Protein AF-0000000069510035 (afdb_homodimer)

Organism: Araneus ventricosus (NCBI:txid182803)

Radius of gyration: 33.31 Å; Cα contacts (8 Å, |Δi|>4): 1835; chains: 2; bounding box: 76×103×68 Å

Foldseek 3Di:
DPPDDPDRVDDDDDPLRVCLVDVCQAQRALEWDWDWDWFFDPQATDTDIFIDGSSVLQLLVLVVQVLLLLCQVFVPKAEWEWEADFVQQKIKIKIQGAWQDQDADPVVGHGRVCCLQQPAQDDPQAPLVVQGLGPDHGRCRNNSNLQQFQKKWKWWADQVVQKIWIKMAHDSNPDIDPIDIDGHNDGTMIMMMTRGNSVSSVHDTDDPRSVRVSVRLLLLLQAQRANHFYHYNNHTDPRRYVVSSVVSHQPPDPPDDVLWDKQWDDQDPFKTKIKTWDPQWAAEFEDESSQTQRVEEQVNVLVLQQVLVLLVVLVCVVVVPDDCSVLLNGTMYMYIRGTATPWDAPGNSRNYTYPHQVRGPDHDDDDPVSSVCVNVSCRSVVSVVVVVVVVVVVVVVVVLVVLPPPPPPDPQKQAASCCSPPCVVQAAEAEAADDVRQVVVVVVCVVVPRHRYMYHYDYDDDVD/DPPDDPDRVDDDDDPLRVCLVDVCQAQRALEWDWDWDWFFDPQATDTDIFIDGSSVLQLLVLVVQVLLLLCQVFVPKAEWEWEQDFVQQKIKIKIQGAWQDQDADPVVGGGRVCCLQQPAQDDPQAPLVVQGLGPDHGRCRNNSNLQQFQKKWKWWADQVVQKIWIKMAHDRSPDIDDIDIDGHNDGTMIMMMTRGNSVSSVHDTDDPRSVRVSVRLLLLLQAQRANHFYHYNNHTDPRRYVVSSVVSHQPPDPPDDVLWDKQWDDQDPFKTKIKTWDPQWAAEFEDESSQTQRVEEQVNVLVLQQVLVLLVVLVCVVVVPDDCSVLLNGTMYMYIRGTATPWDAPGNSRNYTYPHQVRGPDHDDDDPVSSVCVNVSCRSVVSVVVVVVVVVVVVVVVVLVVLPPPPPPDPQKAAASCCSPPCVVQAAEAEAADNVRQVVVVVVCVVVPRHRYMYHYDYDDDVD

InterPro domains:
  IPR001241 DNA topoisomerase, type IIA [SM00433] (55-464)
  IPR003594 Histidine kinase/HSP90-like ATPase domain [PF02518] (55-152)
  IPR013506 DNA topoisomerase, type IIA, subunit B, domain 2 [PF00204] (241-399)
  IPR013759 DNA topoisomerase, type IIA, subunit B, C-terminal [G3DSA:3.40.50.670] (411-462)
  IPR013760 DNA topoisomerase, type IIA-like domain superfamily [SSF56719] (405-463)
  IPR014721 Small ribosomal subunit protein uS5 domain 2-type fold, subgroup [G3DSA:3.30.230.10] (262-383)
  IPR018522 DNA topoisomerase, type IIA, conserved site [PS00177] (431-439)
  IPR020568 Ribosomal protein uS5 domain 2-type superfamily [SSF54211] (231-386)
  IPR036890 Histidine kinase/HSP90-like ATPase superfamily [G3DSA:3.30.565.10] (13-253)
  IPR036890 Histidine kinase/HSP90-like ATPase superfamily [SSF55874] (10-238)
  IPR050634 DNA Topoisomerase II [PTHR10169] (3-463)

Secondary structure (DSSP, 8-state):
-----HHHHSEE--HHHHHHH-THHHH--SS-EEEEEEEEETTEEEEEEEEE-HHHHHHHHHHHHHHHHHHHH-TT--EEEEEEETTTTEEEEEE-SPPPP--EETTTTEEHHHHHHHSTTEES---GGG----S--SS-HHHHHHHTEEEEEEEEEETTTTEEEEEEEETTTTEEPPPEEEE--S--EEEEEEEE-GGGGT-SS--HHHHHHHHHHHHHHHHHSTTPEEEETTEE-S--SHHHHHHTTTTT-TTS-TT-PPEEEE-SSSEEEEEEE-SSSSEEEEEETTEE-TT-BHHHHHHHHHHHHHHHHHHHHHSTT---HHHHHTTEEEEEEE--SS--BSSTT--SB---GGG-SS-----HHHHHHHHHSSHHHHHHHHHHHHHHHHHHHHHHHHTT----SSTT-B--TTTTSTTGGG-EEEEEEHHHHHHHHHHHHHHH-SSSEEEEEE-SSTT-/-----HHHHSEE--HHHHHHH-THHHH--SS-EEEEEEEEETTEEEEEEEEE-HHHHHHHHHHHHHHHHHHHH-TT--EEEEEEETTTTEEEEEE-SPPPP--EETTTTEEHHHHHHHSTTEES---GGG----S--SS-HHHHHHHTEEEEEEEEEETTTTEEEEEEEETTTTEEPPPEEEE--S--EEEEEEEE-GGGGT-SS--HHHHHHHHHHHHHHHHHSTT-EEEETTEE-S--SHHHHHHTTTTT-TTS-TT-PPEEEE-SSSEEEEEEE-SSSSEEEEEETTEE-TT-BHHHHHHHHHHHHHHHHHHHHHSTT---HHHHHTTEEEEEEE--SS--BSSTT--SB---GGG-SS-----HHHHHHHHHSSHHHHHHHHHHHHHHHHHHHHHHHHTT----SSTT-B--TTTTSTTGGG-EEEEEEHHHHHHHHHHHHHHH-SSSEEEEEE-SSTT-

Sequence (928 aa):
MDKKNIKEVYTKHTSLEHILLRPDTYIGSLNKISEEKWILETAHSVKRNITFSPGLLQIFDEILLNACDNKTRDKNMNVLKIHIDQKRSQISIFNNGKCIPIEIHEEENCYIPTLLFKTLLTSSNYDDKDRKLTAGRNGFGAKLCNIFSKKLIVETASKDSEKKFTQIFEDNMKNETEPDVQPYLGSDFTRITFYPDLDKFFMTHLDSDIICLMSKRAFDIAGCTPDVKVILNDKTIPVRNFKDYVDLYFKGNEDVNEDLKIMHTIVNDRWEIAVTLSDSGPQHTSFVNSIATNEGGSHVKMVIDKISSKILDIIRKKWKNFRKAGEIQKYLWAFINFQVENPAFYSQIKDRLTTPAENFSDTFNVPQKFVDELNESGMIEIIISKIKSKAEREEEKKRSGKKVKKLKGISKLEEANLAASDQSRKCTLILTEGDSAKSLAVSGLSVIGRDKYRVFPLKGKNLMMDKKNIKEVYTKHTSLEHILLRPDTYIGSLNKISEEKWILETAHSVKRNITFSPGLLQIFDEILLNACDNKTRDKNMNVLKIHIDQKRSQISIFNNGKCIPIEIHEEENCYIPTLLFKTLLTSSNYDDKDRKLTAGRNGFGAKLCNIFSKKLIVETASKDSEKKFTQIFEDNMKNETEPDVQPYLGSDFTRITFYPDLDKFFMTHLDSDIICLMSKRAFDIAGCTPDVKVILNDKTIPVRNFKDYVDLYFKGNEDVNEDLKIMHTIVNDRWEIAVTLSDSGPQHTSFVNSIATNEGGSHVKMVIDKISSKILDIIRKKWKNFRKAGEIQKYLWAFINFQVENPAFYSQIKDRLTTPAENFSDTFNVPQKFVDELNESGMIEIIISKIKSKAEREEEKKRSGKKVKKLKGISKLEEANLAASDQSRKCTLILTEGDSAKSLAVSGLSVIGRDKYRVFPLKGKNLM

Nearest PDB structures (foldseek):
  1zxn-assembly1_B  TM=9.713E-01  e=2.673E-54  Homo sapiens
  6zy7-assembly1_B  TM=8.456E-01  e=5.879E-60  Homo sapiens
  1zxn-assembly2_D  TM=9.671E-01  e=1.787E-52  Homo sapiens
  1zxn-assembly1_A  TM=9.628E-01  e=4.053E-51  Homo sapiens
  7l6s-assembly1_A-2  TM=9.481E-01  e=4.938E-49  Balamuthia mandrillaris

Solvent-accessible surface area (backbone atoms only — not comparable to full-atom values): 49156 Å² total; per-residue (Å²): 129,84,77,73,51,71,66,74,40,51,40,75,49,54,70,70,56,41,46,73,73,50,36,28,44,57,35,32,44,40,55,67,47,75,46,76,40,80,34,62,52,102,78,23,40,42,76,43,78,38,58,35,33,51,20,62,54,38,35,51,46,32,51,52,43,52,52,53,35,40,39,76,77,23,79,79,27,37,43,37,39,39,37,73,39,55,91,75,39,34,39,34,41,33,30,50,21,76,34,65,62,92,42,70,33,76,90,79,69,40,42,42,60,54,43,55,44,65,41,72,33,26,35,67,48,71,59,67,88,67,54,46,61,46,60,71,61,74,25,46,52,51,31,52,32,29,45,50,9,44,30,31,36,45,36,30,22,31,45,88,79,27,33,28,40,37,36,44,31,26,65,37,58,74,41,65,54,74,76,43,77,41,84,33,89,54,72,32,20,35,36,45,34,36,25,60,35,38,68,77,42,76,37,91,63,63,49,71,48,48,51,40,52,55,50,35,49,50,50,50,42,16,14,62,37,63,71,32,48,33,25,53,68,89,36,72,54,96,30,65,27,46,68,53,42,58,43,28,55,43,46,88,25,82,85,36,66,77,82,59,64,72,50,70,49,73,69,54,99,36,39,35,40,33,41,31,76,30,91,80,37,60,43,73,52,38,28,48,38,73,32,65,16,83,71,35,32,38,65,51,51,51,51,52,52,54,53,25,50,53,50,42,58,57,45,29,76,78,40,72,86,61,79,62,45,74,66,53,45,39,39,29,27,38,36,38,43,36,54,43,45,68,70,41,30,60,28,64,71,42,31,26,40,57,44,54,68,88,67,44,84,63,82,90,61,85,51,66,69,55,51,53,47,47,70,69,63,51,55,57,60,51,52,50,52,53,50,50,53,48,49,54,50,52,51,51,45,54,49,56,61,56,47,64,61,69,82,75,76,69,84,74,55,44,76,15,72,28,49,75,43,98,51,28,84,69,32,43,76,42,74,18,77,30,67,70,45,33,54,55,52,54,58,49,28,72,76,78,50,51,42,38,42,24,38,33,48,36,66,82,75,72,88,110,130,83,78,72,52,71,67,72,41,51,40,75,48,53,72,70,56,42,45,72,73,50,37,27,44,58,36,31,45,39,57,67,46,76,48,75,40,80,34,63,50,101,76,24,40,44,75,43,77,38,58,34,34,51,21,60,54,38,35,53,46,32,50,52,44,53,53,53,34,39,39,76,77,24,81,79,26,38,42,37,38,38,37,74,39,55,91,75,38,34,39,34,42,34,31,50,19,75,35,66,61,90,42,70,34,76,90,77,70,40,42,40,59,55,42,55,45,66,41,74,34,26,36,66,50,70,60,67,89,66,53,44,60,44,61,71,62,75,24,47,51,51,31,51,31,29,43,52,9,45,30,31,36,45,35,29,22,30,44,88,79,27,33,28,40,37,36,42,31,25,63,37,56,76,42,64,55,75,76,42,77,40,85,34,90,52,70,32,20,34,35,43,34,36,25,60,36,38,67,75,42,75,37,92,62,61,49,69,49,46,50,40,51,55,49,35,49,51,48,51,41,15,14,61,37,64,74,32,48,34,25,53,68,90,38,72,55,96,31,65,26,48,68,52,41,56,43,28,56,42,45,88,24,83,85,34,66,74,82,59,65,71,49,71,50,74,67,55,99,36,39,35,41,31,41,31,78,31,92,81,35,60,46,73,51,36,28,47,37,72,31,65,16,83,70,36,30,38,64,50,52,52,52,52,51,54,52,26,50,53,50,42,55,56,46,29,77,78,40,72,86,61,80,62,45,74,64,53,44,38,39,30,27,39,37,38,43,36,53,45,47,67,69,42,29,59,28,65,71,43,30,25,40,59,43,54,68,89,66,44,84,65,82,89,61,84,50,65,69,56,53,53,47,47,71,69,62,52,55,56,60,51,52,50,52,52,52,49,53,49,50,53,50,52,50,51,44,53,51,57,60,54,43,64,61,70,81,76,77,69,86,75,56,43,76,15,71,27,48,69,43,97,50,27,83,68,31,42,75,42,74,17,78,30,67,70,45,34,53,53,52,53,57,49,28,72,76,79,48,51,42,37,43,24,37,33,48,37,67,79,72,72,89,106

Structure (mmCIF, N/CA/C/O backbone):
data_AF-0000000069510035-model_v1
#
loop_
_entity.id
_entity.type
_entity.pdbx_description
1 polymer 'DNA topoisomerase 2'
#
loop_
_atom_site.group_PDB
_atom_site.id
_atom_site.type_symbol
_atom_site.label_atom_id
_atom_site.label_alt_id
_atom_site.label_comp_id
_atom_site.label_asym_id
_atom_site.label_entity_id
_atom_site.label_seq_id
_atom_site.pdbx_PDB_ins_code
_atom_site.Cartn_x
_atom_site.Cartn_y
_atom_site.Cartn_z
_atom_site.occupancy
_atom_site.B_iso_or_equiv
_atom_site.auth_seq_id
_atom_site.auth_comp_id
_atom_site.auth_asym_id
_atom_site.auth_atom_id
_atom_site.pdbx_PDB_model_num
ATOM 1 N N . MET A 1 1 ? 30.844 -22.641 9.047 1 31.98 1 MET A N 1
ATOM 2 C CA . MET A 1 1 ? 29.531 -22.219 8.547 1 31.98 1 MET A CA 1
ATOM 3 C C . MET A 1 1 ? 29.141 -23.016 7.305 1 31.98 1 MET A C 1
ATOM 5 O O . MET A 1 1 ? 29.844 -22.984 6.301 1 31.98 1 MET A O 1
ATOM 9 N N . ASP A 1 2 ? 28.5 -24.156 7.344 1 39.28 2 ASP A N 1
ATOM 10 C CA . ASP A 1 2 ? 28.297 -25.188 6.324 1 39.28 2 ASP A CA 1
ATOM 11 C C . ASP A 1 2 ? 27.797 -24.562 5.02 1 39.28 2 ASP A C 1
ATOM 13 O O . ASP A 1 2 ? 26.875 -23.75 5.027 1 39.28 2 ASP A O 1
ATOM 17 N N . LYS A 1 3 ? 28.594 -24.484 4.016 1 55.69 3 LYS A N 1
ATOM 18 C CA . LYS A 1 3 ? 28.328 -23.922 2.693 1 55.69 3 LYS A CA 1
ATOM 19 C C . LYS A 1 3 ? 27.016 -24.453 2.121 1 55.69 3 LYS A C 1
ATOM 21 O O . LYS A 1 3 ? 26.859 -25.656 1.896 1 55.69 3 LYS A O 1
ATOM 26 N N . LYS A 1 4 ? 25.969 -23.734 2.285 1 67 4 LYS A N 1
ATOM 27 C CA . LYS A 1 4 ? 24.703 -24.141 1.686 1 67 4 LYS A CA 1
ATOM 28 C C . LYS A 1 4 ? 24.875 -24.516 0.214 1 67 4 LYS A C 1
ATOM 30 O O . LYS A 1 4 ? 25.625 -23.844 -0.509 1 67 4 LYS A O 1
ATOM 35 N N . ASN A 1 5 ? 24.344 -25.656 -0.095 1 79.62 5 ASN A N 1
ATOM 36 C CA . ASN A 1 5 ? 24.328 -26.062 -1.5 1 79.62 5 ASN A CA 1
ATOM 37 C C . ASN A 1 5 ? 23.453 -25.125 -2.336 1 79.62 5 ASN A C 1
ATOM 39 O O . ASN A 1 5 ? 22.641 -24.375 -1.793 1 79.62 5 ASN A O 1
ATOM 43 N N . ILE A 1 6 ? 23.797 -25 -3.586 1 77.31 6 ILE A N 1
ATOM 44 C CA . ILE A 1 6 ? 23.156 -24.109 -4.547 1 77.31 6 ILE A CA 1
ATOM 45 C C . ILE A 1 6 ? 21.641 -24.281 -4.488 1 77.31 6 ILE A C 1
ATOM 47 O O . ILE A 1 6 ? 20.891 -23.312 -4.527 1 77.31 6 ILE A O 1
ATOM 51 N N . LYS A 1 7 ? 21.203 -25.547 -4.316 1 77.25 7 LYS A N 1
ATOM 52 C CA . LYS A 1 7 ? 19.781 -25.844 -4.289 1 77.25 7 LYS A CA 1
ATOM 53 C C . LYS A 1 7 ? 19.125 -25.266 -3.041 1 77.25 7 LYS A C 1
ATOM 55 O O . LYS A 1 7 ? 17.953 -24.875 -3.076 1 77.25 7 LYS A O 1
ATOM 60 N N . GLU A 1 8 ? 19.859 -25.188 -2.031 1 81.69 8 GLU A N 1
ATOM 61 C CA . GLU A 1 8 ? 19.328 -24.688 -0.765 1 81.69 8 GLU A CA 1
ATOM 62 C C . GLU A 1 8 ? 19.281 -23.156 -0.754 1 81.69 8 GLU A C 1
ATOM 64 O O . GLU A 1 8 ? 18.453 -22.562 -0.045 1 81.69 8 GLU A O 1
ATOM 69 N N . VAL A 1 9 ? 20.047 -22.609 -1.585 1 87.19 9 VAL A N 1
ATOM 70 C CA . VAL A 1 9 ? 20.141 -21.156 -1.582 1 87.19 9 VAL A CA 1
ATOM 71 C C . VAL A 1 9 ? 19.062 -20.562 -2.479 1 87.19 9 VAL A C 1
ATOM 73 O O . VAL A 1 9 ? 18.344 -19.641 -2.076 1 87.19 9 VAL A O 1
ATOM 76 N N . TYR A 1 10 ? 18.906 -21.141 -3.607 1 92.75 10 TYR A N 1
ATOM 77 C CA . TYR A 1 10 ? 17.891 -20.672 -4.559 1 92.75 10 TYR A CA 1
ATOM 78 C C . TYR A 1 10 ? 16.672 -21.578 -4.543 1 92.75 10 TYR A C 1
ATOM 80 O O . TYR A 1 10 ? 16.734 -22.734 -5 1 92.75 10 TYR A O 1
ATOM 88 N N . THR A 1 11 ? 15.555 -21.047 -3.965 1 92.94 11 THR A N 1
ATOM 89 C CA . THR A 1 11 ? 14.383 -21.891 -3.729 1 92.94 11 THR A CA 1
ATOM 90 C C . THR A 1 11 ? 13.164 -21.328 -4.465 1 92.94 11 THR A C 1
ATOM 92 O O . THR A 1 11 ? 12.961 -20.109 -4.504 1 92.94 11 THR A O 1
ATOM 95 N N . LYS A 1 12 ? 12.438 -22.266 -5.066 1 94.62 12 LYS A N 1
ATOM 96 C CA . LYS A 1 12 ? 11.141 -21.953 -5.645 1 94.62 12 LYS A CA 1
ATOM 97 C C . LYS A 1 12 ? 10.008 -22.344 -4.695 1 94.62 12 LYS A C 1
ATOM 99 O O . LYS A 1 12 ? 10.008 -23.438 -4.141 1 94.62 12 LYS A O 1
ATOM 104 N N . HIS A 1 13 ? 9.062 -21.438 -4.473 1 95.25 13 HIS A N 1
ATOM 105 C CA . HIS A 1 13 ? 7.898 -21.719 -3.645 1 95.25 13 HIS A CA 1
ATOM 106 C C . HIS A 1 13 ? 6.633 -21.828 -4.488 1 95.25 13 HIS A C 1
ATOM 108 O O . HIS A 1 13 ? 6.527 -21.188 -5.539 1 95.25 13 HIS A O 1
ATOM 114 N N . THR A 1 14 ? 5.703 -22.719 -4.008 1 95 14 THR A N 1
ATOM 115 C CA . THR A 1 14 ? 4.344 -22.641 -4.535 1 95 14 THR A CA 1
ATOM 116 C C . THR A 1 14 ? 3.66 -21.359 -4.078 1 95 14 THR A C 1
ATOM 118 O O . THR A 1 14 ? 4.129 -20.703 -3.15 1 95 14 THR A O 1
ATOM 121 N N . SER A 1 15 ? 2.586 -21.062 -4.727 1 95.19 15 SER A N 1
ATOM 122 C CA . SER A 1 15 ? 1.831 -19.891 -4.32 1 95.19 15 SER A CA 1
ATOM 123 C C . SER A 1 15 ? 1.394 -19.984 -2.861 1 95.19 15 SER A C 1
ATOM 125 O O . SER A 1 15 ? 1.492 -19.016 -2.111 1 95.19 15 SER A O 1
ATOM 127 N N . LEU A 1 16 ? 0.897 -21.156 -2.465 1 96.88 16 LEU A N 1
ATOM 128 C CA . LEU A 1 16 ? 0.448 -21.375 -1.094 1 96.88 16 LEU A CA 1
ATOM 129 C C . LEU A 1 16 ? 1.596 -21.172 -0.109 1 96.88 16 LEU A C 1
ATOM 131 O O . LEU A 1 16 ? 1.449 -20.453 0.883 1 96.88 16 LEU A O 1
ATOM 135 N N . GLU A 1 17 ? 2.75 -21.75 -0.427 1 96.12 17 GLU A N 1
ATOM 136 C CA . GLU A 1 17 ? 3.926 -21.609 0.424 1 96.12 17 GLU A CA 1
ATOM 137 C C . GLU A 1 17 ? 4.359 -20.141 0.517 1 96.12 17 GLU A C 1
ATOM 139 O O . GLU A 1 17 ? 4.711 -19.656 1.595 1 96.12 17 GLU A O 1
ATOM 144 N N . HIS A 1 18 ? 4.332 -19.516 -0.604 1 96.44 18 HIS A N 1
ATOM 145 C CA . HIS A 1 18 ? 4.754 -18.125 -0.662 1 96.44 18 HIS A CA 1
ATOM 146 C C . HIS A 1 18 ? 3.844 -17.234 0.181 1 96.44 18 HIS A C 1
ATOM 148 O O . HIS A 1 18 ? 4.32 -16.375 0.922 1 96.44 18 HIS A O 1
ATOM 154 N N . ILE A 1 19 ? 2.527 -17.438 0.098 1 97.12 19 ILE A N 1
ATOM 155 C CA . ILE A 1 19 ? 1.545 -16.656 0.832 1 97.12 19 ILE A CA 1
ATOM 156 C C . ILE A 1 19 ? 1.753 -16.828 2.334 1 97.12 19 ILE A C 1
ATOM 158 O O . ILE A 1 19 ? 1.696 -15.867 3.098 1 97.12 19 ILE A O 1
ATOM 162 N N . LEU A 1 20 ? 2.037 -18.047 2.758 1 96.88 20 LEU A N 1
ATOM 163 C CA . LEU A 1 20 ? 2.242 -18.328 4.176 1 96.88 20 LEU A CA 1
ATOM 164 C C . LEU A 1 20 ? 3.557 -17.719 4.664 1 96.88 20 LEU A C 1
ATOM 166 O O . LEU A 1 20 ? 3.652 -17.281 5.812 1 96.88 20 LEU A O 1
ATOM 170 N N . LEU A 1 21 ? 4.52 -17.672 3.746 1 94.62 21 LEU A N 1
ATOM 171 C CA . LEU A 1 21 ? 5.844 -17.188 4.105 1 94.62 21 LEU A CA 1
ATOM 172 C C . LEU A 1 21 ? 5.879 -15.664 4.121 1 94.62 21 LEU A C 1
ATOM 174 O O . LEU A 1 21 ? 6.578 -15.062 4.938 1 94.62 21 LEU A O 1
ATOM 178 N N . ARG A 1 22 ? 5.125 -15.016 3.211 1 94.69 22 ARG A N 1
ATOM 179 C CA . ARG A 1 22 ? 5.105 -13.57 3.041 1 94.69 22 ARG A CA 1
ATOM 180 C C . ARG A 1 22 ? 3.678 -13.031 3.084 1 94.69 22 ARG A C 1
ATOM 182 O O . ARG A 1 22 ? 3.215 -12.414 2.125 1 94.69 22 ARG A O 1
ATOM 189 N N . PRO A 1 23 ? 3.053 -13.102 4.215 1 95.88 23 PRO A N 1
ATOM 190 C CA . PRO A 1 23 ? 1.64 -12.727 4.301 1 95.88 23 PRO A CA 1
ATOM 191 C C . PRO A 1 23 ? 1.414 -11.227 4.145 1 95.88 23 PRO A C 1
ATOM 193 O O . PRO A 1 23 ? 0.337 -10.797 3.719 1 95.88 23 PRO A O 1
ATOM 196 N N . ASP A 1 24 ? 2.361 -10.359 4.426 1 92.19 24 ASP A N 1
ATOM 197 C CA . ASP A 1 24 ? 2.207 -8.914 4.531 1 92.19 24 ASP A CA 1
ATOM 198 C C . ASP A 1 24 ? 1.682 -8.32 3.227 1 92.19 24 ASP A C 1
ATOM 200 O O . ASP A 1 24 ? 0.833 -7.426 3.242 1 92.19 24 ASP A O 1
ATOM 204 N N . THR A 1 25 ? 2.156 -8.852 2.152 1 89.44 25 THR A N 1
ATOM 205 C CA . THR A 1 25 ? 1.822 -8.258 0.861 1 89.44 25 THR A CA 1
ATOM 206 C C . THR A 1 25 ? 0.427 -8.688 0.415 1 89.44 25 THR A C 1
ATOM 208 O O . THR A 1 25 ? -0.138 -8.109 -0.515 1 89.44 25 THR A O 1
ATOM 211 N N . TYR A 1 26 ? -0.154 -9.711 1.104 1 95.38 26 TYR A N 1
ATOM 212 C CA . TYR A 1 26 ? -1.438 -10.258 0.681 1 95.38 26 TYR A CA 1
ATOM 213 C C . TYR A 1 26 ? -2.557 -9.805 1.609 1 95.38 26 TYR A C 1
ATOM 215 O O . TYR A 1 26 ? -3.637 -9.422 1.149 1 95.38 26 TYR A O 1
ATOM 223 N N . ILE A 1 27 ? -2.199 -9.828 2.912 1 97.06 27 ILE A N 1
ATOM 224 C CA . ILE A 1 27 ? -3.299 -9.57 3.836 1 97.06 27 ILE A CA 1
ATOM 225 C C . ILE A 1 27 ? -2.867 -8.539 4.879 1 97.06 27 ILE A C 1
ATOM 227 O O . ILE A 1 27 ? -3.645 -8.18 5.766 1 97.06 27 ILE A O 1
ATOM 231 N N . GLY A 1 28 ? -1.678 -8.031 4.773 1 94.94 28 GLY A N 1
ATOM 232 C CA . GLY A 1 28 ? -1.165 -7.121 5.785 1 94.94 28 GLY A CA 1
ATOM 233 C C . GLY A 1 28 ? -0.446 -7.828 6.918 1 94.94 28 GLY A C 1
ATOM 234 O O . GLY A 1 28 ? -0.208 -9.039 6.852 1 94.94 28 GLY A O 1
ATOM 235 N N . SER A 1 29 ? -0.131 -7.113 7.941 1 94.44 29 SER A N 1
ATOM 236 C CA . SER A 1 29 ? 0.686 -7.609 9.039 1 94.44 29 SER A CA 1
ATOM 237 C C . SER A 1 29 ? -0.077 -8.641 9.875 1 94.44 29 SER A C 1
ATOM 239 O O . SER A 1 29 ? -1.264 -8.461 10.156 1 94.44 29 SER A O 1
ATOM 241 N N . LEU A 1 30 ? 0.632 -9.688 10.242 1 96.44 30 LEU A N 1
ATOM 242 C CA . LEU A 1 30 ? 0.087 -10.672 11.172 1 96.44 30 LEU A CA 1
ATOM 243 C C . LEU A 1 30 ? 0.211 -10.188 12.609 1 96.44 30 LEU A C 1
ATOM 245 O O . LEU A 1 30 ? -0.56 -10.609 13.477 1 96.44 30 LEU A O 1
ATOM 249 N N . ASN A 1 31 ? 1.173 -9.328 12.82 1 93.62 31 ASN A N 1
ATOM 250 C CA . ASN A 1 31 ? 1.378 -8.758 14.148 1 93.62 31 ASN A CA 1
ATOM 251 C C . ASN A 1 31 ? 0.319 -7.711 14.484 1 93.62 31 ASN A C 1
ATOM 253 O O . ASN A 1 31 ? -0.189 -7.031 13.586 1 93.62 31 ASN A O 1
ATOM 257 N N . LYS A 1 32 ? 0.071 -7.641 15.742 1 94.31 32 LYS A N 1
ATOM 258 C CA . LYS A 1 32 ? -0.848 -6.594 16.172 1 94.31 32 LYS A CA 1
ATOM 259 C C . LYS A 1 32 ? -0.2 -5.215 16.062 1 94.31 32 LYS A C 1
ATOM 261 O O . LYS A 1 32 ? 1.002 -5.07 16.297 1 94.31 32 LYS A O 1
ATOM 266 N N . ILE A 1 33 ? -1.021 -4.309 15.711 1 91.62 33 ILE A N 1
ATOM 267 C CA . ILE A 1 33 ? -0.613 -2.906 15.727 1 91.62 33 ILE A CA 1
ATOM 268 C C . ILE A 1 33 ? -1.608 -2.088 16.547 1 91.62 33 ILE A C 1
ATOM 270 O O . ILE A 1 33 ? -2.748 -2.512 16.75 1 91.62 33 ILE A O 1
ATOM 274 N N . SER A 1 34 ? -1.176 -0.99 17.031 1 91.81 34 SER A N 1
ATOM 275 C CA . SER A 1 34 ? -2.039 -0.075 17.781 1 91.81 34 SER A CA 1
ATOM 276 C C . SER A 1 34 ? -2.244 1.229 17.016 1 91.81 34 SER A C 1
ATOM 278 O O . SER A 1 34 ? -1.277 1.856 16.578 1 91.81 34 SER A O 1
ATOM 280 N N . GLU A 1 35 ? -3.492 1.598 16.766 1 90.81 35 GLU A N 1
ATOM 281 C CA . GLU A 1 35 ? -3.854 2.83 16.062 1 90.81 35 GLU A CA 1
ATOM 282 C C . GLU A 1 35 ? -5.176 3.389 16.578 1 90.81 35 GLU A C 1
ATOM 284 O O . GLU A 1 35 ? -6 2.646 17.125 1 90.81 35 GLU A O 1
ATOM 289 N N . GLU A 1 36 ? -5.266 4.691 16.453 1 90.19 36 GLU A N 1
ATOM 290 C CA . GLU A 1 36 ? -6.555 5.309 16.75 1 90.19 36 GLU A CA 1
ATOM 291 C C . GLU A 1 36 ? -7.539 5.109 15.602 1 90.19 36 GLU A C 1
ATOM 293 O O . GLU A 1 36 ? -7.223 5.398 14.445 1 90.19 36 GLU A O 1
ATOM 298 N N . LYS A 1 37 ? -8.695 4.555 15.891 1 92.06 37 LYS A N 1
ATOM 299 C CA . LYS A 1 37 ? -9.711 4.301 14.875 1 92.06 37 LYS A CA 1
ATOM 300 C C . LYS A 1 37 ? -11.102 4.645 15.391 1 92.06 37 LYS A C 1
ATOM 302 O O . LYS A 1 37 ? -11.336 4.652 16.594 1 92.06 37 LYS A O 1
ATOM 307 N N . TRP A 1 38 ? -11.914 5.027 14.422 1 88.31 38 TRP A N 1
ATOM 308 C CA . TRP A 1 38 ? -13.336 5.141 14.75 1 88.31 38 TRP A CA 1
ATOM 309 C C . TRP A 1 38 ? -13.961 3.762 14.945 1 88.31 38 TRP A C 1
ATOM 311 O O . TRP A 1 38 ? -13.797 2.875 14.102 1 88.31 38 TRP A O 1
ATOM 321 N N . ILE A 1 39 ? -14.555 3.549 16.109 1 88.75 39 ILE A N 1
ATOM 322 C CA . ILE A 1 39 ? -15.266 2.305 16.391 1 88.75 39 ILE A CA 1
ATOM 323 C C . ILE A 1 39 ? -16.703 2.611 16.797 1 88.75 39 ILE A C 1
ATOM 325 O O . ILE A 1 39 ? -17.047 3.76 17.078 1 88.75 39 ILE A O 1
ATOM 329 N N . LEU A 1 40 ? -17.531 1.62 16.594 1 81.69 40 LEU A N 1
ATOM 330 C CA . LEU A 1 40 ? -18.922 1.79 16.953 1 81.69 40 LEU A CA 1
ATOM 331 C C . LEU A 1 40 ? -19.234 1.1 18.281 1 81.69 40 LEU A C 1
ATOM 333 O O . LEU A 1 40 ? -18.984 -0.098 18.438 1 81.69 40 LEU A O 1
ATOM 337 N N . GLU A 1 41 ? -19.438 1.985 19.312 1 67.69 41 GLU A N 1
ATOM 338 C CA . GLU A 1 41 ? -19.875 1.494 20.625 1 67.69 41 GLU A CA 1
ATOM 339 C C . GLU A 1 41 ? -21.328 1.836 20.891 1 67.69 41 GLU A C 1
ATOM 341 O O . GLU A 1 41 ? -21.703 3.012 20.922 1 67.69 41 GLU A O 1
ATOM 346 N N . THR A 1 42 ? -22.141 0.945 21.422 1 60.53 42 THR A N 1
ATOM 347 C CA . THR A 1 42 ? -23.5 1.086 21.953 1 60.53 42 THR A CA 1
ATOM 348 C C . THR A 1 42 ? -24.297 2.096 21.125 1 60.53 42 THR A C 1
ATOM 350 O O . THR A 1 42 ? -24.969 2.961 21.688 1 60.53 42 THR A O 1
ATOM 353 N N . ALA A 1 43 ? -24.062 2.393 19.953 1 64.88 43 ALA A N 1
ATOM 354 C CA . ALA A 1 43 ? -24.922 3.156 19.062 1 64.88 43 ALA A CA 1
ATOM 355 C C . ALA A 1 43 ? -24.25 4.441 18.609 1 64.88 43 ALA A C 1
ATOM 357 O O . ALA A 1 43 ? -24.891 5.309 18 1 64.88 43 ALA A O 1
ATOM 358 N N . HIS A 1 44 ? -23.062 4.633 19.062 1 77.69 44 HIS A N 1
ATOM 359 C CA . HIS A 1 44 ? -22.344 5.805 18.562 1 77.69 44 HIS A CA 1
ATOM 360 C C . HIS A 1 44 ? -20.891 5.48 18.281 1 77.69 44 HIS A C 1
ATOM 362 O O . HIS A 1 44 ? -20.328 4.547 18.859 1 77.69 44 HIS A O 1
ATOM 368 N N . SER A 1 45 ? -20.375 6.273 17.359 1 84 45 SER A N 1
ATOM 369 C CA . SER A 1 45 ? -18.969 6.074 17 1 84 45 SER A CA 1
ATOM 370 C C . SER A 1 45 ? -18.031 6.824 17.938 1 84 45 SER A C 1
ATOM 372 O O . SER A 1 45 ? -18.344 7.945 18.359 1 84 45 SER A O 1
ATOM 374 N N . VAL A 1 46 ? -17.031 6.211 18.375 1 85.12 46 VAL A N 1
ATOM 375 C CA . VAL A 1 46 ? -16.016 6.824 19.219 1 85.12 46 VAL A CA 1
ATOM 376 C C . VAL A 1 46 ? -14.625 6.539 18.641 1 85.12 46 VAL A C 1
ATOM 378 O O . VAL A 1 46 ? -14.391 5.477 18.062 1 85.12 46 VAL A O 1
ATOM 381 N N . LYS A 1 47 ? -13.797 7.52 18.734 1 86.38 47 LYS A N 1
ATOM 382 C CA . LYS A 1 47 ? -12.406 7.324 18.344 1 86.38 47 LYS A CA 1
ATOM 383 C C . LYS A 1 47 ? -11.57 6.84 19.531 1 86.38 47 LYS A C 1
ATOM 385 O O . LYS A 1 47 ? -11.602 7.43 20.609 1 86.38 47 LYS A O 1
ATOM 390 N N . ARG A 1 48 ? -10.945 5.758 19.406 1 88.69 48 ARG A N 1
ATOM 391 C CA . ARG A 1 48 ? -10.07 5.285 20.484 1 88.69 48 ARG A CA 1
ATOM 392 C C . ARG A 1 48 ? -8.922 4.457 19.922 1 88.69 48 ARG A C 1
ATOM 394 O O . ARG A 1 48 ? -8.969 4.016 18.781 1 88.69 48 ARG A O 1
ATOM 401 N N . ASN A 1 49 ? -7.973 4.305 20.75 1 92.5 49 ASN A N 1
ATOM 402 C CA . ASN A 1 49 ? -6.844 3.451 20.406 1 92.5 49 ASN A CA 1
ATOM 403 C C . ASN A 1 49 ? -7.227 1.974 20.438 1 92.5 49 ASN A C 1
ATOM 405 O O . ASN A 1 49 ? -7.801 1.5 21.422 1 92.5 49 ASN A O 1
ATOM 409 N N . ILE A 1 50 ? -6.957 1.318 19.406 1 94.38 50 ILE A N 1
ATOM 410 C CA . ILE A 1 50 ? -7.27 -0.103 19.297 1 94.38 50 ILE A CA 1
ATOM 411 C C . ILE A 1 50 ? -6.012 -0.879 18.922 1 94.38 50 ILE A C 1
ATOM 413 O O . ILE A 1 50 ? -5.16 -0.37 18.188 1 94.38 50 ILE A O 1
ATOM 417 N N . THR A 1 51 ? -5.91 -2.074 19.422 1 95.81 51 THR A N 1
ATOM 418 C CA . THR A 1 51 ? -4.828 -2.994 19.094 1 95.81 51 THR A CA 1
ATOM 419 C C . THR A 1 51 ? -5.371 -4.23 18.375 1 95.81 51 THR A C 1
ATOM 421 O O . THR A 1 51 ? -6.211 -4.949 18.922 1 95.81 51 THR A O 1
ATOM 424 N N . PHE A 1 52 ? -4.906 -4.445 17.172 1 96.5 52 PHE A N 1
ATOM 425 C CA . PHE A 1 52 ? -5.496 -5.512 16.359 1 96.5 52 PHE A CA 1
ATOM 426 C C . PHE A 1 52 ? -4.504 -6.02 15.328 1 96.5 52 PHE A C 1
ATOM 428 O O . PHE A 1 52 ? -3.473 -5.387 15.086 1 96.5 52 PHE A O 1
ATOM 435 N N . SER A 1 53 ? -4.781 -7.203 14.789 1 97.12 53 SER A N 1
ATOM 436 C CA . SER A 1 53 ? -4.035 -7.734 13.648 1 97.12 53 SER A CA 1
ATOM 437 C C . SER A 1 53 ? -4.68 -7.336 12.328 1 97.12 53 SER A C 1
ATOM 439 O O . SER A 1 53 ? -5.77 -7.809 11.992 1 97.12 53 SER A O 1
ATOM 441 N N . PRO A 1 54 ? -4 -6.496 11.531 1 96.81 54 PRO A N 1
ATOM 442 C CA . PRO A 1 54 ? -4.566 -6.137 10.227 1 96.81 54 PRO A CA 1
ATOM 443 C C . PRO A 1 54 ? -4.859 -7.355 9.352 1 96.81 54 PRO A C 1
ATOM 445 O O . PRO A 1 54 ? -5.863 -7.383 8.641 1 96.81 54 PRO A O 1
ATOM 448 N N . GLY A 1 55 ? -3.969 -8.344 9.406 1 98.19 55 GLY A N 1
ATOM 449 C CA . GLY A 1 55 ? -4.164 -9.539 8.609 1 98.19 55 GLY A CA 1
ATOM 450 C C . GLY A 1 55 ? -5.449 -10.273 8.938 1 98.19 55 GLY A C 1
ATOM 451 O O . GLY A 1 55 ? -6.16 -10.727 8.039 1 98.19 55 GLY A O 1
ATOM 452 N N . LEU A 1 56 ? -5.719 -10.352 10.219 1 98.69 56 LEU A N 1
ATOM 453 C CA . LEU A 1 56 ? -6.938 -11.031 10.641 1 98.69 56 LEU A CA 1
ATOM 454 C C . LEU A 1 56 ? -8.172 -10.273 10.172 1 98.69 56 LEU A C 1
ATOM 456 O O . LEU A 1 56 ? -9.125 -10.883 9.68 1 98.69 56 LEU A O 1
ATOM 460 N N . LEU A 1 57 ? -8.141 -9.008 10.344 1 98.31 57 LEU A N 1
ATOM 461 C CA . LEU A 1 57 ? -9.258 -8.203 9.859 1 98.31 57 LEU A CA 1
ATOM 462 C C . LEU A 1 57 ? -9.445 -8.375 8.359 1 98.31 57 LEU A C 1
ATOM 464 O O . LEU A 1 57 ? -10.578 -8.43 7.867 1 98.31 57 LEU A O 1
ATOM 468 N N . GLN A 1 58 ? -8.367 -8.492 7.656 1 98.44 58 GLN A N 1
ATOM 469 C CA . GLN A 1 58 ? -8.414 -8.578 6.199 1 98.44 58 GLN A CA 1
ATOM 470 C C . GLN A 1 58 ? -9.086 -9.867 5.746 1 98.44 58 GLN A C 1
ATOM 472 O O . GLN A 1 58 ? -9.867 -9.867 4.789 1 98.44 58 GLN A O 1
ATOM 477 N N . ILE A 1 59 ? -8.75 -10.953 6.328 1 98.75 59 ILE A N 1
ATOM 478 C CA . ILE A 1 59 ? -9.344 -12.203 5.867 1 98.75 59 ILE A CA 1
ATOM 479 C C . ILE A 1 59 ? -10.836 -12.211 6.172 1 98.75 59 ILE A C 1
ATOM 481 O O . ILE A 1 59 ? -11.633 -12.789 5.426 1 98.75 59 ILE A O 1
ATOM 485 N N . PHE A 1 60 ? -11.242 -11.578 7.27 1 98.75 60 PHE A N 1
ATOM 486 C CA . PHE A 1 60 ? -12.656 -11.352 7.539 1 98.75 60 PHE A CA 1
ATOM 487 C C . PHE A 1 60 ? -13.289 -10.523 6.43 1 98.75 60 PHE A C 1
ATOM 489 O O . PHE A 1 60 ? -14.344 -10.883 5.902 1 98.75 60 PHE A O 1
ATOM 496 N N . ASP A 1 61 ? -12.688 -9.484 6.125 1 98.5 61 ASP A N 1
ATOM 497 C CA . ASP A 1 61 ? -13.211 -8.555 5.133 1 98.5 61 ASP A CA 1
ATOM 498 C C . ASP A 1 61 ? -13.352 -9.227 3.768 1 98.5 61 ASP A C 1
ATOM 500 O O . ASP A 1 61 ? -14.258 -8.906 3 1 98.5 61 ASP A O 1
ATOM 504 N N . GLU A 1 62 ? -12.398 -10.125 3.428 1 98.25 62 GLU A N 1
ATOM 505 C CA . GLU A 1 62 ? -12.461 -10.812 2.143 1 98.25 62 GLU A CA 1
ATOM 506 C C . GLU A 1 62 ? -13.781 -11.562 1.98 1 98.25 62 GLU A C 1
ATOM 508 O O . GLU A 1 62 ? -14.414 -11.5 0.923 1 98.25 62 GLU A O 1
ATOM 513 N N . ILE A 1 63 ? -14.18 -12.203 3.002 1 98.75 63 ILE A N 1
ATOM 514 C CA . ILE A 1 63 ? -15.422 -12.977 2.936 1 98.75 63 ILE A CA 1
ATOM 515 C C . ILE A 1 63 ? -16.625 -12.031 2.971 1 98.75 63 ILE A C 1
ATOM 517 O O . ILE A 1 63 ? -17.594 -12.234 2.244 1 98.75 63 ILE A O 1
ATOM 521 N N . LEU A 1 64 ? -16.547 -11.023 3.785 1 98.62 64 LEU A N 1
ATOM 522 C CA . LEU A 1 64 ? -17.609 -10.031 3.881 1 98.62 64 LEU A CA 1
ATOM 523 C C . LEU A 1 64 ? -17.844 -9.367 2.531 1 98.62 64 LEU A C 1
ATOM 525 O O . LEU A 1 64 ? -18.984 -9.25 2.09 1 98.62 64 LEU A O 1
ATOM 529 N N . LEU A 1 65 ? -16.828 -8.977 1.866 1 97.88 65 LEU A N 1
ATOM 530 C CA . LEU A 1 65 ? -16.922 -8.273 0.591 1 97.88 65 LEU A CA 1
ATOM 531 C C . LEU A 1 65 ? -17.453 -9.195 -0.501 1 97.88 65 LEU A C 1
ATOM 533 O O . LEU A 1 65 ? -18.156 -8.742 -1.403 1 97.88 65 LEU A O 1
ATOM 537 N N . ASN A 1 66 ? -17.062 -10.477 -0.439 1 97 66 ASN A N 1
ATOM 538 C CA . ASN A 1 66 ? -17.641 -11.43 -1.376 1 97 66 ASN A CA 1
ATOM 539 C C . ASN A 1 66 ? -19.156 -11.492 -1.233 1 97 66 ASN A C 1
ATOM 541 O O . ASN A 1 66 ? -19.875 -11.578 -2.23 1 97 66 ASN A O 1
ATOM 545 N N . ALA A 1 67 ? -19.578 -11.469 -0.031 1 97.62 67 ALA A N 1
ATOM 546 C CA . ALA A 1 67 ? -21.031 -11.461 0.205 1 97.62 67 ALA A CA 1
ATOM 547 C C . ALA A 1 67 ? -21.672 -10.195 -0.352 1 97.62 67 ALA A C 1
ATOM 549 O O . ALA A 1 67 ? -22.734 -10.25 -0.956 1 97.62 67 ALA A O 1
ATOM 550 N N . CYS A 1 68 ? -21 -9.094 -0.173 1 96.62 68 CYS A N 1
ATOM 551 C CA . CYS A 1 68 ? -21.5 -7.828 -0.705 1 96.62 68 CYS A CA 1
ATOM 552 C C . CYS A 1 68 ? -21.5 -7.844 -2.229 1 96.62 68 CYS A C 1
ATOM 554 O O . CYS A 1 68 ? -22.438 -7.324 -2.854 1 96.62 68 CYS A O 1
ATOM 556 N N . ASP A 1 69 ? -20.469 -8.383 -2.797 1 95.75 69 ASP A N 1
ATOM 557 C CA . ASP A 1 69 ? -20.391 -8.492 -4.25 1 95.75 69 ASP A CA 1
ATOM 558 C C . ASP A 1 69 ? -21.594 -9.234 -4.816 1 95.75 69 ASP A C 1
ATOM 560 O O . ASP A 1 69 ? -22.031 -8.945 -5.93 1 95.75 69 ASP A O 1
ATOM 564 N N . ASN A 1 70 ? -22.094 -10.195 -4.07 1 95.75 70 ASN A N 1
ATOM 565 C CA . ASN A 1 70 ? -23.25 -10.953 -4.539 1 95.75 70 ASN A CA 1
ATOM 566 C C . ASN A 1 70 ? -24.469 -10.055 -4.734 1 95.75 70 ASN A C 1
ATOM 568 O O . ASN A 1 70 ? -25.297 -10.312 -5.609 1 95.75 70 ASN A O 1
ATOM 572 N N . LYS A 1 71 ? -24.609 -9.016 -3.924 1 94.62 71 LYS A N 1
ATOM 573 C CA . LYS A 1 71 ? -25.703 -8.062 -4.086 1 94.62 71 LYS A CA 1
ATOM 574 C C . LYS A 1 71 ? -25.656 -7.395 -5.453 1 94.62 71 LYS A C 1
ATOM 576 O O . LYS A 1 71 ? -26.688 -7.133 -6.062 1 94.62 71 LYS A O 1
ATOM 581 N N . THR A 1 72 ? -24.469 -7.129 -5.898 1 89.69 72 THR A N 1
ATOM 582 C CA . THR A 1 72 ? -24.281 -6.512 -7.207 1 89.69 72 THR A CA 1
ATOM 583 C C . THR A 1 72 ? -24.703 -7.465 -8.32 1 89.69 72 THR A C 1
ATOM 585 O O . THR A 1 72 ? -25.219 -7.035 -9.359 1 89.69 72 THR A O 1
ATOM 588 N N . ARG A 1 73 ? -24.594 -8.727 -8.078 1 88.12 73 ARG A N 1
ATOM 589 C CA . ARG A 1 73 ? -24.906 -9.742 -9.07 1 88.12 73 ARG A CA 1
ATOM 590 C C . ARG A 1 73 ? -26.375 -10.133 -9 1 88.12 73 ARG A C 1
ATOM 592 O O . ARG A 1 73 ? -26.969 -10.523 -10.008 1 88.12 73 ARG A O 1
ATOM 599 N N . ASP A 1 74 ? -26.922 -10.07 -7.797 1 94.25 74 ASP A N 1
ATOM 600 C CA . ASP A 1 74 ? -28.312 -10.445 -7.539 1 94.25 74 ASP A CA 1
ATOM 601 C C . ASP A 1 74 ? -29.047 -9.336 -6.785 1 94.25 74 ASP A C 1
ATOM 603 O O . ASP A 1 74 ? -29 -9.281 -5.555 1 94.25 74 ASP A O 1
ATOM 607 N N . LYS A 1 75 ? -29.797 -8.641 -7.402 1 92.38 75 LYS A N 1
ATOM 608 C CA . LYS A 1 75 ? -30.484 -7.492 -6.84 1 92.38 75 LYS A CA 1
ATOM 609 C C . LYS A 1 75 ? -31.5 -7.922 -5.785 1 92.38 75 LYS A C 1
ATOM 611 O O . LYS A 1 75 ? -31.953 -7.109 -4.973 1 92.38 75 LYS A O 1
ATOM 616 N N . ASN A 1 76 ? -31.859 -9.164 -5.758 1 94.38 76 ASN A N 1
ATOM 617 C CA . ASN A 1 76 ? -32.875 -9.641 -4.828 1 94.38 76 ASN A CA 1
ATOM 618 C C . ASN A 1 76 ? -32.281 -9.969 -3.463 1 94.38 76 ASN A C 1
ATOM 620 O O . ASN A 1 76 ? -33.031 -10.148 -2.49 1 94.38 76 ASN A O 1
ATOM 624 N N . MET A 1 77 ? -31 -10.062 -3.416 1 97.5 77 MET A N 1
ATOM 625 C CA . MET A 1 77 ? -30.375 -10.273 -2.111 1 97.5 77 MET A CA 1
ATOM 626 C C . MET A 1 77 ? -30.734 -9.133 -1.155 1 97.5 77 MET A C 1
ATOM 628 O O . MET A 1 77 ? -30.531 -7.961 -1.48 1 97.5 77 MET A O 1
ATOM 632 N N . ASN A 1 78 ? -31.219 -9.484 0.02 1 98.06 78 ASN A N 1
ATOM 633 C CA . ASN A 1 78 ? -31.625 -8.406 0.918 1 98.06 78 ASN A CA 1
ATOM 634 C C . ASN A 1 78 ? -31.25 -8.711 2.365 1 98.06 78 ASN A C 1
ATOM 636 O O . ASN A 1 78 ? -31.609 -7.961 3.275 1 98.06 78 ASN A O 1
ATOM 640 N N . VAL A 1 79 ? -30.5 -9.844 2.553 1 98.5 79 VAL A N 1
ATOM 641 C CA . VAL A 1 79 ? -30.078 -10.164 3.91 1 98.5 79 VAL A CA 1
ATOM 642 C C . VAL A 1 79 ? -28.594 -10.562 3.908 1 98.5 79 VAL A C 1
ATOM 644 O O . VAL A 1 79 ? -28.156 -11.32 3.041 1 98.5 79 VAL A O 1
ATOM 647 N N . LEU A 1 80 ? -27.859 -10.062 4.793 1 98.62 80 LEU A N 1
ATOM 648 C CA . LEU A 1 80 ? -26.469 -10.422 5.113 1 98.62 80 LEU A CA 1
ATOM 649 C C . LEU A 1 80 ? -26.297 -10.633 6.613 1 98.62 80 LEU A C 1
ATOM 651 O O . LEU A 1 80 ? -26.562 -9.734 7.406 1 98.62 80 LEU A O 1
ATOM 655 N N . LYS A 1 81 ? -25.922 -11.836 7.023 1 98.81 81 LYS A N 1
ATOM 656 C CA . LYS A 1 81 ? -25.75 -12.156 8.438 1 98.81 81 LYS A CA 1
ATOM 657 C C . LYS A 1 81 ? -24.281 -12.391 8.766 1 98.81 81 LYS A C 1
ATOM 659 O O . LYS A 1 81 ? -23.578 -13.078 8.023 1 98.81 81 LYS A O 1
ATOM 664 N N . ILE A 1 82 ? -23.875 -11.758 9.773 1 98.75 82 ILE A N 1
ATOM 665 C CA . ILE A 1 82 ? -22.531 -11.953 10.32 1 98.75 82 ILE A CA 1
ATOM 666 C C . ILE A 1 82 ? -22.625 -12.5 11.75 1 98.75 82 ILE A C 1
ATOM 668 O O . ILE A 1 82 ? -23.312 -11.922 12.594 1 98.75 82 ILE A O 1
ATOM 672 N N . HIS A 1 83 ? -22.062 -13.594 11.984 1 98.75 83 HIS A N 1
ATOM 673 C CA . HIS A 1 83 ? -22 -14.172 13.32 1 98.75 83 HIS A CA 1
ATOM 674 C C . HIS A 1 83 ? -20.547 -14.359 13.773 1 98.75 83 HIS A C 1
ATOM 676 O O . HIS A 1 83 ? -19.766 -15.055 13.109 1 98.75 83 HIS A O 1
ATOM 682 N N . ILE A 1 84 ? -20.172 -13.734 14.828 1 98.56 84 ILE A N 1
ATOM 683 C CA . ILE A 1 84 ? -18.844 -13.844 15.422 1 98.56 84 ILE A CA 1
ATOM 684 C C . ILE A 1 84 ? -18.938 -14.516 16.797 1 98.56 84 ILE A C 1
ATOM 686 O O . ILE A 1 84 ? -19.5 -13.945 17.734 1 98.56 84 ILE A O 1
ATOM 690 N N . ASP A 1 85 ? -18.469 -15.719 16.875 1 98.38 85 ASP A N 1
ATOM 691 C CA . ASP A 1 85 ? -18.375 -16.438 18.141 1 98.38 85 ASP A CA 1
ATOM 692 C C . ASP A 1 85 ? -17 -16.281 18.766 1 98.38 85 ASP A C 1
ATOM 694 O O . ASP A 1 85 ? -16.062 -16.984 18.406 1 98.38 85 ASP A O 1
ATOM 698 N N . GLN A 1 86 ? -16.891 -15.445 19.703 1 97.31 86 GLN A N 1
ATOM 699 C CA . GLN A 1 86 ? -15.609 -15.125 20.312 1 97.31 86 GLN A CA 1
ATOM 700 C C . GLN A 1 86 ? -15.023 -16.328 21.047 1 97.31 86 GLN A C 1
ATOM 702 O O . GLN A 1 86 ? -13.82 -16.594 20.969 1 97.31 86 GLN A O 1
ATOM 707 N N . LYS A 1 87 ? -15.844 -17.062 21.75 1 97.06 87 LYS A N 1
ATOM 708 C CA . LYS A 1 87 ? -15.391 -18.203 22.562 1 97.06 87 LYS A CA 1
ATOM 709 C C . LYS A 1 87 ? -14.781 -19.281 21.672 1 97.06 87 LYS A C 1
ATOM 711 O O . LYS A 1 87 ? -13.742 -19.859 22.016 1 97.06 87 LYS A O 1
ATOM 716 N N . ARG A 1 88 ? -15.367 -19.5 20.578 1 97.69 88 ARG A N 1
ATOM 717 C CA . ARG A 1 88 ? -14.906 -20.578 19.688 1 97.69 88 ARG A CA 1
ATOM 718 C C . ARG A 1 88 ? -13.984 -20.031 18.609 1 97.69 88 ARG A C 1
ATOM 720 O O . ARG A 1 88 ? -13.461 -20.781 17.781 1 97.69 88 ARG A O 1
ATOM 727 N N . SER A 1 89 ? -13.797 -18.75 18.547 1 98.25 89 SER A N 1
ATOM 728 C CA . SER A 1 89 ? -13.055 -18.078 17.484 1 98.25 89 SER A CA 1
ATOM 729 C C . SER A 1 89 ? -13.57 -18.469 16.109 1 98.25 89 SER A C 1
ATOM 731 O O . SER A 1 89 ? -12.781 -18.844 15.234 1 98.25 89 SER A O 1
ATOM 733 N N . GLN A 1 90 ? -14.859 -18.438 16 1 98.75 90 GLN A N 1
ATOM 734 C CA . GLN A 1 90 ? -15.562 -18.812 14.773 1 98.75 90 GLN A CA 1
ATOM 735 C C . GLN A 1 90 ? -16.297 -17.625 14.164 1 98.75 90 GLN A C 1
ATOM 737 O O . GLN A 1 90 ? -16.922 -16.828 14.883 1 98.75 90 GLN A O 1
ATOM 742 N N . ILE A 1 91 ? -16.188 -17.422 12.898 1 98.94 91 ILE A N 1
ATOM 743 C CA . ILE A 1 91 ? -16.875 -16.359 12.18 1 98.94 91 ILE A CA 1
ATOM 744 C C . ILE A 1 91 ? -17.688 -16.969 11.031 1 98.94 91 ILE A C 1
ATOM 746 O O . ILE A 1 91 ? -17.203 -17.844 10.312 1 98.94 91 ILE A O 1
ATOM 750 N N . SER A 1 92 ? -18.891 -16.547 10.891 1 98.94 92 SER A N 1
ATOM 751 C CA . SER A 1 92 ? -19.766 -17.016 9.82 1 98.94 92 SER A CA 1
ATOM 752 C C . SER A 1 92 ? -20.438 -15.852 9.102 1 98.94 92 SER A C 1
ATOM 754 O O . SER A 1 92 ? -20.922 -14.922 9.742 1 98.94 92 SER A O 1
ATOM 756 N N . ILE A 1 93 ? -20.422 -15.891 7.836 1 98.94 93 ILE A N 1
ATOM 757 C CA . ILE A 1 93 ? -21.047 -14.875 7.004 1 98.94 93 ILE A CA 1
ATOM 758 C C . ILE A 1 93 ? -22.016 -15.531 6.023 1 98.94 93 ILE A C 1
ATOM 760 O O . ILE A 1 93 ? -21.641 -16.453 5.305 1 98.94 93 ILE A O 1
ATOM 764 N N . PHE A 1 94 ? -23.203 -15.016 6.031 1 98.81 94 PHE A N 1
ATOM 765 C CA . PHE A 1 94 ? -24.312 -15.57 5.266 1 98.81 94 PHE A CA 1
ATOM 766 C C . PHE A 1 94 ? -24.969 -14.492 4.41 1 98.81 94 PHE A C 1
ATOM 768 O O . PHE A 1 94 ? -25.125 -13.352 4.852 1 98.81 94 PHE A O 1
ATOM 775 N N . ASN A 1 95 ? -25.312 -14.797 3.182 1 98.69 95 ASN A N 1
ATOM 776 C CA . ASN A 1 95 ? -26.203 -13.961 2.389 1 98.69 95 ASN A CA 1
ATOM 777 C C . ASN A 1 95 ? -27.281 -14.797 1.692 1 98.69 95 ASN A C 1
ATOM 779 O O . ASN A 1 95 ? -27.078 -15.984 1.439 1 98.69 95 ASN A O 1
ATOM 783 N N . ASN A 1 96 ? -28.391 -14.188 1.413 1 98.5 96 ASN A N 1
ATOM 784 C CA . ASN A 1 96 ? -29.516 -14.93 0.846 1 98.5 96 ASN A CA 1
ATOM 785 C C . ASN A 1 96 ? -29.656 -14.672 -0.653 1 98.5 96 ASN A C 1
ATOM 787 O O . ASN A 1 96 ? -30.75 -14.781 -1.208 1 98.5 96 ASN A O 1
ATOM 791 N N . GLY A 1 97 ? -28.578 -14.234 -1.276 1 97.75 97 GLY A N 1
ATOM 792 C CA . GLY A 1 97 ? -28.594 -14.031 -2.717 1 97.75 97 GLY A CA 1
ATOM 793 C C . GLY A 1 97 ? -28.375 -15.312 -3.5 1 97.75 97 GLY A C 1
ATOM 794 O O . GLY A 1 97 ? -28.312 -16.406 -2.918 1 97.75 97 GLY A O 1
ATOM 795 N N . LYS A 1 98 ? -28.344 -15.18 -4.793 1 96.81 98 LYS A N 1
ATOM 796 C CA . LYS A 1 98 ? -28.094 -16.328 -5.664 1 96.81 98 LYS A CA 1
ATOM 797 C C . LYS A 1 98 ? -26.859 -17.094 -5.227 1 96.81 98 LYS A C 1
ATOM 799 O O . LYS A 1 98 ? -25.844 -16.484 -4.867 1 96.81 98 LYS A O 1
ATOM 804 N N . CYS A 1 99 ? -26.922 -18.344 -5.227 1 96.69 99 CYS A N 1
ATOM 805 C CA . CYS A 1 99 ? -25.844 -19.203 -4.734 1 96.69 99 CYS A CA 1
ATOM 806 C C . CYS A 1 99 ? -24.672 -19.219 -5.703 1 96.69 99 CYS A C 1
ATOM 808 O O . CYS A 1 99 ? -24.781 -18.719 -6.82 1 96.69 99 CYS A O 1
ATOM 810 N N . ILE A 1 100 ? -23.562 -19.719 -5.223 1 96.56 100 ILE A N 1
ATOM 811 C CA . ILE A 1 100 ? -22.5 -20.125 -6.125 1 96.56 100 ILE A CA 1
ATOM 812 C C . ILE A 1 100 ? -22.953 -21.328 -6.957 1 96.56 100 ILE A C 1
ATOM 814 O O . ILE A 1 100 ? -23.5 -22.297 -6.418 1 96.56 100 ILE A O 1
ATOM 818 N N . PRO A 1 101 ? -22.797 -21.281 -8.266 1 96.06 101 PRO A N 1
ATOM 819 C CA . PRO A 1 101 ? -23.281 -22.391 -9.086 1 96.06 101 PRO A CA 1
ATOM 820 C C . PRO A 1 101 ? -22.703 -23.734 -8.633 1 96.06 101 PRO A C 1
ATOM 822 O O . PRO A 1 101 ? -21.5 -23.875 -8.461 1 96.06 101 PRO A O 1
ATOM 825 N N . ILE A 1 102 ? -23.594 -24.641 -8.453 1 97.44 102 ILE A N 1
ATOM 826 C CA . ILE A 1 102 ? -23.188 -25.984 -8.047 1 97.44 102 ILE A CA 1
ATOM 827 C C . ILE A 1 102 ? -23.047 -26.875 -9.281 1 97.44 102 ILE A C 1
ATOM 829 O O . ILE A 1 102 ? -23.875 -27.75 -9.523 1 97.44 102 ILE A O 1
ATOM 833 N N . GLU A 1 103 ? -21.984 -26.594 -9.992 1 95.94 103 GLU A N 1
ATOM 834 C CA . GLU A 1 103 ? -21.656 -27.25 -11.258 1 95.94 103 GLU A CA 1
ATOM 835 C C . GLU A 1 103 ? -20.172 -27.547 -11.359 1 95.94 103 GLU A C 1
ATOM 837 O O . GLU A 1 103 ? -19.359 -26.938 -10.664 1 95.94 103 GLU A O 1
ATOM 842 N N . ILE A 1 104 ? -19.891 -28.516 -12.148 1 96.19 104 ILE A N 1
ATOM 843 C CA . ILE A 1 104 ? -18.5 -28.891 -12.352 1 96.19 104 ILE A CA 1
ATOM 844 C C . ILE A 1 104 ? -17.875 -27.984 -13.406 1 96.19 104 ILE A C 1
ATOM 846 O O . ILE A 1 104 ? -18.453 -27.766 -14.469 1 96.19 104 ILE A O 1
ATOM 850 N N . HIS A 1 105 ? -16.781 -27.406 -13.047 1 95.5 105 HIS A N 1
ATOM 851 C CA . HIS A 1 105 ? -15.977 -26.688 -14.023 1 95.5 105 HIS A CA 1
ATOM 852 C C . HIS A 1 105 ? -15.219 -27.641 -14.93 1 95.5 105 HIS A C 1
ATOM 854 O O . HIS A 1 105 ? -14.32 -28.359 -14.469 1 95.5 105 HIS A O 1
ATOM 860 N N . GLU A 1 106 ? -15.398 -27.641 -16.141 1 92.94 106 GLU A N 1
ATOM 861 C CA . GLU A 1 106 ? -14.922 -28.672 -17.062 1 92.94 106 GLU A CA 1
ATOM 862 C C . GLU A 1 106 ? -13.398 -28.672 -17.141 1 92.94 106 GLU A C 1
ATOM 864 O O . GLU A 1 106 ? -12.773 -29.734 -17.141 1 92.94 106 GLU A O 1
ATOM 869 N N . GLU A 1 107 ? -12.773 -27.531 -17.203 1 92.38 107 GLU A N 1
ATOM 870 C CA . GLU A 1 107 ? -11.328 -27.438 -17.375 1 92.38 107 GLU A CA 1
ATOM 871 C C . GLU A 1 107 ? -10.586 -27.844 -16.109 1 92.38 107 GLU A C 1
ATOM 873 O O . GLU A 1 107 ? -9.578 -28.547 -16.172 1 92.38 107 GLU A O 1
ATOM 878 N N . GLU A 1 108 ? -11.109 -27.469 -14.969 1 94.5 108 GLU A N 1
ATOM 879 C CA . GLU A 1 108 ? -10.43 -27.734 -13.703 1 94.5 108 GLU A CA 1
ATOM 880 C C . GLU A 1 108 ? -10.961 -29 -13.047 1 94.5 108 GLU A C 1
ATOM 882 O O . GLU A 1 108 ? -10.391 -29.484 -12.07 1 94.5 108 GLU A O 1
ATOM 887 N N . ASN A 1 109 ? -12.039 -29.547 -13.531 1 95.44 109 ASN A N 1
ATOM 888 C CA . ASN A 1 109 ? -12.625 -30.828 -13.133 1 95.44 109 ASN A CA 1
ATOM 889 C C . ASN A 1 109 ? -12.945 -30.844 -11.641 1 95.44 109 ASN A C 1
ATOM 891 O O . ASN A 1 109 ? -12.562 -31.781 -10.93 1 95.44 109 ASN A O 1
ATOM 895 N N . CYS A 1 110 ? -13.594 -29.812 -11.148 1 97.12 110 CYS A N 1
ATOM 896 C CA . CYS A 1 110 ? -14.094 -29.703 -9.781 1 97.12 110 CYS A CA 1
ATOM 897 C C . CYS A 1 110 ? -15.297 -28.781 -9.719 1 97.12 110 CYS A C 1
ATOM 899 O O . CYS A 1 110 ? -15.602 -28.078 -10.688 1 97.12 110 CYS A O 1
ATOM 901 N N . TYR A 1 111 ? -16.062 -28.875 -8.609 1 97.62 111 TYR A N 1
ATOM 902 C CA . TYR A 1 111 ? -17.188 -27.969 -8.43 1 97.62 111 TYR A CA 1
ATOM 903 C C . TYR A 1 111 ? -16.734 -26.516 -8.383 1 97.62 111 TYR A C 1
ATOM 905 O O . TYR A 1 111 ? -15.672 -26.219 -7.824 1 97.62 111 TYR A O 1
ATOM 913 N N . ILE A 1 112 ? -17.516 -25.609 -8.875 1 97.25 112 ILE A N 1
ATOM 914 C CA . ILE A 1 112 ? -17.203 -24.172 -8.93 1 97.25 112 ILE A CA 1
ATOM 915 C C . ILE A 1 112 ? -16.953 -23.641 -7.52 1 97.25 112 ILE A C 1
ATOM 917 O O . ILE A 1 112 ? -15.984 -22.922 -7.289 1 97.25 112 ILE A O 1
ATOM 921 N N . PRO A 1 113 ? -17.766 -24.016 -6.461 1 98.06 113 PRO A N 1
ATOM 922 C CA . PRO A 1 113 ? -17.438 -23.547 -5.109 1 98.06 113 PRO A CA 1
ATOM 923 C C . PRO A 1 113 ? -16.078 -24.016 -4.637 1 98.06 113 PRO A C 1
ATOM 925 O O . PRO A 1 113 ? -15.359 -23.266 -3.965 1 98.06 113 PRO A O 1
ATOM 928 N N . THR A 1 114 ? -15.68 -25.234 -4.973 1 98.44 114 THR A N 1
ATOM 929 C CA . THR A 1 114 ? -14.344 -25.719 -4.641 1 98.44 114 THR A CA 1
ATOM 930 C C . THR A 1 114 ? -13.273 -24.875 -5.324 1 98.44 114 THR A C 1
ATOM 932 O O . THR A 1 114 ? -12.305 -24.453 -4.684 1 98.44 114 THR A O 1
ATOM 935 N N . LEU A 1 115 ? -13.516 -24.672 -6.59 1 97.5 115 LEU A N 1
ATOM 936 C CA . LEU A 1 115 ? -12.594 -23.891 -7.402 1 97.5 115 LEU A CA 1
ATOM 937 C C . LEU A 1 115 ? -12.383 -22.516 -6.805 1 97.5 115 LEU A C 1
ATOM 939 O O . LEU A 1 115 ? -11.242 -22.047 -6.668 1 97.5 115 LEU A O 1
ATOM 943 N N . LEU A 1 116 ? -13.43 -21.844 -6.352 1 96.94 116 LEU A N 1
ATOM 944 C CA . LEU A 1 116 ? -13.414 -20.469 -5.887 1 96.94 116 LEU A CA 1
ATOM 945 C C . LEU A 1 116 ? -12.742 -20.359 -4.523 1 96.94 116 LEU A C 1
ATOM 947 O O . LEU A 1 116 ? -12.234 -19.297 -4.16 1 96.94 116 LEU A O 1
ATOM 951 N N . PHE A 1 117 ? -12.648 -21.422 -3.748 1 98.38 117 PHE A N 1
ATOM 952 C CA . PHE A 1 117 ? -12.141 -21.312 -2.385 1 98.38 117 PHE A CA 1
ATOM 953 C C . PHE A 1 117 ? -10.812 -22.047 -2.246 1 98.38 117 PHE A C 1
ATOM 955 O O . PHE A 1 117 ? -10.148 -21.953 -1.211 1 98.38 117 PHE A O 1
ATOM 962 N N . LYS A 1 118 ? -10.359 -22.672 -3.311 1 97.81 118 LYS A N 1
ATOM 963 C CA . LYS A 1 118 ? -9.156 -23.484 -3.166 1 97.81 118 LYS A CA 1
ATOM 964 C C . LYS A 1 118 ? -8.102 -23.109 -4.207 1 97.81 118 LYS A C 1
ATOM 966 O O . LYS A 1 118 ? -6.902 -23.188 -3.945 1 97.81 118 LYS A O 1
ATOM 971 N N . THR A 1 119 ? -8.562 -22.812 -5.344 1 97.31 119 THR A N 1
ATOM 972 C CA . THR A 1 119 ? -7.629 -22.594 -6.441 1 97.31 119 THR A CA 1
ATOM 973 C C . THR A 1 119 ? -7.277 -21.109 -6.574 1 97.31 119 THR A C 1
ATOM 975 O O . THR A 1 119 ? -8.141 -20.297 -6.895 1 97.31 119 THR A O 1
ATOM 978 N N . LEU A 1 120 ? -6.027 -20.828 -6.379 1 97 120 LEU A N 1
ATOM 979 C CA . LEU A 1 120 ? -5.547 -19.453 -6.457 1 97 120 LEU A CA 1
ATOM 980 C C . LEU A 1 120 ? -5.637 -18.922 -7.887 1 97 120 LEU A C 1
ATOM 982 O O . LEU A 1 120 ? -5.551 -19.703 -8.844 1 97 120 LEU A O 1
ATOM 986 N N . LEU A 1 121 ? -5.871 -17.594 -8.078 1 96.44 121 LEU A N 1
ATOM 987 C CA . LEU A 1 121 ? -5.922 -16.875 -9.336 1 96.44 121 LEU A CA 1
ATOM 988 C C . LEU A 1 121 ? -7.109 -17.328 -10.18 1 96.44 121 LEU A C 1
ATOM 990 O O . LEU A 1 121 ? -6.996 -17.453 -11.398 1 96.44 121 LEU A O 1
ATOM 994 N N . THR A 1 122 ? -8.148 -17.672 -9.484 1 95.5 122 THR A N 1
ATOM 995 C CA . THR A 1 122 ? -9.438 -17.953 -10.117 1 95.5 122 THR A CA 1
ATOM 996 C C . THR A 1 122 ? -10.469 -16.906 -9.711 1 95.5 122 THR A C 1
ATOM 998 O O . THR A 1 122 ? -10.547 -16.516 -8.547 1 95.5 122 THR A O 1
ATOM 1001 N N . SER A 1 123 ? -11.148 -16.453 -10.68 1 92.62 123 SER A N 1
ATOM 1002 C CA . SER A 1 123 ? -12.156 -15.43 -10.422 1 92.62 123 SER A CA 1
ATOM 1003 C C . SER A 1 123 ? -13.211 -15.406 -11.523 1 92.62 123 SER A C 1
ATOM 1005 O O . SER A 1 123 ? -13 -15.953 -12.609 1 92.62 123 SER A O 1
ATOM 1007 N N . SER A 1 124 ? -14.312 -14.914 -11.203 1 91 124 SER A N 1
ATOM 1008 C CA . SER A 1 124 ? -15.336 -14.648 -12.211 1 91 124 SER A CA 1
ATOM 1009 C C . SER A 1 124 ? -15.289 -13.195 -12.68 1 91 124 SER A C 1
ATOM 1011 O O . SER A 1 124 ? -16.094 -12.781 -13.516 1 91 124 SER A O 1
ATOM 1013 N N . ASN A 1 125 ? -14.32 -12.445 -12.141 1 87.44 125 ASN A N 1
ATOM 1014 C CA . ASN A 1 125 ? -14.336 -11 -12.359 1 87.44 125 ASN A CA 1
ATOM 1015 C C . ASN A 1 125 ? -13.117 -10.539 -13.156 1 87.44 125 ASN A C 1
ATOM 1017 O O . ASN A 1 125 ? -12.695 -9.391 -13.047 1 87.44 125 ASN A O 1
ATOM 1021 N N . TYR A 1 126 ? -12.523 -11.391 -14.055 1 88.94 126 TYR A N 1
ATOM 1022 C CA . TYR A 1 126 ? -11.32 -11.023 -14.781 1 88.94 126 TYR A CA 1
ATOM 1023 C C . TYR A 1 126 ? -11.656 -10.258 -16.062 1 88.94 126 TYR A C 1
ATOM 1025 O O . TYR A 1 126 ? -10.836 -9.492 -16.562 1 88.94 126 TYR A O 1
ATOM 1033 N N . ASP A 1 127 ? -12.828 -10.469 -16.547 1 88.75 127 ASP A N 1
ATOM 1034 C CA . ASP A 1 127 ? -13.195 -9.789 -17.781 1 88.75 127 ASP A CA 1
ATOM 1035 C C . ASP A 1 127 ? -13.586 -8.344 -17.516 1 88.75 127 ASP A C 1
ATOM 1037 O O . ASP A 1 127 ? -14.734 -8.055 -17.172 1 88.75 127 ASP A O 1
ATOM 1041 N N . ASP A 1 128 ? -12.758 -7.473 -17.812 1 86.19 128 ASP A N 1
ATOM 1042 C CA . ASP A 1 128 ? -12.961 -6.059 -17.516 1 86.19 128 ASP A CA 1
ATOM 1043 C C . ASP A 1 128 ? -14.023 -5.453 -18.438 1 86.19 128 ASP A C 1
ATOM 1045 O O . ASP A 1 128 ? -14.531 -4.363 -18.172 1 86.19 128 ASP A O 1
ATOM 1049 N N . LYS A 1 129 ? -14.359 -6.074 -19.453 1 85.06 129 LYS A N 1
ATOM 1050 C CA . LYS A 1 129 ? -15.406 -5.598 -20.344 1 85.06 129 LYS A CA 1
ATOM 1051 C C . LYS A 1 129 ? -16.781 -5.688 -19.688 1 85.06 129 LYS A C 1
ATOM 1053 O O . LYS A 1 129 ? -17.719 -4.98 -20.078 1 85.06 129 LYS A O 1
ATOM 1058 N N . ASP A 1 130 ? -16.766 -6.531 -18.594 1 82.81 130 ASP A N 1
ATOM 1059 C CA . ASP A 1 130 ? -18.031 -6.684 -17.891 1 82.81 130 ASP A CA 1
ATOM 1060 C C . ASP A 1 130 ? -18.297 -5.477 -16.984 1 82.81 130 ASP A C 1
ATOM 1062 O O . ASP A 1 130 ? -19.422 -5.301 -16.5 1 82.81 130 ASP A O 1
ATOM 1066 N N . ARG A 1 131 ? -17.5 -4.633 -16.797 1 81.44 131 ARG A N 1
ATOM 1067 C CA . ARG A 1 131 ? -17.656 -3.383 -16.062 1 81.44 131 ARG A CA 1
ATOM 1068 C C . ARG A 1 131 ? -18.359 -3.611 -14.734 1 81.44 131 ARG A C 1
ATOM 1070 O O . ARG A 1 131 ? -19.359 -2.939 -14.43 1 81.44 131 ARG A O 1
ATOM 1077 N N . LYS A 1 132 ? -17.766 -4.469 -14.016 1 85.81 132 LYS A N 1
ATOM 1078 C CA . LYS A 1 132 ? -18.438 -4.895 -12.781 1 85.81 132 LYS A CA 1
ATOM 1079 C C . LYS A 1 132 ? -18.156 -3.91 -11.648 1 85.81 132 LYS A C 1
ATOM 1081 O O . LYS A 1 132 ? -17.078 -3.332 -11.562 1 85.81 132 LYS A O 1
ATOM 1086 N N . LEU A 1 133 ? -19.078 -3.781 -10.758 1 92.12 133 LEU A N 1
ATOM 1087 C CA . LEU A 1 133 ? -19 -2.932 -9.57 1 92.12 133 LEU A CA 1
ATOM 1088 C C . LEU A 1 133 ? -18.641 -3.748 -8.336 1 92.12 133 LEU A C 1
ATOM 1090 O O . LEU A 1 133 ? -19.219 -3.545 -7.266 1 92.12 133 LEU A O 1
ATOM 1094 N N . THR A 1 134 ? -17.719 -4.711 -8.461 1 92.38 134 THR A N 1
ATOM 1095 C CA . THR A 1 134 ? -17.391 -5.645 -7.391 1 92.38 134 THR A CA 1
ATOM 1096 C C . THR A 1 134 ? -16.078 -5.262 -6.723 1 92.38 134 THR A C 1
ATOM 1098 O O . THR A 1 134 ? -15.258 -4.547 -7.309 1 92.38 134 THR A O 1
ATOM 1101 N N . ALA A 1 135 ? -15.93 -5.707 -5.531 1 93.12 135 ALA A N 1
ATOM 1102 C CA . ALA A 1 135 ? -14.68 -5.559 -4.785 1 93.12 135 ALA A CA 1
ATOM 1103 C C . ALA A 1 135 ? -13.641 -6.574 -5.25 1 93.12 135 ALA A C 1
ATOM 1105 O O . ALA A 1 135 ? -12.453 -6.246 -5.375 1 93.12 135 ALA A O 1
ATOM 1106 N N . GLY A 1 136 ? -14.062 -7.75 -5.48 1 91 136 GLY A N 1
ATOM 1107 C CA . GLY A 1 136 ? -13.164 -8.828 -5.855 1 91 136 GLY A CA 1
ATOM 1108 C C . GLY A 1 136 ? -12.758 -8.789 -7.316 1 91 136 GLY A C 1
ATOM 1109 O O . GLY A 1 136 ? -13.609 -8.859 -8.203 1 91 136 GLY A O 1
ATOM 1110 N N . ARG A 1 137 ? -11.391 -8.711 -7.539 1 89 137 ARG A N 1
ATOM 1111 C CA . ARG A 1 137 ? -10.938 -8.617 -8.93 1 89 137 ARG A CA 1
ATOM 1112 C C . ARG A 1 137 ? -9.633 -9.375 -9.133 1 89 137 ARG A C 1
ATOM 1114 O O . ARG A 1 137 ? -9.195 -9.578 -10.266 1 89 137 ARG A O 1
ATOM 1121 N N . ASN A 1 138 ? -9.047 -9.891 -8.039 1 93 138 ASN A N 1
ATOM 1122 C CA . ASN A 1 138 ? -7.664 -10.344 -8.172 1 93 138 ASN A CA 1
ATOM 1123 C C . ASN A 1 138 ? -7.559 -11.859 -8.055 1 93 138 ASN A C 1
ATOM 1125 O O . ASN A 1 138 ? -6.523 -12.445 -8.391 1 93 138 ASN A O 1
ATOM 1129 N N . GLY A 1 139 ? -8.539 -12.508 -7.531 1 94.69 139 GLY A N 1
ATOM 1130 C CA . GLY A 1 139 ? -8.547 -13.961 -7.492 1 94.69 139 GLY A CA 1
ATOM 1131 C C . GLY A 1 139 ? -7.801 -14.531 -6.301 1 94.69 139 GLY A C 1
ATOM 1132 O O . GLY A 1 139 ? -7.402 -15.695 -6.305 1 94.69 139 GLY A O 1
ATOM 1133 N N . PHE A 1 140 ? -7.613 -13.734 -5.23 1 95.62 140 PHE A N 1
ATOM 1134 C CA . PHE A 1 140 ? -6.906 -14.18 -4.035 1 95.62 140 PHE A CA 1
ATOM 1135 C C . PHE A 1 140 ? -7.855 -14.266 -2.846 1 95.62 140 PHE A C 1
ATOM 1137 O O . PHE A 1 140 ? -7.773 -15.203 -2.049 1 95.62 140 PHE A O 1
ATOM 1144 N N . GLY A 1 141 ? -8.844 -13.398 -2.705 1 94.75 141 GLY A N 1
ATOM 1145 C CA . GLY A 1 141 ? -9.523 -13.008 -1.481 1 94.75 141 GLY A CA 1
ATOM 1146 C C . GLY A 1 141 ? -9.992 -14.195 -0.658 1 94.75 141 GLY A C 1
ATOM 1147 O O . GLY A 1 141 ? -9.391 -14.516 0.371 1 94.75 141 GLY A O 1
ATOM 1148 N N . ALA A 1 142 ? -10.977 -14.953 -1.148 1 97.19 142 ALA A N 1
ATOM 1149 C CA . ALA A 1 142 ? -11.555 -16.062 -0.394 1 97.19 142 ALA A CA 1
ATOM 1150 C C . ALA A 1 142 ? -10.5 -17.125 -0.077 1 97.19 142 ALA A C 1
ATOM 1152 O O . ALA A 1 142 ? -10.539 -17.75 0.986 1 97.19 142 ALA A O 1
ATOM 1153 N N . LYS A 1 143 ? -9.578 -17.328 -0.97 1 98.38 143 LYS A N 1
ATOM 1154 C CA . LYS A 1 143 ? -8.516 -18.312 -0.75 1 98.38 143 LYS A CA 1
ATOM 1155 C C . LYS A 1 143 ? -7.59 -17.859 0.377 1 98.38 143 LYS A C 1
ATOM 1157 O O . LYS A 1 143 ? -7.066 -18.703 1.121 1 98.38 143 LYS A O 1
ATOM 1162 N N . LEU A 1 144 ? -7.352 -16.547 0.445 1 98.69 144 LEU A N 1
ATOM 1163 C CA . LEU A 1 144 ? -6.52 -16.047 1.534 1 98.69 144 LEU A CA 1
ATOM 1164 C C . LEU A 1 144 ? -7.16 -16.344 2.887 1 98.69 144 LEU A C 1
ATOM 1166 O O . LEU A 1 144 ? -6.469 -16.719 3.836 1 98.69 144 LEU A O 1
ATOM 1170 N N . CYS A 1 145 ? -8.492 -16.141 2.967 1 98.88 145 CYS A N 1
ATOM 1171 C CA . CYS A 1 145 ? -9.18 -16.516 4.195 1 98.88 145 CYS A CA 1
ATOM 1172 C C . CYS A 1 145 ? -8.984 -18 4.496 1 98.88 145 CYS A C 1
ATOM 1174 O O . CYS A 1 145 ? -8.695 -18.375 5.633 1 98.88 145 CYS A O 1
ATOM 1176 N N . ASN A 1 146 ? -9.094 -18.828 3.479 1 98.88 146 ASN A N 1
ATOM 1177 C CA . ASN A 1 146 ? -8.898 -20.266 3.635 1 98.88 146 ASN A CA 1
ATOM 1178 C C . ASN A 1 146 ? -7.48 -20.594 4.102 1 98.88 146 ASN A C 1
ATOM 1180 O O . ASN A 1 146 ? -7.293 -21.344 5.059 1 98.88 146 ASN A O 1
ATOM 1184 N N . ILE A 1 147 ? -6.492 -20 3.52 1 98.88 147 ILE A N 1
ATOM 1185 C CA . ILE A 1 147 ? -5.082 -20.25 3.791 1 98.88 147 ILE A CA 1
ATOM 1186 C C . ILE A 1 147 ? -4.758 -19.859 5.234 1 98.88 147 ILE A C 1
ATOM 1188 O O . ILE A 1 147 ? -3.939 -20.5 5.887 1 98.88 147 ILE A O 1
ATOM 1192 N N . PHE A 1 148 ? -5.395 -18.875 5.758 1 98.88 148 PHE A N 1
ATOM 1193 C CA . PHE A 1 148 ? -5.074 -18.422 7.102 1 98.88 148 PHE A CA 1
ATOM 1194 C C . PHE A 1 148 ? -6.137 -18.875 8.094 1 98.88 148 PHE A C 1
ATOM 1196 O O . PHE A 1 148 ? -6.309 -18.266 9.156 1 98.88 148 PHE A O 1
ATOM 1203 N N . SER A 1 149 ? -6.84 -19.969 7.777 1 98.88 149 SER A N 1
ATOM 1204 C CA . SER A 1 149 ? -7.812 -20.594 8.672 1 98.88 149 SER A CA 1
ATOM 1205 C C . SER A 1 149 ? -7.402 -22.016 9.031 1 98.88 149 SER A C 1
ATOM 1207 O O . SER A 1 149 ? -6.832 -22.734 8.203 1 98.88 149 SER A O 1
ATOM 1209 N N . LYS A 1 150 ? -7.707 -22.422 10.258 1 98.62 150 LYS A N 1
ATOM 1210 C CA . LYS A 1 150 ? -7.582 -23.828 10.633 1 98.62 150 LYS A CA 1
ATOM 1211 C C . LYS A 1 150 ? -8.648 -24.672 9.945 1 98.62 150 LYS A C 1
ATOM 1213 O O . LYS A 1 150 ? -8.422 -25.844 9.641 1 98.62 150 LYS A O 1
ATOM 1218 N N . LYS A 1 151 ? -9.688 -24 9.797 1 98.88 151 LYS A N 1
ATOM 1219 C CA . LYS A 1 151 ? -10.852 -24.641 9.188 1 98.88 151 LYS A CA 1
ATOM 1220 C C . LYS A 1 151 ? -11.734 -23.625 8.469 1 98.88 151 LYS A C 1
ATOM 1222 O O . LYS A 1 151 ? -11.953 -22.516 8.969 1 98.88 151 LYS A O 1
ATOM 1227 N N . LEU A 1 152 ? -12.219 -23.922 7.277 1 98.94 152 LEU A N 1
ATOM 1228 C CA . LEU A 1 152 ? -13.172 -23.125 6.512 1 98.94 152 LEU A CA 1
ATOM 1229 C C . LEU A 1 152 ? -14.25 -24.016 5.895 1 98.94 152 LEU A C 1
ATOM 1231 O O . LEU A 1 152 ? -13.938 -25.047 5.305 1 98.94 152 LEU A O 1
ATOM 1235 N N . ILE A 1 153 ? -15.469 -23.656 6.105 1 98.94 153 ILE A N 1
ATOM 1236 C CA . ILE A 1 153 ? -16.625 -24.406 5.621 1 98.94 153 ILE A CA 1
ATOM 1237 C C . ILE A 1 153 ? -17.375 -23.578 4.582 1 98.94 153 ILE A C 1
ATOM 1239 O O . ILE A 1 153 ? -17.781 -22.453 4.855 1 98.94 153 ILE A O 1
ATOM 1243 N N . VAL A 1 154 ? -17.531 -24.172 3.439 1 98.94 154 VAL A N 1
ATOM 1244 C CA . VAL A 1 154 ? -18.312 -23.562 2.379 1 98.94 154 VAL A CA 1
ATOM 1245 C C . VAL A 1 154 ? -19.672 -24.25 2.264 1 98.94 154 VAL A C 1
ATOM 1247 O O . VAL A 1 154 ? -19.734 -25.469 2.072 1 98.94 154 VAL A O 1
ATOM 1250 N N . GLU A 1 155 ? -20.719 -23.516 2.436 1 98.94 155 GLU A N 1
ATOM 1251 C CA . GLU A 1 155 ? -22.094 -23.984 2.191 1 98.94 155 GLU A CA 1
ATOM 1252 C C . GLU A 1 155 ? -22.812 -23.078 1.202 1 98.94 155 GLU A C 1
ATOM 1254 O O . GLU A 1 155 ? -22.828 -21.859 1.364 1 98.94 155 GLU A O 1
ATOM 1259 N N . THR A 1 156 ? -23.344 -23.641 0.223 1 98.81 156 THR A N 1
ATOM 1260 C CA . THR A 1 156 ? -24.172 -22.875 -0.714 1 98.81 156 THR A CA 1
ATOM 1261 C C . THR A 1 156 ? -25.312 -23.75 -1.255 1 98.81 156 THR A C 1
ATOM 1263 O O . THR A 1 156 ? -25.156 -24.969 -1.381 1 98.81 156 THR A O 1
ATOM 1266 N N . ALA A 1 157 ? -26.453 -23.156 -1.471 1 98.56 157 ALA A N 1
ATOM 1267 C CA . ALA A 1 157 ? -27.641 -23.906 -1.89 1 98.56 157 ALA A CA 1
ATOM 1268 C C . ALA A 1 157 ? -28.406 -23.141 -2.971 1 98.56 157 ALA A C 1
ATOM 1270 O O . ALA A 1 157 ? -28.422 -21.906 -2.99 1 98.56 157 ALA A O 1
ATOM 1271 N N . SER A 1 158 ? -28.953 -23.938 -3.803 1 97.31 158 SER A N 1
ATOM 1272 C CA . SER A 1 158 ? -29.703 -23.406 -4.938 1 97.31 158 SER A CA 1
ATOM 1273 C C . SER A 1 158 ? -31.156 -23.891 -4.926 1 97.31 158 SER A C 1
ATOM 1275 O O . SER A 1 158 ? -31.406 -25.094 -4.949 1 97.31 158 SER A O 1
ATOM 1277 N N . LYS A 1 159 ? -32.031 -22.969 -4.957 1 96.12 159 LYS A N 1
ATOM 1278 C CA . LYS A 1 159 ? -33.438 -23.312 -5.102 1 96.12 159 LYS A CA 1
ATOM 1279 C C . LYS A 1 159 ? -33.719 -23.922 -6.477 1 96.12 159 LYS A C 1
ATOM 1281 O O . LYS A 1 159 ? -34.469 -24.906 -6.586 1 96.12 159 LYS A O 1
ATOM 1286 N N . ASP A 1 160 ? -33.125 -23.406 -7.477 1 94.69 160 ASP A N 1
ATOM 1287 C CA . ASP A 1 160 ? -33.375 -23.797 -8.859 1 94.69 160 ASP A CA 1
ATOM 1288 C C . ASP A 1 160 ? -32.938 -25.219 -9.117 1 94.69 160 ASP A C 1
ATOM 1290 O O . ASP A 1 160 ? -33.688 -26.047 -9.656 1 94.69 160 ASP A O 1
ATOM 1294 N N . SER A 1 161 ? -31.688 -25.516 -8.727 1 95.06 161 SER A N 1
ATOM 1295 C CA . SER A 1 161 ? -31.156 -26.859 -8.969 1 95.06 161 SER A CA 1
ATOM 1296 C C . SER A 1 161 ? -31.531 -27.812 -7.844 1 95.06 161 SER A C 1
ATOM 1298 O O . SER A 1 161 ? -31.312 -29.016 -7.945 1 95.06 161 SER A O 1
ATOM 1300 N N . GLU A 1 162 ? -32.062 -27.25 -6.785 1 97.69 162 GLU A N 1
ATOM 1301 C CA . GLU A 1 162 ? -32.469 -28.031 -5.625 1 97.69 162 GLU A CA 1
ATOM 1302 C C . GLU A 1 162 ? -31.312 -28.828 -5.031 1 97.69 162 GLU A C 1
ATOM 1304 O O . GLU A 1 162 ? -31.453 -30.016 -4.75 1 97.69 162 GLU A O 1
ATOM 1309 N N . LYS A 1 163 ? -30.203 -28.188 -4.98 1 98.31 163 LYS A N 1
ATOM 1310 C CA . LYS A 1 163 ? -28.984 -28.812 -4.441 1 98.31 163 LYS A CA 1
ATOM 1311 C C . LYS A 1 163 ? -28.359 -27.938 -3.363 1 98.31 163 LYS A C 1
ATOM 1313 O O . LYS A 1 163 ? -28.453 -26.703 -3.42 1 98.31 163 LYS A O 1
ATOM 1318 N N . LYS A 1 164 ? -27.797 -28.562 -2.436 1 98.75 164 LYS A N 1
ATOM 1319 C CA . LYS A 1 164 ? -26.953 -27.922 -1.432 1 98.75 164 LYS A CA 1
ATOM 1320 C C . LYS A 1 164 ? -25.547 -28.516 -1.443 1 98.75 164 LYS A C 1
ATOM 1322 O O . LYS A 1 164 ? -25.375 -29.734 -1.428 1 98.75 164 LYS A O 1
ATOM 1327 N N . PHE A 1 165 ? -24.625 -27.641 -1.519 1 98.81 165 PHE A N 1
ATOM 1328 C CA . PHE A 1 165 ? -23.203 -28 -1.537 1 98.81 165 PHE A CA 1
ATOM 1329 C C . PHE A 1 165 ? -22.547 -27.672 -0.206 1 98.81 165 PHE A C 1
ATOM 1331 O O . PHE A 1 165 ? -22.75 -26.594 0.345 1 98.81 165 PHE A O 1
ATOM 1338 N N . THR A 1 166 ? -21.781 -28.594 0.341 1 98.88 166 THR A N 1
ATOM 1339 C CA . THR A 1 166 ? -20.953 -28.359 1.52 1 98.88 166 THR A CA 1
ATOM 1340 C C . THR A 1 166 ? -19.547 -28.938 1.318 1 98.88 166 THR A C 1
ATOM 1342 O O . THR A 1 166 ? -19.406 -30.062 0.816 1 98.88 166 THR A O 1
ATOM 1345 N N . GLN A 1 167 ? -18.531 -28.203 1.678 1 98.88 167 GLN A N 1
ATOM 1346 C CA . GLN A 1 167 ? -17.156 -28.688 1.684 1 98.88 167 GLN A CA 1
ATOM 1347 C C . GLN A 1 167 ? -16.344 -28.047 2.801 1 98.88 167 GLN A C 1
ATOM 1349 O O . GLN A 1 167 ? -16.531 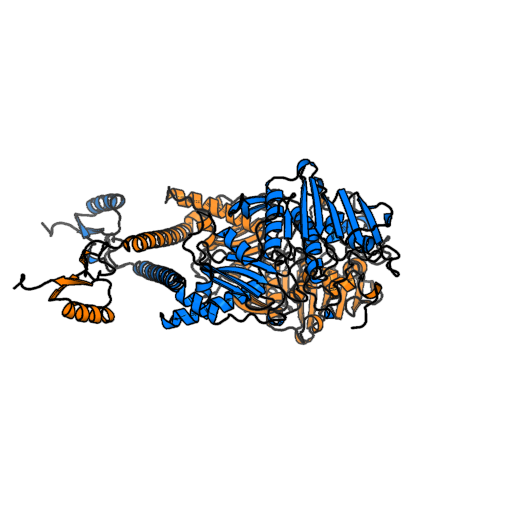-26.859 3.102 1 98.88 167 GLN A O 1
ATOM 1354 N N . ILE A 1 168 ? -15.492 -28.812 3.387 1 98.88 168 ILE A N 1
ATOM 1355 C CA . ILE A 1 168 ? -14.672 -28.359 4.504 1 98.88 168 ILE A CA 1
ATOM 1356 C C . ILE A 1 168 ? -13.203 -28.359 4.105 1 98.88 168 ILE A C 1
ATOM 1358 O O . ILE A 1 168 ? -12.711 -29.344 3.543 1 98.88 168 ILE A O 1
ATOM 1362 N N . PHE A 1 169 ? -12.523 -27.25 4.277 1 98.88 169 PHE A N 1
ATOM 1363 C CA . PHE A 1 169 ? -11.078 -27.125 4.133 1 98.88 169 PHE A CA 1
ATOM 1364 C C . PHE A 1 169 ? -10.406 -27 5.496 1 98.88 169 PHE A C 1
ATOM 1366 O O . PHE A 1 169 ? -10.93 -26.328 6.391 1 98.88 169 PHE A O 1
ATOM 1373 N N . GLU A 1 170 ? -9.242 -27.609 5.625 1 98.69 170 GLU A N 1
ATOM 1374 C CA . GLU A 1 170 ? -8.578 -27.641 6.926 1 98.69 170 GLU A CA 1
ATOM 1375 C C . GLU A 1 170 ? -7.074 -27.438 6.777 1 98.69 170 GLU A C 1
ATOM 1377 O O . GLU A 1 170 ? -6.531 -27.562 5.676 1 98.69 170 GLU A O 1
ATOM 1382 N N . ASP A 1 171 ? -6.441 -27.078 7.848 1 98.12 171 ASP A N 1
ATOM 1383 C CA . ASP A 1 171 ? -4.988 -26.984 7.953 1 98.12 171 ASP A CA 1
ATOM 1384 C C . ASP A 1 171 ? -4.422 -26.016 6.918 1 98.12 171 ASP A C 1
ATOM 1386 O O . ASP A 1 171 ? -3.557 -26.391 6.121 1 98.12 171 ASP A O 1
ATOM 1390 N N . ASN A 1 172 ? -5.039 -24.797 6.918 1 98.56 172 ASN A N 1
ATOM 1391 C CA . ASN A 1 172 ? -4.535 -23.734 6.047 1 98.56 172 ASN A CA 1
ATOM 1392 C C . ASN A 1 172 ? -4.633 -24.125 4.574 1 98.56 172 ASN A C 1
ATOM 1394 O O . ASN A 1 172 ? -3.68 -23.938 3.814 1 98.56 172 ASN A O 1
ATOM 1398 N N . MET A 1 173 ? -5.75 -24.75 4.215 1 98.31 173 MET A N 1
ATOM 1399 C CA . MET A 1 173 ? -6.141 -25.109 2.854 1 98.31 173 MET A CA 1
ATOM 1400 C C . MET A 1 173 ? -5.316 -26.297 2.348 1 98.31 173 MET A C 1
ATOM 1402 O O . MET A 1 173 ? -5.352 -26.609 1.159 1 98.31 173 MET A O 1
ATOM 1406 N N . LYS A 1 174 ? -4.516 -27 3.162 1 97.81 174 LYS A N 1
ATOM 1407 C CA . LYS A 1 174 ? -3.684 -28.125 2.748 1 97.81 174 LYS A CA 1
ATOM 1408 C C . LYS A 1 174 ? -4.504 -29.406 2.641 1 97.81 174 LYS A C 1
ATOM 1410 O O . LYS A 1 174 ? -4.129 -30.328 1.924 1 97.81 174 LYS A O 1
ATOM 1415 N N . ASN A 1 175 ? -5.617 -29.438 3.412 1 98.19 175 ASN A N 1
ATOM 1416 C CA . ASN A 1 175 ? -6.512 -30.578 3.395 1 98.19 175 ASN A CA 1
ATOM 1417 C C . ASN A 1 175 ? -7.953 -30.172 3.121 1 98.19 175 ASN A C 1
ATOM 1419 O O . ASN A 1 175 ? -8.328 -29.016 3.346 1 98.19 175 ASN A O 1
ATOM 1423 N N . GLU A 1 176 ? -8.742 -31.016 2.545 1 98.31 176 GLU A N 1
ATOM 1424 C CA . GLU A 1 176 ? -10.148 -30.766 2.279 1 98.31 176 GLU A CA 1
ATOM 1425 C C . GLU A 1 176 ? -10.961 -32.062 2.295 1 98.31 176 GLU A C 1
ATOM 1427 O O . GLU A 1 176 ? -10.43 -33.125 2.041 1 98.31 176 GLU A O 1
ATOM 1432 N N . THR A 1 177 ? -12.195 -32.031 2.604 1 98.56 177 THR A N 1
ATOM 1433 C CA . THR A 1 177 ? -13.125 -33.125 2.439 1 98.56 177 THR A CA 1
ATOM 1434 C C . THR A 1 177 ? -13.625 -33.219 0.999 1 98.56 177 THR A C 1
ATOM 1436 O O . THR A 1 177 ? -13.508 -32.25 0.241 1 98.56 177 THR A O 1
ATOM 1439 N N . GLU A 1 178 ? -14.133 -34.344 0.673 1 98.19 178 GLU A N 1
ATOM 1440 C CA . GLU A 1 178 ? -14.867 -34.438 -0.585 1 98.19 178 GLU A CA 1
ATOM 1441 C C . GLU A 1 178 ? -16.109 -33.531 -0.551 1 98.19 178 GLU A C 1
ATOM 1443 O O . GLU A 1 178 ? -16.781 -33.438 0.478 1 98.19 178 GLU A O 1
ATOM 1448 N N . PRO A 1 179 ? -16.359 -32.875 -1.704 1 98.5 179 PRO A N 1
ATOM 1449 C CA . PRO A 1 179 ? -17.594 -32.125 -1.76 1 98.5 179 PRO A CA 1
ATOM 1450 C C . PRO A 1 179 ? -18.828 -32.969 -1.479 1 98.5 179 PRO A C 1
ATOM 1452 O O . PRO A 1 179 ? -18.906 -34.125 -1.93 1 98.5 179 PRO A O 1
ATOM 1455 N N . ASP A 1 180 ? -19.719 -32.438 -0.708 1 98.62 180 ASP A N 1
ATOM 1456 C CA . ASP A 1 180 ? -20.984 -33.062 -0.406 1 98.62 180 ASP A CA 1
ATOM 1457 C C . ASP A 1 180 ? -22.156 -32.312 -1.039 1 98.62 180 ASP A C 1
ATOM 1459 O O . ASP A 1 180 ? -22.438 -31.188 -0.641 1 98.62 180 ASP A O 1
ATOM 1463 N N . VAL A 1 181 ? -22.797 -32.938 -2.035 1 98.56 181 VAL A N 1
ATOM 1464 C CA . VAL A 1 181 ? -23.938 -32.312 -2.695 1 98.56 181 VAL A CA 1
ATOM 1465 C C . VAL A 1 181 ? -25.203 -33.125 -2.357 1 98.56 181 VAL A C 1
ATOM 1467 O O . VAL A 1 181 ? -25.297 -34.312 -2.66 1 98.56 181 VAL A O 1
ATOM 1470 N N . GLN A 1 182 ? -26.172 -32.469 -1.756 1 98.5 182 GLN A N 1
ATOM 1471 C CA . GLN A 1 182 ? -27.406 -33.094 -1.309 1 98.5 182 GLN A CA 1
ATOM 1472 C C . GLN A 1 182 ? -28.641 -32.406 -1.886 1 98.5 182 GLN A C 1
ATOM 1474 O O . GLN A 1 182 ? -28.578 -31.219 -2.234 1 98.5 182 GLN A O 1
ATOM 1479 N N . PRO A 1 183 ? -29.766 -33.156 -1.932 1 98.12 183 PRO A N 1
ATOM 1480 C CA . PRO A 1 183 ? -31 -32.469 -2.299 1 98.12 183 PRO A CA 1
ATOM 1481 C C . PRO A 1 183 ? -31.422 -31.422 -1.287 1 98.12 183 PRO A C 1
ATOM 1483 O O . PRO A 1 183 ? -31.219 -31.594 -0.082 1 98.12 183 PRO A O 1
ATOM 1486 N N . TYR A 1 184 ? -31.922 -30.312 -1.833 1 97.5 184 TYR A N 1
ATOM 1487 C CA . TYR A 1 184 ? -32.281 -29.156 -1.007 1 97.5 184 TYR A CA 1
ATOM 1488 C C . TYR A 1 184 ? -33.469 -28.422 -1.575 1 97.5 184 TYR A C 1
ATOM 1490 O O . TYR A 1 184 ? -33.5 -28.109 -2.768 1 97.5 184 TYR A O 1
ATOM 1498 N N . LEU A 1 185 ? -34.562 -28.172 -0.732 1 95.88 185 LEU A N 1
ATOM 1499 C CA . LEU A 1 185 ? -35.781 -27.531 -1.188 1 95.88 185 LEU A CA 1
ATOM 1500 C C . LEU A 1 185 ? -35.938 -26.141 -0.578 1 95.88 185 LEU A C 1
ATOM 1502 O O . LEU A 1 185 ? -36.938 -25.453 -0.793 1 95.88 185 LEU A O 1
ATOM 1506 N N . GLY A 1 186 ? -34.969 -25.5 -0.151 1 96.38 186 GLY A N 1
ATOM 1507 C CA . GLY A 1 186 ? -35.062 -24.188 0.451 1 96.38 186 GLY A CA 1
ATOM 1508 C C . GLY A 1 186 ? -34.625 -23.062 -0.493 1 96.38 186 GLY A C 1
ATOM 1509 O O . GLY A 1 186 ? -34.594 -23.266 -1.709 1 96.38 186 GLY A O 1
ATOM 1510 N N . SER A 1 187 ? -34.438 -21.875 0.031 1 97.44 187 SER A N 1
ATOM 1511 C CA . SER A 1 187 ? -34.062 -20.688 -0.746 1 97.44 187 SER A CA 1
ATOM 1512 C C . SER A 1 187 ? -32.562 -20.656 -0.986 1 97.44 187 SER A C 1
ATOM 1514 O O . SER A 1 187 ? -31.797 -21.328 -0.282 1 97.44 187 SER A O 1
ATOM 1516 N N . ASP A 1 188 ? -32.156 -19.891 -1.97 1 98.12 188 ASP A N 1
ATOM 1517 C CA . ASP A 1 188 ? -30.75 -19.688 -2.26 1 98.12 188 ASP A CA 1
ATOM 1518 C C . ASP A 1 188 ? -30.016 -19.109 -1.057 1 98.12 188 ASP A C 1
ATOM 1520 O O . ASP A 1 188 ? -30.562 -18.266 -0.345 1 98.12 188 ASP A O 1
ATOM 1524 N N . PHE A 1 189 ? -28.812 -19.562 -0.862 1 98.5 189 PHE A N 1
ATOM 1525 C CA . PHE A 1 189 ? -27.938 -18.875 0.087 1 98.5 189 PHE A CA 1
ATOM 1526 C C . PHE A 1 189 ? -26.5 -19.312 -0.096 1 98.5 189 PHE A C 1
ATOM 1528 O O . PHE A 1 189 ? -26.219 -20.297 -0.779 1 98.5 189 PHE A O 1
ATOM 1535 N N . THR A 1 190 ? -25.594 -18.578 0.36 1 98.81 190 THR A N 1
ATOM 1536 C CA . THR A 1 190 ? -24.188 -18.938 0.58 1 98.81 190 THR A CA 1
ATOM 1537 C C . THR A 1 190 ? -23.766 -18.578 2 1 98.81 190 THR A C 1
ATOM 1539 O O . THR A 1 190 ? -24.094 -17.5 2.506 1 98.81 190 THR A O 1
ATOM 1542 N N . ARG A 1 191 ? -23.141 -19.484 2.672 1 98.88 191 ARG A N 1
ATOM 1543 C CA . ARG A 1 191 ? -22.609 -19.281 4.016 1 98.88 191 ARG A CA 1
ATOM 1544 C C . ARG A 1 191 ? -21.156 -19.75 4.098 1 98.88 191 ARG A C 1
ATOM 1546 O O . ARG A 1 191 ? -20.844 -20.875 3.723 1 98.88 191 ARG A O 1
ATOM 1553 N N . ILE A 1 192 ? -20.297 -18.906 4.461 1 98.94 192 ILE A N 1
ATOM 1554 C CA . ILE A 1 192 ? -18.906 -19.234 4.707 1 98.94 192 ILE A CA 1
ATOM 1555 C C . ILE A 1 192 ? -18.609 -19.141 6.203 1 98.94 192 ILE A C 1
ATOM 1557 O O . ILE A 1 192 ? -18.859 -18.109 6.824 1 98.94 192 ILE A O 1
ATOM 1561 N N . THR A 1 193 ? -18.156 -20.188 6.773 1 98.94 193 THR A N 1
ATOM 1562 C CA . THR A 1 193 ? -17.734 -20.234 8.164 1 98.94 193 THR A CA 1
ATOM 1563 C C . THR A 1 193 ? -16.234 -20.562 8.258 1 98.94 193 THR A C 1
ATOM 1565 O O . THR A 1 193 ? -15.75 -21.469 7.578 1 98.94 193 THR A O 1
ATOM 1568 N N . PHE A 1 194 ? -15.516 -19.812 9.047 1 98.94 194 PHE A N 1
ATOM 1569 C CA . PHE A 1 194 ? -14.094 -20.109 9.141 1 98.94 194 PHE A CA 1
ATOM 1570 C C . PHE A 1 194 ? -13.594 -19.906 10.57 1 98.94 194 PHE A C 1
ATOM 1572 O O . PHE A 1 194 ? -14.227 -19.203 11.359 1 98.94 194 PHE A O 1
ATOM 1579 N N . TYR A 1 195 ? -12.617 -20.594 10.883 1 98.88 195 TYR A N 1
ATOM 1580 C CA . TYR A 1 195 ? -11.852 -20.547 12.117 1 98.88 195 TYR A CA 1
ATOM 1581 C C . TYR A 1 195 ? -10.422 -20.078 11.852 1 98.88 195 TYR A C 1
ATOM 1583 O O . TYR A 1 195 ? -9.57 -20.875 11.453 1 98.88 195 TYR A O 1
ATOM 1591 N N . PRO A 1 196 ? -10.195 -18.766 12.102 1 98.88 196 PRO A N 1
ATOM 1592 C CA . PRO A 1 196 ? -8.852 -18.266 11.797 1 98.88 196 PRO A CA 1
ATOM 1593 C C . PRO 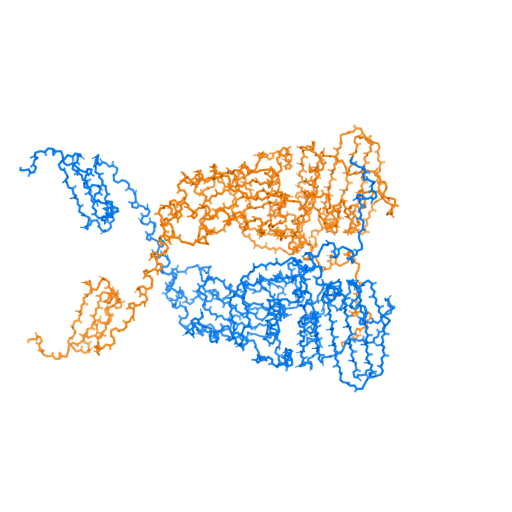A 1 196 ? -7.754 -19.047 12.531 1 98.88 196 PRO A C 1
ATOM 1595 O O . PRO A 1 196 ? -7.953 -19.484 13.664 1 98.88 196 PRO A O 1
ATOM 1598 N N . ASP A 1 197 ? -6.625 -19.297 11.898 1 98.81 197 ASP A N 1
ATOM 1599 C CA . ASP A 1 197 ? -5.457 -19.875 12.562 1 98.81 197 ASP A CA 1
ATOM 1600 C C . ASP A 1 197 ? -4.781 -18.859 13.469 1 98.81 197 ASP A C 1
ATOM 1602 O O . ASP A 1 197 ? -3.764 -18.266 13.094 1 98.81 197 ASP A O 1
ATOM 1606 N N . LEU A 1 198 ? -5.285 -18.719 14.617 1 98.56 198 LEU A N 1
ATOM 1607 C CA . LEU A 1 198 ? -4.883 -17.641 15.523 1 98.56 198 LEU A CA 1
ATOM 1608 C C . LEU A 1 198 ? -3.396 -17.75 15.852 1 98.56 198 LEU A C 1
ATOM 1610 O O . LEU A 1 198 ? -2.746 -16.734 16.125 1 98.56 198 LEU A O 1
ATOM 1614 N N . ASP A 1 199 ? -2.811 -18.922 15.812 1 98.25 199 ASP A N 1
ATOM 1615 C CA . ASP A 1 199 ? -1.379 -19.078 16.062 1 98.25 199 ASP A CA 1
ATOM 1616 C C . ASP A 1 199 ? -0.562 -18.25 15.055 1 98.25 199 ASP A C 1
ATOM 1618 O O . ASP A 1 199 ? 0.452 -17.656 15.414 1 98.25 199 ASP A O 1
ATOM 1622 N N . LYS A 1 200 ? -0.988 -18.234 13.844 1 97.88 200 LYS A N 1
ATOM 1623 C CA . LYS A 1 200 ? -0.278 -17.5 12.805 1 97.88 200 LYS A CA 1
ATOM 1624 C C . LYS A 1 200 ? -0.389 -15.992 13.031 1 97.88 200 LYS A C 1
ATOM 1626 O O . LYS A 1 200 ? 0.457 -15.227 12.57 1 97.88 200 LYS A O 1
ATOM 1631 N N . PHE A 1 201 ? -1.38 -15.555 13.758 1 98.12 201 PHE A N 1
ATOM 1632 C CA . PHE A 1 201 ? -1.579 -14.148 14.078 1 98.12 201 PHE A CA 1
ATOM 1633 C C . PHE A 1 201 ? -1.017 -13.82 15.453 1 98.12 201 PHE A C 1
ATOM 1635 O O . PHE A 1 201 ? -1.282 -12.75 16 1 98.12 201 PHE A O 1
ATOM 1642 N N . PHE A 1 202 ? -0.391 -14.773 16.031 1 96.12 202 PHE A N 1
ATOM 1643 C CA . PHE A 1 202 ? 0.206 -14.641 17.359 1 96.12 202 PHE A CA 1
ATOM 1644 C C . PHE A 1 202 ? -0.858 -14.328 18.406 1 96.12 202 PHE A C 1
ATOM 1646 O O . PHE A 1 202 ? -0.652 -13.469 19.266 1 96.12 202 PHE A O 1
ATOM 1653 N N . MET A 1 203 ? -1.986 -14.953 18.219 1 97.62 203 MET A N 1
ATOM 1654 C CA . MET A 1 203 ? -3.125 -14.781 19.125 1 97.62 203 MET A CA 1
ATOM 1655 C C . MET A 1 203 ? -3.598 -16.125 19.672 1 97.62 203 MET A C 1
ATOM 1657 O O . MET A 1 203 ? -3.373 -17.156 19.047 1 97.62 203 MET A O 1
ATOM 1661 N N . THR A 1 204 ? -4.258 -16.016 20.812 1 96.94 204 THR A N 1
ATOM 1662 C CA . THR A 1 204 ? -4.816 -17.234 21.406 1 96.94 204 THR A CA 1
ATOM 1663 C C . THR A 1 204 ? -6.34 -17.203 21.344 1 96.94 204 THR A C 1
ATOM 1665 O O . THR A 1 204 ? -6.988 -18.25 21.516 1 96.94 204 THR A O 1
ATOM 1668 N N . HIS A 1 205 ? -6.891 -16.078 21.188 1 97.31 205 HIS A N 1
ATOM 1669 C CA . HIS A 1 205 ? -8.328 -15.875 21.094 1 97.31 205 HIS A CA 1
ATOM 1670 C C . HIS A 1 205 ? -8.648 -14.594 20.328 1 97.31 205 HIS A C 1
ATOM 1672 O O . HIS A 1 205 ? -7.75 -13.789 20.062 1 97.31 205 HIS A O 1
ATOM 1678 N N . LEU A 1 206 ? -9.867 -14.469 19.891 1 97.88 206 LEU A N 1
ATOM 1679 C CA . LEU A 1 206 ? -10.312 -13.195 19.344 1 97.88 206 LEU A CA 1
ATOM 1680 C C . LEU A 1 206 ? -10.445 -12.141 20.438 1 97.88 206 LEU A C 1
ATOM 1682 O O . LEU A 1 206 ? -11.305 -12.258 21.312 1 97.88 206 LEU A O 1
ATOM 1686 N N . ASP A 1 207 ? -9.648 -11.102 20.375 1 95.88 207 ASP A N 1
ATOM 1687 C CA . ASP A 1 207 ? -9.719 -10.07 21.406 1 95.88 207 ASP A CA 1
ATOM 1688 C C . ASP A 1 207 ? -10.875 -9.109 21.141 1 95.88 207 ASP A C 1
ATOM 1690 O O . ASP A 1 207 ? -11.461 -9.133 20.047 1 95.88 207 ASP A O 1
ATOM 1694 N N . SER A 1 208 ? -11.188 -8.344 22.125 1 94.81 208 SER A N 1
ATOM 1695 C CA . SER A 1 208 ? -12.328 -7.438 22.047 1 94.81 208 SER A CA 1
ATOM 1696 C C . SER A 1 208 ? -12.117 -6.383 20.969 1 94.81 208 SER A C 1
ATOM 1698 O O . SER A 1 208 ? -13.07 -5.977 20.297 1 94.81 208 SER A O 1
ATOM 1700 N N . ASP A 1 209 ? -10.938 -5.992 20.781 1 95.94 209 ASP A N 1
ATOM 1701 C CA . ASP A 1 209 ? -10.641 -4.941 19.812 1 95.94 209 ASP A CA 1
ATOM 1702 C C . ASP A 1 209 ? -10.914 -5.418 18.391 1 95.94 209 ASP A C 1
ATOM 1704 O O . ASP A 1 209 ? -11.523 -4.699 17.594 1 95.94 209 ASP A O 1
ATOM 1708 N N . ILE A 1 210 ? -10.453 -6.633 18.031 1 96.81 210 ILE A N 1
ATOM 1709 C CA . ILE A 1 210 ? -10.664 -7.141 16.688 1 96.81 210 ILE A CA 1
ATOM 1710 C C . ILE A 1 210 ? -12.148 -7.367 16.438 1 96.81 210 ILE A C 1
ATOM 1712 O O . ILE A 1 210 ? -12.648 -7.137 15.336 1 96.81 210 ILE A O 1
ATOM 1716 N N . ILE A 1 211 ? -12.836 -7.805 17.453 1 96.5 211 ILE A N 1
ATOM 1717 C CA . ILE A 1 211 ? -14.281 -8.008 17.328 1 96.5 211 ILE A CA 1
ATOM 1718 C C . ILE A 1 211 ? -14.969 -6.664 17.109 1 96.5 211 ILE A C 1
ATOM 1720 O O . ILE A 1 211 ? -15.883 -6.559 16.281 1 96.5 211 ILE A O 1
ATOM 1724 N N . CYS A 1 212 ? -14.516 -5.695 17.828 1 95.25 212 CYS A N 1
ATOM 1725 C CA . CYS A 1 212 ? -15.055 -4.348 17.672 1 95.25 212 CYS A CA 1
ATOM 1726 C C . CYS A 1 212 ? -14.867 -3.85 16.25 1 95.25 212 CYS A C 1
ATOM 1728 O O . CYS A 1 212 ? -15.781 -3.275 15.656 1 95.25 212 CYS A O 1
ATOM 1730 N N . LEU A 1 213 ? -13.781 -4.117 15.688 1 96.31 213 LEU A N 1
ATOM 1731 C CA . LEU A 1 213 ? -13.492 -3.674 14.328 1 96.31 213 LEU A CA 1
ATOM 1732 C C . LEU A 1 213 ? -14.32 -4.453 13.312 1 96.31 213 LEU A C 1
ATOM 1734 O O . LEU A 1 213 ? -14.828 -3.879 12.344 1 96.31 213 LEU A O 1
ATOM 1738 N N . MET A 1 214 ? -14.43 -5.742 13.516 1 97.44 214 MET A N 1
ATOM 1739 C CA . MET A 1 214 ? -15.273 -6.547 12.648 1 97.44 214 MET A CA 1
ATOM 1740 C C . MET A 1 214 ? -16.719 -6.078 12.711 1 97.44 214 MET A C 1
ATOM 1742 O O . MET A 1 214 ? -17.406 -6.012 11.688 1 97.44 214 MET A O 1
ATOM 1746 N N . SER A 1 215 ? -17.141 -5.707 13.898 1 96.12 215 SER A N 1
ATOM 1747 C CA . SER A 1 215 ? -18.484 -5.176 14.07 1 96.12 215 SER A CA 1
ATOM 1748 C C . SER A 1 215 ? -18.656 -3.844 13.352 1 96.12 215 SER A C 1
ATOM 1750 O O . SER A 1 215 ? -19.672 -3.607 12.703 1 96.12 215 SER A O 1
ATOM 1752 N N . LYS A 1 216 ? -17.688 -3.002 13.508 1 96.12 216 LYS A N 1
ATOM 1753 C CA . LYS A 1 216 ? -17.719 -1.729 12.797 1 96.12 216 LYS A CA 1
ATOM 1754 C C . LYS A 1 216 ? -17.844 -1.949 11.289 1 96.12 216 LYS A C 1
ATOM 1756 O O . LYS A 1 216 ? -18.562 -1.222 10.609 1 96.12 216 LYS A O 1
ATOM 1761 N N . ARG A 1 217 ? -17.172 -2.947 10.742 1 96.88 217 ARG A N 1
ATOM 1762 C CA . ARG A 1 217 ? -17.266 -3.266 9.32 1 96.88 217 ARG A CA 1
ATOM 1763 C C . ARG A 1 217 ? -18.672 -3.676 8.93 1 96.88 217 ARG A C 1
ATOM 1765 O O . ARG A 1 217 ? -19.141 -3.354 7.84 1 96.88 217 ARG A O 1
ATOM 1772 N N . ALA A 1 218 ? -19.328 -4.398 9.828 1 97 218 ALA A N 1
ATOM 1773 C CA . ALA A 1 218 ? -20.734 -4.734 9.586 1 97 218 ALA A CA 1
ATOM 1774 C C . ALA A 1 218 ? -21.578 -3.475 9.438 1 97 218 ALA A C 1
ATOM 1776 O O . ALA A 1 218 ? -22.422 -3.387 8.547 1 97 218 ALA A O 1
ATOM 1777 N N . PHE A 1 219 ? -21.328 -2.512 10.266 1 95.81 219 PHE A N 1
ATOM 1778 C CA . PHE A 1 219 ? -22.031 -1.243 10.188 1 95.81 219 PHE A CA 1
ATOM 1779 C C . PHE A 1 219 ? -21.688 -0.5 8.906 1 95.81 219 PHE A C 1
ATOM 1781 O O . PHE A 1 219 ? -22.562 0.114 8.281 1 95.81 219 PHE A O 1
ATOM 1788 N N . ASP A 1 220 ? -20.391 -0.557 8.578 1 96.75 220 ASP A N 1
ATOM 1789 C CA . ASP A 1 220 ? -19.984 0.03 7.305 1 96.75 220 ASP A CA 1
ATOM 1790 C C . ASP A 1 220 ? -20.812 -0.529 6.152 1 96.75 220 ASP A C 1
ATOM 1792 O O . ASP A 1 220 ? -21.312 0.227 5.312 1 96.75 220 ASP A O 1
ATOM 1796 N N . ILE A 1 221 ? -20.969 -1.856 6.148 1 97.44 221 ILE A N 1
ATOM 1797 C CA . ILE A 1 221 ? -21.688 -2.525 5.07 1 97.44 221 ILE A CA 1
ATOM 1798 C C . ILE A 1 221 ? -23.156 -2.105 5.09 1 97.44 221 ILE A C 1
ATOM 1800 O O . ILE A 1 221 ? -23.75 -1.841 4.039 1 97.44 221 ILE A O 1
ATOM 1804 N N . ALA A 1 222 ? -23.734 -2.02 6.246 1 96.5 222 ALA A N 1
ATOM 1805 C CA . ALA A 1 222 ? -25.125 -1.589 6.359 1 96.5 222 ALA A CA 1
ATOM 1806 C C . ALA A 1 222 ? -25.312 -0.195 5.77 1 96.5 222 ALA A C 1
ATOM 1808 O O . ALA A 1 222 ? -26.344 0.09 5.156 1 96.5 222 ALA A O 1
ATOM 1809 N N . GLY A 1 223 ? -24.344 0.636 5.957 1 96 223 GLY A N 1
ATOM 1810 C CA . GLY A 1 223 ? -24.406 1.995 5.441 1 96 223 GLY A CA 1
ATOM 1811 C C . GLY A 1 223 ? -24.188 2.076 3.943 1 96 223 GLY A C 1
ATOM 1812 O O . GLY A 1 223 ? -24.812 2.887 3.26 1 96 223 GLY A O 1
ATOM 1813 N N . CYS A 1 224 ? -23.375 1.155 3.434 1 95.88 224 CYS A N 1
ATOM 1814 C CA . CYS A 1 224 ? -22.922 1.298 2.055 1 95.88 224 CYS A CA 1
ATOM 1815 C C . CYS A 1 224 ? -23.781 0.456 1.111 1 95.88 224 CYS A C 1
ATOM 1817 O O . CYS A 1 224 ? -23.703 0.612 -0.109 1 95.88 224 CYS A O 1
ATOM 1819 N N . THR A 1 225 ? -24.484 -0.449 1.576 1 93.81 225 THR A N 1
ATOM 1820 C CA . THR A 1 225 ? -25.312 -1.333 0.757 1 93.81 225 THR A CA 1
ATOM 1821 C C . THR A 1 225 ? -26.797 -1.12 1.053 1 93.81 225 THR A C 1
ATOM 1823 O O . THR A 1 225 ? -27.391 -1.883 1.811 1 93.81 225 THR A O 1
ATOM 1826 N N . PRO A 1 226 ? -27.312 -0.174 0.343 1 88.12 226 PRO A N 1
ATOM 1827 C CA . PRO A 1 226 ? -28.719 0.095 0.631 1 88.12 226 PRO A CA 1
ATOM 1828 C C . PRO A 1 226 ? -29.625 -1.088 0.297 1 88.12 226 PRO A C 1
ATOM 1830 O O . PRO A 1 226 ? -29.312 -1.88 -0.594 1 88.12 226 PRO A O 1
ATOM 1833 N N . ASP A 1 227 ? -30.656 -1.348 1.034 1 90.62 227 ASP A N 1
ATOM 1834 C CA . ASP A 1 227 ? -31.688 -2.344 0.814 1 90.62 227 ASP A CA 1
ATOM 1835 C C . ASP A 1 227 ? -31.25 -3.717 1.319 1 90.62 227 ASP A C 1
ATOM 1837 O O . ASP A 1 227 ? -31.859 -4.734 0.977 1 90.62 227 ASP A O 1
ATOM 1841 N N . VAL A 1 228 ? -30.125 -3.83 1.877 1 97.06 228 VAL A N 1
ATOM 1842 C CA . VAL A 1 228 ? -29.672 -5.078 2.484 1 97.06 228 VAL A CA 1
ATOM 1843 C C . VAL A 1 228 ? -29.781 -4.98 4.004 1 97.06 228 VAL A C 1
ATOM 1845 O O . VAL A 1 228 ? -29.203 -4.074 4.613 1 97.06 228 VAL A O 1
ATOM 1848 N N . LYS A 1 229 ? -30.578 -5.848 4.559 1 98 229 LYS A N 1
ATOM 1849 C CA . LYS A 1 229 ? -30.625 -5.973 6.012 1 98 229 LYS A CA 1
ATOM 1850 C C . LYS A 1 229 ? -29.391 -6.68 6.551 1 98 229 LYS A C 1
ATOM 1852 O O . LYS A 1 229 ? -29.156 -7.855 6.25 1 98 229 LYS A O 1
ATOM 1857 N N . VAL A 1 230 ? -28.578 -5.988 7.355 1 97.69 230 VAL A N 1
ATOM 1858 C CA . VAL A 1 230 ? -27.375 -6.578 7.934 1 97.69 230 VAL A CA 1
ATOM 1859 C C . VAL A 1 230 ? -27.641 -6.992 9.375 1 97.69 230 VAL A C 1
ATOM 1861 O O . VAL A 1 230 ? -28.125 -6.191 10.18 1 97.69 230 VAL A O 1
ATOM 1864 N N . ILE A 1 231 ? -27.406 -8.211 9.688 1 98.25 231 ILE A N 1
ATOM 1865 C CA . ILE A 1 231 ? -27.641 -8.789 11.008 1 98.25 231 ILE A CA 1
ATOM 1866 C C . ILE A 1 231 ? -26.312 -9.219 11.625 1 98.25 231 ILE A C 1
ATOM 1868 O O . ILE A 1 231 ? -25.578 -10 11.031 1 98.25 231 ILE A O 1
ATOM 1872 N N . LEU A 1 232 ? -25.969 -8.641 12.758 1 97.38 232 LEU A N 1
ATOM 1873 C CA . LEU A 1 232 ? -24.75 -8.984 13.5 1 97.38 232 LEU A CA 1
ATOM 1874 C C . LEU A 1 232 ? -25.094 -9.711 14.797 1 97.38 232 LEU A C 1
ATOM 1876 O O . LEU A 1 232 ? -25.766 -9.148 15.672 1 97.38 232 LEU A O 1
ATOM 1880 N N . ASN A 1 233 ? -24.688 -10.977 14.883 1 97.31 233 ASN A N 1
ATOM 1881 C CA . ASN A 1 233 ? -24.953 -11.797 16.062 1 97.31 233 ASN A CA 1
ATOM 1882 C C . ASN A 1 233 ? -26.438 -11.758 16.438 1 97.31 233 ASN A C 1
ATOM 1884 O O . ASN A 1 233 ? -26.781 -11.484 17.594 1 97.31 233 ASN A O 1
ATOM 1888 N N . ASP A 1 234 ? -27.297 -11.906 15.422 1 97.19 234 ASP A N 1
ATOM 1889 C CA . ASP A 1 234 ? -28.734 -12.109 15.531 1 97.19 234 ASP A CA 1
ATOM 1890 C C . ASP A 1 234 ? -29.438 -10.805 15.875 1 97.19 234 ASP A C 1
ATOM 1892 O O . ASP A 1 234 ? -30.625 -10.812 16.25 1 97.19 234 ASP A O 1
ATOM 1896 N N . LYS A 1 235 ? -28.766 -9.727 15.75 1 96.25 235 LYS A N 1
ATOM 1897 C CA . LYS A 1 235 ? -29.391 -8.414 15.922 1 96.25 235 LYS A CA 1
ATOM 1898 C C . LYS A 1 235 ? -29.266 -7.582 14.648 1 96.25 235 LYS A C 1
ATOM 1900 O O . LYS A 1 235 ? -28.172 -7.457 14.086 1 96.25 235 LYS A O 1
ATOM 1905 N N . THR A 1 236 ? -30.344 -7.055 14.234 1 96.31 236 THR A N 1
ATOM 1906 C CA . THR A 1 236 ? -30.359 -6.207 13.047 1 96.31 236 THR A CA 1
ATOM 1907 C C . THR A 1 236 ? -29.656 -4.875 13.336 1 96.31 236 THR A C 1
ATOM 1909 O O . THR A 1 236 ? -29.953 -4.215 14.328 1 96.31 236 THR A O 1
ATOM 1912 N N . ILE A 1 237 ? -28.75 -4.516 12.5 1 94.5 237 ILE A N 1
ATOM 1913 C CA . ILE A 1 237 ? -28.094 -3.219 12.602 1 94.5 237 ILE A CA 1
ATOM 1914 C C . ILE A 1 237 ? -29.062 -2.113 12.188 1 94.5 237 ILE A C 1
ATOM 1916 O O . ILE A 1 237 ? -29.656 -2.18 11.109 1 94.5 237 ILE A O 1
ATOM 1920 N N . PRO A 1 238 ? -29.25 -1.135 13.055 1 93 238 PRO A N 1
ATOM 1921 C CA . PRO A 1 238 ? -30.234 -0.094 12.758 1 93 238 PRO A CA 1
ATOM 1922 C C . PRO A 1 238 ? -29.688 0.985 11.82 1 93 238 PRO A C 1
ATOM 1924 O O . PRO A 1 238 ? -29.75 2.174 12.148 1 93 238 PRO A O 1
ATOM 1927 N N . VAL A 1 239 ? -29.109 0.662 10.766 1 93.75 239 VAL A N 1
ATOM 1928 C CA . VAL A 1 239 ? -28.594 1.507 9.688 1 93.75 239 VAL A CA 1
ATOM 1929 C C . VAL A 1 239 ? -29.172 1.048 8.352 1 93.75 239 VAL A C 1
ATOM 1931 O O . VAL A 1 239 ? -28.984 -0.101 7.945 1 93.75 239 VAL A O 1
ATOM 1934 N N . ARG A 1 240 ? -29.906 1.933 7.723 1 92 240 ARG A N 1
ATOM 1935 C CA . ARG A 1 240 ? -30.609 1.522 6.512 1 92 240 ARG A CA 1
ATOM 1936 C C . ARG A 1 240 ? -29.953 2.105 5.27 1 92 240 ARG A C 1
ATOM 1938 O O . ARG A 1 240 ? -30.156 1.612 4.156 1 92 240 ARG A O 1
ATOM 1945 N N . ASN A 1 241 ? -29.266 3.119 5.496 1 95.25 241 ASN A N 1
ATOM 1946 C CA . ASN A 1 241 ? -28.625 3.805 4.383 1 95.25 241 ASN A CA 1
ATOM 1947 C C . ASN A 1 241 ? -27.391 4.574 4.836 1 95.25 241 ASN A C 1
ATOM 1949 O O . ASN A 1 241 ? -27.031 4.555 6.02 1 95.25 241 ASN A O 1
ATOM 1953 N N . PHE A 1 242 ? -26.734 5.16 3.877 1 97.38 242 PHE A N 1
ATOM 1954 C CA . PHE A 1 242 ? -25.469 5.832 4.137 1 97.38 242 PHE A CA 1
ATOM 1955 C C . PHE A 1 242 ? -25.672 7.039 5.047 1 97.38 242 PHE A C 1
ATOM 1957 O O . PHE A 1 242 ? -24.828 7.332 5.898 1 97.38 242 PHE A O 1
ATOM 1964 N N . LYS A 1 243 ? -26.75 7.77 4.867 1 95.44 243 LYS A N 1
ATOM 1965 C CA . LYS A 1 243 ? -27.047 8.914 5.727 1 95.44 243 LYS A CA 1
ATOM 1966 C C . LYS A 1 243 ? -27.172 8.484 7.188 1 95.44 243 LYS A C 1
ATOM 1968 O O . LYS A 1 243 ? -26.641 9.148 8.078 1 95.44 243 LYS A O 1
ATOM 1973 N N . ASP A 1 244 ? -27.875 7.355 7.418 1 93.56 244 ASP A N 1
ATOM 1974 C CA . ASP A 1 244 ? -27.969 6.805 8.766 1 93.56 244 ASP A CA 1
ATOM 1975 C C . ASP A 1 244 ? -26.578 6.5 9.336 1 93.56 244 ASP A C 1
ATOM 1977 O O . ASP A 1 244 ? -26.312 6.77 10.508 1 93.56 244 ASP A O 1
ATOM 1981 N N . TYR A 1 245 ? -25.797 5.949 8.508 1 95.06 245 TYR A N 1
ATOM 1982 C CA . TYR A 1 245 ? -24.453 5.582 8.914 1 95.06 245 TYR A CA 1
ATOM 1983 C C . TYR A 1 245 ? -23.656 6.812 9.328 1 95.06 245 TYR A C 1
ATOM 1985 O O . TYR A 1 245 ? -23 6.809 10.367 1 95.06 245 TYR A O 1
ATOM 1993 N N . VAL A 1 246 ? -23.719 7.828 8.523 1 94.56 246 VAL A N 1
ATOM 1994 C CA . VAL A 1 246 ? -23 9.07 8.797 1 94.56 246 VAL A CA 1
ATOM 1995 C C . VAL A 1 246 ? -23.469 9.664 10.125 1 94.56 246 VAL A C 1
ATOM 1997 O O . VAL A 1 246 ? -22.672 10.156 10.914 1 94.56 246 VAL A O 1
ATOM 2000 N N . ASP A 1 247 ? -24.703 9.578 10.398 1 91 247 ASP A N 1
ATOM 2001 C CA . ASP A 1 247 ? -25.297 10.148 11.602 1 91 247 ASP A CA 1
ATOM 2002 C C . ASP A 1 247 ? -24.734 9.492 12.859 1 91 247 ASP A C 1
ATOM 2004 O O . ASP A 1 247 ? -24.703 10.109 13.93 1 91 247 ASP A O 1
ATOM 2008 N N . LEU A 1 248 ? -24.266 8.273 12.758 1 90.12 248 LEU A N 1
ATOM 2009 C CA . LEU A 1 248 ? -23.719 7.555 13.898 1 90.12 248 LEU A CA 1
ATOM 2010 C C . LEU A 1 248 ? -22.484 8.273 14.453 1 90.12 248 LEU A C 1
ATOM 2012 O O . LEU A 1 248 ? -22.125 8.086 15.609 1 90.12 248 LEU A O 1
ATOM 2016 N N . TYR A 1 249 ? -21.844 9 13.617 1 88.69 249 TYR A N 1
ATOM 2017 C CA . TYR A 1 249 ? -20.625 9.68 14.023 1 88.69 249 TYR A CA 1
ATOM 2018 C C . TYR A 1 249 ? -20.938 10.93 14.836 1 88.69 249 TYR A C 1
ATOM 2020 O O . TYR A 1 249 ? -20.062 11.484 15.508 1 88.69 249 TYR A O 1
ATOM 2028 N N . PHE A 1 250 ? -22.141 11.391 14.828 1 84.12 250 PHE A N 1
ATOM 2029 C CA . PHE A 1 250 ? -22.469 12.68 15.422 1 84.12 250 PHE A CA 1
ATOM 2030 C C . PHE A 1 250 ? -23.562 12.539 16.469 1 84.12 250 PHE A C 1
ATOM 2032 O O . PHE A 1 250 ? -23.719 13.406 17.328 1 84.12 250 PHE A O 1
ATOM 2039 N N . LYS A 1 251 ? -24.25 11.531 16.344 1 73.12 251 LYS A N 1
ATOM 2040 C CA . LYS A 1 251 ? -25.312 11.32 17.344 1 73.12 251 LYS A CA 1
ATOM 2041 C C . LYS A 1 251 ? -24.719 10.914 18.688 1 73.12 251 LYS A C 1
ATOM 2043 O O . LYS A 1 251 ? -23.938 9.961 18.766 1 73.12 251 LYS A O 1
ATOM 2048 N N . GLY A 1 252 ? -24.953 11.742 19.688 1 62.78 252 GLY A N 1
ATOM 2049 C CA . GLY A 1 252 ? -24.562 11.406 21.047 1 62.78 252 GLY A CA 1
ATOM 2050 C C . GLY A 1 252 ? -23.094 11.656 21.328 1 62.78 252 GLY A C 1
ATOM 2051 O O . GLY A 1 252 ? -22.609 11.391 22.438 1 62.78 252 GLY A O 1
ATOM 2052 N N . ASN A 1 253 ? -22.391 11.914 20.266 1 59.25 253 ASN A N 1
ATOM 2053 C CA . ASN A 1 253 ? -20.953 12.078 20.453 1 59.25 253 ASN A CA 1
ATOM 2054 C C . ASN A 1 253 ? -20.609 13.445 21.031 1 59.25 253 ASN A C 1
ATOM 2056 O O . ASN A 1 253 ? -20.922 14.477 20.438 1 59.25 253 ASN A O 1
ATOM 2060 N N . GLU A 1 254 ? -20.312 13.352 22.281 1 55.53 254 GLU A N 1
ATOM 2061 C CA . GLU A 1 254 ? -19.891 14.555 22.984 1 55.53 254 GLU A CA 1
ATOM 2062 C C . GLU A 1 254 ? -18.688 15.195 22.297 1 55.53 254 GLU A C 1
ATOM 2064 O O . GLU A 1 254 ? -18.438 16.391 22.453 1 55.53 254 GLU A O 1
ATOM 2069 N N . ASP A 1 255 ? -17.984 14.367 21.531 1 56.06 255 ASP A N 1
ATOM 2070 C CA . ASP A 1 255 ? -16.719 14.867 20.969 1 56.06 255 ASP A CA 1
ATOM 2071 C C . ASP A 1 255 ? -16.969 15.672 19.703 1 56.06 255 ASP A C 1
ATOM 2073 O O . ASP A 1 255 ? -16.094 16.391 19.219 1 56.06 255 ASP A O 1
ATOM 2077 N N . VAL A 1 256 ? -18.141 15.453 19.141 1 59.03 256 VAL A N 1
ATOM 2078 C CA . VAL A 1 256 ? -18.422 16.203 17.922 1 59.03 256 VAL A CA 1
ATOM 2079 C C . VAL A 1 256 ? -19.484 17.281 18.219 1 59.03 256 VAL A C 1
ATOM 2081 O O . VAL A 1 256 ? -20.438 17.031 18.953 1 59.03 256 VAL A O 1
ATOM 2084 N N . ASN A 1 257 ? -19.109 18.484 17.984 1 57.78 257 ASN A N 1
ATOM 2085 C CA . ASN A 1 257 ? -20.016 19.609 18.156 1 57.78 257 ASN A CA 1
ATOM 2086 C C . ASN A 1 257 ? -21.375 19.328 17.531 1 57.78 257 ASN A C 1
ATOM 2088 O O . ASN A 1 257 ? -21.5 19.203 16.312 1 57.78 257 ASN A O 1
ATOM 2092 N N . GLU A 1 258 ? -22.328 18.938 18.344 1 58.44 258 GLU A N 1
ATOM 2093 C CA . GLU A 1 258 ? -23.703 18.625 17.938 1 58.44 258 GLU A CA 1
ATOM 2094 C C . GLU A 1 258 ? -24.25 19.688 16.984 1 58.44 258 GLU A C 1
ATOM 2096 O O . GLU A 1 258 ? -25.172 19.422 16.203 1 58.44 258 GLU A O 1
ATOM 2101 N N . ASP A 1 259 ? -23.562 20.828 17.031 1 60.12 259 ASP A N 1
ATOM 2102 C CA . ASP A 1 259 ? -24.078 21.922 16.219 1 60.12 259 ASP A CA 1
ATOM 2103 C C . ASP A 1 259 ? -23.484 21.891 14.805 1 60.12 259 ASP A C 1
ATOM 2105 O O . ASP A 1 259 ? -23.828 22.719 13.961 1 60.12 259 ASP A O 1
ATOM 2109 N N . LEU A 1 260 ? -22.719 20.781 14.609 1 71.19 260 LEU A N 1
ATOM 2110 C CA . LEU A 1 260 ? -22.125 20.75 13.281 1 71.19 260 LEU A CA 1
ATOM 2111 C C . LEU A 1 260 ? -23.125 20.234 12.25 1 71.19 260 LEU A C 1
ATOM 2113 O O . LEU A 1 260 ? -23.656 19.125 12.398 1 71.19 260 LEU A O 1
ATOM 2117 N N . LYS A 1 261 ? -23.484 21.109 11.406 1 82.81 261 LYS A N 1
ATOM 2118 C CA . LYS A 1 261 ? -24.375 20.719 10.312 1 82.81 261 LYS A CA 1
ATOM 2119 C C . LYS A 1 261 ? -23.672 19.766 9.336 1 82.81 261 LYS A C 1
ATOM 2121 O O . LYS A 1 261 ? -22.516 20 8.984 1 82.81 261 LYS A O 1
ATOM 2126 N N . ILE A 1 262 ? -24.266 18.594 9.094 1 91.06 262 ILE A N 1
ATOM 2127 C CA . ILE A 1 262 ? -23.797 17.641 8.102 1 91.06 262 ILE A CA 1
ATOM 2128 C C . ILE A 1 262 ? -24.562 17.828 6.797 1 91.06 262 ILE A C 1
ATOM 2130 O O . ILE A 1 262 ? -25.797 17.719 6.773 1 91.06 262 ILE A O 1
ATOM 2134 N N . MET A 1 263 ? -23.859 18.188 5.789 1 94.38 263 MET A N 1
ATOM 2135 C CA . MET A 1 263 ? -24.5 18.328 4.48 1 94.38 263 MET A CA 1
ATOM 2136 C C . MET A 1 263 ? -24.375 17.031 3.686 1 94.38 263 MET A C 1
ATOM 2138 O O . MET A 1 263 ? -23.281 16.516 3.463 1 94.38 263 MET A O 1
ATOM 2142 N N . HIS A 1 264 ? -25.484 16.469 3.357 1 96 264 HIS A N 1
ATOM 2143 C CA . HIS A 1 264 ? -25.547 15.188 2.674 1 96 264 HIS A CA 1
ATOM 2144 C C . HIS A 1 264 ? -26.203 15.32 1.307 1 96 264 HIS A C 1
ATOM 2146 O O . HIS A 1 264 ? -27.141 16.125 1.138 1 96 264 HIS A O 1
ATOM 2152 N N . THR A 1 265 ? -25.719 14.578 0.294 1 97 265 THR A N 1
ATOM 2153 C CA . THR A 1 265 ? -26.375 14.562 -1.01 1 97 265 THR A CA 1
ATOM 2154 C C . THR A 1 265 ? -26.094 13.258 -1.746 1 97 265 THR A C 1
ATOM 2156 O O . THR A 1 265 ? -25.016 12.672 -1.589 1 97 265 THR A O 1
ATOM 2159 N N . ILE A 1 266 ? -27.094 12.781 -2.395 1 96.44 266 ILE A N 1
ATOM 2160 C CA . ILE A 1 266 ? -26.906 11.75 -3.406 1 96.44 266 ILE A CA 1
ATOM 2161 C C . ILE A 1 266 ? -26.703 12.391 -4.773 1 96.44 266 ILE A C 1
ATOM 2163 O O . ILE A 1 266 ? -27.594 13.039 -5.312 1 96.44 266 ILE A O 1
ATOM 2167 N N . VAL A 1 267 ? -25.516 12.258 -5.273 1 95.69 267 VAL A N 1
ATOM 2168 C CA . VAL A 1 267 ? -25.141 12.945 -6.504 1 95.69 267 VAL A CA 1
ATOM 2169 C C . VAL A 1 267 ? -25.719 12.203 -7.707 1 95.69 267 VAL A C 1
ATOM 2171 O O . VAL A 1 267 ? -26.266 12.82 -8.625 1 95.69 267 VAL A O 1
ATOM 2174 N N . ASN A 1 268 ? -25.562 10.945 -7.754 1 94.19 268 ASN A N 1
ATOM 2175 C CA . ASN A 1 268 ? -26.094 10.023 -8.75 1 94.19 268 ASN A CA 1
ATOM 2176 C C . ASN A 1 268 ? -26.062 8.578 -8.242 1 94.19 268 ASN A C 1
ATOM 2178 O O . ASN A 1 268 ? -26 8.344 -7.035 1 94.19 268 ASN A O 1
ATOM 2182 N N . ASP A 1 269 ? -26.141 7.613 -9.117 1 91.75 269 ASP A N 1
ATOM 2183 C CA . ASP A 1 269 ? -26.25 6.211 -8.719 1 91.75 269 ASP A CA 1
ATOM 2184 C C . ASP A 1 269 ? -24.922 5.676 -8.211 1 91.75 269 ASP A C 1
ATOM 2186 O O . ASP A 1 269 ? -24.859 4.594 -7.629 1 91.75 269 ASP A O 1
ATOM 21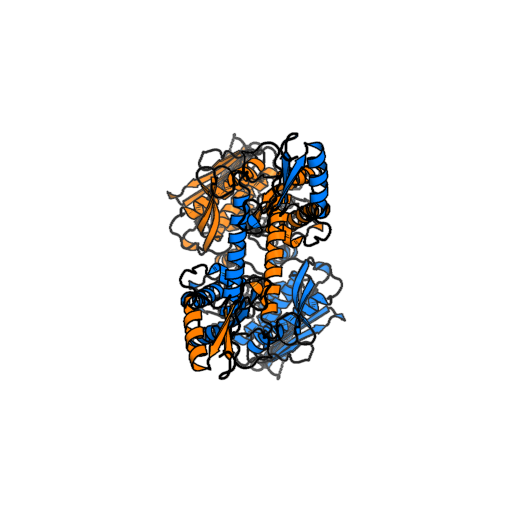90 N N . ARG A 1 270 ? -23.859 6.492 -8.328 1 95.19 270 ARG A N 1
ATOM 2191 C CA . ARG A 1 270 ? -22.531 6.004 -7.992 1 95.19 270 ARG A CA 1
ATOM 2192 C C . ARG A 1 270 ? -21.969 6.746 -6.785 1 95.19 270 ARG A C 1
ATOM 2194 O O . ARG A 1 270 ? -21.141 6.195 -6.039 1 95.19 270 ARG A O 1
ATOM 2201 N N . TRP A 1 271 ? -22.453 7.992 -6.703 1 97.06 271 TRP A N 1
ATOM 2202 C CA . TRP A 1 271 ? -21.828 8.852 -5.707 1 97.06 271 TRP A CA 1
ATOM 2203 C C . TRP A 1 271 ? -22.828 9.305 -4.66 1 97.06 271 TRP A C 1
ATOM 2205 O O . TRP A 1 271 ? -23.859 9.883 -5 1 97.06 271 TRP A O 1
ATOM 2215 N N . GLU A 1 272 ? -22.547 9.062 -3.406 1 97.75 272 GLU A N 1
ATOM 2216 C CA . GLU A 1 272 ? -23.219 9.617 -2.238 1 97.75 272 GLU A CA 1
ATOM 2217 C C . GLU A 1 272 ? -22.219 10.172 -1.23 1 97.75 272 GLU A C 1
ATOM 2219 O O . GLU A 1 272 ? -21.266 9.484 -0.852 1 97.75 272 GLU A O 1
ATOM 2224 N N . ILE A 1 273 ? -22.375 11.453 -0.861 1 98.19 273 ILE A N 1
ATOM 2225 C CA . ILE A 1 273 ? -21.359 12.055 -0.006 1 98.19 273 ILE A CA 1
ATOM 2226 C C . ILE A 1 273 ? -22.016 12.828 1.124 1 98.19 273 ILE A C 1
ATOM 2228 O O . ILE A 1 273 ? -23.203 13.164 1.041 1 98.19 273 ILE A O 1
ATOM 2232 N N . ALA A 1 274 ? -21.312 13.039 2.145 1 97.12 274 ALA A N 1
ATOM 2233 C CA . ALA A 1 274 ? -21.609 13.984 3.221 1 97.12 274 ALA A CA 1
ATOM 2234 C C . ALA A 1 274 ? -20.359 14.758 3.639 1 97.12 274 ALA A C 1
ATOM 2236 O O . ALA A 1 274 ? -19.25 14.219 3.596 1 97.12 274 ALA A O 1
ATOM 2237 N N . VAL A 1 275 ? -20.547 15.984 3.91 1 96.38 275 VAL A N 1
ATOM 2238 C CA . VAL A 1 275 ? -19.422 16.828 4.301 1 96.38 275 VAL A CA 1
ATOM 2239 C C . VAL A 1 275 ? -19.781 17.625 5.551 1 96.38 275 VAL A C 1
ATOM 2241 O O . VAL A 1 275 ? -20.906 18.109 5.684 1 96.38 275 VAL A O 1
ATOM 2244 N N . THR A 1 276 ? -18.859 17.766 6.441 1 94.06 276 THR A N 1
ATOM 2245 C CA . THR A 1 276 ? -19 18.609 7.629 1 94.06 276 THR A CA 1
ATOM 2246 C C . THR A 1 276 ? -17.656 19.219 8.008 1 94.06 276 THR A C 1
ATOM 2248 O O . THR A 1 276 ? -16.672 19.094 7.266 1 94.06 276 THR A O 1
ATOM 2251 N N . LEU A 1 277 ? -17.672 20.016 9.031 1 91.94 277 LEU A N 1
ATOM 2252 C CA . LEU A 1 277 ? -16.453 20.672 9.5 1 91.94 277 LEU A CA 1
ATOM 2253 C C . LEU A 1 277 ? -15.594 19.703 10.297 1 91.94 277 LEU A C 1
ATOM 2255 O O . LEU A 1 277 ? -16.109 18.922 11.094 1 91.94 277 LEU A O 1
ATOM 2259 N N . SER A 1 278 ? -14.328 19.719 10.008 1 90.94 278 SER A N 1
ATOM 2260 C CA . SER A 1 278 ? -13.352 18.969 10.789 1 90.94 278 SER A CA 1
ATOM 2261 C C . SER A 1 278 ? -12.625 19.875 11.773 1 90.94 278 SER A C 1
ATOM 2263 O O . SER A 1 278 ? -12.273 21.016 11.445 1 90.94 278 SER A O 1
ATOM 2265 N N . ASP A 1 279 ? -12.336 19.406 12.977 1 78.88 279 ASP A N 1
ATOM 2266 C CA . ASP A 1 279 ? -11.594 20.172 13.969 1 78.88 279 ASP A CA 1
ATOM 2267 C C . ASP A 1 279 ? -10.18 19.625 14.133 1 78.88 279 ASP A C 1
ATOM 2269 O O . ASP A 1 279 ? -9.375 20.188 14.891 1 78.88 279 ASP A O 1
ATOM 2273 N N . SER A 1 280 ? -9.906 18.609 13.492 1 80.44 280 SER A N 1
ATOM 2274 C CA . SER A 1 280 ? -8.617 17.938 13.688 1 80.44 280 SER A CA 1
ATOM 2275 C C . SER A 1 280 ? -7.875 17.766 12.367 1 80.44 280 SER A C 1
ATOM 2277 O O . SER A 1 280 ? -7.199 16.766 12.156 1 80.44 280 SER A O 1
ATOM 2279 N N . GLY A 1 281 ? -8.156 18.75 11.438 1 86.69 281 GLY A N 1
ATOM 2280 C CA . GLY A 1 281 ? -7.523 18.625 10.133 1 86.69 281 GLY A CA 1
ATOM 2281 C C . GLY A 1 281 ? -8.383 17.891 9.117 1 86.69 281 GLY A C 1
ATOM 2282 O O . GLY A 1 281 ? -9.539 17.562 9.398 1 86.69 281 GLY A O 1
ATOM 2283 N N . PRO A 1 282 ? -7.832 17.688 7.977 1 92.25 282 PRO A N 1
ATOM 2284 C CA . PRO A 1 282 ? -8.602 16.984 6.945 1 92.25 282 PRO A CA 1
ATOM 2285 C C . PRO A 1 282 ? -8.93 15.547 7.324 1 92.25 282 PRO A C 1
ATOM 2287 O O . PRO A 1 282 ? -8.055 14.82 7.812 1 92.25 282 PRO A O 1
ATOM 2290 N N . GLN A 1 283 ? -10.164 15.109 7.18 1 94.12 283 GLN A N 1
ATOM 2291 C CA . GLN A 1 283 ? -10.625 13.773 7.527 1 94.12 283 GLN A CA 1
ATOM 2292 C C . GLN A 1 283 ? -11.531 13.203 6.438 1 94.12 283 GLN A C 1
ATOM 2294 O O . GLN A 1 283 ? -12.188 13.961 5.715 1 94.12 283 GLN A O 1
ATOM 2299 N N . HIS A 1 284 ? -11.5 11.93 6.363 1 96.94 284 HIS A N 1
ATOM 2300 C CA . HIS A 1 284 ? -12.461 11.273 5.484 1 96.94 284 HIS A CA 1
ATOM 2301 C C . HIS A 1 284 ? -12.828 9.891 6.008 1 96.94 284 HIS A C 1
ATOM 2303 O O . HIS A 1 284 ? -12.055 9.273 6.754 1 96.94 284 HIS A O 1
ATOM 2309 N N . THR A 1 285 ? -13.984 9.414 5.758 1 96.81 285 THR A N 1
ATOM 2310 C CA . THR A 1 285 ? -14.477 8.039 5.816 1 96.81 285 THR A CA 1
ATOM 2311 C C . THR A 1 285 ? -15.086 7.625 4.48 1 96.81 285 THR A C 1
ATOM 2313 O O . THR A 1 285 ? -16.125 8.148 4.078 1 96.81 285 THR A O 1
ATOM 2316 N N . SER A 1 286 ? -14.398 6.734 3.83 1 98.5 286 SER A N 1
ATOM 2317 C CA . SER A 1 286 ? -14.82 6.504 2.453 1 98.5 286 SER A CA 1
ATOM 2318 C C . SER A 1 286 ? -14.891 5.016 2.135 1 98.5 286 SER A C 1
ATOM 2320 O O . SER A 1 286 ? -14.211 4.207 2.775 1 98.5 286 SER A O 1
ATOM 2322 N N . PHE A 1 287 ? -15.703 4.691 1.204 1 98.62 287 PHE A N 1
ATOM 2323 C CA . PHE A 1 287 ? -15.938 3.332 0.727 1 98.62 287 PHE A CA 1
ATOM 2324 C C . PHE A 1 287 ? -16 3.297 -0.796 1 98.62 287 PHE A C 1
ATOM 2326 O O . PHE A 1 287 ? -16.562 4.195 -1.42 1 98.62 287 PHE A O 1
ATOM 2333 N N . VAL A 1 288 ? -15.352 2.32 -1.38 1 98 288 VAL A N 1
ATOM 2334 C CA . VAL A 1 288 ? -15.438 2.035 -2.809 1 98 288 VAL A CA 1
ATOM 2335 C C . VAL A 1 288 ? -15.93 0.605 -3.021 1 98 288 VAL A C 1
ATOM 2337 O O . VAL A 1 288 ? -15.25 -0.353 -2.648 1 98 288 VAL A O 1
ATOM 2340 N N . ASN A 1 289 ? -17.078 0.42 -3.592 1 96.94 289 ASN A N 1
ATOM 2341 C CA . ASN A 1 289 ? -17.656 -0.908 -3.789 1 96.94 289 ASN A CA 1
ATOM 2342 C C . ASN A 1 289 ? -17.688 -1.704 -2.488 1 96.94 289 ASN A C 1
ATOM 2344 O O . ASN A 1 289 ? -17.266 -2.863 -2.455 1 96.94 289 ASN A O 1
ATOM 2348 N N . SER A 1 290 ? -18.047 -1.057 -1.416 1 97.75 290 SER A N 1
ATOM 2349 C CA . SER A 1 290 ? -18.219 -1.614 -0.079 1 97.75 290 SER A CA 1
ATOM 2350 C C . SER A 1 290 ? -16.875 -1.847 0.607 1 97.75 290 SER A C 1
ATOM 2352 O O . SER A 1 290 ? -16.828 -2.301 1.752 1 97.75 290 SER A O 1
ATOM 2354 N N . ILE A 1 291 ? -15.758 -1.539 -0.097 1 98.38 291 ILE A N 1
ATOM 2355 C CA . ILE A 1 291 ? -14.43 -1.636 0.502 1 98.38 291 ILE A CA 1
ATOM 2356 C C . ILE A 1 291 ? -14.156 -0.402 1.361 1 98.38 291 ILE A C 1
ATOM 2358 O O . ILE A 1 291 ? -14.383 0.729 0.922 1 98.38 291 ILE A O 1
ATOM 2362 N N . ALA A 1 292 ? -13.758 -0.625 2.592 1 98.06 292 ALA A N 1
ATOM 2363 C CA . ALA A 1 292 ? -13.336 0.504 3.414 1 98.06 292 ALA A CA 1
ATOM 2364 C C . ALA A 1 292 ? -11.992 1.056 2.936 1 98.06 292 ALA A C 1
ATOM 2366 O O . ALA A 1 292 ? -10.953 0.415 3.107 1 98.06 292 ALA A O 1
ATOM 2367 N N . THR A 1 293 ? -11.992 2.203 2.336 1 98.19 293 THR A N 1
ATOM 2368 C CA . THR A 1 293 ? -10.781 2.822 1.803 1 98.19 293 THR A CA 1
ATOM 2369 C C . THR A 1 293 ? -10.188 3.801 2.811 1 98.19 293 THR A C 1
ATOM 2371 O O . THR A 1 293 ? -10.102 5 2.539 1 98.19 293 THR A O 1
ATOM 2374 N N . ASN A 1 294 ? -9.641 3.248 3.848 1 96.06 294 ASN A N 1
ATOM 2375 C CA . ASN A 1 294 ? -9.156 4.02 4.984 1 96.06 294 ASN A CA 1
ATOM 2376 C C . ASN A 1 294 ? -7.996 4.93 4.594 1 96.06 294 ASN A C 1
ATOM 2378 O O . ASN A 1 294 ? -7.781 5.973 5.215 1 96.06 294 ASN A O 1
ATOM 2382 N N . GLU A 1 295 ? -7.301 4.566 3.525 1 95.69 295 GLU A N 1
ATOM 2383 C CA . GLU A 1 295 ? -6.18 5.375 3.057 1 95.69 295 GLU A CA 1
ATOM 2384 C C . GLU A 1 295 ? -6.605 6.312 1.93 1 95.69 295 GLU A C 1
ATOM 2386 O O . GLU A 1 295 ? -5.766 6.957 1.297 1 95.69 295 GLU A O 1
ATOM 2391 N N . GLY A 1 296 ? -7.883 6.332 1.628 1 97.62 296 GLY A N 1
ATOM 2392 C CA . GLY A 1 296 ? -8.43 7.219 0.616 1 97.62 296 GLY A CA 1
ATOM 2393 C C . GLY A 1 296 ? -8.102 6.789 -0.8 1 97.62 296 GLY A C 1
ATOM 2394 O O . GLY A 1 296 ? -8.25 5.617 -1.15 1 97.62 296 GLY A O 1
ATOM 2395 N N . GLY A 1 297 ? -7.723 7.758 -1.577 1 96.38 297 GLY A N 1
ATOM 2396 C CA . GLY A 1 297 ? -7.402 7.508 -2.973 1 96.38 297 GLY A CA 1
ATOM 2397 C C . GLY A 1 297 ? -7.965 8.562 -3.912 1 96.38 297 GLY A C 1
ATOM 2398 O O . GLY A 1 297 ? -8.273 9.68 -3.488 1 96.38 297 GLY A O 1
ATOM 2399 N N . SER A 1 298 ? -7.984 8.227 -5.172 1 95.44 298 SER A N 1
ATOM 2400 C CA . SER A 1 298 ? -8.352 9.172 -6.219 1 95.44 298 SER A CA 1
ATOM 2401 C C . SER A 1 298 ? -9.773 9.688 -6.023 1 95.44 298 SER A C 1
ATOM 2403 O O . SER A 1 298 ? -10.07 10.844 -6.34 1 95.44 298 SER A O 1
ATOM 2405 N N . HIS A 1 299 ? -10.625 8.867 -5.449 1 97.44 299 HIS A N 1
ATOM 2406 C CA . HIS A 1 299 ? -12.016 9.281 -5.234 1 97.44 299 HIS A CA 1
ATOM 2407 C C . HIS A 1 299 ? -12.109 10.328 -4.137 1 97.44 299 HIS A C 1
ATOM 2409 O O . HIS A 1 299 ? -12.844 11.312 -4.273 1 97.44 299 HIS A O 1
ATOM 2415 N N . VAL A 1 300 ? -11.398 10.102 -3.076 1 97.94 300 VAL A N 1
ATOM 2416 C CA . VAL A 1 300 ? -11.391 11.07 -1.979 1 97.94 300 VAL A CA 1
ATOM 2417 C C . VAL A 1 300 ? -10.812 12.398 -2.461 1 97.94 300 VAL A C 1
ATOM 2419 O O . VAL A 1 300 ? -11.383 13.461 -2.207 1 97.94 300 VAL A O 1
ATOM 2422 N N . LYS A 1 301 ? -9.719 12.305 -3.172 1 95 301 LYS A N 1
ATOM 2423 C CA . LYS A 1 301 ? -9.086 13.508 -3.711 1 95 301 LYS A CA 1
ATOM 2424 C C . LYS A 1 301 ? -10.055 14.281 -4.605 1 95 301 LYS A C 1
ATOM 2426 O O . LYS A 1 301 ? -10.141 15.508 -4.52 1 95 301 LYS A O 1
ATOM 2431 N N . MET A 1 302 ? -10.711 13.602 -5.453 1 95.69 302 MET A N 1
ATOM 2432 C CA . MET A 1 302 ? -11.641 14.242 -6.375 1 95.69 302 MET A CA 1
ATOM 2433 C C . MET A 1 302 ? -12.75 14.969 -5.613 1 95.69 302 MET A C 1
ATOM 2435 O O . MET A 1 302 ? -13.055 16.125 -5.906 1 95.69 302 MET A O 1
ATOM 2439 N N . VAL A 1 303 ? -13.312 14.297 -4.645 1 97.31 303 VAL A N 1
ATOM 2440 C CA . VAL A 1 303 ? -14.422 14.875 -3.881 1 97.31 303 VAL A CA 1
ATOM 2441 C C . VAL A 1 303 ? -13.938 16.109 -3.115 1 97.31 303 VAL A C 1
ATOM 2443 O O . VAL A 1 303 ? -14.555 17.172 -3.189 1 97.31 303 VAL A O 1
ATOM 2446 N N . ILE A 1 304 ? -12.852 16 -2.445 1 96.88 304 ILE A N 1
ATOM 2447 C CA . ILE A 1 304 ? -12.312 17.078 -1.631 1 96.88 304 ILE A CA 1
ATOM 2448 C C . ILE A 1 304 ? -11.938 18.266 -2.525 1 96.88 304 ILE A C 1
ATOM 2450 O O . ILE A 1 304 ? -12.25 19.406 -2.201 1 96.88 304 ILE A O 1
ATOM 2454 N N . ASP A 1 305 ? -11.32 18.031 -3.674 1 94.75 305 ASP A N 1
ATOM 2455 C CA . ASP A 1 305 ? -10.93 19.094 -4.598 1 94.75 305 ASP A CA 1
ATOM 2456 C C . ASP A 1 305 ? -12.148 19.844 -5.125 1 94.75 305 ASP A C 1
ATOM 2458 O O . ASP A 1 305 ? -12.18 21.078 -5.121 1 94.75 305 ASP A O 1
ATOM 2462 N N . LYS A 1 306 ? -13.117 19.141 -5.547 1 96 306 LYS A N 1
ATOM 2463 C CA . LYS A 1 306 ? -14.297 19.766 -6.148 1 96 306 LYS A CA 1
ATOM 2464 C C . LYS A 1 306 ? -15.102 20.516 -5.105 1 96 306 LYS A C 1
ATOM 2466 O O . LYS A 1 306 ? -15.562 21.641 -5.363 1 96 306 LYS A O 1
ATOM 2471 N N . ILE A 1 307 ? -15.266 19.922 -3.959 1 96.81 307 ILE A N 1
ATOM 2472 C CA . ILE A 1 307 ? -16 20.594 -2.898 1 96.81 307 ILE A CA 1
ATOM 2473 C C . ILE A 1 307 ? -15.25 21.844 -2.451 1 96.81 307 ILE A C 1
ATOM 2475 O O . ILE A 1 307 ? -15.852 22.906 -2.264 1 96.81 307 ILE A O 1
ATOM 2479 N N . SER A 1 308 ? -13.969 21.734 -2.303 1 96.38 308 SER A N 1
ATOM 2480 C CA . SER A 1 308 ? -13.141 22.875 -1.912 1 96.38 308 SER A CA 1
ATOM 2481 C C . SER A 1 308 ? -13.211 23.984 -2.947 1 96.38 308 SER A C 1
ATOM 2483 O O . SER A 1 308 ? -13.227 25.172 -2.594 1 96.38 308 SER A O 1
ATOM 2485 N N . SER A 1 309 ? -13.227 23.641 -4.191 1 95.62 309 SER A N 1
ATOM 2486 C CA . SER A 1 309 ? -13.352 24.625 -5.262 1 95.62 309 SER A CA 1
ATOM 2487 C C . SER A 1 309 ? -14.672 25.391 -5.168 1 95.62 309 SER A C 1
ATOM 2489 O O . SER A 1 309 ? -14.711 26.609 -5.344 1 95.62 309 SER A O 1
ATOM 2491 N N . LYS A 1 310 ? -15.695 24.688 -4.879 1 95.75 310 LYS A N 1
ATOM 2492 C CA . LYS A 1 310 ? -17 25.328 -4.73 1 95.75 310 LYS A CA 1
ATOM 2493 C C . LYS A 1 310 ? -17.031 26.25 -3.51 1 95.75 310 LYS A C 1
ATOM 2495 O O . LYS A 1 310 ? -17.578 27.344 -3.562 1 95.75 310 LYS A O 1
ATOM 2500 N N . ILE A 1 311 ? -16.453 25.766 -2.479 1 96.31 311 ILE A N 1
ATOM 2501 C CA . ILE A 1 311 ? -16.375 26.578 -1.267 1 96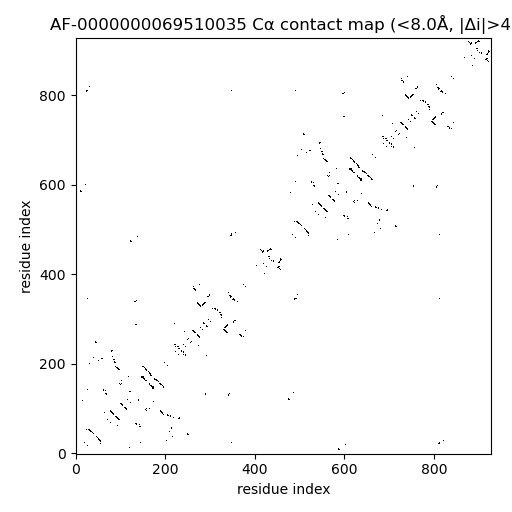.31 311 ILE A CA 1
ATOM 2502 C C . ILE A 1 311 ? -15.547 27.828 -1.536 1 96.31 311 ILE A C 1
ATOM 2504 O O . ILE A 1 311 ? -15.906 28.922 -1.096 1 96.31 311 ILE A O 1
ATOM 2508 N N . LEU A 1 312 ? -14.5 27.703 -2.266 1 96.44 312 LEU A N 1
ATOM 2509 C CA . LEU A 1 312 ? -13.664 28.828 -2.643 1 96.44 312 LEU A CA 1
ATOM 2510 C C . LEU A 1 312 ? -14.469 29.875 -3.408 1 96.44 312 LEU A C 1
ATOM 2512 O O . LEU A 1 312 ? -14.352 31.078 -3.148 1 96.44 312 LEU A O 1
ATOM 2516 N N . ASP A 1 313 ? -15.273 29.422 -4.277 1 95.44 313 ASP A N 1
ATOM 2517 C CA . ASP A 1 313 ? -16.125 30.328 -5.047 1 95.44 313 ASP A CA 1
ATOM 2518 C C . ASP A 1 313 ? -17.047 31.125 -4.125 1 95.44 313 ASP A C 1
ATOM 2520 O O . ASP A 1 313 ? -17.25 32.312 -4.34 1 95.44 313 ASP A O 1
ATOM 2524 N N . ILE A 1 314 ? -17.531 30.484 -3.182 1 95.06 314 ILE A N 1
ATOM 2525 C CA . ILE A 1 314 ? -18.438 31.141 -2.234 1 95.06 314 ILE A CA 1
ATOM 2526 C C . ILE A 1 314 ? -17.641 32.125 -1.391 1 95.06 314 ILE A C 1
ATOM 2528 O O . ILE A 1 314 ? -18.094 33.281 -1.185 1 95.06 314 ILE A O 1
ATOM 2532 N N . ILE A 1 315 ? -16.562 31.688 -0.949 1 95.19 315 ILE A N 1
ATOM 2533 C CA . ILE A 1 315 ? -15.719 32.531 -0.104 1 95.19 315 ILE A CA 1
ATOM 2534 C C . ILE A 1 315 ? -15.305 33.781 -0.873 1 95.19 315 ILE A C 1
ATOM 2536 O O . ILE A 1 315 ? -15.266 34.875 -0.311 1 95.19 315 ILE A O 1
ATOM 2540 N N . ARG A 1 316 ? -15.031 33.656 -2.107 1 94.56 316 ARG A N 1
ATOM 2541 C CA . ARG A 1 316 ? -14.539 34.781 -2.93 1 94.56 316 ARG A CA 1
ATOM 2542 C C . ARG A 1 316 ? -15.617 35.844 -3.107 1 94.56 316 ARG A C 1
ATOM 2544 O O . ARG A 1 316 ? -15.305 37 -3.402 1 94.56 316 ARG A O 1
ATOM 2551 N N . LYS A 1 317 ? -16.781 35.5 -2.961 1 92.31 317 LYS A N 1
ATOM 2552 C CA . LYS A 1 317 ? -17.859 36.5 -2.986 1 92.31 317 LYS A CA 1
ATOM 2553 C C . LYS A 1 317 ? -17.828 37.375 -1.745 1 92.31 317 LYS A C 1
ATOM 2555 O O . LYS A 1 317 ? -18.25 38.531 -1.79 1 92.31 317 LYS A O 1
ATOM 2560 N N . LYS A 1 318 ? -17.25 36.875 -0.721 1 88.44 318 LYS A N 1
ATOM 2561 C CA . LYS A 1 318 ? -17.156 37.594 0.554 1 88.44 318 LYS A CA 1
ATOM 2562 C C . LYS A 1 318 ? -15.75 38.125 0.805 1 88.44 318 LYS A C 1
ATOM 2564 O O . LYS A 1 318 ? -15.562 39.094 1.557 1 88.44 318 LYS A O 1
ATOM 2569 N N . TRP A 1 319 ? -14.82 37.406 0.333 1 89.94 319 TRP A N 1
ATOM 2570 C CA . TRP A 1 319 ? -13.391 37.688 0.477 1 89.94 319 TRP A CA 1
ATOM 2571 C C . TRP A 1 319 ? -12.68 37.531 -0.863 1 89.94 319 TRP A C 1
ATOM 2573 O O . TRP A 1 319 ? -12.062 36.5 -1.144 1 89.94 319 TRP A O 1
ATOM 2583 N N . LYS A 1 320 ? -12.641 38.625 -1.724 1 87.25 320 LYS A N 1
ATOM 2584 C CA . LYS A 1 320 ? -12.312 38.625 -3.148 1 87.25 320 LYS A CA 1
ATOM 2585 C C . LYS A 1 320 ? -10.891 38.125 -3.389 1 87.25 320 LYS A C 1
ATOM 2587 O O . LYS A 1 320 ? -10.625 37.406 -4.34 1 87.25 320 LYS A O 1
ATOM 2592 N N . ASN A 1 321 ? -9.883 38.344 -2.545 1 86.88 321 ASN A N 1
ATOM 2593 C CA . ASN A 1 321 ? -8.484 38.094 -2.846 1 86.88 321 ASN A CA 1
ATOM 2594 C C . ASN A 1 321 ? -8.047 36.719 -2.293 1 86.88 321 ASN A C 1
ATOM 2596 O O . ASN A 1 321 ? -6.898 36.312 -2.465 1 86.88 321 ASN A O 1
ATOM 2600 N N . PHE A 1 322 ? -9.078 36.062 -1.789 1 89.69 322 PHE A N 1
ATOM 2601 C CA . PHE A 1 322 ? -8.703 34.75 -1.242 1 89.69 322 PHE A CA 1
ATOM 2602 C C . PHE A 1 322 ? -8.586 33.719 -2.35 1 89.69 322 PHE A C 1
ATOM 2604 O O . PHE A 1 322 ? -9.492 33.562 -3.168 1 89.69 322 PHE A O 1
ATOM 2611 N N . ARG A 1 323 ? -7.352 32.969 -2.467 1 86.25 323 ARG A N 1
ATOM 2612 C CA . ARG A 1 323 ? -7.133 32.031 -3.572 1 86.25 323 ARG A CA 1
ATOM 2613 C C . ARG A 1 323 ? -6.602 30.703 -3.066 1 86.25 323 ARG A C 1
ATOM 2615 O O . ARG A 1 323 ? -6.152 29.859 -3.855 1 86.25 323 ARG A O 1
ATOM 2622 N N . LYS A 1 324 ? -6.664 30.344 -1.843 1 87.81 324 LYS A N 1
ATOM 2623 C CA . LYS A 1 324 ? -6 29.156 -1.295 1 87.81 324 LYS A CA 1
ATOM 2624 C C . LYS A 1 324 ? -6.992 28.031 -1.054 1 87.81 324 LYS A C 1
ATOM 2626 O O . LYS A 1 324 ? -7.387 27.766 0.086 1 87.81 324 LYS A O 1
ATOM 2631 N N . ALA A 1 325 ? -7.305 27.281 -2.08 1 87.44 325 ALA A N 1
ATOM 2632 C CA . ALA A 1 325 ? -8.219 26.141 -1.982 1 87.44 325 ALA A CA 1
ATOM 2633 C C . ALA A 1 325 ? -7.668 25.078 -1.046 1 87.44 325 ALA A C 1
ATOM 2635 O O . ALA A 1 325 ? -8.43 24.422 -0.325 1 87.44 325 ALA A O 1
ATOM 2636 N N . GLY A 1 326 ? -6.375 24.891 -1.105 1 88.88 326 GLY A N 1
ATOM 2637 C CA . GLY A 1 326 ? -5.73 23.922 -0.249 1 88.88 326 GLY A CA 1
ATOM 2638 C C . GLY A 1 326 ? -5.953 24.172 1.229 1 88.88 326 GLY A C 1
ATOM 2639 O O . GLY A 1 326 ? -6.047 23.234 2.021 1 88.88 326 GLY A O 1
ATOM 2640 N N . GLU A 1 327 ? -6.074 25.375 1.578 1 90.25 327 GLU A N 1
ATOM 2641 C CA . GLU A 1 327 ? -6.312 25.75 2.969 1 90.25 327 GLU A CA 1
ATOM 2642 C C . GLU A 1 327 ? -7.703 25.312 3.426 1 90.25 327 GLU A C 1
ATOM 2644 O O . GLU A 1 327 ? -7.895 24.953 4.59 1 90.25 327 GLU A O 1
ATOM 2649 N N . ILE A 1 328 ? -8.641 25.344 2.557 1 95.19 328 ILE A N 1
ATOM 2650 C CA . ILE A 1 328 ? -10.023 24.984 2.855 1 95.19 328 ILE A CA 1
ATOM 2651 C C . ILE A 1 328 ? -10.117 23.5 3.219 1 95.19 328 ILE A C 1
ATOM 2653 O O . ILE A 1 328 ? -10.867 23.125 4.121 1 95.19 328 ILE A O 1
ATOM 2657 N N . GLN A 1 329 ? -9.312 22.672 2.604 1 95.94 329 GLN A N 1
ATOM 2658 C CA . GLN A 1 329 ? -9.359 21.219 2.756 1 95.94 329 GLN A CA 1
ATOM 2659 C C . GLN A 1 329 ? -9.062 20.812 4.195 1 95.94 329 GLN A C 1
ATOM 2661 O O . GLN A 1 329 ? -9.547 19.781 4.664 1 95.94 329 GLN A O 1
ATOM 2666 N N . LYS A 1 330 ? -8.375 21.609 4.84 1 92.38 330 LYS A N 1
ATOM 2667 C CA . LYS A 1 330 ? -7.93 21.312 6.199 1 92.38 330 LYS A CA 1
ATOM 2668 C C . LYS A 1 330 ? -9.109 21.312 7.172 1 92.38 330 LYS A C 1
ATOM 2670 O O . LYS A 1 330 ? -9 20.797 8.289 1 92.38 330 LYS A O 1
ATOM 2675 N N . TYR A 1 331 ? -10.172 21.859 6.766 1 93.44 331 TYR A N 1
ATOM 2676 C CA . TYR A 1 331 ? -11.297 22.047 7.672 1 93.44 331 TYR A CA 1
ATOM 2677 C C . TYR A 1 331 ? -12.469 21.156 7.266 1 93.44 331 TYR A C 1
ATOM 2679 O O . TYR A 1 331 ? -13.586 21.328 7.77 1 93.44 331 TYR A O 1
ATOM 2687 N N . LEU A 1 332 ? -12.219 20.219 6.414 1 95.94 332 LEU A N 1
ATOM 2688 C CA . LEU A 1 332 ? -13.312 19.406 5.891 1 95.94 332 LEU A CA 1
ATOM 2689 C C . LEU A 1 332 ? -13.211 17.969 6.402 1 95.94 332 LEU A C 1
ATOM 2691 O O . LEU A 1 332 ? -12.117 17.406 6.496 1 95.94 332 LEU A O 1
ATOM 2695 N N . TRP A 1 333 ? -14.344 17.391 6.719 1 95.69 333 TRP A N 1
ATOM 2696 C CA . TRP A 1 333 ? -14.539 15.961 6.953 1 95.69 333 TRP A CA 1
ATOM 2697 C C . TRP A 1 333 ? -15.531 15.383 5.957 1 95.69 333 TRP A C 1
ATOM 2699 O O . TRP A 1 333 ? -16.719 15.711 5.988 1 95.69 333 TRP A O 1
ATOM 2709 N N . ALA A 1 334 ? -15.016 14.531 5.156 1 97.56 334 ALA A N 1
ATOM 2710 C CA . ALA A 1 334 ? -15.844 14.008 4.074 1 97.56 334 ALA A CA 1
ATOM 2711 C C . ALA A 1 334 ? -16.188 12.547 4.309 1 97.56 334 ALA A C 1
ATOM 2713 O O . ALA A 1 334 ? -15.344 11.758 4.738 1 97.56 334 ALA A O 1
ATOM 2714 N N . PHE A 1 335 ? -17.453 12.203 4.141 1 98 335 PHE A N 1
ATOM 2715 C CA . PHE A 1 335 ? -17.953 10.836 4.027 1 98 335 PHE A CA 1
ATOM 2716 C C . PHE A 1 335 ? -18.297 10.508 2.58 1 98 335 PHE A C 1
ATOM 2718 O O . PHE A 1 335 ? -19.016 11.258 1.92 1 98 335 PHE A O 1
ATOM 2725 N N . ILE A 1 336 ? -17.75 9.406 2.088 1 98.5 336 ILE A N 1
ATOM 2726 C CA . ILE A 1 336 ? -17.891 9.117 0.664 1 98.5 336 ILE A CA 1
ATOM 2727 C C . ILE A 1 336 ? -18.281 7.656 0.468 1 98.5 336 ILE A C 1
ATOM 2729 O O . ILE A 1 336 ? -17.609 6.754 0.982 1 98.5 336 ILE A O 1
ATOM 2733 N N . ASN A 1 337 ? -19.406 7.359 -0.141 1 98.19 337 ASN A N 1
ATOM 2734 C CA . ASN A 1 337 ? -19.812 6.066 -0.682 1 98.19 337 ASN A CA 1
ATOM 2735 C C . ASN A 1 337 ? -19.781 6.066 -2.207 1 98.19 337 ASN A C 1
ATOM 2737 O O . ASN A 1 337 ? -20.625 6.703 -2.844 1 98.19 337 ASN A O 1
ATOM 2741 N N . PHE A 1 338 ? -18.844 5.367 -2.77 1 97.75 338 PHE A N 1
ATOM 2742 C CA . PHE A 1 338 ? -18.547 5.449 -4.195 1 97.75 338 PHE A CA 1
ATOM 2743 C C . PHE A 1 338 ? -18.562 4.066 -4.836 1 97.75 338 PHE A C 1
ATOM 2745 O O . PHE A 1 338 ? -18.078 3.102 -4.254 1 97.75 338 PHE A O 1
ATOM 2752 N N . GLN A 1 339 ? -19.25 3.934 -5.949 1 96.19 339 GLN A N 1
ATOM 2753 C CA . GLN A 1 339 ? -19.219 2.73 -6.773 1 96.19 339 GLN A CA 1
ATOM 2754 C C . GLN A 1 339 ? -18.531 2.996 -8.109 1 96.19 339 GLN A C 1
ATOM 2756 O O . GLN A 1 339 ? -18.875 3.943 -8.812 1 96.19 339 GLN A O 1
ATOM 2761 N N . VAL A 1 340 ? -17.562 2.133 -8.422 1 96.06 340 VAL A N 1
ATOM 2762 C CA . VAL A 1 340 ? -16.797 2.338 -9.656 1 96.06 340 VAL A CA 1
ATOM 2763 C C . VAL A 1 340 ? -16.562 0.995 -10.336 1 96.06 340 VAL A C 1
ATOM 2765 O O . VAL A 1 340 ? -16.406 -0.031 -9.672 1 96.06 340 VAL A O 1
ATOM 2768 N N . GLU A 1 341 ? -16.594 1.013 -11.641 1 94.81 341 GLU A N 1
ATOM 2769 C CA . GLU A 1 341 ? -16.312 -0.185 -12.43 1 94.81 341 GLU A CA 1
ATOM 2770 C C . GLU A 1 341 ? -14.812 -0.463 -12.492 1 94.81 341 GLU A C 1
ATOM 2772 O O . GLU A 1 341 ? -14.008 0.461 -12.633 1 94.81 341 GLU A O 1
ATOM 2777 N N . ASN A 1 342 ? -14.438 -1.682 -12.344 1 92.25 342 ASN A N 1
ATOM 2778 C CA . ASN A 1 342 ? -13.078 -2.17 -12.531 1 92.25 342 ASN A CA 1
ATOM 2779 C C . ASN A 1 342 ? -12.07 -1.347 -11.734 1 92.25 342 ASN A C 1
ATOM 2781 O O . ASN A 1 342 ? -11.094 -0.845 -12.289 1 92.25 342 ASN A O 1
ATOM 2785 N N . PRO A 1 343 ? -12.281 -1.271 -10.422 1 95 343 PRO A N 1
ATOM 2786 C CA . PRO A 1 343 ? -11.367 -0.456 -9.617 1 95 343 PRO A CA 1
ATOM 2787 C C . PRO A 1 343 ? -9.977 -1.074 -9.492 1 95 343 PRO A C 1
ATOM 2789 O O . PRO A 1 343 ? -9.844 -2.299 -9.43 1 95 343 PRO A O 1
ATOM 2792 N N . ALA A 1 344 ? -8.992 -0.229 -9.516 1 94.12 344 ALA A N 1
ATOM 2793 C CA . ALA A 1 344 ? -7.621 -0.61 -9.188 1 94.12 344 ALA A CA 1
ATOM 2794 C C . ALA A 1 344 ? -7.195 -0.034 -7.84 1 94.12 344 ALA A C 1
ATOM 2796 O O . ALA A 1 344 ? -7.539 1.102 -7.508 1 94.12 344 ALA A O 1
ATOM 2797 N N . PHE A 1 345 ? -6.48 -0.816 -7.062 1 94.81 345 PHE A N 1
ATOM 2798 C CA . PHE A 1 345 ? -6.039 -0.4 -5.738 1 94.81 345 PHE A CA 1
ATOM 2799 C C . PHE A 1 345 ? -4.523 -0.493 -5.617 1 94.81 345 PHE A C 1
ATOM 2801 O O . PHE A 1 345 ? -3.873 -1.166 -6.418 1 94.81 345 PHE A O 1
ATOM 2808 N N . TYR A 1 346 ? -4.023 0.14 -4.629 1 92.75 346 TYR A N 1
ATOM 2809 C CA . TYR A 1 346 ? -2.596 0.267 -4.363 1 92.75 346 TYR A CA 1
ATOM 2810 C C . TYR A 1 346 ? -1.979 -1.087 -4.031 1 92.75 346 TYR A C 1
ATOM 2812 O O . TYR A 1 346 ? -0.819 -1.346 -4.363 1 92.75 346 TYR A O 1
ATOM 2820 N N . SER A 1 347 ? -2.717 -1.887 -3.389 1 92.56 347 SER A N 1
ATOM 2821 C CA . SER A 1 347 ? -2.281 -3.205 -2.939 1 92.56 347 SER A CA 1
ATOM 2822 C C . SER A 1 347 ? -3.455 -4.176 -2.852 1 92.56 347 SER A C 1
ATOM 2824 O O . SER A 1 347 ? -4.602 -3.797 -3.107 1 92.56 347 SER A O 1
ATOM 2826 N N . GLN A 1 348 ? -3.152 -5.41 -2.574 1 92.31 348 GLN A N 1
ATOM 2827 C CA . GLN A 1 348 ? -4.184 -6.43 -2.418 1 92.31 348 GLN A CA 1
ATOM 2828 C C . GLN A 1 348 ? -5.105 -6.105 -1.244 1 92.31 348 GLN A C 1
ATOM 2830 O O . GLN A 1 348 ? -6.285 -6.465 -1.257 1 92.31 348 GLN A O 1
ATOM 2835 N N . ILE A 1 349 ? -4.668 -5.328 -0.313 1 92.88 349 ILE A N 1
ATOM 2836 C CA . ILE A 1 349 ? -5.473 -4.961 0.846 1 92.88 349 ILE A CA 1
ATOM 2837 C C . ILE A 1 349 ? -6.613 -4.043 0.41 1 92.88 349 ILE A C 1
ATOM 2839 O O . ILE A 1 349 ? -7.656 -3.986 1.063 1 92.88 349 ILE A O 1
ATOM 2843 N N . LYS A 1 350 ? -6.434 -3.283 -0.614 1 95.38 350 LYS A N 1
ATOM 2844 C CA . LYS A 1 350 ? -7.445 -2.518 -1.336 1 95.38 350 LYS A CA 1
ATOM 2845 C C . LYS A 1 350 ? -7.934 -1.333 -0.506 1 95.38 350 LYS A C 1
ATOM 2847 O O . LYS A 1 350 ? -9.086 -0.913 -0.633 1 95.38 350 LYS A O 1
ATOM 2852 N N . ASP A 1 351 ? -7.117 -0.776 0.339 1 96.19 351 ASP A N 1
ATOM 2853 C CA . ASP A 1 351 ? -7.59 0.292 1.214 1 96.19 351 ASP A CA 1
ATOM 2854 C C . ASP A 1 351 ? -7.273 1.665 0.625 1 96.19 351 ASP A C 1
ATOM 2856 O O . ASP A 1 351 ? -7.566 2.693 1.239 1 96.19 351 ASP A O 1
ATOM 2860 N N . ARG A 1 352 ? -6.715 1.7 -0.597 1 96.25 352 ARG A N 1
ATOM 2861 C CA . ARG A 1 352 ? -6.434 2.947 -1.302 1 96.25 352 ARG A CA 1
ATOM 2862 C C . ARG A 1 352 ? -6.734 2.812 -2.791 1 96.25 352 ARG A C 1
ATOM 2864 O O . ARG A 1 352 ? -6.082 2.035 -3.492 1 96.25 352 ARG A O 1
ATOM 2871 N N . LEU A 1 353 ? -7.664 3.615 -3.26 1 96.94 353 LEU A N 1
ATOM 2872 C CA . LEU A 1 353 ? -8.047 3.562 -4.664 1 96.94 353 LEU A CA 1
ATOM 2873 C C . LEU A 1 353 ? -7.027 4.289 -5.535 1 96.94 353 LEU A C 1
ATOM 2875 O O . LEU A 1 353 ? -6.664 5.434 -5.25 1 96.94 353 LEU A O 1
ATOM 2879 N N . THR A 1 354 ? -6.578 3.643 -6.641 1 94.25 354 THR A N 1
ATOM 2880 C CA . THR A 1 354 ? -5.586 4.266 -7.504 1 94.25 354 THR A CA 1
ATOM 2881 C C . THR A 1 354 ? -6.145 4.484 -8.906 1 94.25 354 THR A C 1
ATOM 2883 O O . THR A 1 354 ? -5.484 5.078 -9.758 1 94.25 354 THR A O 1
ATOM 2886 N N . THR A 1 355 ? -7.383 4 -9.172 1 93.69 355 THR A N 1
ATOM 2887 C CA . THR A 1 355 ? -8.023 4.281 -10.445 1 93.69 355 THR A CA 1
ATOM 2888 C C . THR A 1 355 ? -7.996 5.777 -10.75 1 93.69 355 THR A C 1
ATOM 2890 O O . THR A 1 355 ? -8.422 6.59 -9.93 1 93.69 355 THR A O 1
ATOM 2893 N N . PRO A 1 356 ? -7.434 6.109 -11.883 1 91 356 PRO A N 1
ATOM 2894 C CA . PRO A 1 356 ? -7.457 7.535 -12.211 1 91 356 PRO A CA 1
ATOM 2895 C C . PRO A 1 356 ? -8.875 8.086 -12.352 1 91 356 PRO A C 1
ATOM 2897 O O . PRO A 1 356 ? -9.766 7.391 -12.836 1 91 356 PRO A O 1
ATOM 2900 N N . ALA A 1 357 ? -8.992 9.297 -11.984 1 91.62 357 ALA A N 1
ATOM 2901 C CA . ALA A 1 357 ? -10.297 9.945 -11.984 1 91.62 357 ALA A CA 1
ATOM 2902 C C . ALA A 1 357 ? -10.938 9.891 -13.375 1 91.62 357 ALA A C 1
ATOM 2904 O O . ALA A 1 357 ? -12.156 9.773 -13.5 1 91.62 357 ALA A O 1
ATOM 2905 N N . GLU A 1 358 ? -10.125 9.969 -14.422 1 89.12 358 GLU A N 1
ATOM 2906 C CA . GLU A 1 358 ? -10.617 9.961 -15.797 1 89.12 358 GLU A CA 1
ATOM 2907 C C . GLU A 1 358 ? -11.305 8.648 -16.141 1 89.12 358 GLU A C 1
ATOM 2909 O O . GLU A 1 358 ? -12.07 8.562 -17.094 1 89.12 358 GLU A O 1
ATOM 2914 N N . ASN A 1 359 ? -11.016 7.57 -15.344 1 89 359 ASN A N 1
ATOM 2915 C CA . ASN A 1 359 ? -11.578 6.25 -15.609 1 89 359 ASN A CA 1
ATOM 2916 C C . ASN A 1 359 ? -12.836 5.996 -14.781 1 89 359 ASN A C 1
ATOM 2918 O O . ASN A 1 359 ? -13.438 4.926 -14.883 1 89 359 ASN A O 1
ATOM 2922 N N . PHE A 1 360 ? -13.211 7.031 -13.984 1 93 360 PHE A N 1
ATOM 2923 C CA . PHE A 1 360 ? -14.453 6.875 -13.25 1 93 360 PHE A CA 1
ATOM 2924 C C . PHE A 1 360 ? -15.648 6.887 -14.195 1 93 360 PHE A C 1
ATOM 2926 O O . PHE A 1 360 ? -15.68 7.648 -15.164 1 93 360 PHE A O 1
ATOM 2933 N N . SER A 1 361 ? -16.484 5.953 -14.273 1 79.12 361 SER A N 1
ATOM 2934 C CA . SER A 1 361 ? -17.641 5.832 -15.148 1 79.12 361 SER A CA 1
ATOM 2935 C C . SER A 1 361 ? -18.531 7.066 -15.062 1 79.12 361 SER A C 1
ATOM 2937 O O . SER A 1 361 ? -19.188 7.441 -16.031 1 79.12 361 SER A O 1
ATOM 2939 N N . ASP A 1 362 ? -18.609 7.645 -13.898 1 78.5 362 ASP A N 1
ATOM 2940 C CA . ASP A 1 362 ? -19.422 8.836 -13.719 1 78.5 362 ASP A CA 1
ATOM 2941 C C . ASP A 1 362 ? -18.641 9.938 -13.008 1 78.5 362 ASP A C 1
ATOM 2943 O O . ASP A 1 362 ? -18.031 9.703 -11.953 1 78.5 362 ASP A O 1
ATOM 2947 N N . THR A 1 363 ? -18.625 11.039 -13.742 1 80.19 363 THR A N 1
ATOM 2948 C CA . THR A 1 363 ? -17.891 12.156 -13.148 1 80.19 363 THR A CA 1
ATOM 2949 C C . THR A 1 363 ? -18.641 12.719 -11.945 1 80.19 363 THR A C 1
ATOM 2951 O O . THR A 1 363 ? -19.875 12.828 -11.969 1 80.19 363 THR A O 1
ATOM 2954 N N . PHE A 1 364 ? -17.938 12.914 -10.898 1 91.31 364 PHE A N 1
ATOM 2955 C CA . PHE A 1 364 ? -18.453 13.562 -9.695 1 91.31 364 PHE A CA 1
ATOM 2956 C C . PHE A 1 364 ? -18.656 15.055 -9.93 1 91.31 364 PHE A C 1
ATOM 2958 O O . PHE A 1 364 ? -17.703 15.805 -10.094 1 91.31 364 PHE A O 1
ATOM 2965 N N . ASN A 1 365 ? -19.906 15.492 -10.047 1 92.25 365 ASN A N 1
ATOM 2966 C CA . ASN A 1 365 ? -20.266 16.906 -10.117 1 92.25 365 ASN A CA 1
ATOM 2967 C C . ASN A 1 365 ? -21.109 17.328 -8.914 1 92.25 365 ASN A C 1
ATOM 2969 O O . ASN A 1 365 ? -22.141 16.703 -8.625 1 92.25 365 ASN A O 1
ATOM 2973 N N . VAL A 1 366 ? -20.688 18.328 -8.281 1 94.81 366 VAL A N 1
ATOM 2974 C CA . VAL A 1 366 ? -21.375 18.797 -7.078 1 94.81 366 VAL A CA 1
ATOM 2975 C C . VAL A 1 366 ? -22.734 19.391 -7.453 1 94.81 366 VAL A C 1
ATOM 2977 O O . VAL A 1 366 ? -22.797 20.359 -8.227 1 94.81 366 VAL A O 1
ATOM 2980 N N . PRO A 1 367 ? -23.781 18.875 -6.918 1 96.31 367 PRO A N 1
ATOM 2981 C CA . PRO A 1 367 ? -25.109 19.438 -7.223 1 96.31 367 PRO A CA 1
ATOM 2982 C C . PRO A 1 367 ? -25.266 20.859 -6.719 1 96.31 367 PRO A C 1
ATOM 2984 O O . PRO A 1 367 ? -24.781 21.203 -5.633 1 96.31 367 PRO A O 1
ATOM 2987 N N . GLN A 1 368 ? -25.984 21.672 -7.492 1 96.12 368 GLN A N 1
ATOM 2988 C CA . GLN A 1 368 ? -26.203 23.062 -7.121 1 96.12 368 GLN A CA 1
ATOM 2989 C C . GLN A 1 368 ? -26.938 23.172 -5.781 1 96.12 368 GLN A C 1
ATOM 2991 O O . GLN A 1 368 ? -26.641 24.047 -4.969 1 96.12 368 GLN A O 1
ATOM 2996 N N . LYS A 1 369 ? -27.859 22.297 -5.586 1 95.88 369 LYS A N 1
ATOM 2997 C CA . LYS A 1 369 ? -28.594 22.297 -4.324 1 95.88 369 LYS A CA 1
ATOM 2998 C C . LYS A 1 369 ? -27.656 22.125 -3.137 1 95.88 369 LYS A C 1
ATOM 3000 O O . LYS A 1 369 ? -27.844 22.75 -2.09 1 95.88 369 LYS A O 1
ATOM 3005 N N . PHE A 1 370 ? -26.734 21.297 -3.311 1 96.38 370 PHE A N 1
ATOM 3006 C CA . PHE A 1 370 ? -25.734 21.047 -2.281 1 96.38 370 PHE A CA 1
ATOM 3007 C C . PHE A 1 370 ? -24.891 22.297 -2.035 1 96.38 370 PHE A C 1
ATOM 3009 O O . PHE A 1 370 ? -24.609 22.641 -0.888 1 96.38 370 PHE A O 1
ATOM 3016 N N . VAL A 1 371 ? -24.516 22.953 -3.084 1 95.5 371 VAL A N 1
ATOM 3017 C CA . VAL A 1 371 ? -23.734 24.188 -2.998 1 95.5 371 VAL A CA 1
ATOM 3018 C C . VAL A 1 371 ? -24.531 25.25 -2.242 1 95.5 371 VAL A C 1
ATOM 3020 O O . VAL A 1 371 ? -23.984 25.953 -1.385 1 95.5 371 VAL A O 1
ATOM 3023 N N . ASP A 1 372 ? -25.75 25.375 -2.533 1 95.19 372 ASP A N 1
ATOM 3024 C CA . ASP A 1 372 ? -26.625 26.328 -1.851 1 95.19 372 ASP A CA 1
ATOM 3025 C C . ASP A 1 372 ? -26.719 26.016 -0.359 1 95.19 372 ASP A C 1
ATOM 3027 O O . ASP A 1 372 ? -26.672 26.938 0.473 1 95.19 372 ASP A O 1
ATOM 3031 N N . GLU A 1 373 ? -26.797 24.766 -0.099 1 93.31 373 GLU A N 1
ATOM 3032 C CA . GLU A 1 373 ? -26.844 24.328 1.296 1 93.31 373 GLU A CA 1
ATOM 3033 C C . GLU A 1 373 ? -25.562 24.688 2.027 1 93.31 373 GLU A C 1
ATOM 3035 O O . GLU A 1 373 ? -25.594 25.109 3.186 1 93.31 373 GLU A O 1
ATOM 3040 N N . LEU A 1 374 ? -24.5 24.469 1.379 1 92.69 374 LEU A N 1
ATOM 3041 C CA . LEU A 1 374 ? -23.203 24.828 1.936 1 92.69 374 LEU A CA 1
ATOM 3042 C C . LEU A 1 374 ? -23.172 26.328 2.273 1 92.69 374 LEU A C 1
ATOM 3044 O O . LEU A 1 374 ? -22.734 26.703 3.363 1 92.69 374 LEU A O 1
ATOM 3048 N N . ASN A 1 375 ? -23.656 27.078 1.391 1 92 375 ASN A N 1
ATOM 3049 C CA . ASN A 1 375 ? -23.656 28.516 1.551 1 92 375 ASN A CA 1
ATOM 3050 C C . ASN A 1 375 ? -24.516 28.953 2.73 1 92 375 ASN A C 1
ATOM 3052 O O . ASN A 1 375 ? -24.203 29.922 3.42 1 92 375 ASN A O 1
ATOM 3056 N N . GLU A 1 376 ? -25.562 28.234 2.994 1 91.69 376 GLU A N 1
ATOM 3057 C CA . GLU A 1 376 ? -26.531 28.609 4.016 1 91.69 376 GLU A CA 1
ATOM 3058 C C . GLU A 1 376 ? -26.203 27.953 5.355 1 91.69 376 GLU A C 1
ATOM 3060 O O . GLU A 1 376 ? -26.781 28.328 6.387 1 91.69 376 GLU A O 1
ATOM 3065 N N . SER A 1 377 ? -25.266 27.078 5.391 1 87.69 377 SER A N 1
ATOM 3066 C CA . SER A 1 377 ? -25.031 26.203 6.539 1 87.69 377 SER A CA 1
ATOM 3067 C C . SER A 1 377 ? -24.297 26.953 7.652 1 87.69 377 SER A C 1
ATOM 3069 O O . SER A 1 377 ? -24.266 26.5 8.797 1 87.69 377 SER A O 1
ATOM 3071 N N . GLY A 1 378 ? -23.672 28.062 7.383 1 88.94 378 GLY A N 1
ATOM 3072 C CA . GLY A 1 378 ? -22.812 28.734 8.344 1 88.94 378 GLY A CA 1
ATOM 3073 C C . GLY A 1 378 ? -21.391 28.203 8.352 1 88.94 378 GLY A C 1
ATOM 3074 O O . GLY A 1 378 ? -20.5 28.812 8.93 1 88.94 378 GLY A O 1
ATOM 3075 N N . MET A 1 379 ? -21.188 27.094 7.691 1 90.69 379 MET A N 1
ATOM 3076 C CA . MET A 1 379 ? -19.875 26.453 7.633 1 90.69 379 MET A CA 1
ATOM 3077 C C . MET A 1 379 ? -18.844 27.375 6.969 1 90.69 379 MET A C 1
ATOM 3079 O O . MET A 1 379 ? -17.688 27.406 7.387 1 90.69 379 MET A O 1
ATOM 3083 N N . ILE A 1 380 ? -19.25 28.062 5.984 1 92.38 380 ILE A N 1
ATOM 3084 C CA . ILE A 1 380 ? -18.375 28.922 5.207 1 92.38 380 ILE A CA 1
ATOM 3085 C C . ILE A 1 380 ? -17.844 30.047 6.09 1 92.38 380 ILE A C 1
ATOM 3087 O O . ILE A 1 380 ? -16.641 30.344 6.074 1 92.38 380 ILE A O 1
ATOM 3091 N N . GLU A 1 381 ? -18.719 30.609 6.879 1 90.62 381 GLU A N 1
ATOM 3092 C CA . GLU A 1 381 ? -18.328 31.688 7.793 1 90.62 381 GLU A CA 1
ATOM 3093 C C . GLU A 1 381 ? -17.312 31.188 8.82 1 90.62 381 GLU A C 1
ATOM 3095 O O . GLU A 1 381 ? -16.375 31.906 9.156 1 90.62 381 GLU A O 1
ATOM 3100 N N . ILE A 1 382 ? -17.594 30.031 9.211 1 90.38 382 ILE A N 1
ATOM 3101 C CA . ILE A 1 382 ? -16.688 29.438 10.195 1 90.38 382 ILE A CA 1
ATOM 3102 C C . ILE A 1 382 ? -15.312 29.219 9.562 1 90.38 382 ILE A C 1
ATOM 3104 O O . ILE A 1 382 ? -14.281 29.531 10.164 1 90.38 382 ILE A O 1
ATOM 3108 N N . ILE A 1 383 ? -15.227 28.672 8.352 1 92.56 383 ILE A N 1
ATOM 3109 C CA . ILE A 1 383 ? -13.984 28.406 7.641 1 92.56 383 ILE A CA 1
ATOM 3110 C C . ILE A 1 383 ? -13.227 29.719 7.414 1 92.56 383 ILE A C 1
ATOM 3112 O O . ILE A 1 383 ? -12.023 29.797 7.668 1 92.56 383 ILE A O 1
ATOM 3116 N N . ILE A 1 384 ? -13.961 30.75 6.973 1 91.5 384 ILE A N 1
ATOM 3117 C CA . ILE A 1 384 ? -13.359 32.062 6.742 1 91.5 384 ILE A CA 1
ATOM 3118 C C . ILE A 1 384 ? -12.75 32.562 8.039 1 91.5 384 ILE A C 1
ATOM 3120 O O . ILE A 1 384 ? -11.609 33.031 8.047 1 91.5 384 ILE A O 1
ATOM 3124 N N . SER A 1 385 ? -13.531 32.5 9.078 1 89.19 385 SER A N 1
ATOM 3125 C CA . SER A 1 385 ? -13.07 32.969 10.375 1 89.19 385 SER A CA 1
ATOM 3126 C C . SER A 1 385 ? -11.797 32.25 10.805 1 89.19 385 SER A C 1
ATOM 3128 O O . SER A 1 385 ? -10.859 32.875 11.305 1 89.19 385 SER A O 1
ATOM 3130 N N . LYS A 1 386 ? -11.789 31 10.57 1 87.44 386 LYS A N 1
ATOM 3131 C CA . LYS A 1 386 ? -10.633 30.188 10.938 1 87.44 386 LYS A CA 1
ATOM 3132 C C . LYS A 1 386 ? -9.414 30.547 10.086 1 87.44 386 LYS A C 1
ATOM 3134 O O . LYS A 1 386 ? -8.305 30.656 10.602 1 87.44 386 LYS A O 1
ATOM 3139 N N . ILE A 1 387 ? -9.562 30.734 8.789 1 88.19 387 ILE A N 1
ATOM 3140 C CA . ILE A 1 387 ? -8.477 31.078 7.871 1 88.19 387 ILE A CA 1
ATOM 3141 C C . ILE A 1 387 ? -7.934 32.469 8.211 1 88.19 387 ILE A C 1
ATOM 3143 O O . ILE A 1 387 ? -6.719 32.656 8.25 1 88.19 387 ILE A O 1
ATOM 3147 N N . LYS A 1 388 ? -8.773 33.438 8.43 1 84.69 388 LYS A N 1
ATOM 3148 C CA . LYS A 1 388 ? -8.367 34.781 8.781 1 84.69 388 LYS A CA 1
ATOM 3149 C C . LYS A 1 388 ? -7.605 34.812 10.102 1 84.69 388 LYS A C 1
ATOM 3151 O O . LYS A 1 388 ? -6.582 35.5 10.227 1 84.69 388 LYS A O 1
ATOM 3156 N N . SER A 1 389 ? -8.188 34.156 10.93 1 82.19 389 SER A N 1
ATOM 3157 C CA . SER A 1 389 ? -7.531 34.062 12.227 1 82.19 389 SER A CA 1
ATOM 3158 C C . SER A 1 389 ? -6.121 33.5 12.102 1 82.19 389 SER A C 1
ATOM 3160 O O . SER A 1 389 ? -5.195 33.969 12.766 1 82.19 389 SER A O 1
ATOM 3162 N N . LYS A 1 390 ? -6.016 32.531 11.297 1 78.69 390 LYS A N 1
ATOM 3163 C CA . LYS A 1 390 ? -4.707 31.922 11.055 1 78.69 390 LYS A CA 1
ATOM 3164 C C . LYS A 1 390 ? -3.768 32.906 10.367 1 78.69 390 LYS A C 1
ATOM 3166 O O . LYS A 1 390 ? -2.602 33.031 10.75 1 78.69 390 LYS A O 1
ATOM 3171 N N . ALA A 1 391 ? -4.172 33.594 9.297 1 75.25 391 ALA A N 1
ATOM 3172 C CA . ALA A 1 391 ? -3.385 34.562 8.562 1 75.25 391 ALA A CA 1
ATOM 3173 C C . ALA A 1 391 ? -2.936 35.688 9.477 1 75.25 391 ALA A C 1
ATOM 3175 O O . ALA A 1 391 ? -1.794 36.156 9.391 1 75.25 391 ALA A O 1
ATOM 3176 N N . GLU A 1 392 ? -3.805 36.188 10.172 1 71.75 392 GLU A N 1
ATOM 3177 C CA . GLU A 1 392 ? -3.479 37.25 11.117 1 71.75 392 GLU A CA 1
ATOM 3178 C C . GLU A 1 392 ? -2.396 36.812 12.094 1 71.75 392 GLU A C 1
ATOM 3180 O O . GLU A 1 392 ? -1.472 37.562 12.391 1 71.75 392 GLU A O 1
ATOM 3185 N N . ARG A 1 393 ? -2.514 35.625 12.359 1 65.62 393 ARG A N 1
ATOM 3186 C CA . ARG A 1 393 ? -1.527 35.031 13.266 1 65.62 393 ARG A CA 1
ATOM 3187 C C . ARG A 1 393 ? -0.155 34.969 12.602 1 65.62 393 ARG A C 1
ATOM 3189 O O . ARG A 1 393 ? 0.862 35.25 13.234 1 65.62 393 ARG A O 1
ATOM 3196 N N . GLU A 1 394 ? -0.22 34.562 11.422 1 67.31 394 GLU A N 1
ATOM 3197 C CA . GLU A 1 394 ? 1.02 34.438 10.664 1 67.31 394 GLU A CA 1
ATOM 3198 C C . GLU A 1 394 ? 1.646 35.812 10.43 1 67.31 394 GLU A C 1
ATOM 3200 O O . GLU A 1 394 ? 2.869 35.969 10.484 1 67.31 394 GLU A O 1
ATOM 3205 N N . GLU A 1 395 ? 0.907 36.812 10.109 1 63.72 395 GLU A N 1
ATOM 3206 C CA . GLU A 1 395 ? 1.38 38.188 9.914 1 63.72 395 GLU A CA 1
ATOM 3207 C C . GLU A 1 395 ? 1.929 38.781 11.211 1 63.72 395 GLU A C 1
ATOM 3209 O O . GLU A 1 395 ? 2.934 39.469 11.195 1 63.72 395 GLU A O 1
ATOM 3214 N N . GLU A 1 396 ? 1.256 38.531 12.164 1 57.5 396 GLU A N 1
ATOM 3215 C CA . GLU A 1 396 ? 1.729 39 13.461 1 57.5 396 GLU A CA 1
ATOM 3216 C C . GLU A 1 396 ? 3.08 38.375 13.812 1 57.5 396 GLU A C 1
ATOM 3218 O O . GLU A 1 396 ? 3.953 39.062 14.359 1 57.5 396 GLU A O 1
ATOM 3223 N N . LYS A 1 397 ? 3.273 37.188 13.344 1 55.59 397 LYS A N 1
ATOM 3224 C CA . LYS A 1 397 ? 4.535 36.5 13.523 1 55.59 397 LYS A CA 1
ATOM 3225 C C . LYS A 1 397 ? 5.652 37.156 12.711 1 55.59 397 LYS A C 1
ATOM 3227 O O . LYS A 1 397 ? 6.773 37.312 13.203 1 55.59 397 LYS A O 1
ATOM 3232 N N . LYS A 1 398 ? 5.379 37.375 11.523 1 53.62 398 LYS A N 1
ATOM 3233 C CA . LYS A 1 398 ? 6.348 38.031 10.656 1 53.62 398 LYS A CA 1
ATOM 3234 C C . LYS A 1 398 ? 6.723 39.406 11.195 1 53.62 398 LYS A C 1
ATOM 3236 O O . LYS A 1 398 ? 7.887 39.812 11.141 1 53.62 398 LYS A O 1
ATOM 3241 N N . ARG A 1 399 ? 5.797 40.062 11.719 1 50.62 399 ARG A N 1
ATOM 3242 C CA . ARG A 1 399 ? 6.023 41.375 12.273 1 50.62 399 ARG A CA 1
ATOM 3243 C C . ARG A 1 399 ? 6.77 41.312 13.602 1 50.62 399 ARG A C 1
ATOM 3245 O O . ARG A 1 399 ? 7.656 42.125 13.875 1 50.62 399 ARG A O 1
ATOM 3252 N N . SER A 1 400 ? 6.348 40.312 14.203 1 50.19 400 SER A N 1
ATOM 3253 C CA . SER A 1 400 ? 7.051 40.156 15.469 1 50.19 400 SER A CA 1
ATOM 3254 C C . SER A 1 400 ? 8.477 39.656 15.242 1 50.19 400 SER A C 1
ATOM 3256 O O . SER A 1 400 ? 9.391 40 15.992 1 50.19 400 SER A O 1
ATOM 3258 N N . GLY A 1 401 ? 8.625 38.812 14.188 1 46.53 401 GLY A N 1
ATOM 3259 C CA . GLY A 1 401 ? 9.969 38.375 13.844 1 46.53 401 GLY A CA 1
ATOM 3260 C C . GLY A 1 401 ? 10.828 39.469 13.273 1 46.53 401 GLY A C 1
ATOM 3261 O O . GLY A 1 401 ? 12.039 39.5 13.484 1 46.53 401 GLY A O 1
ATOM 3262 N N . LYS A 1 402 ? 10.367 40.438 12.461 1 42.81 402 LYS A N 1
ATOM 3263 C CA . LYS A 1 402 ? 11.086 41.625 11.961 1 42.81 402 LYS A CA 1
ATOM 3264 C C . LYS A 1 402 ? 11.344 42.625 13.078 1 42.81 402 LYS A C 1
ATOM 3266 O O . LYS A 1 402 ? 12.328 43.375 13.031 1 42.81 402 LYS A O 1
ATOM 3271 N N . LYS A 1 403 ? 10.602 42.688 13.977 1 38.47 403 LYS A N 1
ATOM 3272 C CA . LYS A 1 403 ? 10.836 43.719 14.984 1 38.47 403 LYS A CA 1
ATOM 3273 C C . LYS A 1 403 ? 12.039 43.375 15.852 1 38.47 403 LYS A C 1
ATOM 3275 O O . LYS A 1 403 ? 12.414 44.125 16.734 1 38.47 403 LYS A O 1
ATOM 3280 N N . VAL A 1 404 ? 12.469 42.156 15.703 1 36.41 404 VAL A N 1
ATOM 3281 C CA . VAL A 1 404 ? 13.719 41.969 16.438 1 36.41 404 VAL A CA 1
ATOM 3282 C C . VAL A 1 404 ? 14.859 42.625 15.672 1 36.41 404 VAL A C 1
ATOM 3284 O O . VAL A 1 404 ? 16.016 42.25 15.805 1 36.41 404 VAL A O 1
ATOM 3287 N N . LYS A 1 405 ? 14.695 43.406 14.688 1 36.44 405 LYS A N 1
ATOM 3288 C CA . LYS A 1 405 ? 15.812 44.25 14.273 1 36.44 405 LYS A CA 1
ATOM 3289 C C . LYS A 1 405 ? 16.328 45.094 15.438 1 36.44 405 LYS A C 1
ATOM 3291 O O . LYS A 1 405 ? 15.562 45.781 16.109 1 36.44 405 LYS A O 1
ATOM 3296 N N . LYS A 1 406 ? 17.578 44.812 15.922 1 36.59 406 LYS A N 1
ATOM 3297 C CA . LYS A 1 406 ? 18.5 45.438 16.875 1 36.59 406 LYS A CA 1
ATOM 3298 C C . LYS A 1 406 ? 18.5 46.938 16.75 1 36.59 406 LYS A C 1
ATOM 3300 O O . LYS A 1 406 ? 18.734 47.5 15.656 1 36.59 406 LYS A O 1
ATOM 3305 N N . LEU A 1 407 ? 17.781 47.719 17.359 1 35.16 407 LEU A N 1
ATOM 3306 C CA . LEU A 1 407 ? 18.266 49.062 17.562 1 35.16 407 LEU A CA 1
ATOM 3307 C C . LEU A 1 407 ? 19.75 49.062 17.906 1 35.16 407 LEU A C 1
ATOM 3309 O O . LEU A 1 407 ? 20.141 48.688 19.016 1 35.16 407 LEU A O 1
ATOM 3313 N N . LYS A 1 408 ? 20.578 48.625 17.172 1 38.28 408 LYS A N 1
ATOM 3314 C CA . LYS A 1 408 ? 22.016 48.438 17.172 1 38.28 408 LYS A CA 1
ATOM 3315 C C . LYS A 1 408 ? 22.734 49.625 17.812 1 38.28 408 LYS A C 1
ATOM 3317 O O . LYS A 1 408 ? 23.938 49.594 18.062 1 38.28 408 LYS A O 1
ATOM 3322 N N . GLY A 1 409 ? 22.266 50.875 17.891 1 39.28 409 GLY A N 1
ATOM 3323 C CA . GLY A 1 409 ? 23.234 51.969 18.062 1 39.28 409 GLY A CA 1
ATOM 3324 C C . GLY A 1 409 ? 23.531 52.25 19.516 1 39.28 409 GLY A C 1
ATOM 3325 O O . GLY A 1 409 ? 24.469 53 19.828 1 39.28 409 GLY A O 1
ATOM 3326 N N . ILE A 1 410 ? 22.594 52.375 20.594 1 43 410 ILE A N 1
ATOM 3327 C CA . ILE A 1 410 ? 22.969 52.969 21.875 1 43 410 ILE A CA 1
ATOM 3328 C C . ILE A 1 410 ? 23.641 51.906 22.75 1 43 410 ILE A C 1
ATOM 3330 O O . ILE A 1 410 ? 23.016 50.906 23.125 1 43 410 ILE A O 1
ATOM 3334 N N . SER A 1 411 ? 24.891 51.844 23.047 1 59.19 411 SER A N 1
ATOM 3335 C CA . SER A 1 411 ? 25.734 51.062 23.938 1 59.19 411 SER A CA 1
ATOM 3336 C C . SER A 1 411 ? 25.141 51 25.344 1 59.19 411 SER A C 1
ATOM 3338 O O . SER A 1 411 ? 24.609 51.969 25.844 1 59.19 411 SER A O 1
ATOM 3340 N N . LYS A 1 412 ? 24.797 50 26.141 1 62.69 412 LYS A N 1
ATOM 3341 C CA . LYS A 1 412 ? 24.438 49.688 27.516 1 62.69 412 LYS A CA 1
ATOM 3342 C C . LYS A 1 412 ? 22.922 49.656 27.703 1 62.69 412 LYS A C 1
ATOM 3344 O O . LYS A 1 412 ? 22.438 49.5 28.828 1 62.69 412 LYS A O 1
ATOM 3349 N N . LEU A 1 413 ? 22.203 50.031 26.672 1 64.5 413 LEU A N 1
ATOM 3350 C CA . LEU A 1 413 ? 20.75 49.969 26.766 1 64.5 413 LEU A CA 1
ATOM 3351 C C . LEU A 1 413 ? 20.25 48.531 26.719 1 64.5 413 LEU A C 1
ATOM 3353 O O . LEU A 1 413 ? 20.625 47.781 25.828 1 64.5 413 LEU A O 1
ATOM 3357 N N . GLU A 1 414 ? 19.531 48.031 27.828 1 68.25 414 GLU A N 1
ATOM 3358 C CA . GLU A 1 414 ? 18.734 46.812 27.812 1 68.25 414 GLU A CA 1
ATOM 3359 C C . GLU A 1 414 ? 17.344 47.062 27.219 1 68.25 414 GLU A C 1
ATOM 3361 O O . GLU A 1 414 ? 16.562 47.812 27.781 1 68.25 414 GLU A O 1
ATOM 3366 N N . GLU A 1 415 ? 17.016 46.562 26.156 1 64.12 415 GLU A N 1
ATOM 3367 C CA . GLU A 1 415 ? 15.797 46.875 25.422 1 64.12 415 GLU A CA 1
ATOM 3368 C C . GLU A 1 415 ? 14.633 46 25.875 1 64.12 415 GLU A C 1
ATOM 3370 O O . GLU A 1 415 ? 14.828 44.844 26.281 1 64.12 415 GLU A O 1
ATOM 3375 N N . ALA A 1 416 ? 13.414 46.656 26.078 1 68.06 416 ALA A N 1
ATOM 3376 C CA . ALA A 1 416 ? 12.18 45.906 26.281 1 68.06 416 ALA A CA 1
ATOM 3377 C C . ALA A 1 416 ? 11.703 45.25 24.984 1 68.06 416 ALA A C 1
ATOM 3379 O O . ALA A 1 416 ? 11.844 45.844 23.906 1 68.06 416 ALA A O 1
ATOM 3380 N N . ASN A 1 417 ? 11.125 44.125 25.062 1 66.31 417 ASN A N 1
ATOM 3381 C CA . ASN A 1 417 ? 10.695 43.344 23.891 1 66.31 417 ASN A CA 1
ATOM 3382 C C . ASN A 1 417 ? 9.672 44.125 23.078 1 66.31 417 ASN A C 1
ATOM 3384 O O . ASN A 1 417 ? 9.656 44.031 21.844 1 66.31 417 ASN A O 1
ATOM 3388 N N . LEU A 1 418 ? 8.938 45.031 23.656 1 63.19 418 LEU A N 1
ATOM 3389 C CA . LEU A 1 418 ? 7.867 45.781 23 1 63.19 418 LEU A CA 1
ATOM 3390 C C . LEU A 1 418 ? 8.336 47.188 22.594 1 63.19 418 LEU A C 1
ATOM 3392 O O . LEU A 1 418 ? 7.566 47.969 22.031 1 63.19 418 LEU A O 1
ATOM 3396 N N . ALA A 1 419 ? 9.594 47.531 22.781 1 64.94 419 ALA A N 1
ATOM 3397 C CA . ALA A 1 419 ? 10.086 48.875 22.594 1 64.94 419 ALA A CA 1
ATOM 3398 C C . ALA A 1 419 ? 10.102 49.281 21.109 1 64.94 419 ALA A C 1
ATOM 3400 O O . ALA A 1 419 ? 9.898 50.438 20.766 1 64.94 419 ALA A O 1
ATOM 3401 N N . ALA A 1 420 ? 10.375 48.375 20.297 1 60.88 420 ALA A N 1
ATOM 3402 C CA . ALA A 1 420 ? 10.43 48.656 18.859 1 60.88 420 ALA A CA 1
ATOM 3403 C C . ALA A 1 420 ? 9.109 48.281 18.188 1 60.88 420 ALA A C 1
ATOM 3405 O O . ALA A 1 420 ? 9.031 48.219 16.953 1 60.88 420 ALA A O 1
ATOM 3406 N N . SER A 1 421 ? 8.016 48 19 1 57.44 421 SER A N 1
ATOM 3407 C CA . SER A 1 421 ? 6.695 47.656 18.5 1 57.44 421 SER A CA 1
ATOM 3408 C C . SER A 1 421 ? 5.699 48.781 18.672 1 57.44 421 SER A C 1
ATOM 3410 O O . SER A 1 421 ? 6.043 49.844 19.219 1 57.44 421 SER A O 1
ATOM 3412 N N . ASP A 1 422 ? 4.387 48.656 18.203 1 58.66 422 ASP A N 1
ATOM 3413 C CA . ASP A 1 422 ? 3.35 49.688 18.328 1 58.66 422 ASP A CA 1
ATOM 3414 C C . ASP A 1 422 ? 3.008 49.938 19.797 1 58.66 422 ASP A C 1
ATOM 3416 O O . ASP A 1 422 ? 2.322 50.906 20.125 1 58.66 422 ASP A O 1
ATOM 3420 N N . GLN A 1 423 ? 3.58 49.125 20.594 1 57.19 423 GLN A N 1
ATOM 3421 C CA . GLN A 1 423 ? 3.379 49.281 22.031 1 57.19 423 GLN A CA 1
ATOM 3422 C C . GLN A 1 423 ? 4.574 50 22.672 1 57.19 423 GLN A C 1
ATOM 3424 O O . GLN A 1 423 ? 4.773 49.875 23.891 1 57.19 423 GLN A O 1
ATOM 3429 N N . SER A 1 424 ? 5.289 50.531 21.891 1 62.22 424 SER A N 1
ATOM 3430 C CA . SER A 1 424 ? 6.465 51.25 22.391 1 62.22 424 SER A CA 1
ATOM 3431 C C . SER A 1 424 ? 6.082 52.312 23.406 1 62.22 424 SER A C 1
ATOM 3433 O O . SER A 1 424 ? 6.848 52.594 24.328 1 62.22 424 SER A O 1
ATOM 3435 N N . ARG A 1 425 ? 4.859 52.781 23.266 1 58.84 425 ARG A N 1
ATOM 3436 C CA . ARG A 1 425 ? 4.375 53.844 24.141 1 58.84 425 ARG A CA 1
ATOM 3437 C C . ARG A 1 425 ? 4.16 53.312 25.562 1 58.84 425 ARG A C 1
ATOM 3439 O O . ARG A 1 425 ? 4.133 54.094 26.516 1 58.84 425 ARG A O 1
ATOM 3446 N N . LYS A 1 426 ? 4.086 52 25.781 1 59.69 426 LYS A N 1
ATOM 3447 C CA . LYS A 1 426 ? 3.889 51.375 27.094 1 59.69 426 LYS A CA 1
ATOM 3448 C C . LYS A 1 426 ? 5.219 50.938 27.703 1 59.69 426 LYS A C 1
ATOM 3450 O O . LYS A 1 426 ? 5.254 50.406 28.812 1 59.69 426 LYS A O 1
ATOM 3455 N N . CYS A 1 427 ? 6.102 51.156 26.906 1 64.62 427 CYS A N 1
ATOM 3456 C CA . CYS A 1 427 ? 7.406 50.75 27.422 1 64.62 427 CYS A CA 1
ATOM 3457 C C . CYS A 1 427 ? 8.008 51.875 28.281 1 64.62 427 CYS A C 1
ATOM 3459 O O . CYS A 1 427 ? 7.801 53.062 28 1 64.62 427 CYS A O 1
ATOM 3461 N N . THR A 1 428 ? 8.445 51.531 29.422 1 68.25 428 THR A N 1
ATOM 3462 C CA . THR A 1 428 ? 9.086 52.469 30.344 1 68.25 428 THR A CA 1
ATOM 3463 C C . THR A 1 428 ? 10.609 52.312 30.281 1 68.25 428 THR A C 1
ATOM 3465 O O . THR A 1 428 ? 11.133 51.219 30.297 1 68.25 428 THR A O 1
ATOM 3468 N N . LEU A 1 429 ? 11.219 53.375 29.969 1 64.88 429 LEU A N 1
ATOM 3469 C CA . LEU A 1 429 ? 12.672 53.406 30.078 1 64.88 429 LEU A CA 1
ATOM 3470 C C . LEU A 1 429 ? 13.102 53.656 31.516 1 64.88 429 LEU A C 1
ATOM 3472 O O . LEU A 1 429 ? 12.727 54.688 32.125 1 64.88 429 LEU A O 1
ATOM 3476 N N . ILE A 1 430 ? 13.734 52.688 32.062 1 67.31 430 ILE A N 1
ATOM 3477 C CA . ILE A 1 430 ? 14.328 52.844 33.375 1 67.31 430 ILE A CA 1
ATOM 3478 C C . ILE A 1 430 ? 15.781 53.312 33.25 1 67.31 430 ILE A C 1
ATOM 3480 O O . ILE A 1 430 ? 16.609 52.625 32.656 1 67.31 430 ILE A O 1
ATOM 3484 N N . LEU A 1 431 ? 16.016 54.5 33.656 1 65.75 431 LEU A N 1
ATOM 3485 C CA . LEU A 1 431 ? 17.359 55.062 33.719 1 65.75 431 LEU A CA 1
ATOM 3486 C C . LEU A 1 431 ? 18.016 54.75 35.062 1 65.75 431 LEU A C 1
ATOM 3488 O O . LEU A 1 431 ? 17.391 54.969 36.125 1 65.75 431 LEU A O 1
ATOM 3492 N N . THR A 1 432 ? 19.078 54.031 35 1 67.12 432 THR A N 1
ATOM 3493 C CA . THR A 1 432 ? 19.781 53.688 36.219 1 67.12 432 THR A CA 1
ATOM 3494 C C . THR A 1 432 ? 21.062 54.5 36.375 1 67.12 432 THR A C 1
ATOM 3496 O O . THR A 1 432 ? 21.594 55 35.375 1 67.12 432 THR A O 1
ATOM 3499 N N . GLU A 1 433 ? 21.266 54.812 37.688 1 63.66 433 GLU A N 1
ATOM 3500 C CA . GLU A 1 433 ? 22.562 55.469 37.969 1 63.66 433 GLU A CA 1
ATOM 3501 C C . GLU A 1 433 ? 23.688 54.438 37.906 1 63.66 433 GLU A C 1
ATOM 3503 O O . GLU A 1 433 ? 24.016 53.812 38.906 1 63.66 433 GLU A O 1
ATOM 3508 N N . GLY A 1 434 ? 24.297 54.25 36.875 1 68.44 434 GLY A N 1
ATOM 3509 C CA . GLY A 1 434 ? 25.453 53.406 36.719 1 68.44 434 GLY A CA 1
ATOM 3510 C C . GLY A 1 434 ? 25.094 51.969 36.344 1 68.44 434 GLY A C 1
ATOM 3511 O O . GLY A 1 434 ? 23.922 51.625 36.344 1 68.44 434 GLY A O 1
ATOM 3512 N N . ASP A 1 435 ? 26.047 51.281 36.125 1 69.88 435 ASP A N 1
ATOM 3513 C CA . ASP A 1 435 ? 25.922 49.938 35.625 1 69.88 435 ASP A CA 1
ATOM 3514 C C . ASP A 1 435 ? 25.453 48.969 36.719 1 69.88 435 ASP A C 1
ATOM 3516 O O . ASP A 1 435 ? 24.766 48 36.438 1 69.88 435 ASP A O 1
ATOM 3520 N N . SER A 1 436 ? 25.75 49.281 38.031 1 67.94 436 SER A N 1
ATOM 3521 C CA . SER A 1 436 ? 25.328 48.406 39.125 1 67.94 436 SER A CA 1
ATOM 3522 C C . SER A 1 436 ? 23.812 48.438 39.312 1 67.94 436 SER A C 1
ATOM 3524 O O . SER A 1 436 ? 23.203 47.406 39.531 1 67.94 436 SER A O 1
ATOM 3526 N N . ALA A 1 437 ? 23.281 49.688 39.188 1 64.38 437 ALA A N 1
ATOM 3527 C CA . ALA A 1 437 ? 21.828 49.844 39.312 1 64.38 437 ALA A CA 1
ATOM 3528 C C . ALA A 1 437 ? 21.125 49.219 38.094 1 64.38 437 ALA A C 1
ATOM 3530 O O . ALA A 1 437 ? 20 48.719 38.219 1 64.38 437 ALA A O 1
ATOM 3531 N N . LYS A 1 438 ? 21.781 49.281 37.031 1 68.38 438 LYS A N 1
ATOM 3532 C CA . LYS A 1 438 ? 21.219 48.625 35.844 1 68.38 438 LYS A CA 1
ATOM 3533 C C . LYS A 1 438 ? 21.094 47.125 36.062 1 68.38 438 LYS A C 1
ATOM 3535 O O . LYS A 1 438 ? 20.062 46.531 35.75 1 68.38 438 LYS A O 1
ATOM 3540 N N . SER A 1 439 ? 22.047 46.5 36.625 1 72.62 439 SER A N 1
ATOM 3541 C CA . SER A 1 439 ? 22.047 45.062 36.844 1 72.62 439 SER A CA 1
ATOM 3542 C C . SER A 1 439 ? 20.922 44.656 37.781 1 72.62 439 SER A C 1
ATOM 3544 O O . SER A 1 439 ? 20.266 43.625 37.594 1 72.62 439 SER A O 1
ATOM 3546 N N . LEU A 1 440 ? 20.609 45.469 38.781 1 65.19 440 LEU A N 1
ATOM 3547 C CA . LEU A 1 440 ? 19.516 45.219 39.719 1 65.19 440 LEU A CA 1
ATOM 3548 C C . LEU A 1 440 ? 18.156 45.344 39.031 1 65.19 440 LEU A C 1
ATOM 3550 O O . LEU A 1 440 ? 17.266 44.531 39.25 1 65.19 440 LEU A O 1
ATOM 3554 N N . ALA A 1 441 ? 18.062 46.375 38.219 1 66.25 441 ALA A N 1
ATOM 3555 C CA . ALA A 1 441 ? 16.812 46.594 37.5 1 66.25 441 ALA A CA 1
ATOM 3556 C C . ALA A 1 441 ? 16.562 45.469 36.5 1 66.25 441 ALA A C 1
ATOM 3558 O O . ALA A 1 441 ? 15.445 44.969 36.375 1 66.25 441 ALA A O 1
ATOM 3559 N N . VAL A 1 442 ? 17.625 45.125 35.938 1 71.06 442 VAL A N 1
ATOM 3560 C CA . VAL A 1 442 ? 17.5 44.062 34.938 1 71.06 442 VAL A CA 1
ATOM 3561 C C . VAL A 1 442 ? 17.156 42.75 35.656 1 71.06 442 VAL A C 1
ATOM 3563 O O . VAL A 1 442 ? 16.359 41.938 35.156 1 71.06 442 VAL A O 1
ATOM 3566 N N . SER A 1 443 ? 17.656 42.438 36.781 1 69.44 443 SER A N 1
ATOM 3567 C CA . SER A 1 443 ? 17.312 41.281 37.594 1 69.44 443 SER A CA 1
ATOM 3568 C C . SER A 1 443 ? 15.836 41.312 38 1 69.44 443 SER A C 1
ATOM 3570 O O . SER A 1 443 ? 15.188 40.281 38.062 1 69.44 443 SER A O 1
ATOM 3572 N N . GLY A 1 444 ? 15.289 42.469 38.219 1 62.28 444 GLY A N 1
ATOM 3573 C CA . GLY A 1 444 ? 13.867 42.625 38.5 1 62.28 444 GLY A CA 1
ATOM 3574 C C . GLY A 1 444 ? 13 42.375 37.281 1 62.28 444 GLY A C 1
ATOM 3575 O O . GLY A 1 444 ? 11.867 41.906 37.406 1 62.28 444 GLY A O 1
ATOM 3576 N N . LEU A 1 445 ? 13.555 42.719 36.156 1 62.94 445 LEU A N 1
ATOM 3577 C CA . LEU A 1 445 ? 12.797 42.5 34.938 1 62.94 445 LEU A CA 1
ATOM 3578 C C . LEU A 1 445 ? 12.633 41.031 34.656 1 62.94 445 LEU A C 1
ATOM 3580 O O . LEU A 1 445 ? 11.664 40.594 34 1 62.94 445 LEU A O 1
ATOM 3584 N N . SER A 1 446 ? 13.414 40.188 35.125 1 61.25 446 SER A N 1
ATOM 3585 C CA . SER A 1 446 ? 13.289 38.75 35.031 1 61.25 446 SER A CA 1
ATOM 3586 C C . SER A 1 446 ? 12.07 38.25 35.781 1 61.25 446 SER A C 1
ATOM 3588 O O . SER A 1 446 ? 11.5 37.219 35.438 1 61.25 446 SER A O 1
ATOM 3590 N N . VAL A 1 447 ? 11.523 38.875 36.75 1 58.66 447 VAL A N 1
ATOM 3591 C CA . VAL A 1 447 ? 10.359 38.531 37.594 1 58.66 447 VAL A CA 1
ATOM 3592 C C . VAL A 1 447 ? 9.109 39.188 37 1 58.66 447 VAL A C 1
ATOM 3594 O O . VAL A 1 447 ? 8.062 38.531 36.875 1 58.66 447 VAL A O 1
ATOM 3597 N N . ILE A 1 448 ? 9.148 40.438 36.5 1 57.62 448 ILE A N 1
ATOM 3598 C CA . ILE A 1 448 ? 7.961 41.156 36.094 1 57.62 448 ILE A CA 1
ATOM 3599 C C . ILE A 1 448 ? 7.797 41.031 34.562 1 57.62 448 ILE A C 1
ATOM 3601 O O . ILE A 1 448 ? 6.707 41.25 34.031 1 57.62 448 ILE A O 1
ATOM 3605 N N . GLY A 1 449 ? 8.797 40.562 33.781 1 64.94 449 GLY A N 1
ATOM 3606 C CA . GLY A 1 449 ? 8.797 40.375 32.312 1 64.94 449 GLY A CA 1
ATOM 3607 C C . GLY A 1 449 ? 9.578 41.469 31.578 1 64.94 449 GLY A C 1
ATOM 3608 O O . GLY A 1 449 ? 9.656 42.594 32.031 1 64.94 449 GLY A O 1
ATOM 3609 N N . ARG A 1 450 ? 10.188 41.156 30.5 1 65.44 450 ARG A N 1
ATOM 3610 C CA . ARG A 1 450 ? 11.102 42 29.75 1 65.44 450 ARG A CA 1
ATOM 3611 C C . ARG A 1 450 ? 10.383 42.688 28.594 1 65.44 450 ARG A C 1
ATOM 3613 O O . ARG A 1 450 ? 11.016 43.281 27.719 1 65.44 450 ARG A O 1
ATOM 3620 N N . ASP A 1 451 ? 9.109 42.75 28.641 1 69.25 451 ASP A N 1
ATOM 3621 C CA . ASP A 1 451 ? 8.391 43.188 27.453 1 69.25 451 ASP A CA 1
ATOM 3622 C C . ASP A 1 451 ? 8.25 44.719 27.438 1 69.25 451 ASP A C 1
ATOM 3624 O O . ASP A 1 451 ? 8.32 45.344 26.375 1 69.25 451 ASP A O 1
ATOM 3628 N N . LYS A 1 452 ? 8.062 45.406 28.562 1 68.12 452 LYS A N 1
ATOM 3629 C CA . LYS A 1 452 ? 7.668 46.812 28.562 1 68.12 452 LYS A CA 1
ATOM 3630 C C . LYS A 1 452 ? 8.766 47.688 29.156 1 68.12 452 LYS A C 1
ATOM 3632 O O . LYS A 1 452 ? 8.617 48.906 29.219 1 68.12 452 LYS A O 1
ATOM 3637 N N . TYR A 1 453 ? 9.828 47.125 29.656 1 71.25 453 TYR A N 1
ATOM 3638 C CA . TYR A 1 453 ? 10.805 47.969 30.359 1 71.25 453 TYR A CA 1
ATOM 3639 C C . TYR A 1 453 ? 12.148 47.938 29.656 1 71.25 453 TYR A C 1
ATOM 3641 O O . TYR A 1 453 ? 12.688 46.875 29.359 1 71.25 453 TYR A O 1
ATOM 3649 N N . ARG A 1 454 ? 12.555 49.094 29.328 1 71 454 ARG A N 1
ATOM 3650 C CA . ARG A 1 454 ? 13.922 49.344 28.891 1 71 454 ARG A CA 1
ATOM 3651 C C . ARG A 1 454 ? 14.797 49.812 30.031 1 71 454 ARG A C 1
ATOM 3653 O O . ARG A 1 454 ? 14.32 50.5 30.938 1 71 454 ARG A O 1
ATOM 3660 N N . VAL A 1 455 ? 15.984 49.281 30.016 1 73.44 455 VAL A N 1
ATOM 3661 C CA . VAL A 1 455 ? 16.891 49.75 31.062 1 73.44 455 VAL A CA 1
ATOM 3662 C C . VAL A 1 455 ? 18.156 50.312 30.422 1 73.44 455 VAL A C 1
ATOM 3664 O O . VAL A 1 455 ? 18.766 49.688 29.547 1 73.44 455 VAL A O 1
ATOM 3667 N N . PHE A 1 456 ? 18.453 51.625 30.797 1 70.75 456 PHE A N 1
ATOM 3668 C CA . PHE A 1 456 ? 19.656 52.281 30.328 1 70.75 456 PHE A CA 1
ATOM 3669 C C . PHE A 1 456 ? 20.406 52.938 31.484 1 70.75 456 PHE A C 1
ATOM 3671 O O . PHE A 1 456 ? 19.812 53.719 32.25 1 70.75 456 PHE A O 1
ATOM 3678 N N . PRO A 1 457 ? 21.578 52.594 31.656 1 67.62 457 PRO A N 1
ATOM 3679 C CA . PRO A 1 457 ? 22.375 53.25 32.719 1 67.62 457 PRO A CA 1
ATOM 3680 C C . PRO A 1 457 ? 22.875 54.625 32.312 1 67.62 457 PRO A C 1
ATOM 3682 O O . PRO A 1 457 ? 23.375 54.812 31.203 1 67.62 457 PRO A O 1
ATOM 3685 N N . LEU A 1 458 ? 22.312 55.625 33.125 1 59.84 458 LEU A N 1
ATOM 3686 C CA . LEU A 1 458 ? 22.844 56.938 32.906 1 59.84 458 LEU A CA 1
ATOM 3687 C C . LEU A 1 458 ? 24.234 57.062 33.531 1 59.84 458 LEU A C 1
ATOM 3689 O O . LEU A 1 458 ? 24.531 56.438 34.531 1 59.84 458 LEU A O 1
ATOM 3693 N N . LYS A 1 459 ? 24.969 57.531 32.969 1 54.59 459 LYS A N 1
ATOM 3694 C CA . LYS A 1 459 ? 26.25 57.844 33.594 1 54.59 459 LYS A CA 1
ATOM 3695 C C . LYS A 1 459 ? 26.047 58.812 34.781 1 54.59 459 LYS A C 1
ATOM 3697 O O . LYS A 1 459 ? 25 59.469 34.875 1 54.59 459 LYS A O 1
ATOM 3702 N N . GLY A 1 460 ? 26.734 59.406 35.406 1 45.81 460 GLY A N 1
ATOM 3703 C CA . GLY A 1 460 ? 26.844 60.156 36.656 1 45.81 460 GLY A CA 1
ATOM 3704 C C . GLY A 1 460 ? 25.703 61.156 36.844 1 45.81 460 GLY A C 1
ATOM 3705 O O . GLY A 1 460 ? 24.719 61.094 36.125 1 45.81 460 GLY A O 1
ATOM 3706 N N . LYS A 1 461 ? 25.875 62.406 37.312 1 40.47 461 LYS A N 1
ATOM 3707 C CA . LYS A 1 461 ? 25.328 63.469 38.156 1 40.47 461 LYS A CA 1
ATOM 3708 C C . LYS A 1 461 ? 24.219 64.25 37.438 1 40.47 461 LYS A C 1
ATOM 3710 O O . LYS A 1 461 ? 23.719 65.25 37.969 1 40.47 461 LYS A O 1
ATOM 3715 N N . ASN A 1 462 ? 23.812 64 36.125 1 34.84 462 ASN A N 1
ATOM 3716 C CA . ASN A 1 462 ? 23.156 65.25 35.719 1 34.84 462 ASN A CA 1
ATOM 3717 C C . ASN A 1 462 ? 21.719 65.312 36.219 1 34.84 462 ASN A C 1
ATOM 3719 O O . ASN A 1 462 ? 21.031 66.312 35.969 1 34.84 462 ASN A O 1
ATOM 3723 N N . LEU A 1 463 ? 20.984 64.188 36.375 1 32.81 463 LEU A N 1
ATOM 3724 C CA . LEU A 1 463 ? 19.594 64.562 36.688 1 32.81 463 LEU A CA 1
ATOM 3725 C C . LEU A 1 463 ? 19.422 64.938 38.156 1 32.81 463 LEU A C 1
ATOM 3727 O O . LEU A 1 463 ? 18.297 65.125 38.625 1 32.81 463 LEU A O 1
ATOM 3731 N N . MET A 1 464 ? 20.406 64.875 38.938 1 24.61 464 MET A N 1
ATOM 3732 C CA . MET A 1 464 ? 20.094 65.562 40.188 1 24.61 464 MET A CA 1
ATOM 3733 C C . MET A 1 464 ? 20.016 67.062 39.969 1 24.61 464 MET A C 1
ATOM 3735 O O . MET A 1 464 ? 20.812 67.625 39.219 1 24.61 464 MET A O 1
ATOM 3739 N N . MET B 1 1 ? -28.328 -10.992 -24.875 1 32 1 MET B N 1
ATOM 3740 C CA . MET B 1 1 ? -27.062 -10.938 -24.141 1 32 1 MET B CA 1
ATOM 3741 C C . MET B 1 1 ? -26.5 -12.336 -23.938 1 32 1 MET B C 1
ATOM 3743 O O . MET B 1 1 ? -27.156 -13.195 -23.344 1 32 1 MET B O 1
ATOM 3747 N N . ASP B 1 2 ? -25.719 -12.938 -24.828 1 38.44 2 ASP B N 1
ATOM 3748 C CA . ASP B 1 2 ? -25.312 -14.328 -24.969 1 38.44 2 ASP B CA 1
ATOM 3749 C C . ASP B 1 2 ? -24.812 -14.883 -23.625 1 38.44 2 ASP B C 1
ATOM 3751 O O . ASP B 1 2 ? -24.016 -14.242 -22.953 1 38.44 2 ASP B O 1
ATOM 3755 N N . LYS B 1 3 ? -25.531 -15.688 -22.984 1 55.72 3 LYS B N 1
ATOM 3756 C CA . LYS B 1 3 ? -25.281 -16.328 -21.688 1 55.72 3 LYS B CA 1
ATOM 3757 C C . LYS B 1 3 ? -23.875 -16.938 -21.656 1 55.72 3 LYS B C 1
ATOM 3759 O O . LYS B 1 3 ? -23.578 -17.844 -22.422 1 55.72 3 LYS B O 1
ATOM 3764 N N . LYS B 1 4 ? -22.938 -16.25 -21.172 1 67.38 4 LYS B N 1
ATOM 3765 C CA . LYS B 1 4 ? -21.609 -16.812 -21.031 1 67.38 4 LYS B CA 1
ATOM 3766 C C . LYS B 1 4 ? -21.656 -18.188 -20.391 1 67.38 4 LYS B C 1
ATOM 3768 O O . LYS B 1 4 ? -22.406 -18.406 -19.438 1 67.38 4 LYS B O 1
ATOM 3773 N N . ASN B 1 5 ? -20.922 -19.078 -21 1 79.69 5 ASN B N 1
ATOM 3774 C CA . ASN B 1 5 ? -20.781 -20.406 -20.406 1 79.69 5 ASN B CA 1
ATOM 3775 C C . ASN B 1 5 ? -20 -20.359 -19.109 1 79.69 5 ASN B C 1
ATOM 3777 O O . ASN B 1 5 ? -19.297 -19.391 -18.828 1 79.69 5 ASN B O 1
ATOM 3781 N N . ILE B 1 6 ? -20.266 -21.297 -18.234 1 77 6 ILE B N 1
ATOM 3782 C CA . ILE B 1 6 ? -19.688 -21.391 -16.891 1 77 6 ILE B CA 1
ATOM 3783 C C . ILE B 1 6 ? -18.172 -21.297 -16.984 1 77 6 ILE B C 1
ATOM 3785 O O . ILE B 1 6 ? -17.547 -20.625 -16.156 1 77 6 ILE B O 1
ATOM 3789 N N . LYS B 1 7 ? -17.609 -21.891 -18.031 1 76.81 7 LYS B N 1
ATOM 3790 C CA . LYS B 1 7 ? -16.156 -21.891 -18.188 1 76.81 7 LYS B CA 1
ATOM 3791 C C . LYS B 1 7 ? -15.633 -20.5 -18.5 1 76.81 7 LYS B C 1
ATOM 3793 O O . LYS B 1 7 ? -14.531 -20.141 -18.094 1 76.81 7 LYS B O 1
ATOM 3798 N N . GLU B 1 8 ? -16.438 -19.75 -19.109 1 81.38 8 GLU B N 1
ATOM 3799 C CA . GLU B 1 8 ? -16.031 -18.406 -19.5 1 81.38 8 GLU B CA 1
ATOM 3800 C C . GLU B 1 8 ? -16.172 -17.438 -18.344 1 81.38 8 GLU B C 1
ATOM 3802 O O . GLU B 1 8 ? -15.469 -16.422 -18.281 1 81.38 8 GLU B O 1
ATOM 3807 N N . VAL B 1 9 ? -16.953 -17.828 -17.438 1 87.06 9 VAL B N 1
ATOM 3808 C CA . VAL B 1 9 ? -17.219 -16.922 -16.312 1 87.06 9 VAL B CA 1
ATOM 3809 C C . VAL B 1 9 ? -16.172 -17.109 -15.234 1 87.06 9 VAL B C 1
ATOM 3811 O O . VAL B 1 9 ? -15.602 -16.125 -14.734 1 87.06 9 VAL B O 1
ATOM 3814 N N . TYR B 1 10 ? -15.875 -18.312 -14.953 1 92.75 10 TYR B N 1
ATOM 3815 C CA . TYR B 1 10 ? -14.883 -18.625 -13.93 1 92.75 10 TYR B CA 1
ATOM 3816 C C . TYR B 1 10 ? -13.562 -19.031 -14.57 1 92.75 10 TYR B C 1
ATOM 3818 O O . TYR B 1 10 ? -13.453 -20.109 -15.172 1 92.75 10 TYR B O 1
ATOM 3826 N N . THR B 1 11 ? -12.539 -18.125 -14.469 1 93 11 THR B N 1
ATOM 3827 C CA . THR B 1 11 ? -11.289 -18.328 -15.195 1 93 11 THR B CA 1
ATOM 3828 C C . THR B 1 11 ? -10.109 -18.391 -14.234 1 93 11 THR B C 1
ATOM 3830 O O . THR B 1 11 ? -10.047 -17.641 -13.266 1 93 11 THR B O 1
ATOM 3833 N N . LYS B 1 12 ? -9.25 -19.375 -14.523 1 94.69 12 LYS B N 1
ATOM 3834 C CA . LYS B 1 12 ? -7.965 -19.453 -13.836 1 94.69 12 LYS B CA 1
ATOM 3835 C C . LYS B 1 12 ? -6.852 -18.844 -14.672 1 94.69 12 LYS B C 1
ATOM 3837 O O . LYS B 1 12 ? -6.75 -19.109 -15.875 1 94.69 12 LYS B O 1
ATOM 3842 N N . HIS B 1 13 ? -6.027 -17.969 -14.078 1 95.31 13 HIS B N 1
ATOM 3843 C CA . HIS B 1 13 ? -4.887 -17.391 -14.766 1 95.31 13 HIS B CA 1
ATOM 3844 C C . HIS B 1 13 ? -3.572 -17.953 -14.234 1 95.31 13 HIS B C 1
ATOM 3846 O O . HIS B 1 13 ? -3.486 -18.344 -13.07 1 95.31 13 HIS B O 1
ATOM 3852 N N . THR B 1 14 ? -2.572 -18.031 -15.18 1 95.06 14 THR B N 1
ATOM 3853 C CA . THR B 1 14 ? -1.206 -18.234 -14.711 1 95.06 14 THR B CA 1
ATOM 3854 C C . THR B 1 14 ? -0.706 -17 -13.969 1 95.06 14 THR B C 1
ATOM 3856 O O . THR B 1 14 ? -1.302 -15.914 -14.07 1 95.06 14 THR B O 1
ATOM 3859 N N . SER B 1 15 ? 0.358 -17.188 -13.273 1 95.25 15 SER B N 1
ATOM 3860 C CA . SER B 1 15 ? 0.944 -16.047 -12.578 1 95.25 15 SER B CA 1
ATOM 3861 C C . SER B 1 15 ? 1.308 -14.922 -13.555 1 95.25 15 SER B C 1
ATOM 3863 O O . SER B 1 15 ? 1.053 -13.75 -13.281 1 95.25 15 SER B O 1
ATOM 3865 N N . LEU B 1 16 ? 1.926 -15.281 -14.68 1 96.88 16 LEU B N 1
ATOM 3866 C CA . LEU B 1 16 ? 2.318 -14.305 -15.688 1 96.88 16 LEU B CA 1
ATOM 3867 C C . LEU B 1 16 ? 1.101 -13.555 -16.219 1 96.88 16 LEU B C 1
ATOM 3869 O O . LEU B 1 16 ? 1.104 -12.32 -16.297 1 96.88 16 LEU B O 1
ATOM 3873 N N . GLU B 1 17 ? 0.043 -14.305 -16.531 1 96.06 17 GLU B N 1
ATOM 3874 C CA . GLU B 1 17 ? -1.19 -13.695 -17.016 1 96.06 17 GLU B CA 1
ATOM 3875 C C . GLU B 1 17 ? -1.798 -12.766 -15.977 1 96.06 17 GLU B C 1
ATOM 3877 O O . GLU B 1 17 ? -2.268 -11.672 -16.312 1 96.06 17 GLU B O 1
ATOM 3882 N N . HIS B 1 18 ? -1.782 -13.242 -14.781 1 96.44 18 HIS B N 1
ATOM 3883 C CA . HIS B 1 18 ? -2.363 -12.469 -13.695 1 96.44 18 HIS B CA 1
ATOM 3884 C C . HIS B 1 18 ? -1.615 -11.156 -13.492 1 96.44 18 HIS B C 1
ATOM 3886 O O . HIS B 1 18 ? -2.234 -10.102 -13.32 1 96.44 18 HIS B O 1
ATOM 3892 N N . ILE B 1 19 ? -0.276 -11.18 -13.523 1 97.12 19 ILE B N 1
ATOM 3893 C CA . ILE B 1 19 ? 0.562 -10 -13.328 1 97.12 19 ILE B CA 1
ATOM 3894 C C . ILE B 1 19 ? 0.289 -8.984 -14.43 1 97.12 19 ILE B C 1
ATOM 3896 O O . ILE B 1 19 ? 0.186 -7.785 -14.164 1 97.12 19 ILE B O 1
ATOM 3900 N N . LEU B 1 20 ? 0.124 -9.453 -15.648 1 96.88 20 LEU B N 1
ATOM 3901 C CA . LEU B 1 20 ? -0.125 -8.562 -16.781 1 96.88 20 LEU B CA 1
ATOM 3902 C C . LEU B 1 20 ? -1.527 -7.965 -16.703 1 96.88 20 LEU B C 1
ATOM 3904 O O . LEU B 1 20 ? -1.741 -6.816 -17.094 1 96.88 20 LEU B O 1
ATOM 3908 N N . LEU B 1 21 ? -2.428 -8.758 -16.125 1 94.75 21 LEU B N 1
ATOM 3909 C CA . LEU B 1 21 ? -3.822 -8.336 -16.062 1 94.75 21 LEU B CA 1
ATOM 3910 C C . LEU B 1 21 ? -4.039 -7.371 -14.898 1 94.75 21 LEU B C 1
ATOM 3912 O O . LEU B 1 21 ? -4.855 -6.453 -14.992 1 94.75 21 LEU B O 1
ATOM 3916 N N . ARG B 1 22 ? -3.322 -7.574 -13.781 1 94.81 22 ARG B N 1
ATOM 3917 C CA . ARG B 1 22 ? -3.467 -6.793 -12.555 1 94.81 22 ARG B CA 1
ATOM 3918 C C . ARG B 1 22 ? -2.117 -6.258 -12.086 1 94.81 22 ARG B C 1
ATOM 3920 O O . ARG B 1 22 ? -1.677 -6.559 -10.977 1 94.81 22 ARG B O 1
ATOM 3927 N N . PRO B 1 23 ? -1.553 -5.359 -12.82 1 96 23 PRO B N 1
ATOM 3928 C CA . PRO B 1 23 ? -0.199 -4.891 -12.508 1 96 23 PRO B CA 1
ATOM 3929 C C . PRO B 1 23 ? -0.143 -4.047 -11.234 1 96 23 PRO B C 1
ATOM 3931 O O . PRO B 1 23 ? 0.899 -3.982 -10.578 1 96 23 PRO B O 1
ATOM 3934 N N . ASP B 1 24 ? -1.205 -3.404 -10.789 1 92.31 24 ASP B N 1
ATOM 3935 C CA . ASP B 1 24 ? -1.229 -2.398 -9.734 1 92.31 24 ASP B CA 1
ATOM 3936 C C . ASP B 1 24 ? -0.701 -2.971 -8.422 1 92.31 24 ASP B C 1
ATOM 3938 O O . ASP B 1 24 ? 0.04 -2.301 -7.699 1 92.31 24 ASP B O 1
ATOM 3942 N N . THR B 1 25 ? -1.045 -4.191 -8.18 1 89.56 25 THR B N 1
ATOM 3943 C CA . THR B 1 25 ? -0.707 -4.773 -6.883 1 89.56 25 THR B CA 1
ATOM 3944 C C . THR B 1 25 ? 0.751 -5.223 -6.855 1 89.56 25 THR B C 1
ATOM 3946 O O . THR B 1 25 ? 1.3 -5.504 -5.789 1 89.56 25 THR B O 1
ATOM 3949 N N . TYR B 1 26 ? 1.397 -5.262 -8.055 1 95.5 26 TYR B N 1
ATOM 3950 C CA . TYR B 1 26 ? 2.76 -5.773 -8.133 1 95.5 26 TYR B CA 1
ATOM 3951 C C . TYR B 1 26 ? 3.76 -4.637 -8.305 1 95.5 26 TYR B C 1
ATOM 3953 O O . TYR B 1 26 ? 4.809 -4.621 -7.66 1 95.5 26 TYR B O 1
ATOM 3961 N N . ILE B 1 27 ? 3.34 -3.691 -9.18 1 97.12 27 ILE B N 1
ATOM 3962 C CA . ILE B 1 27 ? 4.344 -2.684 -9.508 1 97.12 27 ILE B CA 1
ATOM 3963 C C . ILE B 1 27 ? 3.734 -1.29 -9.391 1 97.12 27 ILE B C 1
ATOM 3965 O O . ILE B 1 27 ? 4.41 -0.287 -9.633 1 97.12 27 ILE B O 1
ATOM 3969 N N . GLY B 1 28 ? 2.496 -1.206 -9 1 95.06 28 GLY B N 1
ATOM 3970 C CA . GLY B 1 28 ? 1.82 0.081 -8.969 1 95.06 28 GLY B CA 1
ATOM 3971 C C . GLY B 1 28 ? 1.128 0.428 -10.273 1 95.06 28 GLY B C 1
ATOM 3972 O O . GLY B 1 28 ? 1.034 -0.408 -11.172 1 95.06 28 GLY B O 1
ATOM 3973 N N . SER B 1 29 ? 0.668 1.636 -10.383 1 94.5 29 SER B N 1
ATOM 3974 C CA . SER B 1 29 ? -0.145 2.078 -11.516 1 94.5 29 SER B CA 1
ATOM 3975 C C . SER B 1 29 ? 0.686 2.172 -12.789 1 94.5 29 SER B C 1
ATOM 3977 O O . SER B 1 29 ? 1.826 2.641 -12.758 1 94.5 29 SER B O 1
ATOM 3979 N N . LEU B 1 30 ? 0.092 1.718 -13.875 1 96.5 30 LEU B N 1
ATOM 3980 C CA . LEU B 1 30 ? 0.697 1.883 -15.188 1 96.5 30 LEU B CA 1
ATOM 3981 C C . LEU B 1 30 ? 0.431 3.279 -15.742 1 96.5 30 LEU B C 1
ATOM 3983 O O . LEU B 1 30 ? 1.194 3.781 -16.562 1 96.5 30 LEU B O 1
ATOM 3987 N N . ASN B 1 31 ? -0.637 3.871 -15.258 1 93.75 31 ASN B N 1
ATOM 3988 C CA . ASN B 1 31 ? -0.986 5.223 -15.68 1 93.75 31 ASN B CA 1
ATOM 3989 C C . ASN B 1 31 ? -0.083 6.262 -15.016 1 93.75 31 ASN B C 1
ATOM 3991 O O . ASN B 1 31 ? 0.389 6.059 -13.898 1 93.75 31 ASN B O 1
ATOM 3995 N N . LYS B 1 32 ? 0.083 7.297 -15.742 1 94.5 32 LYS B N 1
ATOM 3996 C CA . LYS B 1 32 ? 0.843 8.398 -15.164 1 94.5 32 LYS B CA 1
ATOM 3997 C C . LYS B 1 32 ? 0.043 9.102 -14.07 1 94.5 32 LYS B C 1
ATOM 3999 O O . LYS B 1 32 ? -1.18 9.227 -14.172 1 94.5 32 LYS B O 1
ATOM 4004 N N . ILE B 1 33 ? 0.774 9.484 -13.102 1 91.81 33 ILE B N 1
ATOM 4005 C CA . ILE B 1 33 ? 0.202 10.32 -12.047 1 91.81 33 ILE B CA 1
ATOM 4006 C C . ILE B 1 33 ? 1.043 11.586 -11.875 1 91.81 33 I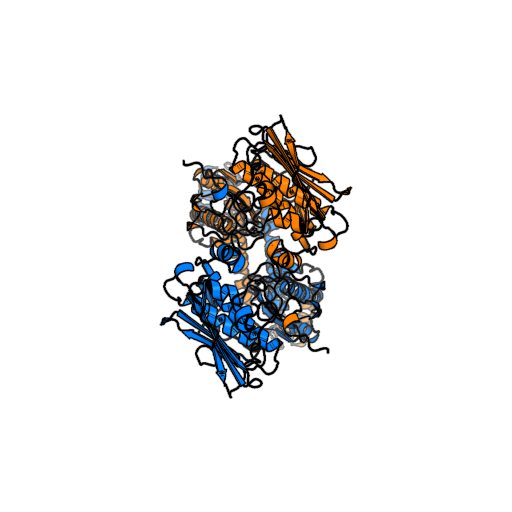LE B C 1
ATOM 4008 O O . ILE B 1 33 ? 2.211 11.617 -12.273 1 91.81 33 ILE B O 1
ATOM 4012 N N . SER B 1 34 ? 0.453 12.602 -11.367 1 91.94 34 SER B N 1
ATOM 4013 C CA . SER B 1 34 ? 1.156 13.852 -11.078 1 91.94 34 SER B CA 1
ATOM 4014 C C . SER B 1 34 ? 1.248 14.102 -9.578 1 91.94 34 SER B C 1
ATOM 4016 O O . SER B 1 34 ? 0.239 14.047 -8.867 1 91.94 34 SER B O 1
ATOM 4018 N N . GLU B 1 35 ? 2.461 14.273 -9.07 1 90.94 35 GLU B N 1
ATOM 4019 C CA . GLU B 1 35 ? 2.713 14.555 -7.656 1 90.94 35 GLU B CA 1
ATOM 4020 C C . GLU B 1 35 ? 3.926 15.461 -7.48 1 90.94 35 GLU B C 1
ATOM 4022 O O . GLU B 1 35 ? 4.801 15.516 -8.352 1 90.94 35 GLU B O 1
ATOM 4027 N N . GLU B 1 36 ? 3.865 16.188 -6.383 1 90.38 36 GLU B N 1
ATOM 4028 C CA . GLU B 1 36 ? 5.051 16.969 -6.023 1 90.38 36 GLU B CA 1
ATOM 4029 C C . GLU B 1 36 ? 6.121 16.078 -5.395 1 90.38 36 GLU B C 1
ATOM 4031 O O . GLU B 1 36 ? 5.836 15.328 -4.453 1 90.38 36 GLU B O 1
ATOM 4036 N N . LYS B 1 37 ? 7.312 16.094 -5.934 1 92.06 37 LYS B N 1
ATOM 4037 C CA . LYS B 1 37 ? 8.414 15.273 -5.426 1 92.06 37 LYS B CA 1
ATOM 4038 C C . LYS B 1 37 ? 9.719 16.062 -5.41 1 92.06 37 LYS B C 1
ATOM 4040 O O . LYS B 1 37 ? 9.883 17.016 -6.156 1 92.06 37 LYS B O 1
ATOM 4045 N N . TRP B 1 38 ? 10.531 15.648 -4.469 1 88.38 38 TRP B N 1
ATOM 4046 C CA . TRP B 1 38 ? 11.906 16.141 -4.508 1 88.38 38 TRP B CA 1
ATOM 4047 C C . TRP B 1 38 ? 12.68 15.5 -5.66 1 88.38 38 TRP B C 1
ATOM 4049 O O . TRP B 1 38 ? 12.672 14.281 -5.824 1 88.38 38 TRP B O 1
ATOM 4059 N N . ILE B 1 39 ? 13.227 16.328 -6.52 1 88.81 39 ILE B N 1
ATOM 4060 C CA . ILE B 1 39 ? 14.055 15.867 -7.617 1 88.81 39 ILE B CA 1
ATOM 4061 C C . ILE B 1 39 ? 15.43 16.531 -7.555 1 88.81 39 ILE B C 1
ATOM 4063 O O . ILE B 1 39 ? 15.609 17.516 -6.832 1 88.81 39 ILE B O 1
ATOM 4067 N N . LEU B 1 40 ? 16.359 15.859 -8.156 1 81.69 40 LEU B N 1
ATOM 4068 C CA . LEU B 1 40 ? 17.719 16.422 -8.18 1 81.69 40 LEU B CA 1
ATOM 4069 C C . LEU B 1 40 ? 18.016 17.062 -9.531 1 81.69 40 LEU B C 1
ATOM 4071 O O . LEU B 1 40 ? 17.906 16.391 -10.57 1 81.69 40 LEU B O 1
ATOM 4075 N N . GLU B 1 41 ? 18.062 18.422 -9.477 1 67.75 41 GLU B N 1
ATOM 4076 C CA . GLU B 1 41 ? 18.469 19.172 -10.656 1 67.75 41 GLU B CA 1
ATOM 4077 C C . GLU B 1 41 ? 19.859 19.766 -10.484 1 67.75 41 GLU B C 1
ATOM 4079 O O . GLU B 1 41 ? 20.094 20.562 -9.562 1 67.75 41 GLU B O 1
ATOM 4084 N N . THR B 1 42 ? 20.734 19.734 -11.461 1 60.59 42 THR B N 1
ATOM 4085 C CA . THR B 1 42 ? 22.031 20.375 -11.617 1 60.59 42 THR B CA 1
ATOM 4086 C C . THR B 1 42 ? 22.75 20.469 -10.273 1 60.59 42 THR B C 1
ATOM 4088 O O . THR B 1 42 ? 23.281 21.516 -9.914 1 60.59 42 THR B O 1
ATOM 4091 N N . ALA B 1 43 ? 22.547 19.734 -9.32 1 64.88 43 ALA B N 1
ATOM 4092 C CA . ALA B 1 43 ? 23.375 19.625 -8.117 1 64.88 43 ALA B CA 1
ATOM 4093 C C . ALA B 1 43 ? 22.578 19.984 -6.867 1 64.88 43 ALA B C 1
ATOM 4095 O O . ALA B 1 43 ? 23.156 20.141 -5.785 1 64.88 43 ALA B O 1
ATOM 4096 N N . HIS B 1 44 ? 21.359 20.297 -7.066 1 77.81 44 HIS B N 1
ATOM 4097 C CA . HIS B 1 44 ? 20.547 20.562 -5.887 1 77.81 44 HIS B CA 1
ATOM 4098 C C . HIS B 1 44 ? 19.141 19.953 -6.039 1 77.81 44 HIS B C 1
ATOM 4100 O O . HIS B 1 44 ? 18.672 19.75 -7.156 1 77.81 44 HIS B O 1
ATOM 4106 N N . SER B 1 45 ? 18.578 19.703 -4.879 1 84.19 45 SER B N 1
ATOM 4107 C CA . SER B 1 45 ? 17.25 19.125 -4.883 1 84.19 45 SER B CA 1
ATOM 4108 C C . SER B 1 45 ? 16.172 20.219 -4.957 1 84.19 45 SER B C 1
ATOM 4110 O O . SER B 1 45 ? 16.312 21.281 -4.34 1 84.19 45 SER B O 1
ATOM 4112 N N . VAL B 1 46 ? 15.242 20.047 -5.766 1 85.25 46 VAL B N 1
ATOM 4113 C CA . VAL B 1 46 ? 14.102 20.953 -5.887 1 85.25 46 VAL B CA 1
ATOM 4114 C C . VAL B 1 46 ? 12.797 20.172 -5.816 1 85.25 46 VAL B C 1
ATOM 4116 O O . VAL B 1 46 ? 12.727 19.031 -6.281 1 85.25 46 VAL B O 1
ATOM 4119 N N . LYS B 1 47 ? 11.852 20.75 -5.164 1 86.5 47 LYS B N 1
ATOM 4120 C CA . LYS B 1 47 ? 10.523 20.156 -5.145 1 86.5 47 LYS B CA 1
ATOM 4121 C C . LYS B 1 47 ? 9.672 20.672 -6.309 1 86.5 47 LYS B C 1
ATOM 4123 O O . LYS B 1 47 ? 9.578 21.875 -6.531 1 86.5 47 LYS B O 1
ATOM 4128 N N . ARG B 1 48 ? 9.188 19.828 -7.113 1 88.75 48 ARG B N 1
ATOM 4129 C CA . ARG B 1 48 ? 8.312 20.266 -8.203 1 88.75 48 ARG B CA 1
ATOM 4130 C C . ARG B 1 48 ? 7.305 19.172 -8.555 1 88.75 48 ARG B C 1
ATOM 4132 O O . ARG B 1 48 ? 7.473 18.016 -8.164 1 88.75 48 ARG B O 1
ATOM 4139 N N . ASN B 1 49 ? 6.34 19.609 -9.25 1 92.56 49 ASN B N 1
ATOM 4140 C CA . ASN B 1 49 ? 5.344 18.656 -9.75 1 92.56 49 ASN B CA 1
ATOM 4141 C C . ASN B 1 49 ? 5.898 17.812 -10.891 1 92.56 49 ASN B C 1
ATOM 4143 O O . ASN B 1 49 ? 6.469 18.344 -11.844 1 92.56 49 ASN B O 1
ATOM 4147 N N . ILE B 1 50 ? 5.773 16.578 -10.758 1 94.44 50 ILE B N 1
ATOM 4148 C CA . ILE B 1 50 ? 6.258 15.641 -11.773 1 94.44 50 ILE B CA 1
ATOM 4149 C C . ILE B 1 50 ? 5.129 14.711 -12.195 1 94.44 50 ILE B C 1
ATOM 4151 O O . ILE B 1 50 ? 4.262 14.359 -11.391 1 94.44 50 ILE B O 1
ATOM 4155 N N . THR B 1 51 ? 5.141 14.344 -13.453 1 95.94 51 THR B N 1
ATOM 4156 C CA . THR B 1 51 ? 4.199 13.375 -14.016 1 95.94 51 THR B CA 1
ATOM 4157 C C . THR B 1 51 ? 4.926 12.125 -14.484 1 95.94 51 THR B C 1
ATOM 4159 O O . THR B 1 51 ? 5.809 12.195 -15.344 1 95.94 51 THR B O 1
ATOM 4162 N N . PHE B 1 52 ? 4.562 11 -13.906 1 96.56 52 PHE B N 1
ATOM 4163 C CA . PHE B 1 52 ? 5.32 9.781 -14.188 1 96.56 52 PHE B CA 1
ATOM 4164 C C . PHE B 1 52 ? 4.453 8.547 -13.977 1 96.56 52 PHE B C 1
ATOM 4166 O O . PHE B 1 52 ? 3.373 8.633 -13.391 1 96.56 52 PHE B O 1
ATOM 4173 N N . SER B 1 53 ? 4.902 7.418 -14.539 1 97.12 53 SER B N 1
ATOM 4174 C CA . SER B 1 53 ? 4.293 6.121 -14.266 1 97.12 53 SER B CA 1
ATOM 4175 C C . SER B 1 53 ? 4.961 5.43 -13.086 1 97.12 53 SER B C 1
ATOM 4177 O O . SER B 1 53 ? 6.113 5.008 -13.172 1 97.12 53 SER B O 1
ATOM 4179 N N . PRO B 1 54 ? 4.227 5.258 -11.961 1 96.88 54 PRO B N 1
ATOM 4180 C CA . PRO B 1 54 ? 4.816 4.547 -10.828 1 96.88 54 PRO B CA 1
ATOM 4181 C C . PRO B 1 54 ? 5.305 3.148 -11.195 1 96.88 54 PRO B C 1
ATOM 4183 O O . PRO B 1 54 ? 6.348 2.703 -10.711 1 96.88 54 PRO B O 1
ATOM 4186 N N . GLY B 1 55 ? 4.535 2.465 -12.047 1 98.19 55 GLY B N 1
ATOM 4187 C CA . GLY B 1 55 ? 4.918 1.123 -12.453 1 98.19 55 GLY B CA 1
ATOM 4188 C C . GLY B 1 55 ? 6.262 1.074 -13.156 1 98.19 55 GLY B C 1
ATOM 4189 O O . GLY B 1 55 ? 7.074 0.184 -12.891 1 98.19 55 GLY B O 1
ATOM 4190 N N . LEU B 1 56 ? 6.465 2.043 -14 1 98.69 56 LEU B N 1
ATOM 4191 C CA . LEU B 1 56 ? 7.73 2.094 -14.727 1 98.69 56 LEU B CA 1
ATOM 4192 C C . LEU B 1 56 ? 8.891 2.355 -13.773 1 98.69 56 LEU B C 1
ATOM 4194 O O . LEU B 1 56 ? 9.938 1.711 -13.875 1 98.69 56 LEU B O 1
ATOM 4198 N N . LEU B 1 57 ? 8.703 3.271 -12.906 1 98.38 57 LEU B N 1
ATOM 4199 C CA . LEU B 1 57 ? 9.742 3.533 -11.914 1 98.38 57 LEU B CA 1
ATOM 4200 C C . LEU B 1 57 ? 10.031 2.287 -11.086 1 98.38 57 LEU B C 1
ATOM 4202 O O . LEU B 1 57 ? 11.188 2.014 -10.75 1 98.38 57 LEU B O 1
ATOM 4206 N N . GLN B 1 58 ? 9.016 1.543 -10.805 1 98.44 58 GLN B N 1
ATOM 4207 C CA . GLN B 1 58 ? 9.148 0.373 -9.945 1 98.44 58 GLN B CA 1
ATOM 4208 C C . GLN B 1 58 ? 9.992 -0.707 -10.609 1 98.44 58 GLN B C 1
ATOM 4210 O O . GLN B 1 58 ? 10.82 -1.35 -9.953 1 98.44 58 GLN B O 1
ATOM 4215 N N . ILE B 1 59 ? 9.766 -0.971 -11.836 1 98.75 59 ILE B N 1
ATOM 4216 C CA . ILE B 1 59 ? 10.523 -2.039 -12.469 1 98.75 59 ILE B CA 1
ATOM 4217 C C . ILE B 1 59 ? 11.992 -1.632 -12.586 1 98.75 59 ILE B C 1
ATOM 4219 O O . ILE B 1 59 ? 12.891 -2.479 -12.516 1 98.75 59 ILE B O 1
ATOM 4223 N N . PHE B 1 60 ? 12.258 -0.34 -12.766 1 98.75 60 PHE B N 1
ATOM 4224 C CA . PHE B 1 60 ? 13.617 0.179 -12.68 1 98.75 60 PHE B CA 1
ATOM 4225 C C . PHE B 1 60 ? 14.211 -0.084 -11.305 1 98.75 60 PHE B C 1
ATOM 4227 O O . PHE B 1 60 ? 15.328 -0.596 -11.188 1 98.75 60 PHE B O 1
ATOM 4234 N N . ASP B 1 61 ? 13.508 0.255 -10.344 1 98.5 61 ASP B N 1
ATOM 4235 C CA . ASP B 1 61 ? 13.969 0.135 -8.969 1 98.5 61 ASP B CA 1
ATOM 4236 C C . ASP B 1 61 ? 14.266 -1.321 -8.609 1 98.5 61 ASP B C 1
ATOM 4238 O O . ASP B 1 61 ? 15.172 -1.602 -7.828 1 98.5 61 ASP B O 1
ATOM 4242 N N . GLU B 1 62 ? 13.453 -2.266 -9.148 1 98.31 62 GLU B N 1
ATOM 4243 C CA . GLU B 1 62 ? 13.672 -3.682 -8.859 1 98.31 62 GLU B CA 1
ATOM 4244 C C . GLU B 1 62 ? 15.078 -4.117 -9.258 1 98.31 62 GLU B C 1
ATOM 4246 O O . GLU B 1 62 ? 15.75 -4.816 -8.508 1 98.31 62 GLU B O 1
ATOM 4251 N N . ILE B 1 63 ? 15.492 -3.68 -10.383 1 98.75 63 ILE B N 1
ATOM 4252 C CA . ILE B 1 63 ? 16.812 -4.066 -10.867 1 98.75 63 ILE B CA 1
ATOM 4253 C C . ILE B 1 63 ? 17.891 -3.307 -10.086 1 98.75 63 ILE B C 1
ATOM 4255 O O . ILE B 1 63 ? 18.922 -3.877 -9.727 1 98.75 63 ILE B O 1
ATOM 4259 N N . LEU B 1 64 ? 17.641 -2.057 -9.828 1 98.62 64 LEU B N 1
ATOM 4260 C CA . LEU B 1 64 ? 18.578 -1.234 -9.062 1 98.62 64 LEU B CA 1
ATOM 4261 C C . LEU B 1 64 ? 18.812 -1.83 -7.676 1 98.62 64 LEU B C 1
ATOM 4263 O O . LEU B 1 64 ? 19.953 -1.959 -7.238 1 98.62 64 LEU B O 1
ATOM 4267 N N . LEU B 1 65 ? 17.797 -2.232 -7.02 1 97.88 65 LEU B N 1
ATOM 4268 C CA . LEU B 1 65 ? 17.859 -2.764 -5.664 1 97.88 65 LEU B CA 1
ATOM 4269 C C . LEU B 1 65 ? 18.578 -4.117 -5.648 1 97.88 65 LEU B C 1
ATOM 4271 O O . LEU B 1 65 ? 19.266 -4.445 -4.688 1 97.88 65 LEU B O 1
ATOM 4275 N N . ASN B 1 66 ? 18.328 -4.914 -6.703 1 97 66 ASN B N 1
ATOM 4276 C CA . ASN B 1 66 ? 19.078 -6.16 -6.812 1 97 66 ASN B CA 1
ATOM 4277 C C . ASN B 1 66 ? 20.594 -5.906 -6.863 1 97 66 ASN B C 1
ATOM 4279 O O . ASN B 1 66 ? 21.375 -6.645 -6.258 1 97 66 ASN B O 1
ATOM 4283 N N . ALA B 1 67 ? 20.938 -4.906 -7.574 1 97.69 67 ALA B N 1
ATOM 4284 C CA . ALA B 1 67 ? 22.344 -4.543 -7.637 1 97.69 67 ALA B CA 1
ATOM 4285 C C . ALA B 1 67 ? 22.859 -4.102 -6.266 1 97.69 67 ALA B C 1
ATOM 4287 O O . ALA B 1 67 ? 23.969 -4.473 -5.863 1 97.69 67 ALA B O 1
ATOM 4288 N N . CYS B 1 68 ? 22.062 -3.363 -5.57 1 96.69 68 CYS B N 1
ATOM 4289 C CA . CYS B 1 68 ? 22.422 -2.924 -4.227 1 96.69 68 CYS B CA 1
ATOM 4290 C C . CYS B 1 68 ? 22.516 -4.109 -3.273 1 96.69 68 CYS B C 1
ATOM 4292 O O . CYS B 1 68 ? 23.422 -4.16 -2.426 1 96.69 68 CYS B O 1
ATOM 4294 N N . ASP B 1 69 ? 21.594 -5.008 -3.393 1 95.81 69 ASP B N 1
ATOM 4295 C CA . ASP B 1 69 ? 21.609 -6.207 -2.562 1 95.81 69 ASP B CA 1
ATOM 4296 C C . ASP B 1 69 ? 22.922 -6.965 -2.705 1 95.81 69 ASP B C 1
ATOM 4298 O O . ASP B 1 69 ? 23.391 -7.59 -1.754 1 95.81 69 ASP B O 1
ATOM 4302 N N . ASN B 1 70 ? 23.484 -6.93 -3.895 1 95.88 70 ASN B N 1
ATOM 4303 C CA . ASN B 1 70 ? 24.75 -7.629 -4.117 1 95.88 70 ASN B CA 1
ATOM 4304 C C . ASN B 1 70 ? 25.859 -7.074 -3.236 1 95.88 70 ASN B C 1
ATOM 4306 O O . ASN B 1 70 ? 26.766 -7.812 -2.824 1 95.88 70 ASN B O 1
ATOM 4310 N N . LYS B 1 71 ? 25.844 -5.781 -2.939 1 94.69 71 LYS B N 1
ATOM 4311 C CA . LYS B 1 71 ? 26.812 -5.184 -2.039 1 94.69 71 LYS B CA 1
ATOM 4312 C C . LYS B 1 71 ? 26.766 -5.824 -0.656 1 94.69 71 LYS B C 1
ATOM 4314 O O . LYS B 1 71 ? 27.797 -6 -0.005 1 94.69 71 LYS B O 1
ATOM 4319 N N . THR B 1 72 ? 25.578 -6.148 -0.241 1 89.69 72 THR B N 1
ATOM 4320 C CA . THR B 1 72 ? 25.406 -6.789 1.056 1 89.69 72 THR B CA 1
ATOM 4321 C C . THR B 1 72 ? 26 -8.195 1.05 1 89.69 72 THR B C 1
ATOM 4323 O O . THR B 1 72 ? 26.5 -8.664 2.072 1 89.69 72 THR B O 1
ATOM 4326 N N . ARG B 1 73 ? 26.016 -8.805 -0.084 1 88.19 73 ARG B N 1
ATOM 4327 C CA . ARG B 1 73 ? 26.516 -10.172 -0.224 1 88.19 73 ARG B CA 1
ATOM 4328 C C . ARG B 1 73 ? 28.016 -10.188 -0.481 1 88.19 73 ARG B C 1
ATOM 4330 O O . ARG B 1 73 ? 28.703 -11.141 -0.117 1 88.19 73 ARG B O 1
ATOM 4337 N N . ASP B 1 74 ? 28.484 -9.148 -1.165 1 94.31 74 ASP B N 1
ATOM 4338 C CA . ASP B 1 74 ? 29.891 -9.016 -1.534 1 94.31 74 ASP B CA 1
ATOM 4339 C C . ASP B 1 74 ? 30.438 -7.652 -1.116 1 94.31 74 ASP B C 1
ATOM 4341 O O . ASP B 1 74 ? 30.312 -6.672 -1.856 1 94.31 74 ASP B O 1
ATOM 4345 N N . LYS B 1 75 ? 31.125 -7.609 -0.145 1 92.44 75 LYS B N 1
ATOM 4346 C CA . LYS B 1 75 ? 31.641 -6.367 0.427 1 92.44 75 LYS B CA 1
ATOM 4347 C C . LYS B 1 75 ? 32.656 -5.703 -0.514 1 92.44 75 LYS B C 1
ATOM 4349 O O . LYS B 1 75 ? 32.938 -4.516 -0.376 1 92.44 75 LYS B O 1
ATOM 4354 N N . ASN B 1 76 ? 33.156 -6.414 -1.475 1 94.44 76 ASN B N 1
ATOM 4355 C CA . ASN B 1 76 ? 34.156 -5.871 -2.369 1 94.44 76 ASN B CA 1
ATOM 4356 C C . ASN B 1 76 ? 33.531 -5.094 -3.523 1 94.44 76 ASN B C 1
ATOM 4358 O O . ASN B 1 76 ? 34.25 -4.371 -4.238 1 94.44 76 ASN B O 1
ATOM 4362 N N . MET B 1 77 ? 32.281 -5.281 -3.697 1 97.5 77 MET B N 1
ATOM 4363 C CA . MET B 1 77 ? 31.609 -4.48 -4.719 1 97.5 77 MET B CA 1
ATOM 4364 C C . MET B 1 77 ? 31.75 -2.992 -4.43 1 97.5 77 MET B C 1
ATOM 4366 O O . MET B 1 77 ? 31.438 -2.531 -3.33 1 97.5 77 MET B O 1
ATOM 4370 N N . ASN B 1 78 ? 32.219 -2.246 -5.418 1 98.06 78 ASN B N 1
ATOM 4371 C CA . ASN B 1 78 ? 32.438 -0.833 -5.133 1 98.06 78 ASN B CA 1
ATOM 4372 C C . ASN B 1 78 ? 32.031 0.048 -6.309 1 98.06 78 ASN B C 1
ATOM 4374 O O . ASN B 1 78 ? 32.25 1.263 -6.281 1 98.06 78 ASN B O 1
ATOM 4378 N N . VAL B 1 79 ? 31.406 -0.599 -7.352 1 98.56 79 VAL B N 1
ATOM 4379 C CA . VAL B 1 79 ? 30.953 0.195 -8.484 1 98.56 79 VAL B CA 1
ATOM 4380 C C . VAL B 1 79 ? 29.531 -0.229 -8.875 1 98.56 79 VAL B C 1
ATOM 4382 O O . VAL B 1 79 ? 29.234 -1.423 -8.93 1 98.56 79 VAL B O 1
ATOM 4385 N N . LEU B 1 80 ? 28.688 0.678 -9.078 1 98.62 80 LEU B N 1
ATOM 4386 C CA . LEU B 1 80 ? 27.344 0.537 -9.633 1 98.62 80 LEU B CA 1
ATOM 4387 C C . LEU B 1 80 ? 27.109 1.541 -10.758 1 98.62 80 LEU B C 1
ATOM 4389 O O . LEU B 1 80 ? 27.219 2.75 -10.547 1 98.62 80 LEU B O 1
ATOM 4393 N N . LYS B 1 81 ? 26.859 1.065 -11.977 1 98.88 81 LYS B N 1
ATOM 4394 C CA . LYS B 1 81 ? 26.656 1.929 -13.141 1 98.88 81 LYS B CA 1
ATOM 4395 C C . LYS B 1 81 ? 25.203 1.862 -13.617 1 98.88 81 LYS B C 1
ATOM 4397 O O . LYS B 1 81 ? 24.625 0.777 -13.719 1 98.88 81 LYS B O 1
ATOM 4402 N N . ILE B 1 82 ? 24.656 2.994 -13.781 1 98.75 82 ILE B N 1
ATOM 4403 C CA . ILE B 1 82 ? 23.312 3.131 -14.359 1 98.75 82 ILE B CA 1
ATOM 4404 C C . ILE B 1 82 ? 23.406 3.902 -15.672 1 98.75 82 ILE B C 1
ATOM 4406 O O . ILE B 1 82 ? 23.969 4.996 -15.727 1 98.75 82 ILE B O 1
ATOM 4410 N N . HIS B 1 83 ? 22.969 3.332 -16.703 1 98.75 83 HIS B N 1
ATOM 4411 C CA . HIS B 1 83 ? 22.891 3.99 -18 1 98.75 83 HIS B CA 1
ATOM 4412 C C . HIS B 1 83 ? 21.469 4.047 -18.516 1 98.75 83 HIS B C 1
ATOM 4414 O O . HIS B 1 83 ? 20.812 3.014 -18.672 1 98.75 83 HIS B O 1
ATOM 4420 N N . ILE B 1 84 ? 20.953 5.207 -18.719 1 98.62 84 ILE B N 1
ATOM 4421 C CA . ILE B 1 84 ? 19.609 5.434 -19.25 1 98.62 84 ILE B CA 1
ATOM 4422 C C . ILE B 1 84 ? 19.703 6.086 -20.641 1 98.62 84 ILE B C 1
ATOM 4424 O O . ILE B 1 84 ? 20.141 7.23 -20.75 1 98.62 84 ILE B O 1
ATOM 4428 N N . ASP B 1 85 ? 19.375 5.344 -21.656 1 98.38 85 ASP B N 1
ATOM 4429 C CA . ASP B 1 85 ? 19.297 5.859 -23.016 1 98.38 85 ASP B CA 1
ATOM 4430 C C . ASP B 1 85 ? 17.875 6.281 -23.359 1 98.38 85 ASP B C 1
ATOM 4432 O O . ASP B 1 85 ? 17.047 5.445 -23.734 1 98.38 85 ASP B O 1
ATOM 4436 N N . GLN B 1 86 ? 17.609 7.508 -23.312 1 97.31 86 GLN B N 1
ATOM 4437 C CA . GLN B 1 86 ? 16.266 8.039 -23.531 1 97.31 86 GLN B CA 1
ATOM 4438 C C . GLN B 1 86 ? 15.789 7.77 -24.953 1 97.31 86 GLN B C 1
ATOM 4440 O O . GLN B 1 86 ? 14.633 7.406 -25.172 1 97.31 86 GLN B O 1
ATOM 4445 N N . LYS B 1 87 ? 16.656 7.953 -25.922 1 97.06 87 LYS B N 1
ATOM 4446 C CA . LYS B 1 87 ? 16.281 7.809 -27.328 1 97.06 87 LYS B CA 1
ATOM 4447 C C . LYS B 1 87 ? 15.867 6.379 -27.641 1 97.06 87 LYS B C 1
ATOM 4449 O O . LYS B 1 87 ? 14.875 6.16 -28.359 1 97.06 87 LYS B O 1
ATOM 4454 N N . ARG B 1 88 ? 16.547 5.461 -27.078 1 97.69 88 ARG B N 1
ATOM 4455 C CA . ARG B 1 88 ? 16.266 4.059 -27.375 1 97.69 88 ARG B CA 1
ATOM 4456 C C . ARG B 1 88 ? 15.336 3.455 -26.312 1 97.69 88 ARG B C 1
ATOM 4458 O O . ARG B 1 88 ? 14.953 2.289 -26.422 1 97.69 88 ARG B O 1
ATOM 4465 N N . SER B 1 89 ? 15 4.172 -25.312 1 98.25 89 SER B N 1
ATOM 4466 C CA . SER B 1 89 ? 14.242 3.691 -24.156 1 98.25 89 SER B CA 1
ATOM 4467 C C . SER B 1 89 ? 14.883 2.439 -23.562 1 98.25 89 SER B C 1
ATOM 4469 O O . SER B 1 89 ? 14.195 1.442 -23.312 1 98.25 89 SER B O 1
ATOM 4471 N N . GLN B 1 90 ? 16.172 2.545 -23.375 1 98.75 90 GLN B N 1
ATOM 4472 C CA . GLN B 1 90 ? 16.984 1.449 -22.859 1 98.75 90 GLN B CA 1
ATOM 4473 C C . GLN B 1 90 ? 17.594 1.813 -21.5 1 98.75 90 GLN B C 1
ATOM 4475 O O . GLN B 1 90 ? 18.078 2.932 -21.328 1 98.75 90 GLN B O 1
ATOM 4480 N N . ILE B 1 91 ? 17.531 0.937 -20.562 1 98.94 91 ILE B N 1
ATOM 4481 C CA . ILE B 1 91 ? 18.141 1.122 -19.25 1 98.94 91 ILE B CA 1
ATOM 4482 C C . ILE B 1 91 ? 19.078 -0.044 -18.938 1 98.94 91 ILE B C 1
ATOM 4484 O O . ILE B 1 91 ? 18.734 -1.202 -19.188 1 98.94 91 ILE B O 1
ATOM 4488 N N . SER B 1 92 ? 20.234 0.257 -18.469 1 98.94 92 SER B N 1
ATOM 4489 C CA . SER B 1 92 ? 21.219 -0.757 -18.109 1 98.94 92 SER B CA 1
ATOM 4490 C C . SER B 1 92 ? 21.781 -0.503 -16.703 1 98.94 92 SER B C 1
ATOM 4492 O O . SER B 1 92 ? 22.125 0.633 -16.359 1 98.94 92 SER B O 1
ATOM 4494 N N . ILE B 1 93 ? 21.844 -1.514 -15.938 1 98.94 93 ILE B N 1
ATOM 4495 C CA . ILE B 1 93 ? 22.391 -1.439 -14.586 1 98.94 93 ILE B CA 1
ATOM 4496 C C . ILE B 1 93 ? 23.484 -2.49 -14.414 1 98.94 93 ILE B C 1
ATOM 4498 O O . ILE B 1 93 ? 23.266 -3.672 -14.695 1 98.94 93 ILE B O 1
ATOM 4502 N N . PHE B 1 94 ? 24.594 -2.014 -13.961 1 98.81 94 PHE B N 1
ATOM 4503 C CA . PHE B 1 94 ? 25.812 -2.82 -13.844 1 98.81 94 PHE B CA 1
ATOM 4504 C C . PHE B 1 94 ? 26.375 -2.727 -12.43 1 98.81 94 PHE B C 1
ATOM 4506 O O . PHE B 1 94 ? 26.375 -1.654 -11.828 1 98.81 94 PHE B O 1
ATOM 4513 N N . ASN B 1 95 ? 26.812 -3.828 -11.859 1 98.69 95 ASN B N 1
ATOM 4514 C CA . ASN B 1 95 ? 27.656 -3.811 -10.664 1 98.69 95 ASN B CA 1
ATOM 4515 C C . ASN B 1 95 ? 28.844 -4.742 -10.805 1 98.69 95 ASN B C 1
ATOM 4517 O O . ASN B 1 95 ? 28.812 -5.703 -11.57 1 98.69 95 ASN B O 1
ATOM 4521 N N . ASN B 1 96 ? 29.906 -4.441 -10.086 1 98.5 96 ASN B N 1
ATOM 4522 C CA . ASN B 1 96 ? 31.141 -5.207 -10.234 1 98.5 96 ASN B CA 1
ATOM 4523 C C . ASN B 1 96 ? 31.328 -6.191 -9.078 1 98.5 96 ASN B C 1
ATOM 4525 O O . ASN B 1 96 ? 32.469 -6.555 -8.75 1 98.5 96 ASN B O 1
ATOM 4529 N N . GLY B 1 97 ? 30.234 -6.523 -8.406 1 97.81 97 GLY B N 1
ATOM 4530 C CA . GLY B 1 97 ? 30.297 -7.504 -7.34 1 97.81 97 GLY B CA 1
ATOM 4531 C C . GLY B 1 97 ? 30.297 -8.938 -7.844 1 97.81 97 GLY B C 1
ATOM 4532 O O . GLY B 1 97 ? 30.328 -9.172 -9.055 1 97.81 97 GLY B O 1
ATOM 4533 N N . LYS B 1 98 ? 30.312 -9.852 -6.922 1 96.88 98 LYS B N 1
ATOM 4534 C CA . LYS B 1 98 ? 30.266 -11.266 -7.262 1 96.88 98 LYS B CA 1
ATOM 4535 C C . LYS B 1 98 ? 29.094 -11.562 -8.203 1 96.88 98 LYS B C 1
ATOM 4537 O O . LYS B 1 98 ? 28 -11.031 -8.031 1 96.88 98 LYS B O 1
ATOM 4542 N N . CYS B 1 99 ? 29.312 -12.352 -9.164 1 96.75 99 CYS B N 1
ATOM 4543 C CA . CYS B 1 99 ? 28.328 -12.641 -10.203 1 96.75 99 CYS B CA 1
ATOM 4544 C C . CYS B 1 99 ? 27.219 -13.539 -9.672 1 96.75 99 CYS B C 1
ATOM 4546 O O . CYS B 1 99 ? 27.312 -14.062 -8.562 1 96.75 99 CYS B O 1
ATOM 4548 N N . ILE B 1 100 ? 26.156 -13.609 -10.43 1 96.5 100 ILE B N 1
ATOM 4549 C CA . ILE B 1 100 ? 25.188 -14.688 -10.234 1 96.5 100 ILE B CA 1
ATOM 4550 C C . ILE B 1 100 ? 25.828 -16.016 -10.609 1 96.5 100 ILE B C 1
ATOM 4552 O O . ILE B 1 100 ? 26.469 -16.141 -11.664 1 96.5 100 ILE B O 1
ATOM 4556 N N . PRO B 1 101 ? 25.75 -17.016 -9.742 1 96.12 101 PRO B N 1
ATOM 4557 C CA . PRO B 1 101 ? 26.406 -18.281 -10.062 1 96.12 101 PRO B CA 1
ATOM 4558 C C . PRO B 1 101 ? 25.969 -18.844 -11.422 1 96.12 101 PRO B C 1
ATOM 4560 O O . PRO B 1 101 ? 24.781 -18.953 -11.703 1 96.12 101 PRO B O 1
ATOM 4563 N N . ILE B 1 102 ? 26.953 -19.172 -12.18 1 97.5 102 ILE B N 1
ATOM 4564 C CA . ILE B 1 102 ? 26.688 -19.734 -13.492 1 97.5 102 ILE B CA 1
ATOM 4565 C C . ILE B 1 102 ? 26.719 -21.266 -13.406 1 97.5 102 ILE B C 1
ATOM 4567 O O . ILE B 1 102 ? 27.672 -21.906 -13.875 1 97.5 102 ILE B O 1
ATOM 4571 N N . GLU B 1 103 ? 25.672 -21.766 -12.797 1 96 103 GLU B N 1
ATOM 4572 C CA . GLU B 1 103 ? 25.516 -23.188 -12.531 1 96 103 GLU B CA 1
ATOM 4573 C C . GLU B 1 103 ? 24.062 -23.625 -12.781 1 96 103 GLU B C 1
ATOM 4575 O O . GLU B 1 103 ? 23.156 -22.812 -12.797 1 96 103 GLU B O 1
ATOM 4580 N N . ILE B 1 104 ? 23.969 -24.875 -13.047 1 96.25 104 ILE B N 1
ATOM 4581 C CA . ILE B 1 104 ? 22.641 -25.438 -13.281 1 96.25 104 ILE B CA 1
ATOM 4582 C C . ILE B 1 104 ? 21.969 -25.766 -11.945 1 96.25 104 ILE B C 1
ATOM 4584 O O . ILE B 1 104 ? 22.578 -26.375 -11.07 1 96.25 104 ILE B O 1
ATOM 4588 N N . HIS B 1 105 ? 20.797 -25.25 -11.797 1 95.56 105 HIS B N 1
ATOM 4589 C CA . HIS B 1 105 ? 19.969 -25.656 -10.664 1 95.56 105 HIS B CA 1
ATOM 4590 C C . HIS B 1 105 ? 19.375 -27.047 -10.883 1 95.56 105 HIS B C 1
ATOM 4592 O O . HIS B 1 105 ? 18.547 -27.234 -11.773 1 95.56 105 HIS B O 1
ATOM 4598 N N . GLU B 1 106 ? 19.625 -27.953 -10.102 1 93.06 106 GLU B N 1
ATOM 4599 C CA . GLU B 1 106 ? 19.312 -29.359 -10.344 1 93.06 106 GLU B CA 1
ATOM 4600 C C . GLU B 1 106 ? 17.812 -29.609 -10.383 1 93.06 106 GLU B C 1
ATOM 4602 O O . GLU B 1 106 ? 17.328 -30.344 -11.242 1 93.06 106 GLU B O 1
ATOM 4607 N N . GLU B 1 107 ? 17.062 -29.016 -9.5 1 92.44 107 GLU B N 1
ATOM 4608 C CA . GLU B 1 107 ? 15.625 -29.266 -9.391 1 92.44 107 GLU B CA 1
ATOM 4609 C C . GLU B 1 107 ? 14.875 -28.625 -10.555 1 92.44 107 GLU B C 1
ATOM 4611 O O . GLU B 1 107 ? 13.953 -29.234 -11.109 1 92.44 107 GLU B O 1
ATOM 4616 N N . GLU B 1 108 ? 15.289 -27.453 -10.953 1 94.5 108 GLU B N 1
ATOM 4617 C CA . GLU B 1 108 ? 14.57 -26.719 -11.992 1 94.5 108 GLU B CA 1
ATOM 4618 C C . GLU B 1 108 ? 15.211 -26.938 -13.359 1 94.5 108 GLU B C 1
ATOM 4620 O O . GLU B 1 108 ? 14.648 -26.562 -14.383 1 94.5 108 GLU B O 1
ATOM 4625 N N . ASN B 1 109 ? 16.359 -27.531 -13.43 1 95.44 109 ASN B N 1
ATOM 4626 C CA . ASN B 1 109 ? 17.078 -27.938 -14.633 1 95.44 109 ASN B CA 1
ATOM 4627 C C . ASN B 1 109 ? 17.312 -26.766 -15.57 1 95.44 109 ASN B C 1
ATOM 4629 O O . ASN B 1 109 ? 17 -26.844 -16.766 1 95.44 109 ASN B O 1
ATOM 4633 N N . CYS B 1 110 ? 17.797 -25.672 -15.047 1 97.12 110 CYS B N 1
ATOM 4634 C CA . CYS B 1 110 ? 18.203 -24.5 -15.797 1 97.12 110 CYS B CA 1
ATOM 4635 C C . CYS B 1 110 ? 19.281 -23.719 -15.047 1 97.12 110 CYS B C 1
ATOM 4637 O O . CYS B 1 110 ? 19.547 -23.984 -13.883 1 97.12 110 CYS B O 1
ATOM 4639 N N . TYR B 1 111 ? 20 -22.828 -15.789 1 97.62 111 TYR B N 1
ATOM 4640 C CA . TYR B 1 111 ? 21 -22 -15.141 1 97.62 111 TYR B CA 1
ATOM 4641 C C . TYR B 1 111 ? 20.375 -21.109 -14.07 1 97.62 111 TYR B C 1
ATOM 4643 O O . TYR B 1 111 ? 19.25 -20.609 -14.25 1 97.62 111 TYR B O 1
ATOM 4651 N N . ILE B 1 112 ? 21.062 -20.812 -13.008 1 97.31 112 ILE B N 1
ATOM 4652 C CA . ILE B 1 112 ? 20.578 -20.016 -11.891 1 97.31 112 ILE B CA 1
ATOM 4653 C C . ILE B 1 112 ? 20.188 -18.625 -12.391 1 97.31 112 ILE B C 1
ATOM 4655 O O . ILE B 1 112 ? 19.125 -18.094 -12.023 1 97.31 112 ILE B O 1
ATOM 4659 N N . PRO B 1 113 ? 21 -17.938 -13.305 1 98.06 113 PRO B N 1
ATOM 4660 C CA . PRO B 1 113 ? 20.531 -16.641 -13.82 1 98.06 113 PRO B CA 1
ATOM 4661 C C . PRO B 1 113 ? 19.203 -16.734 -14.555 1 98.06 113 PRO B C 1
ATOM 4663 O O . PRO B 1 113 ? 18.359 -15.836 -14.445 1 98.06 113 PRO B O 1
ATOM 4666 N N . THR B 1 114 ? 18.969 -17.797 -15.289 1 98.44 114 THR B N 1
ATOM 4667 C CA . THR B 1 114 ? 17.688 -18 -15.953 1 98.44 114 THR B CA 1
ATOM 4668 C C . THR B 1 114 ? 16.562 -18.125 -14.93 1 98.44 114 THR B C 1
ATOM 4670 O O . THR B 1 114 ? 15.523 -17.5 -15.07 1 98.44 114 THR B O 1
ATOM 4673 N N . LEU B 1 115 ? 16.859 -18.953 -13.969 1 97.56 115 LEU B N 1
ATOM 4674 C CA . LEU B 1 115 ? 15.898 -19.203 -12.898 1 97.56 115 LEU B CA 1
ATOM 4675 C C . LEU B 1 115 ? 15.484 -17.906 -12.227 1 97.56 115 LEU B C 1
ATOM 4677 O O . LEU B 1 115 ? 14.297 -17.641 -12.023 1 97.56 115 LEU B O 1
ATOM 4681 N N . LEU B 1 116 ? 16.422 -17.016 -11.938 1 96.94 116 LEU B N 1
ATOM 4682 C CA . LEU B 1 116 ? 16.219 -15.789 -11.164 1 96.94 116 LEU B CA 1
ATOM 4683 C C . LEU B 1 116 ? 15.461 -14.75 -11.984 1 96.94 116 LEU B C 1
ATOM 4685 O O . LEU B 1 116 ? 14.805 -13.875 -11.422 1 96.94 116 LEU B O 1
ATOM 4689 N N . PHE B 1 117 ? 15.453 -14.828 -13.305 1 98.38 117 PHE B N 1
ATOM 4690 C CA . PHE B 1 117 ? 14.867 -13.766 -14.117 1 98.38 117 PHE B CA 1
ATOM 4691 C C . PHE B 1 117 ? 13.625 -14.273 -14.844 1 98.38 117 PHE B C 1
ATOM 4693 O O . PHE B 1 117 ? 12.898 -13.492 -15.461 1 98.38 117 PHE B O 1
ATOM 4700 N N . LYS B 1 118 ? 13.305 -15.539 -14.68 1 97.81 118 LYS B N 1
ATOM 4701 C CA . LYS B 1 118 ? 12.195 -16.078 -15.469 1 97.81 118 LYS B CA 1
ATOM 4702 C C . LYS B 1 118 ? 11.172 -16.766 -14.57 1 97.81 118 LYS B C 1
ATOM 4704 O O . LYS B 1 118 ? 9.977 -16.766 -14.875 1 97.81 118 LYS B O 1
ATOM 4709 N N . THR B 1 119 ? 11.648 -17.406 -13.594 1 97.31 119 THR B N 1
ATOM 4710 C CA . THR B 1 119 ? 10.766 -18.219 -12.781 1 97.31 119 THR B CA 1
ATOM 4711 C C . THR B 1 119 ? 10.25 -17.438 -11.578 1 97.31 119 THR B C 1
ATOM 4713 O O . THR B 1 119 ? 11.023 -17.078 -10.695 1 97.31 119 THR B O 1
ATOM 4716 N N . LEU B 1 120 ? 8.961 -17.266 -11.547 1 97 120 LEU B N 1
ATOM 4717 C CA . LEU B 1 120 ? 8.328 -16.531 -10.461 1 97 120 LEU B CA 1
ATOM 4718 C C . LEU B 1 120 ? 8.43 -17.297 -9.148 1 97 120 LEU B C 1
ATOM 4720 O O . LEU B 1 120 ? 8.492 -18.531 -9.148 1 97 120 LEU B O 1
ATOM 4724 N N . LEU B 1 121 ? 8.523 -16.594 -7.988 1 96.38 121 LEU B N 1
ATOM 4725 C CA . LEU B 1 121 ? 8.555 -17.094 -6.625 1 96.38 121 LEU B CA 1
ATOM 4726 C C . LEU B 1 121 ? 9.836 -17.891 -6.371 1 96.38 121 LEU B C 1
ATOM 4728 O O . LEU B 1 121 ? 9.812 -18.922 -5.707 1 96.38 121 LEU B O 1
ATOM 4732 N N . THR B 1 122 ? 10.867 -17.438 -7.027 1 95.56 122 THR B N 1
ATOM 4733 C CA . THR B 1 122 ? 12.211 -17.953 -6.77 1 95.56 122 THR B CA 1
ATOM 4734 C C . THR B 1 122 ? 13.086 -16.859 -6.16 1 95.56 122 THR B C 1
ATOM 4736 O O . THR B 1 122 ? 13.055 -15.711 -6.598 1 95.56 122 THR B O 1
ATOM 4739 N N . SER B 1 123 ? 13.766 -17.234 -5.156 1 92.69 123 SER B N 1
ATOM 4740 C CA . SER B 1 123 ? 14.625 -16.281 -4.469 1 92.69 123 SER B CA 1
ATOM 4741 C C . SER B 1 123 ? 15.734 -17 -3.691 1 92.69 123 SER B C 1
ATOM 4743 O O . SER B 1 123 ? 15.641 -18.188 -3.432 1 92.69 123 SER B O 1
ATOM 4745 N N . SER B 1 124 ? 16.766 -16.312 -3.459 1 91.06 124 SER B N 1
ATOM 4746 C CA . SER B 1 124 ? 17.797 -16.797 -2.553 1 91.06 124 SER B CA 1
ATOM 4747 C C . SER B 1 124 ? 17.594 -16.25 -1.143 1 91.06 124 SER B C 1
ATOM 4749 O O . SER B 1 124 ? 18.391 -16.547 -0.242 1 91.06 124 SER B O 1
ATOM 4751 N N . ASN B 1 125 ? 16.516 -15.492 -0.95 1 87.62 125 ASN B N 1
ATOM 4752 C CA . ASN B 1 125 ? 16.375 -14.75 0.3 1 87.62 125 ASN B CA 1
ATOM 4753 C C . ASN B 1 125 ? 15.156 -15.227 1.091 1 87.62 125 ASN B C 1
ATOM 4755 O O . ASN B 1 125 ? 14.586 -14.469 1.882 1 87.62 125 ASN B O 1
ATOM 4759 N N . TYR B 1 126 ? 14.719 -16.516 0.963 1 89 126 TYR B N 1
ATOM 4760 C CA . TYR B 1 126 ? 13.516 -17 1.639 1 89 126 TYR B CA 1
ATOM 4761 C C . TYR B 1 126 ? 13.836 -17.453 3.057 1 89 126 TYR B C 1
ATOM 4763 O O . TYR B 1 126 ? 12.961 -17.469 3.924 1 89 126 TYR B O 1
ATOM 4771 N N . ASP B 1 127 ? 15.047 -17.828 3.275 1 88.88 127 ASP B N 1
ATOM 4772 C CA . ASP B 1 127 ? 15.406 -18.328 4.602 1 88.88 127 ASP B CA 1
ATOM 4773 C C . ASP B 1 127 ? 15.609 -17.156 5.578 1 88.88 127 ASP B C 1
ATOM 4775 O O . ASP B 1 127 ? 16.703 -16.578 5.637 1 88.88 127 ASP B O 1
ATOM 4779 N N . ASP B 1 128 ? 14.695 -16.938 6.387 1 86.5 128 ASP B N 1
ATOM 4780 C CA . ASP B 1 128 ? 14.719 -15.805 7.301 1 86.5 128 ASP B CA 1
ATOM 4781 C C . ASP B 1 128 ? 15.75 -16 8.406 1 86.5 128 ASP B C 1
ATOM 4783 O O . ASP B 1 128 ? 16.109 -15.047 9.102 1 86.5 128 ASP B O 1
ATOM 4787 N N . LYS B 1 129 ? 16.203 -17.109 8.578 1 85.31 129 LYS B N 1
ATOM 4788 C CA . LYS B 1 129 ? 17.25 -17.375 9.57 1 85.31 129 LYS B CA 1
ATOM 4789 C C . LYS B 1 129 ? 18.578 -16.75 9.156 1 85.31 129 LYS B C 1
ATOM 4791 O O . LYS B 1 129 ? 19.438 -16.5 10 1 85.31 129 LYS B O 1
ATOM 4796 N N . ASP B 1 130 ? 18.609 -16.453 7.828 1 83.12 130 ASP B N 1
ATOM 4797 C CA . ASP B 1 130 ? 19.844 -15.852 7.328 1 83.12 130 ASP B CA 1
ATOM 4798 C C . ASP B 1 130 ? 19.906 -14.367 7.703 1 83.12 130 ASP B C 1
ATOM 4800 O O . ASP B 1 130 ? 20.969 -13.742 7.586 1 83.12 130 ASP B O 1
ATOM 4804 N N . ARG B 1 131 ? 18.984 -13.781 8.234 1 81.69 131 ARG B N 1
ATOM 4805 C CA . ARG B 1 131 ? 18.938 -12.414 8.727 1 81.69 131 ARG B CA 1
ATOM 4806 C C . ARG B 1 131 ? 19.578 -11.453 7.742 1 81.69 131 ARG B C 1
ATOM 4808 O O . ARG B 1 131 ? 20.469 -10.672 8.117 1 81.69 131 ARG B O 1
ATOM 4815 N N . LYS B 1 132 ? 19.078 -11.539 6.582 1 85.62 132 LYS B N 1
ATOM 4816 C CA . LYS B 1 132 ? 19.703 -10.773 5.508 1 85.62 132 LYS B CA 1
ATOM 4817 C C . LYS B 1 132 ? 19.25 -9.32 5.535 1 85.62 132 LYS B C 1
ATOM 4819 O O . LYS B 1 132 ? 18.109 -9.023 5.875 1 85.62 132 LYS B O 1
ATOM 4824 N N . LEU B 1 133 ? 20.094 -8.438 5.125 1 92.25 133 LEU B N 1
ATOM 4825 C CA . LEU B 1 133 ? 19.859 -7.004 5.031 1 92.25 133 LEU B CA 1
ATOM 4826 C C . LEU B 1 133 ? 19.516 -6.598 3.598 1 92.25 133 LEU B C 1
ATOM 4828 O O . LEU B 1 133 ? 19.984 -5.566 3.113 1 92.25 133 LEU B O 1
ATOM 4832 N N . THR B 1 134 ? 18.75 -7.426 2.875 1 92.44 134 THR B N 1
ATOM 4833 C CA . THR B 1 134 ? 18.484 -7.219 1.457 1 92.44 134 THR B CA 1
ATOM 4834 C C . THR B 1 134 ? 17.094 -6.617 1.254 1 92.44 134 THR B C 1
ATOM 4836 O O . THR B 1 134 ? 16.234 -6.723 2.129 1 92.44 134 THR B O 1
ATOM 4839 N N . ALA B 1 135 ? 16.938 -5.988 0.145 1 93.06 135 ALA B N 1
ATOM 4840 C CA . ALA B 1 135 ? 15.633 -5.477 -0.286 1 93.06 135 ALA B CA 1
ATOM 4841 C C . ALA B 1 135 ? 14.75 -6.594 -0.832 1 93.06 135 ALA B C 1
ATOM 4843 O O . ALA B 1 135 ? 13.547 -6.633 -0.562 1 93.06 135 ALA B O 1
ATOM 4844 N N . GLY B 1 136 ? 15.328 -7.453 -1.579 1 91 136 GLY B N 1
ATOM 4845 C CA . GLY B 1 136 ? 14.594 -8.531 -2.221 1 91 136 GLY B CA 1
ATOM 4846 C C . GLY B 1 136 ? 14.258 -9.672 -1.276 1 91 136 GLY B C 1
ATOM 4847 O O . GLY B 1 136 ? 15.156 -10.289 -0.698 1 91 136 GLY B O 1
ATOM 4848 N N . ARG B 1 137 ? 12.906 -9.945 -1.155 1 88.94 137 ARG B N 1
ATOM 4849 C CA . ARG B 1 137 ? 12.516 -11 -0.225 1 88.94 137 ARG B CA 1
ATOM 4850 C C . ARG B 1 137 ? 11.328 -11.797 -0.76 1 88.94 137 ARG B C 1
ATOM 4852 O O . ARG B 1 137 ? 10.992 -12.859 -0.228 1 88.94 137 ARG B O 1
ATOM 4859 N N . ASN B 1 138 ? 10.742 -11.359 -1.873 1 93 138 ASN B N 1
ATOM 4860 C CA . ASN B 1 138 ? 9.438 -11.906 -2.221 1 93 138 ASN B CA 1
ATOM 4861 C C . ASN B 1 138 ? 9.516 -12.781 -3.469 1 93 138 ASN B C 1
ATOM 4863 O O . ASN B 1 138 ? 8.586 -13.531 -3.764 1 93 138 ASN B O 1
ATOM 4867 N N . GLY B 1 139 ? 10.539 -12.656 -4.254 1 94.62 139 GLY B N 1
ATOM 4868 C CA . GLY B 1 139 ? 10.719 -13.539 -5.398 1 94.62 139 GLY B CA 1
ATOM 4869 C C . GLY B 1 139 ? 9.977 -13.055 -6.637 1 94.62 139 GLY B C 1
ATOM 4870 O O . GLY B 1 139 ? 9.719 -13.844 -7.551 1 94.62 139 GLY B O 1
ATOM 4871 N N . PHE B 1 140 ? 9.641 -11.758 -6.719 1 95.56 140 PHE B N 1
ATOM 4872 C CA . PHE B 1 140 ? 8.922 -11.195 -7.859 1 95.56 140 PHE B CA 1
ATOM 4873 C C . PHE B 1 140 ? 9.805 -10.219 -8.625 1 95.56 140 PHE B C 1
ATOM 4875 O O . PHE B 1 140 ? 9.789 -10.195 -9.859 1 95.56 140 PHE B O 1
ATOM 4882 N N . GLY B 1 141 ? 10.672 -9.453 -7.992 1 94.81 141 GLY B N 1
ATOM 4883 C CA . GLY B 1 141 ? 11.219 -8.18 -8.43 1 94.81 141 GLY B CA 1
ATOM 4884 C C . GLY B 1 141 ? 11.781 -8.234 -9.836 1 94.81 141 GLY B C 1
ATOM 4885 O O . GLY B 1 141 ? 11.18 -7.711 -10.773 1 94.81 141 GLY B O 1
ATOM 4886 N N . ALA B 1 142 ? 12.883 -8.977 -10.062 1 97.19 142 ALA B N 1
ATOM 4887 C CA . ALA B 1 142 ? 13.547 -9.023 -11.359 1 97.19 142 ALA B CA 1
ATOM 4888 C C . ALA B 1 142 ? 12.609 -9.562 -12.438 1 97.19 142 ALA B C 1
ATOM 4890 O O . ALA B 1 142 ? 12.664 -9.125 -13.594 1 97.19 142 ALA B O 1
ATOM 4891 N N . LYS B 1 143 ? 11.766 -10.484 -12.086 1 98.38 143 LYS B N 1
ATOM 4892 C CA . LYS B 1 143 ? 10.82 -11.055 -13.039 1 98.38 143 LYS B CA 1
ATOM 4893 C C . LYS B 1 143 ? 9.781 -10.023 -13.461 1 98.38 143 LYS B C 1
ATOM 4895 O O . LYS B 1 143 ? 9.312 -10.031 -14.602 1 98.38 143 LYS B O 1
ATOM 4900 N N . LEU B 1 144 ? 9.375 -9.172 -12.492 1 98.69 144 LEU B N 1
ATOM 4901 C CA . LEU B 1 144 ? 8.43 -8.117 -12.844 1 98.69 144 LEU B CA 1
ATOM 4902 C C . LEU B 1 144 ? 9.023 -7.18 -13.898 1 98.69 144 LEU B C 1
ATOM 4904 O O . LEU B 1 144 ? 8.328 -6.766 -14.828 1 98.69 144 LEU B O 1
ATOM 4908 N N . CYS B 1 145 ? 10.32 -6.836 -13.719 1 98.88 145 CYS B N 1
ATOM 4909 C CA . CYS B 1 145 ? 10.977 -6.039 -14.75 1 98.88 145 CYS B CA 1
ATOM 491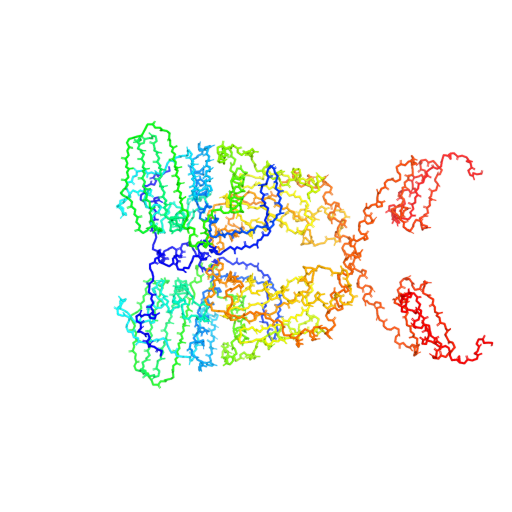0 C C . CYS B 1 145 ? 10.945 -6.758 -16.094 1 98.88 145 CYS B C 1
ATOM 4912 O O . CYS B 1 145 ? 10.641 -6.148 -17.125 1 98.88 145 CYS B O 1
ATOM 4914 N N . ASN B 1 146 ? 11.211 -8.047 -16.094 1 98.88 146 ASN B N 1
ATOM 4915 C CA . ASN B 1 146 ? 11.18 -8.852 -17.312 1 98.88 146 ASN B CA 1
ATOM 4916 C C . ASN B 1 146 ? 9.789 -8.859 -17.938 1 98.88 146 ASN B C 1
ATOM 4918 O O . ASN B 1 146 ? 9.641 -8.617 -19.125 1 98.88 146 ASN B O 1
ATOM 4922 N N . ILE B 1 147 ? 8.773 -9.055 -17.156 1 98.88 147 ILE B N 1
ATOM 4923 C CA . ILE B 1 147 ? 7.395 -9.172 -17.609 1 98.88 147 ILE B CA 1
ATOM 4924 C C . ILE B 1 147 ? 6.945 -7.855 -18.234 1 98.88 147 ILE B C 1
ATOM 4926 O O . ILE B 1 147 ? 6.176 -7.855 -19.203 1 98.88 147 ILE B O 1
ATOM 4930 N N . PHE B 1 148 ? 7.426 -6.766 -17.766 1 98.88 148 PHE B N 1
ATOM 4931 C CA . PHE B 1 148 ? 6.977 -5.477 -18.297 1 98.88 148 PHE B CA 1
ATOM 4932 C C . PHE B 1 148 ? 8.023 -4.867 -19.219 1 98.88 148 PHE B C 1
ATOM 4934 O O . PHE B 1 148 ? 8.055 -3.652 -19.406 1 98.88 148 PHE B O 1
ATOM 4941 N N . SER B 1 149 ? 8.875 -5.715 -19.812 1 98.88 149 SER B N 1
ATOM 4942 C CA . SER B 1 149 ? 9.859 -5.293 -20.812 1 98.88 149 SER B CA 1
ATOM 4943 C C . SER B 1 149 ? 9.609 -5.957 -22.156 1 98.88 149 SER B C 1
ATOM 4945 O O . SER B 1 149 ? 9.172 -7.109 -22.219 1 98.88 149 SER B O 1
ATOM 4947 N N . LYS B 1 150 ? 9.883 -5.227 -23.234 1 98.62 150 LYS B N 1
ATOM 4948 C CA . LYS B 1 150 ? 9.906 -5.832 -24.562 1 98.62 150 LYS B CA 1
ATOM 4949 C C . LYS B 1 150 ? 11.102 -6.762 -24.719 1 98.62 150 LYS B C 1
ATOM 4951 O O . LYS B 1 150 ? 11.031 -7.758 -25.438 1 98.62 150 LYS B O 1
ATOM 4956 N N . LYS B 1 151 ? 12.062 -6.336 -24.047 1 98.88 151 LYS B N 1
ATOM 4957 C CA . LYS B 1 151 ? 13.328 -7.066 -24.094 1 98.88 151 LYS B CA 1
ATOM 4958 C C . LYS B 1 151 ? 14.117 -6.879 -22.797 1 98.88 151 LYS B C 1
ATOM 4960 O O . LYS B 1 151 ? 14.172 -5.777 -22.25 1 98.88 151 LYS B O 1
ATOM 4965 N N . LEU B 1 152 ? 14.703 -7.938 -22.25 1 98.94 152 LEU B N 1
ATOM 4966 C CA . LEU B 1 152 ? 15.594 -7.914 -21.094 1 98.94 152 LEU B CA 1
ATOM 4967 C C . LEU B 1 152 ? 16.812 -8.812 -21.312 1 98.94 152 LEU B C 1
ATOM 4969 O O . LEU B 1 152 ? 16.656 -9.961 -21.766 1 98.94 152 LEU B O 1
ATOM 4973 N N . ILE B 1 153 ? 17.969 -8.273 -21.125 1 98.94 153 ILE B N 1
ATOM 4974 C CA . ILE B 1 153 ? 19.219 -8.984 -21.328 1 98.94 153 ILE B CA 1
ATOM 4975 C C . ILE B 1 153 ? 19.922 -9.18 -19.984 1 98.94 153 ILE B C 1
ATOM 4977 O O . ILE B 1 153 ? 20.172 -8.211 -19.25 1 98.94 153 ILE B O 1
ATOM 4981 N N . VAL B 1 154 ? 20.219 -10.422 -19.703 1 98.94 154 VAL B N 1
ATOM 4982 C CA . VAL B 1 154 ? 20.984 -10.758 -18.516 1 98.94 154 VAL B CA 1
ATOM 4983 C C . VAL B 1 154 ? 22.406 -11.117 -18.891 1 98.94 154 VAL B C 1
ATOM 4985 O O . VAL B 1 154 ? 22.641 -12.016 -19.703 1 98.94 154 VAL B O 1
ATOM 4988 N N . GLU B 1 155 ? 23.359 -10.391 -18.391 1 98.94 155 GLU B N 1
ATOM 4989 C CA . GLU B 1 155 ? 24.781 -10.703 -18.516 1 98.94 155 GLU B CA 1
ATOM 4990 C C . GLU B 1 155 ? 25.453 -10.812 -17.141 1 98.94 155 GLU B C 1
ATOM 4992 O O . GLU B 1 155 ? 25.297 -9.93 -16.297 1 98.94 155 GLU B O 1
ATOM 4997 N N . THR B 1 156 ? 26.094 -11.867 -16.922 1 98.81 156 THR B N 1
ATOM 4998 C CA . THR B 1 156 ? 26.875 -12.023 -15.695 1 98.81 156 THR B CA 1
ATOM 4999 C C . THR B 1 156 ? 28.125 -12.844 -15.961 1 98.81 156 THR B C 1
ATOM 5001 O O . THR B 1 156 ? 28.141 -13.719 -16.828 1 98.81 156 THR B O 1
ATOM 5004 N N . ALA B 1 157 ? 29.219 -12.492 -15.289 1 98.56 157 ALA B N 1
ATOM 5005 C CA . ALA B 1 157 ? 30.5 -13.141 -15.539 1 98.56 157 ALA B CA 1
ATOM 5006 C C . ALA B 1 157 ? 31.234 -13.414 -14.227 1 98.56 157 ALA B C 1
ATOM 5008 O O . ALA B 1 157 ? 31.094 -12.664 -13.258 1 98.56 157 ALA B O 1
ATOM 5009 N N . SER B 1 158 ? 31.938 -14.492 -14.281 1 97.31 158 SER B N 1
ATOM 5010 C CA . SER B 1 158 ? 32.656 -14.945 -13.109 1 97.31 158 SER B CA 1
ATOM 5011 C C . SER B 1 158 ? 34.156 -15.07 -13.398 1 97.31 158 SER B C 1
ATOM 5013 O O . SER B 1 158 ? 34.562 -15.805 -14.305 1 97.31 158 SER B O 1
ATOM 5015 N N . LYS B 1 159 ? 34.938 -14.422 -12.617 1 96.19 159 LYS B N 1
ATOM 5016 C CA . LYS B 1 159 ? 36.375 -14.578 -12.703 1 96.19 159 LYS B CA 1
ATOM 5017 C C . LYS B 1 159 ? 36.812 -15.984 -12.289 1 96.19 159 LYS B C 1
ATOM 5019 O O . LYS B 1 159 ? 37.656 -16.594 -12.938 1 96.19 159 LYS B O 1
ATOM 5024 N N . ASP B 1 160 ? 36.219 -16.516 -11.281 1 94.69 160 ASP B N 1
ATOM 5025 C CA . ASP B 1 160 ? 36.594 -17.797 -10.695 1 94.69 160 ASP B CA 1
ATOM 5026 C C . ASP B 1 160 ? 36.312 -18.938 -11.672 1 94.69 160 ASP B C 1
ATOM 5028 O O . ASP B 1 160 ? 37.188 -19.781 -11.914 1 94.69 160 ASP B O 1
ATOM 5032 N N . SER B 1 161 ? 35.094 -18.969 -12.211 1 95 161 SER B N 1
ATOM 5033 C CA . SER B 1 161 ? 34.75 -20.047 -13.125 1 95 161 SER B CA 1
ATOM 5034 C C . SER B 1 161 ? 35.188 -19.734 -14.555 1 95 161 SER B C 1
ATOM 5036 O O . SER B 1 161 ? 35.094 -20.594 -15.43 1 95 161 SER B O 1
ATOM 5038 N N . GLU B 1 162 ? 35.562 -18.5 -14.773 1 97.62 162 GLU B N 1
ATOM 5039 C CA . GLU B 1 162 ? 36 -18.047 -16.078 1 97.62 162 GLU B CA 1
ATOM 5040 C C . GLU B 1 162 ? 34.906 -18.219 -17.141 1 97.62 162 GLU B C 1
ATOM 5042 O O . GLU B 1 162 ? 35.188 -18.719 -18.234 1 97.62 162 GLU B O 1
ATOM 5047 N N . LYS B 1 163 ? 33.75 -17.906 -16.734 1 98.31 163 LYS B N 1
ATOM 5048 C CA . LYS B 1 163 ? 32.594 -18.031 -17.625 1 98.31 163 LYS B CA 1
ATOM 5049 C C . LYS B 1 163 ? 31.797 -16.719 -17.672 1 98.31 163 LYS B C 1
ATOM 5051 O O . LYS B 1 163 ? 31.75 -15.977 -16.688 1 98.31 163 LYS B O 1
ATOM 5056 N N . LYS B 1 164 ? 31.266 -16.469 -18.781 1 98.75 164 LYS B N 1
ATOM 5057 C CA . LYS B 1 164 ? 30.297 -15.391 -18.969 1 98.75 164 LYS B CA 1
ATOM 5058 C C . LYS B 1 164 ? 28.969 -15.938 -19.5 1 98.75 164 LYS B C 1
ATOM 5060 O O . LYS B 1 164 ? 28.953 -16.703 -20.453 1 98.75 164 LYS B O 1
ATOM 5065 N N . PHE B 1 165 ? 27.938 -15.555 -18.828 1 98.81 165 PHE B N 1
ATOM 5066 C CA . PHE B 1 165 ? 26.594 -15.969 -19.172 1 98.81 165 PHE B CA 1
ATOM 5067 C C . PHE B 1 165 ? 25.812 -14.812 -19.797 1 98.81 165 PHE B C 1
ATOM 5069 O O . PHE B 1 165 ? 25.859 -13.68 -19.297 1 98.81 165 PHE B O 1
ATOM 5076 N N . THR B 1 166 ? 25.125 -15.055 -20.906 1 98.88 166 THR B N 1
ATOM 5077 C CA . THR B 1 166 ? 24.219 -14.102 -21.531 1 98.88 166 THR B CA 1
ATOM 5078 C C . THR B 1 166 ? 22.906 -14.789 -21.938 1 98.88 166 THR B C 1
ATOM 5080 O O . THR B 1 166 ? 22.922 -15.891 -22.484 1 98.88 166 THR B O 1
ATOM 5083 N N . GLN B 1 167 ? 21.797 -14.164 -21.625 1 98.88 167 GLN B N 1
ATOM 5084 C CA . GLN B 1 167 ? 20.484 -14.633 -22.094 1 98.88 167 GLN B CA 1
ATOM 5085 C C . GLN B 1 167 ? 19.547 -13.461 -22.344 1 98.88 167 GLN B C 1
ATOM 5087 O O . GLN B 1 167 ? 19.562 -12.469 -21.609 1 98.88 167 GLN B O 1
ATOM 5092 N N . ILE B 1 168 ? 18.75 -13.594 -23.359 1 98.88 168 ILE B N 1
ATOM 5093 C CA . ILE B 1 168 ? 17.828 -12.539 -23.766 1 98.88 168 ILE B CA 1
ATOM 5094 C C . ILE B 1 168 ? 16.391 -13.031 -23.609 1 98.88 168 ILE B C 1
ATOM 5096 O O . ILE B 1 168 ? 16.047 -14.141 -24.031 1 98.88 168 ILE B O 1
ATOM 5100 N N . PHE B 1 169 ? 15.57 -12.289 -22.891 1 98.88 169 PHE B N 1
ATOM 5101 C CA . PHE B 1 169 ? 14.133 -12.484 -22.781 1 98.88 169 PHE B CA 1
ATOM 5102 C C . PHE B 1 169 ? 13.375 -11.438 -23.594 1 98.88 169 PHE B C 1
ATOM 5104 O O . PHE B 1 169 ? 13.758 -10.266 -23.609 1 98.88 169 PHE B O 1
ATOM 5111 N N . GLU B 1 170 ? 12.289 -11.875 -24.219 1 98.62 170 GLU B N 1
ATOM 5112 C CA . GLU B 1 170 ? 11.562 -10.969 -25.109 1 98.62 170 GLU B CA 1
ATOM 5113 C C . GLU B 1 170 ? 10.055 -11.133 -24.938 1 98.62 170 GLU B C 1
ATOM 5115 O O . GLU B 1 170 ? 9.594 -12.133 -24.375 1 98.62 170 GLU B O 1
ATOM 5120 N N . ASP B 1 171 ? 9.32 -10.156 -25.375 1 98.06 171 ASP B N 1
ATOM 5121 C CA . ASP B 1 171 ? 7.863 -10.188 -25.453 1 98.06 171 ASP B CA 1
ATOM 5122 C C . ASP B 1 171 ? 7.246 -10.445 -24.078 1 98.06 171 ASP B C 1
ATOM 5124 O O . ASP B 1 171 ? 6.477 -11.391 -23.906 1 98.06 171 ASP B O 1
ATOM 5128 N N . ASN B 1 172 ? 7.719 -9.617 -23.094 1 98.56 172 ASN B N 1
ATOM 5129 C CA . ASN B 1 172 ? 7.141 -9.688 -21.766 1 98.56 172 ASN B CA 1
ATOM 5130 C C . ASN B 1 172 ? 7.367 -11.055 -21.125 1 98.56 172 ASN B C 1
ATOM 5132 O O . ASN B 1 172 ? 6.445 -11.633 -20.547 1 98.56 172 ASN B O 1
ATOM 5136 N N . MET B 1 173 ? 8.562 -11.586 -21.312 1 98.31 173 MET B N 1
ATOM 5137 C CA . MET B 1 173 ? 9.062 -12.812 -20.703 1 98.31 173 MET B CA 1
ATOM 5138 C C . MET B 1 173 ? 8.414 -14.039 -21.344 1 98.31 173 MET B C 1
ATOM 5140 O O . MET B 1 173 ? 8.547 -15.148 -20.828 1 98.31 173 MET B O 1
ATOM 5144 N N . LYS B 1 174 ? 7.656 -13.938 -22.453 1 97.75 174 LYS B N 1
ATOM 5145 C CA . LYS B 1 174 ? 6.988 -15.062 -23.094 1 97.75 174 LYS B CA 1
ATOM 5146 C C . LYS B 1 174 ? 7.965 -15.852 -23.969 1 97.75 174 LYS B C 1
ATOM 5148 O O . LYS B 1 174 ? 7.742 -17.031 -24.25 1 97.75 174 LYS B O 1
ATOM 5153 N N . ASN B 1 175 ? 9.031 -15.148 -24.422 1 98.19 175 ASN B N 1
ATOM 5154 C CA . ASN B 1 175 ? 10.055 -15.773 -25.25 1 98.19 175 ASN B CA 1
ATOM 5155 C C . ASN B 1 175 ? 11.453 -15.555 -24.672 1 98.19 175 ASN B C 1
ATOM 5157 O O . ASN B 1 175 ? 11.664 -14.609 -23.906 1 98.19 175 ASN B O 1
ATOM 5161 N N . GLU B 1 176 ? 12.359 -16.438 -24.906 1 98.31 176 GLU B N 1
ATOM 5162 C CA . GLU B 1 176 ? 13.742 -16.312 -24.469 1 98.31 176 GLU B CA 1
ATOM 5163 C C . GLU B 1 176 ? 14.703 -17 -25.422 1 98.31 176 GLU B C 1
ATOM 5165 O O . GLU B 1 176 ? 14.312 -17.938 -26.125 1 98.31 176 GLU B O 1
ATOM 5170 N N . THR B 1 177 ? 15.898 -16.594 -25.547 1 98.56 177 THR B N 1
ATOM 5171 C CA . THR B 1 177 ? 16.969 -17.312 -26.234 1 98.56 177 THR B CA 1
ATOM 5172 C C . THR B 1 177 ? 17.547 -18.406 -25.359 1 98.56 177 THR B C 1
ATOM 5174 O O . THR B 1 177 ? 17.359 -18.406 -24.141 1 98.56 177 THR B O 1
ATOM 5177 N N . GLU B 1 178 ? 18.203 -19.297 -26 1 98.19 178 GLU B N 1
ATOM 5178 C CA . GLU B 1 178 ? 19.016 -20.234 -25.219 1 98.19 178 GLU B CA 1
ATOM 5179 C C . GLU B 1 178 ? 20.141 -19.5 -24.469 1 98.19 178 GLU B C 1
ATOM 5181 O O . GLU B 1 178 ? 20.734 -18.562 -25.016 1 98.19 178 GLU B O 1
ATOM 5186 N N . PRO B 1 179 ? 20.375 -19.969 -23.234 1 98.5 179 PRO B N 1
ATOM 5187 C CA . PRO B 1 179 ? 21.516 -19.375 -22.531 1 98.5 179 PRO B CA 1
ATOM 5188 C C . PRO B 1 179 ? 22.828 -19.547 -23.297 1 98.5 179 PRO B C 1
ATOM 5190 O O . PRO B 1 179 ? 23.078 -20.609 -23.875 1 98.5 179 PRO B O 1
ATOM 5193 N N . ASP B 1 180 ? 23.594 -18.516 -23.328 1 98.62 180 ASP B N 1
ATOM 5194 C CA . ASP B 1 180 ? 24.922 -18.531 -23.938 1 98.62 180 ASP B CA 1
ATOM 5195 C C . ASP B 1 180 ? 26.016 -18.391 -22.875 1 98.62 180 ASP B C 1
ATOM 5197 O O . ASP B 1 180 ? 26.141 -17.344 -22.25 1 98.62 180 ASP B O 1
ATOM 5201 N N . VAL B 1 181 ? 26.781 -19.484 -22.688 1 98.56 181 VAL B N 1
ATOM 5202 C CA . VAL B 1 181 ? 27.891 -19.484 -21.734 1 98.56 181 VAL B CA 1
ATOM 5203 C C . VAL B 1 181 ? 29.219 -19.562 -22.469 1 98.56 181 VAL B C 1
ATOM 5205 O O . VAL B 1 181 ? 29.469 -20.531 -23.203 1 98.56 181 VAL B O 1
ATOM 5208 N N . GLN B 1 182 ? 30.062 -18.578 -22.312 1 98.5 182 GLN B N 1
ATOM 5209 C CA . GLN B 1 182 ? 31.344 -18.484 -23.016 1 98.5 182 GLN B CA 1
ATOM 5210 C C . GLN B 1 182 ? 32.5 -18.344 -22.047 1 98.5 182 GLN B C 1
ATOM 5212 O O . GLN B 1 182 ? 32.312 -17.891 -20.906 1 98.5 182 GLN B O 1
ATOM 5217 N N . PRO B 1 183 ? 33.719 -18.719 -22.547 1 98.12 183 PRO B N 1
ATOM 5218 C CA . PRO B 1 183 ? 34.906 -18.422 -21.719 1 98.12 183 PRO B CA 1
ATOM 5219 C C . PRO B 1 183 ? 35.125 -16.922 -21.5 1 98.12 183 PRO B C 1
ATOM 5221 O O . PRO B 1 183 ? 34.875 -16.141 -22.422 1 98.12 183 PRO B O 1
ATOM 5224 N N . TYR B 1 184 ? 35.531 -16.609 -20.281 1 97.5 184 TYR B N 1
ATOM 5225 C CA . TYR B 1 184 ? 35.688 -15.211 -19.891 1 97.5 184 TYR B CA 1
ATOM 5226 C C . TYR B 1 184 ? 36.812 -15.047 -18.906 1 97.5 184 TYR B C 1
ATOM 5228 O O . TYR B 1 184 ? 36.875 -15.758 -17.891 1 97.5 184 TYR B O 1
ATOM 5236 N N . LEU B 1 185 ? 37.844 -14.102 -19.172 1 95.88 185 LEU B N 1
ATOM 5237 C CA . LEU B 1 185 ? 39 -13.898 -18.312 1 95.88 185 LEU B CA 1
ATOM 5238 C C . LEU B 1 185 ? 38.938 -12.531 -17.625 1 95.88 185 LEU B C 1
ATOM 5240 O O . LEU B 1 185 ? 39.844 -12.156 -16.906 1 95.88 185 LEU B O 1
ATOM 5244 N N . GLY B 1 186 ? 37.875 -11.945 -17.422 1 96.38 186 GLY B N 1
ATOM 5245 C CA . GLY B 1 186 ? 37.75 -10.641 -16.781 1 96.38 186 GLY B CA 1
ATOM 5246 C C . GLY B 1 186 ? 37.25 -10.727 -15.359 1 96.38 186 GLY B C 1
ATOM 5247 O O . GLY B 1 186 ? 37.312 -11.797 -14.742 1 96.38 186 GLY B O 1
ATOM 5248 N N . SER B 1 187 ? 36.906 -9.602 -14.773 1 97.5 187 SER B N 1
ATOM 5249 C CA . SER B 1 187 ? 36.438 -9.516 -13.398 1 97.5 187 SER B CA 1
ATOM 5250 C C . SER B 1 187 ? 34.938 -9.859 -13.312 1 97.5 187 SER B C 1
ATOM 5252 O O . SER B 1 187 ? 34.219 -9.828 -14.32 1 97.5 187 SER B O 1
ATOM 5254 N N . ASP B 1 188 ? 34.5 -10.172 -12.117 1 98.12 188 ASP B N 1
ATOM 5255 C CA . ASP B 1 188 ? 33.094 -10.445 -11.867 1 98.12 188 ASP B CA 1
ATOM 5256 C C . ASP B 1 188 ? 32.25 -9.227 -12.219 1 98.12 188 ASP B C 1
ATOM 5258 O O . ASP B 1 188 ? 32.656 -8.086 -11.984 1 98.12 188 ASP B O 1
ATOM 5262 N N . PHE B 1 189 ? 31.094 -9.5 -12.773 1 98.56 189 PHE B N 1
ATOM 5263 C CA . PHE B 1 189 ? 30.094 -8.445 -12.898 1 98.56 189 PHE B CA 1
ATOM 5264 C C . PHE B 1 189 ? 28.719 -9.031 -13.203 1 98.56 189 PHE B C 1
ATOM 5266 O O . PHE B 1 189 ? 28.609 -10.203 -13.555 1 98.56 189 PHE B O 1
ATOM 5273 N N . THR B 1 190 ? 27.719 -8.328 -12.969 1 98.81 190 THR B N 1
ATOM 5274 C CA . THR B 1 190 ? 26.375 -8.547 -13.461 1 98.81 190 THR B CA 1
ATOM 5275 C C . THR B 1 190 ? 25.812 -7.285 -14.109 1 98.81 190 THR B C 1
ATOM 5277 O O . THR B 1 190 ? 25.984 -6.184 -13.586 1 98.81 190 THR B O 1
ATOM 5280 N N . ARG B 1 191 ? 25.266 -7.402 -15.281 1 98.88 191 ARG B N 1
ATOM 5281 C CA . ARG B 1 191 ? 24.641 -6.309 -16.016 1 98.88 191 ARG B CA 1
ATOM 5282 C C . ARG B 1 191 ? 23.25 -6.707 -16.5 1 98.88 191 ARG B C 1
ATOM 5284 O O . ARG B 1 191 ? 23.094 -7.742 -17.156 1 98.88 191 ARG B O 1
ATOM 5291 N N . ILE B 1 192 ? 22.281 -5.996 -16.125 1 98.94 192 ILE B N 1
ATOM 5292 C CA . ILE B 1 192 ? 20.922 -6.18 -16.625 1 98.94 192 ILE B CA 1
ATOM 5293 C C . ILE B 1 192 ? 20.531 -5 -17.5 1 98.94 192 ILE B C 1
ATOM 5295 O O . ILE B 1 192 ? 20.625 -3.844 -17.094 1 98.94 192 ILE B O 1
ATOM 5299 N N . THR B 1 193 ? 20.188 -5.277 -18.703 1 98.94 193 THR B N 1
ATOM 5300 C CA . THR B 1 193 ? 19.688 -4.285 -19.656 1 98.94 193 THR B CA 1
ATOM 5301 C C . THR B 1 193 ? 18.234 -4.594 -20.047 1 98.94 193 THR B C 1
ATOM 5303 O O . THR B 1 193 ? 17.891 -5.742 -20.344 1 98.94 193 THR B O 1
ATOM 5306 N N . PHE B 1 194 ? 17.375 -3.602 -19.984 1 98.94 194 PHE B N 1
ATOM 5307 C CA . PHE B 1 194 ? 16 -3.881 -20.359 1 98.94 194 PHE B CA 1
ATOM 5308 C C . PHE B 1 194 ? 15.398 -2.711 -21.125 1 98.94 194 PHE B C 1
ATOM 5310 O O . PHE B 1 194 ? 15.898 -1.588 -21.062 1 98.94 194 PHE B O 1
ATOM 5317 N N . TYR B 1 195 ? 14.492 -3.023 -21.938 1 98.88 195 TYR B N 1
ATOM 5318 C CA . TYR B 1 195 ? 13.656 -2.131 -22.719 1 98.88 195 TYR B CA 1
ATOM 5319 C C . TYR B 1 195 ? 12.203 -2.217 -22.281 1 98.88 195 TYR B C 1
ATOM 5321 O O . TYR B 1 195 ? 11.469 -3.123 -22.688 1 98.88 195 TYR B O 1
ATOM 5329 N N . PRO B 1 196 ? 11.805 -1.234 -21.438 1 98.88 196 PRO B N 1
ATOM 5330 C CA . PRO B 1 196 ? 10.43 -1.319 -20.938 1 98.88 196 PRO B CA 1
ATOM 5331 C C . PRO B 1 196 ? 9.391 -1.366 -22.062 1 98.88 196 PRO B C 1
ATOM 5333 O O . PRO B 1 196 ? 9.578 -0.728 -23.094 1 98.88 196 PRO B O 1
ATOM 5336 N N . ASP B 1 197 ? 8.352 -2.148 -21.922 1 98.81 197 ASP B N 1
ATOM 5337 C CA . ASP B 1 197 ? 7.227 -2.137 -22.859 1 98.81 197 ASP B CA 1
ATOM 5338 C C . ASP B 1 197 ? 6.375 -0.881 -22.672 1 98.81 197 ASP B C 1
ATOM 5340 O O . ASP B 1 197 ? 5.312 -0.926 -22.047 1 98.81 197 ASP B O 1
ATOM 5344 N N . LEU B 1 198 ? 6.793 0.152 -23.266 1 98.56 198 LEU B N 1
ATOM 5345 C CA . LEU B 1 198 ? 6.215 1.471 -23.031 1 98.56 198 LEU B CA 1
ATOM 5346 C C . LEU B 1 198 ? 4.734 1.487 -23.406 1 98.56 198 LEU B C 1
ATOM 5348 O O . LEU B 1 198 ? 3.955 2.25 -22.844 1 98.56 198 LEU B O 1
ATOM 5352 N N . ASP B 1 199 ? 4.293 0.655 -24.312 1 98.25 199 ASP B N 1
ATOM 5353 C CA . ASP B 1 199 ? 2.879 0.57 -24.672 1 98.25 199 ASP B CA 1
ATOM 5354 C C . ASP B 1 199 ? 2.027 0.209 -23.453 1 98.25 199 ASP B C 1
ATOM 5356 O O . ASP B 1 199 ? 0.931 0.742 -23.281 1 98.25 199 ASP B O 1
ATOM 5360 N N . LYS B 1 200 ? 2.518 -0.663 -22.656 1 97.88 200 LYS B N 1
ATOM 5361 C CA . LYS B 1 200 ? 1.783 -1.085 -21.469 1 97.88 200 LYS B CA 1
ATOM 5362 C C . LYS B 1 200 ? 1.698 0.045 -20.438 1 97.88 200 LYS B C 1
ATOM 5364 O O . LYS B 1 200 ? 0.792 0.066 -19.609 1 97.88 200 LYS B O 1
ATOM 5369 N N . PHE B 1 201 ? 2.584 1 -20.5 1 98.12 201 PHE B N 1
ATOM 5370 C CA . PHE B 1 201 ? 2.594 2.152 -19.609 1 98.12 201 PHE B CA 1
ATOM 5371 C C . PHE B 1 201 ? 1.917 3.352 -20.266 1 98.12 201 PHE B C 1
ATOM 5373 O O . PHE B 1 201 ? 2.016 4.477 -19.766 1 98.12 201 PHE B O 1
ATOM 5380 N N . PHE B 1 202 ? 1.379 3.129 -21.406 1 96.19 202 PHE B N 1
ATOM 5381 C CA . PHE B 1 202 ? 0.696 4.164 -22.172 1 96.19 202 PHE B CA 1
ATOM 5382 C C . PHE B 1 202 ? 1.654 5.293 -22.531 1 96.19 202 PHE B C 1
ATOM 5384 O O . PHE B 1 202 ? 1.298 6.469 -22.438 1 96.19 202 PHE B O 1
ATOM 5391 N N . MET B 1 203 ? 2.857 4.891 -22.844 1 97.69 203 MET B N 1
ATOM 5392 C CA . MET B 1 203 ? 3.916 5.824 -23.203 1 97.69 203 MET B CA 1
ATOM 5393 C C . MET B 1 203 ? 4.516 5.461 -24.562 1 97.69 203 MET B C 1
ATOM 5395 O O . MET B 1 203 ? 4.445 4.305 -24.984 1 97.69 203 MET B O 1
ATOM 5399 N N . THR B 1 204 ? 5.098 6.48 -25.172 1 96.94 204 THR B N 1
ATOM 5400 C CA . THR B 1 204 ? 5.762 6.254 -26.453 1 96.94 204 THR B CA 1
ATOM 5401 C C . THR B 1 204 ? 7.273 6.402 -26.312 1 96.94 204 THR B C 1
ATOM 5403 O O . THR B 1 204 ? 8.031 5.969 -27.172 1 96.94 204 THR B O 1
ATOM 5406 N N . HIS B 1 205 ? 7.688 7.039 -25.297 1 97.31 205 HIS B N 1
ATOM 5407 C CA . HIS B 1 205 ? 9.094 7.273 -25 1 97.31 205 HIS B CA 1
ATOM 5408 C C . HIS B 1 205 ? 9.305 7.523 -23.516 1 97.31 205 HIS B C 1
ATOM 5410 O O . HIS B 1 205 ? 8.336 7.703 -22.766 1 97.31 205 HIS B O 1
ATOM 5416 N N . LEU B 1 206 ? 10.531 7.418 -23.078 1 97.94 206 LEU B N 1
ATOM 5417 C CA . LEU B 1 206 ? 10.852 7.84 -21.719 1 97.94 206 LEU B CA 1
ATOM 5418 C C . LEU B 1 206 ? 10.797 9.359 -21.594 1 97.94 206 LEU B C 1
ATOM 5420 O O . LEU B 1 206 ? 11.609 10.062 -22.188 1 97.94 206 LEU B O 1
ATOM 5424 N N . ASP B 1 207 ? 9.875 9.875 -20.797 1 95.81 207 ASP B N 1
ATOM 5425 C CA . ASP B 1 207 ? 9.766 11.32 -20.656 1 95.81 207 ASP B CA 1
ATOM 5426 C C . ASP B 1 207 ? 10.812 11.852 -19.672 1 95.81 207 ASP B C 1
ATOM 5428 O O . ASP B 1 207 ? 11.461 11.07 -18.969 1 95.81 207 ASP B O 1
ATOM 5432 N N . SER B 1 208 ? 10.977 13.133 -19.703 1 94.88 208 SER B N 1
ATOM 5433 C CA . SER B 1 208 ? 12.008 13.773 -18.875 1 94.88 208 SER B CA 1
ATOM 5434 C C . SER B 1 208 ? 11.734 13.578 -17.391 1 94.88 208 SER B C 1
ATOM 5436 O O . SER B 1 208 ? 12.664 13.422 -16.609 1 94.88 208 SER B O 1
ATOM 5438 N N . ASP B 1 209 ? 10.516 13.539 -17.047 1 95.94 209 ASP B N 1
ATOM 5439 C CA . ASP B 1 209 ? 10.156 13.414 -15.641 1 95.94 209 ASP B CA 1
ATOM 5440 C C . ASP B 1 209 ? 10.562 12.047 -15.086 1 95.94 209 ASP B C 1
ATOM 5442 O O . ASP B 1 209 ? 11.133 11.961 -13.992 1 95.94 209 ASP B O 1
ATOM 5446 N N . ILE B 1 210 ? 10.273 10.961 -15.82 1 96.88 210 ILE B N 1
ATOM 5447 C CA . ILE B 1 210 ? 10.617 9.625 -15.344 1 96.88 210 ILE B CA 1
ATOM 5448 C C . ILE B 1 210 ? 12.133 9.477 -15.281 1 96.88 210 ILE B C 1
ATOM 5450 O O . ILE B 1 210 ? 12.664 8.828 -14.383 1 96.88 210 ILE B O 1
ATOM 5454 N N . ILE B 1 211 ? 12.82 10.07 -16.219 1 96.44 211 ILE B N 1
ATOM 5455 C CA . ILE B 1 211 ? 14.273 10.023 -16.219 1 96.44 211 ILE B CA 1
ATOM 5456 C C . ILE B 1 211 ? 14.812 10.773 -15 1 96.44 211 ILE B C 1
ATOM 5458 O O . ILE B 1 211 ? 15.75 10.305 -14.344 1 96.44 211 ILE B O 1
ATOM 5462 N N . CYS B 1 212 ? 14.195 11.875 -14.734 1 95.25 212 CYS B N 1
ATOM 5463 C CA . CYS B 1 212 ? 14.578 12.656 -13.562 1 95.25 212 CYS B CA 1
ATOM 5464 C C . CYS B 1 212 ? 14.414 11.844 -12.289 1 95.25 212 CYS B C 1
ATOM 5466 O O . CYS B 1 212 ? 15.289 11.867 -11.414 1 95.25 212 CYS B O 1
ATOM 5468 N N . LEU B 1 213 ? 13.406 11.117 -12.203 1 96.31 213 LEU B N 1
ATOM 5469 C CA . LEU B 1 213 ? 13.141 10.312 -11.016 1 96.31 213 LEU B CA 1
ATOM 5470 C C . LEU B 1 213 ? 14.109 9.141 -10.93 1 96.31 213 LEU B C 1
ATOM 5472 O O . LEU B 1 213 ? 14.594 8.805 -9.844 1 96.31 213 LEU B O 1
ATOM 5476 N N . MET B 1 214 ? 14.359 8.508 -12.047 1 97.44 214 MET B N 1
ATOM 5477 C CA . MET B 1 214 ? 15.352 7.434 -12.07 1 97.44 214 MET B CA 1
ATOM 5478 C C . MET B 1 214 ? 16.719 7.949 -11.664 1 97.44 214 MET B C 1
ATOM 5480 O O . MET B 1 214 ? 17.453 7.285 -10.922 1 97.44 214 MET B O 1
ATOM 5484 N N . SER B 1 215 ? 17.031 9.141 -12.109 1 96.12 215 SER B N 1
ATOM 5485 C CA . SER B 1 215 ? 18.281 9.773 -11.734 1 96.12 215 SER B CA 1
ATOM 5486 C C . SER B 1 215 ? 18.328 10.07 -10.234 1 96.12 215 SER B C 1
ATOM 5488 O O . SER B 1 215 ? 19.359 9.836 -9.586 1 96.12 215 SER B O 1
ATOM 5490 N N . LYS B 1 216 ? 17.266 10.602 -9.742 1 96.12 216 LYS B N 1
ATOM 5491 C CA . LYS B 1 216 ? 17.172 10.844 -8.305 1 96.12 216 LYS B CA 1
ATOM 5492 C C . LYS B 1 216 ? 17.406 9.562 -7.512 1 96.12 216 LYS B C 1
ATOM 5494 O O . LYS B 1 216 ? 18.078 9.578 -6.477 1 96.12 216 LYS B O 1
ATOM 5499 N N . ARG B 1 217 ? 16.906 8.438 -7.977 1 96.88 217 ARG B N 1
ATOM 5500 C CA . ARG B 1 217 ? 17.109 7.152 -7.312 1 96.88 217 ARG B CA 1
ATOM 5501 C C . ARG B 1 217 ? 18.578 6.77 -7.305 1 96.88 217 ARG B C 1
ATOM 5503 O O . ARG B 1 217 ? 19.062 6.18 -6.336 1 96.88 217 ARG B O 1
ATOM 5510 N N . ALA B 1 218 ? 19.266 7.082 -8.391 1 97 218 ALA B N 1
ATOM 5511 C CA . ALA B 1 218 ? 20.719 6.855 -8.414 1 97 218 ALA B CA 1
ATOM 5512 C C . ALA B 1 218 ? 21.406 7.633 -7.305 1 97 218 ALA B C 1
ATOM 5514 O O . ALA B 1 218 ? 22.281 7.098 -6.617 1 97 218 ALA B O 1
ATOM 5515 N N . PHE B 1 219 ? 20.984 8.844 -7.094 1 95.88 219 PHE B N 1
ATOM 5516 C CA . PHE B 1 219 ? 21.547 9.664 -6.027 1 95.88 219 PHE B CA 1
ATOM 5517 C C . PHE B 1 219 ? 21.188 9.094 -4.66 1 95.88 219 PHE B C 1
ATOM 5519 O O . PHE B 1 219 ? 22.016 9.102 -3.742 1 95.88 219 PHE B O 1
ATOM 5526 N N . ASP B 1 220 ? 19.938 8.648 -4.574 1 96.81 220 ASP B N 1
ATOM 5527 C CA . ASP B 1 220 ? 19.531 7.98 -3.338 1 96.81 220 ASP B CA 1
ATOM 5528 C C . ASP B 1 220 ? 20.484 6.844 -2.99 1 96.81 220 ASP B C 1
ATOM 5530 O O . ASP B 1 220 ? 20.938 6.727 -1.847 1 96.81 220 ASP B O 1
ATOM 5534 N N . ILE B 1 221 ? 20.812 6.027 -4.008 1 97.44 221 ILE B N 1
ATOM 5535 C CA . ILE B 1 221 ? 21.656 4.863 -3.799 1 97.44 221 ILE B CA 1
ATOM 5536 C C . ILE B 1 221 ? 23.062 5.316 -3.408 1 97.44 221 ILE B C 1
ATOM 5538 O O . ILE B 1 221 ? 23.688 4.742 -2.51 1 97.44 221 ILE B O 1
ATOM 5542 N N . ALA B 1 222 ? 23.547 6.34 -4.039 1 96.44 222 ALA B N 1
ATOM 5543 C CA . ALA B 1 222 ? 24.875 6.863 -3.703 1 96.44 222 ALA B CA 1
ATOM 5544 C C . ALA B 1 222 ? 24.938 7.305 -2.242 1 96.44 222 ALA B C 1
ATOM 5546 O O . ALA B 1 222 ? 25.953 7.137 -1.578 1 96.44 222 ALA B O 1
ATOM 5547 N N . GLY B 1 223 ? 23.875 7.84 -1.763 1 95.94 223 GLY B N 1
ATOM 5548 C CA . GLY B 1 223 ? 23.797 8.297 -0.385 1 95.94 223 GLY B CA 1
ATOM 5549 C C . GLY B 1 223 ? 23.656 7.168 0.615 1 95.94 223 GLY B C 1
ATOM 5550 O O . GLY B 1 223 ? 24.219 7.215 1.706 1 95.94 223 GLY B O 1
ATOM 5551 N N . CYS B 1 224 ? 22.984 6.105 0.187 1 95.88 224 CYS B N 1
ATOM 5552 C CA . CYS B 1 224 ? 22.594 5.082 1.148 1 95.88 224 CYS B CA 1
ATOM 5553 C C . CYS B 1 224 ? 23.578 3.922 1.144 1 95.88 224 CYS B C 1
ATOM 5555 O O . CYS B 1 224 ? 23.547 3.066 2.029 1 95.88 224 CYS B O 1
ATOM 5557 N N . THR B 1 225 ? 24.375 3.801 0.181 1 93.69 225 THR B N 1
ATOM 5558 C CA . THR B 1 225 ? 25.328 2.711 0.064 1 93.69 225 THR B CA 1
ATOM 5559 C C . THR B 1 225 ? 26.766 3.244 0.128 1 93.69 225 THR B C 1
ATOM 5561 O O . THR B 1 225 ? 27.406 3.418 -0.905 1 93.69 225 THR B O 1
ATOM 5564 N N . PRO B 1 226 ? 27.188 3.361 1.332 1 87.88 226 PRO B N 1
ATOM 5565 C CA . PRO B 1 226 ? 28.547 3.916 1.439 1 87.88 226 PRO B CA 1
ATOM 5566 C C . PRO B 1 226 ? 29.609 3.023 0.792 1 87.88 226 PRO B C 1
ATOM 5568 O O . PRO B 1 226 ? 29.438 1.804 0.728 1 87.88 226 PRO B O 1
ATOM 5571 N N . ASP B 1 227 ? 30.625 3.549 0.188 1 90.69 227 ASP B N 1
ATOM 5572 C CA . ASP B 1 227 ? 31.781 2.881 -0.383 1 90.69 227 ASP B CA 1
ATOM 5573 C C . ASP B 1 227 ? 31.484 2.355 -1.785 1 90.69 227 ASP B C 1
ATOM 5575 O O . ASP B 1 227 ? 32.219 1.518 -2.311 1 90.69 227 ASP B O 1
ATOM 5579 N N . VAL B 1 228 ? 30.344 2.598 -2.303 1 97 228 VAL B N 1
ATOM 5580 C CA . VAL B 1 228 ? 30.016 2.232 -3.676 1 97 228 VAL B CA 1
ATOM 5581 C C . VAL B 1 228 ? 30.031 3.479 -4.559 1 97 228 VAL B C 1
ATOM 5583 O O . VAL B 1 228 ? 29.312 4.449 -4.273 1 97 228 VAL B O 1
ATOM 5586 N N . LYS B 1 229 ? 30.891 3.463 -5.539 1 98 229 LYS B N 1
ATOM 5587 C CA . LYS B 1 229 ? 30.875 4.516 -6.555 1 98 229 LYS B CA 1
ATOM 5588 C C . LYS B 1 229 ? 29.703 4.34 -7.512 1 98 229 LYS B C 1
ATOM 5590 O O . LYS B 1 229 ? 29.625 3.348 -8.242 1 98 229 LYS B O 1
ATOM 5595 N N . VAL B 1 230 ? 28.766 5.289 -7.516 1 97.69 230 VAL B N 1
ATOM 5596 C CA . VAL B 1 230 ? 27.609 5.223 -8.406 1 97.69 230 VAL B CA 1
ATOM 5597 C C . VAL B 1 230 ? 27.844 6.109 -9.625 1 97.69 230 VAL B C 1
ATOM 5599 O O . VAL B 1 230 ? 28.188 7.285 -9.492 1 97.69 230 VAL B O 1
ATOM 5602 N N . ILE B 1 231 ? 27.75 5.566 -10.781 1 98.25 231 ILE B N 1
ATOM 5603 C CA . ILE B 1 231 ? 27.984 6.254 -12.055 1 98.25 231 ILE B CA 1
ATOM 5604 C C . ILE B 1 231 ? 26.672 6.301 -12.852 1 98.25 231 ILE B C 1
ATOM 5606 O O . ILE B 1 231 ? 26.062 5.262 -13.117 1 98.25 231 ILE B O 1
ATOM 5610 N N . LEU B 1 232 ? 26.188 7.484 -13.141 1 97.38 232 LEU B N 1
ATOM 5611 C CA . LEU B 1 232 ? 24.984 7.699 -13.945 1 97.38 232 LEU B CA 1
ATOM 5612 C C . LEU B 1 232 ? 25.328 8.289 -15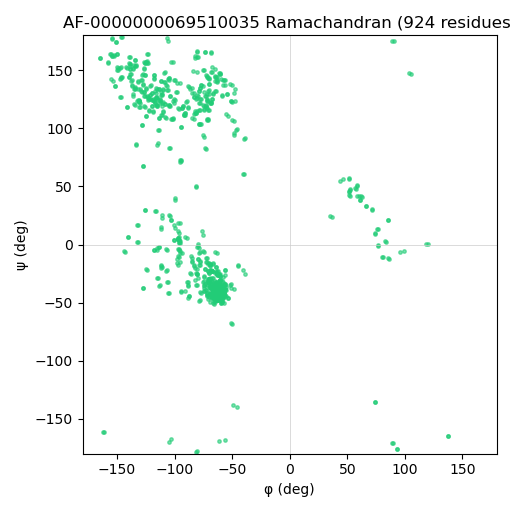.305 1 97.38 232 LEU B C 1
ATOM 5614 O O . LEU B 1 232 ? 25.875 9.391 -15.383 1 97.38 232 LEU B O 1
ATOM 5618 N N . ASN B 1 233 ? 25.078 7.512 -16.359 1 97.31 233 ASN B N 1
ATOM 5619 C CA . ASN B 1 233 ? 25.375 7.938 -17.734 1 97.31 233 ASN B CA 1
ATOM 5620 C C . ASN B 1 233 ? 26.812 8.438 -17.859 1 97.31 233 ASN B C 1
ATOM 5622 O O . ASN B 1 233 ? 27.047 9.539 -18.359 1 97.31 233 ASN B O 1
ATOM 5626 N N . ASP B 1 234 ? 27.75 7.656 -17.281 1 97.19 234 ASP B N 1
ATOM 5627 C CA . ASP B 1 234 ? 29.188 7.789 -17.422 1 97.19 234 ASP B CA 1
ATOM 5628 C C . ASP B 1 234 ? 29.719 8.953 -16.594 1 97.19 234 ASP B C 1
ATOM 5630 O O . ASP B 1 234 ? 30.875 9.383 -16.766 1 97.19 234 ASP B O 1
ATOM 5634 N N . LYS B 1 235 ? 28.922 9.453 -15.719 1 96.25 235 LYS B N 1
ATOM 5635 C CA . LYS B 1 235 ? 29.375 10.477 -14.773 1 96.25 235 LYS B CA 1
ATOM 5636 C C . LYS B 1 235 ? 29.234 10 -13.336 1 96.25 235 LYS B C 1
ATOM 5638 O O . LYS B 1 235 ? 28.172 9.516 -12.938 1 96.25 235 LYS B O 1
ATOM 5643 N N . THR B 1 236 ? 30.266 10.148 -12.602 1 96.31 236 THR B N 1
ATOM 5644 C CA . THR B 1 236 ? 30.234 9.758 -11.195 1 96.31 236 THR B CA 1
ATOM 5645 C C . THR B 1 236 ? 29.375 10.727 -10.391 1 96.31 236 THR B C 1
ATOM 5647 O O . THR B 1 236 ? 29.531 11.945 -10.5 1 96.31 236 THR B O 1
ATOM 5650 N N . ILE B 1 237 ? 28.469 10.195 -9.633 1 94.5 237 ILE B N 1
ATOM 5651 C CA . ILE B 1 237 ? 27.656 11.008 -8.734 1 94.5 237 ILE B CA 1
ATOM 5652 C C . ILE B 1 237 ? 28.5 11.5 -7.562 1 94.5 237 ILE B C 1
ATOM 5654 O O . ILE B 1 237 ? 29.172 10.703 -6.898 1 94.5 237 ILE B O 1
ATOM 5658 N N . PRO B 1 238 ? 28.531 12.805 -7.355 1 92.88 238 PRO B N 1
ATOM 5659 C CA . PRO B 1 238 ? 29.406 13.352 -6.309 1 92.88 238 PRO B CA 1
ATOM 5660 C C . PRO B 1 238 ? 28.781 13.242 -4.914 1 92.88 238 PRO B C 1
ATOM 5662 O O . PRO B 1 238 ? 28.688 14.242 -4.199 1 92.88 238 PRO B O 1
ATOM 5665 N N . VAL B 1 239 ? 28.312 12.141 -4.523 1 93.69 239 VAL B N 1
ATOM 5666 C CA . VAL B 1 239 ? 27.766 11.781 -3.219 1 93.69 239 VAL B CA 1
ATOM 5667 C C . VAL B 1 239 ? 28.469 10.531 -2.689 1 93.69 239 VAL B C 1
ATOM 5669 O O . VAL B 1 239 ? 28.438 9.477 -3.326 1 93.69 239 VAL B O 1
ATOM 5672 N N . ARG B 1 240 ? 29.109 10.695 -1.56 1 91.75 240 ARG B N 1
ATOM 5673 C CA . ARG B 1 240 ? 29.938 9.594 -1.068 1 91.75 240 ARG B CA 1
ATOM 5674 C C . ARG B 1 240 ? 29.281 8.914 0.131 1 91.75 240 ARG B C 1
ATOM 5676 O O . ARG B 1 240 ? 29.609 7.773 0.465 1 91.75 240 ARG B O 1
ATOM 5683 N N . ASN B 1 241 ? 28.469 9.641 0.72 1 95.19 241 ASN B N 1
ATOM 5684 C CA . ASN B 1 241 ? 27.797 9.133 1.918 1 95.19 241 ASN B CA 1
ATOM 5685 C C . ASN B 1 241 ? 26.453 9.812 2.154 1 95.19 241 ASN B C 1
ATOM 5687 O O . ASN B 1 241 ? 26.047 10.672 1.371 1 95.19 241 ASN B O 1
ATOM 5691 N N . PHE B 1 242 ? 25.797 9.359 3.182 1 97.31 242 PHE B N 1
ATOM 5692 C CA . PHE B 1 242 ? 24.453 9.828 3.463 1 97.31 242 PHE B CA 1
ATOM 5693 C C . PHE B 1 242 ? 24.453 11.305 3.824 1 97.31 242 PHE B C 1
ATOM 5695 O O . PHE B 1 242 ? 23.531 12.039 3.463 1 97.31 242 PHE B O 1
ATOM 5702 N N . LYS B 1 243 ? 25.453 11.758 4.566 1 95.44 243 LYS B N 1
ATOM 5703 C CA . LYS B 1 243 ? 25.562 13.172 4.918 1 95.44 243 LYS B CA 1
ATOM 5704 C C . LYS B 1 243 ? 25.656 14.047 3.672 1 95.44 243 LYS B C 1
ATOM 5706 O O . LYS B 1 243 ? 24.984 15.078 3.586 1 95.44 243 LYS B O 1
ATOM 5711 N N . ASP B 1 244 ? 26.469 13.602 2.686 1 93.56 244 ASP B N 1
ATOM 5712 C CA . ASP B 1 244 ? 26.547 14.312 1.411 1 93.56 244 ASP B CA 1
ATOM 5713 C C . ASP B 1 244 ? 25.188 14.391 0.735 1 93.56 244 ASP B C 1
ATOM 5715 O O . ASP B 1 244 ? 24.812 15.43 0.18 1 93.56 244 ASP B O 1
ATOM 5719 N N . TYR B 1 245 ? 24.531 13.312 0.792 1 95.06 245 TYR B N 1
ATOM 5720 C CA . TYR B 1 245 ? 23.203 13.234 0.174 1 95.06 245 TYR B CA 1
ATOM 5721 C C . TYR B 1 245 ? 22.25 14.227 0.816 1 95.06 245 TYR B C 1
ATOM 5723 O O . TYR B 1 245 ? 21.531 14.945 0.117 1 95.06 245 TYR B O 1
ATOM 5731 N N . VAL B 1 246 ? 22.219 14.258 2.113 1 94.56 246 VAL B N 1
ATOM 5732 C CA . VAL B 1 246 ? 21.344 15.156 2.854 1 94.56 246 VAL B CA 1
ATOM 5733 C C . VAL B 1 246 ? 21.672 16.609 2.5 1 94.56 246 VAL B C 1
ATOM 5735 O O . VAL B 1 246 ? 20.766 17.422 2.332 1 94.56 246 VAL B O 1
ATOM 5738 N N . ASP B 1 247 ? 22.875 16.906 2.332 1 91.06 247 ASP B N 1
ATOM 5739 C CA . ASP B 1 247 ? 23.328 18.266 2.041 1 91.06 247 ASP B CA 1
ATOM 5740 C C . ASP B 1 247 ? 22.781 18.75 0.706 1 91.06 247 ASP B C 1
ATOM 5742 O O . ASP B 1 247 ? 22.625 19.953 0.497 1 91.06 247 ASP B O 1
ATOM 5746 N N . LEU B 1 248 ? 22.484 17.859 -0.203 1 90.12 248 LEU B N 1
ATOM 5747 C CA . LEU B 1 248 ? 21.953 18.219 -1.513 1 90.12 248 LEU B CA 1
ATOM 5748 C C . LEU B 1 248 ? 20.609 18.938 -1.376 1 90.12 248 LEU B C 1
ATOM 5750 O O . LEU B 1 248 ? 20.203 19.688 -2.275 1 90.12 248 LEU B O 1
ATOM 5754 N N . TYR B 1 249 ? 19.938 18.672 -0.32 1 88.75 249 TYR B N 1
ATOM 5755 C CA . TYR B 1 249 ? 18.625 19.266 -0.118 1 88.75 249 TYR B CA 1
ATOM 5756 C C . TYR B 1 249 ? 18.75 20.719 0.349 1 88.75 249 TYR B C 1
ATOM 5758 O O . TYR B 1 249 ? 17.766 21.469 0.298 1 88.75 249 TYR B O 1
ATOM 5766 N N . PHE B 1 250 ? 19.891 21.141 0.776 1 84.19 250 PHE B N 1
ATOM 5767 C CA . PHE B 1 250 ? 20.016 22.453 1.411 1 84.19 250 PHE B CA 1
ATOM 5768 C C . PHE B 1 250 ? 21.062 23.297 0.701 1 84.19 250 PHE B C 1
ATOM 5770 O O . PHE B 1 250 ? 21.078 24.516 0.836 1 84.19 250 PHE B O 1
ATOM 5777 N N . LYS B 1 251 ? 21.875 22.656 0.029 1 73.31 251 LYS B N 1
ATOM 5778 C CA . LYS B 1 251 ? 22.891 23.406 -0.703 1 73.31 251 LYS B CA 1
ATOM 5779 C C . LYS B 1 251 ? 22.281 24.141 -1.897 1 73.31 251 LYS B C 1
ATOM 5781 O O . LYS B 1 251 ? 21.609 23.516 -2.73 1 73.31 251 LYS B O 1
ATOM 5786 N N . GLY B 1 252 ? 22.359 25.453 -1.873 1 62.94 252 GLY B N 1
ATOM 5787 C CA . GLY B 1 252 ? 21.938 26.25 -3.016 1 62.94 252 GLY B CA 1
ATOM 5788 C C . GLY B 1 252 ? 20.438 26.453 -3.084 1 62.94 252 GLY B C 1
ATOM 5789 O O . GLY B 1 252 ? 19.938 27.094 -4.012 1 62.94 252 GLY B O 1
ATOM 5790 N N . ASN B 1 253 ? 19.766 25.719 -2.256 1 59.31 253 ASN B N 1
ATOM 5791 C CA . ASN B 1 253 ? 18.297 25.797 -2.33 1 59.31 253 ASN B CA 1
ATOM 5792 C C . ASN B 1 253 ? 17.781 27.062 -1.669 1 59.31 253 ASN B C 1
ATOM 5794 O O . ASN B 1 253 ? 18.016 27.297 -0.48 1 59.31 253 ASN B O 1
ATOM 5798 N N . GLU B 1 254 ? 17.438 27.922 -2.541 1 55.72 254 GLU B N 1
ATOM 5799 C CA . GLU B 1 254 ? 16.828 29.172 -2.08 1 55.72 254 GLU B CA 1
ATOM 5800 C C . GLU B 1 254 ? 15.594 28.891 -1.224 1 55.72 254 GLU B C 1
ATOM 5802 O O . GLU B 1 254 ? 15.18 29.734 -0.422 1 55.72 254 GLU B O 1
ATOM 5807 N N . ASP B 1 255 ? 15.031 27.688 -1.418 1 56.09 255 ASP B N 1
ATOM 5808 C CA . ASP B 1 255 ? 13.758 27.422 -0.753 1 56.09 255 ASP B CA 1
ATOM 5809 C C . ASP B 1 255 ? 13.977 26.969 0.689 1 56.09 255 ASP B C 1
ATOM 5811 O O . ASP B 1 255 ? 13.039 26.953 1.488 1 56.09 255 ASP B O 1
ATOM 5815 N N . VAL B 1 256 ? 15.18 26.562 0.938 1 59 256 VAL B N 1
ATOM 5816 C CA . VAL B 1 256 ? 15.453 26.125 2.305 1 59 256 VAL B CA 1
ATOM 5817 C C . VAL B 1 256 ? 16.344 27.141 3.004 1 59 256 VAL B C 1
ATOM 5819 O O . VAL B 1 256 ? 17.281 27.672 2.4 1 59 256 VAL B O 1
ATOM 5822 N N . ASN B 1 257 ? 15.852 27.656 4.066 1 57.78 257 ASN B N 1
ATOM 5823 C CA . ASN B 1 257 ? 16.609 28.609 4.879 1 57.78 257 ASN B CA 1
ATOM 5824 C C . ASN B 1 257 ? 18.031 28.109 5.129 1 57.78 257 ASN B C 1
ATOM 5826 O O . ASN B 1 257 ? 18.234 27.094 5.805 1 57.78 257 ASN B O 1
ATOM 5830 N N . GLU B 1 258 ? 18.984 28.594 4.367 1 58.47 258 GLU B N 1
ATOM 5831 C CA . GLU B 1 258 ? 20.391 28.25 4.461 1 58.47 258 GLU B CA 1
ATOM 5832 C C . GLU B 1 258 ? 20.875 28.25 5.91 1 58.47 258 GLU B C 1
ATOM 5834 O O . GLU B 1 258 ? 21.859 27.594 6.246 1 58.47 258 GLU B O 1
ATOM 5839 N N . ASP B 1 259 ? 20.047 28.906 6.719 1 60.28 259 ASP B N 1
ATOM 5840 C CA . ASP B 1 259 ? 20.484 29.047 8.109 1 60.28 259 ASP B CA 1
ATOM 5841 C C . ASP B 1 259 ? 19.969 27.875 8.945 1 60.28 259 ASP B C 1
ATOM 5843 O O . ASP B 1 259 ? 20.266 27.781 10.141 1 60.28 259 ASP B O 1
ATOM 5847 N N . LEU B 1 260 ? 19.359 26.938 8.18 1 71.31 260 LEU B N 1
ATOM 5848 C CA . LEU B 1 260 ? 18.844 25.812 8.969 1 71.31 260 LEU B CA 1
ATOM 5849 C C . LEU B 1 260 ? 19.953 24.812 9.281 1 71.31 260 LEU B C 1
ATOM 5851 O O . LEU B 1 260 ? 20.609 24.312 8.367 1 71.31 260 LEU B O 1
ATOM 5855 N N . LYS B 1 261 ? 20.25 24.75 10.508 1 82.69 261 LYS B N 1
ATOM 5856 C CA . LYS B 1 261 ? 21.234 23.766 10.953 1 82.69 261 LYS B CA 1
ATOM 5857 C C . LYS B 1 261 ? 20.703 22.344 10.797 1 82.69 261 LYS B C 1
ATOM 5859 O O . LYS B 1 261 ? 19.531 22.078 11.117 1 82.69 261 LYS B O 1
ATOM 5864 N N . ILE B 1 262 ? 21.453 21.484 10.086 1 90.94 262 ILE B N 1
ATOM 5865 C CA . ILE B 1 262 ? 21.141 20.062 9.961 1 90.94 262 ILE B CA 1
ATOM 5866 C C . ILE B 1 262 ? 21.953 19.266 10.977 1 90.94 262 ILE B C 1
ATOM 5868 O O . ILE B 1 262 ? 23.188 19.328 10.984 1 90.94 262 ILE B O 1
ATOM 5872 N N . MET B 1 263 ? 21.281 18.641 11.828 1 94.25 263 MET B N 1
ATOM 5873 C CA . MET B 1 263 ? 21.969 17.781 12.805 1 94.25 263 MET B CA 1
ATOM 5874 C C . MET B 1 263 ? 22.047 16.344 12.297 1 94.25 263 MET B C 1
ATOM 5876 O O . MET B 1 263 ? 21.031 15.727 11.992 1 94.25 263 MET B O 1
ATOM 5880 N N . HIS B 1 264 ? 23.219 15.875 12.148 1 96 264 HIS B N 1
ATOM 5881 C CA . HIS B 1 264 ? 23.484 14.547 11.594 1 96 264 HIS B CA 1
ATOM 5882 C C . HIS B 1 264 ? 24.188 13.656 12.609 1 96 264 HIS B C 1
ATOM 5884 O O . HIS B 1 264 ? 25.031 14.141 13.383 1 96 264 HIS B O 1
ATOM 5890 N N . THR B 1 265 ? 23.875 12.359 12.633 1 97 265 THR B N 1
ATOM 5891 C CA . THR B 1 265 ? 24.594 11.422 13.484 1 97 265 THR B CA 1
ATOM 5892 C C . THR B 1 265 ? 24.516 10.008 12.93 1 97 265 THR B C 1
ATOM 5894 O O . THR B 1 265 ? 23.516 9.641 12.305 1 97 265 THR B O 1
ATOM 5897 N N . ILE B 1 266 ? 25.578 9.312 13.055 1 96.38 266 ILE B N 1
ATOM 5898 C CA . ILE B 1 266 ? 25.594 7.863 12.891 1 96.38 266 ILE B CA 1
ATOM 5899 C C . ILE B 1 266 ? 25.375 7.184 14.242 1 96.38 266 ILE B C 1
ATOM 5901 O O . ILE B 1 266 ? 26.219 7.281 15.133 1 96.38 266 ILE B O 1
ATOM 5905 N N . VAL B 1 267 ? 24.266 6.566 14.383 1 95.69 267 VAL B N 1
ATOM 5906 C CA . VAL B 1 267 ? 23.875 6.004 15.672 1 95.69 267 VAL B CA 1
ATOM 5907 C C . VAL B 1 267 ? 24.609 4.68 15.891 1 95.69 267 VAL B C 1
ATOM 5909 O O . VAL B 1 267 ? 25.109 4.422 16.984 1 95.69 267 VAL B O 1
ATOM 5912 N N . ASN B 1 268 ? 24.594 3.846 14.945 1 94.19 268 ASN B N 1
ATOM 5913 C CA . ASN B 1 268 ? 25.281 2.559 14.891 1 94.19 268 ASN B CA 1
ATOM 5914 C C . ASN B 1 268 ? 25.406 2.051 13.453 1 94.19 268 ASN B C 1
ATOM 5916 O O . ASN B 1 268 ? 25.297 2.83 12.508 1 94.19 268 ASN B O 1
ATOM 5920 N N . ASP B 1 269 ? 25.641 0.786 13.258 1 91.75 269 ASP B N 1
ATOM 5921 C CA . ASP B 1 269 ? 25.891 0.236 11.93 1 91.75 269 ASP B CA 1
ATOM 5922 C C . ASP B 1 269 ? 24.594 0.129 11.117 1 91.75 269 ASP B C 1
ATOM 5924 O O . ASP B 1 269 ? 24.641 -0.11 9.914 1 91.75 269 ASP B O 1
ATOM 5928 N N . ARG B 1 270 ? 23.469 0.431 11.766 1 95.19 270 ARG B N 1
ATOM 5929 C CA . ARG B 1 270 ? 22.188 0.224 11.102 1 95.19 270 ARG B CA 1
ATOM 5930 C C . ARG B 1 270 ? 21.469 1.55 10.875 1 95.19 270 ARG B C 1
ATOM 5932 O O . ARG B 1 270 ? 20.688 1.685 9.938 1 95.19 270 ARG B O 1
ATOM 5939 N N . TRP B 1 271 ? 21.812 2.459 11.82 1 97.06 271 TRP B N 1
ATOM 5940 C CA . TRP B 1 271 ? 21.031 3.689 11.812 1 97.06 271 TRP B CA 1
ATOM 5941 C C . TRP B 1 271 ? 21.922 4.898 11.555 1 97.06 271 TRP B C 1
ATOM 5943 O O . TRP B 1 271 ? 22.891 5.129 12.281 1 97.06 271 TRP B O 1
ATOM 5953 N N . GLU B 1 272 ? 21.594 5.684 10.555 1 97.75 272 GLU B N 1
ATOM 5954 C CA . GLU B 1 272 ? 22.141 7.012 10.281 1 97.75 272 GLU B CA 1
ATOM 5955 C C . GLU B 1 272 ? 21.016 8.016 10.016 1 97.75 272 GLU B C 1
ATOM 5957 O O . GLU B 1 272 ? 20.141 7.77 9.188 1 97.75 272 GLU B O 1
ATOM 5962 N N . ILE B 1 273 ? 20.984 9.117 10.781 1 98.12 273 ILE B N 1
ATOM 5963 C CA . ILE B 1 273 ? 19.859 10.031 10.648 1 98.12 273 ILE B CA 1
ATOM 5964 C C . ILE B 1 273 ? 20.359 11.469 10.57 1 98.12 273 ILE B C 1
ATOM 5966 O O . ILE B 1 273 ? 21.5 11.75 10.945 1 98.12 273 ILE B O 1
ATOM 5970 N N . ALA B 1 274 ? 19.578 12.305 10.047 1 97.12 274 ALA B N 1
ATOM 5971 C CA . ALA B 1 274 ? 19.703 13.758 10.109 1 97.12 274 ALA B CA 1
ATOM 5972 C C . ALA B 1 274 ? 18.344 14.414 10.359 1 97.12 274 ALA B C 1
ATOM 5974 O O . ALA B 1 274 ? 17.312 13.914 9.914 1 97.12 274 ALA B O 1
ATOM 5975 N N . VAL B 1 275 ? 18.359 15.414 11.156 1 96.38 275 VAL B N 1
ATOM 5976 C CA . VAL B 1 275 ? 17.125 16.109 11.492 1 96.38 275 VAL B CA 1
ATOM 5977 C C . VAL B 1 275 ? 17.312 17.609 11.336 1 96.38 275 VAL B C 1
ATOM 5979 O O . VAL B 1 275 ? 18.375 18.156 11.688 1 96.38 275 VAL B O 1
ATOM 5982 N N . THR B 1 276 ? 16.344 18.281 10.82 1 94 276 THR B N 1
ATOM 5983 C CA . THR B 1 276 ? 16.312 19.734 10.719 1 94 276 THR B CA 1
ATOM 5984 C C . THR B 1 276 ? 14.891 20.25 10.883 1 94 276 THR B C 1
ATOM 5986 O O . THR B 1 276 ? 13.977 19.484 11.211 1 94 276 THR B O 1
ATOM 5989 N N . LEU B 1 277 ? 14.75 21.547 10.844 1 91.94 277 LEU B N 1
ATOM 5990 C CA . LEU B 1 277 ? 13.438 22.172 10.984 1 91.94 277 LEU B CA 1
ATOM 5991 C C . LEU B 1 277 ? 12.648 22.078 9.688 1 91.94 277 LEU B C 1
ATOM 5993 O O . LEU B 1 277 ? 13.211 22.25 8.602 1 91.94 277 LEU B O 1
ATOM 5997 N N . SER B 1 278 ? 11.414 21.719 9.812 1 90.88 278 SER B N 1
ATOM 5998 C CA . SER B 1 278 ? 10.484 21.734 8.68 1 90.88 278 SER B CA 1
ATOM 5999 C C . SER B 1 278 ? 9.602 22.984 8.719 1 90.88 278 SER B C 1
ATOM 6001 O O . SER B 1 278 ? 9.141 23.391 9.781 1 90.88 278 SER B O 1
ATOM 6003 N N . ASP B 1 279 ? 9.305 23.578 7.57 1 78.56 279 ASP B N 1
ATOM 6004 C CA . ASP B 1 279 ? 8.422 24.734 7.484 1 78.56 279 ASP B CA 1
ATOM 6005 C C . ASP B 1 279 ? 7.066 24.344 6.887 1 78.56 279 ASP B C 1
ATOM 6007 O O . ASP B 1 279 ? 6.164 25.172 6.789 1 78.56 279 ASP B O 1
ATOM 6011 N N . SER B 1 280 ? 6.957 23.172 6.492 1 80.31 280 SER B N 1
ATOM 6012 C CA . SER B 1 280 ? 5.75 22.75 5.781 1 80.31 280 SER B CA 1
ATOM 6013 C C . SER B 1 280 ? 5.113 21.531 6.449 1 80.31 280 SER B C 1
ATOM 6015 O O . SER B 1 280 ? 4.562 20.672 5.77 1 80.31 280 SER B O 1
ATOM 6017 N N . GLY B 1 281 ? 5.324 21.453 7.801 1 86.62 281 GLY B N 1
ATOM 6018 C CA . GLY B 1 281 ? 4.785 20.297 8.492 1 86.62 281 GLY B CA 1
ATOM 6019 C C . GLY B 1 281 ? 5.785 19.156 8.617 1 86.62 281 GLY B C 1
ATOM 6020 O O . GLY B 1 281 ? 6.953 19.312 8.258 1 86.62 281 GLY B O 1
ATOM 6021 N N . PRO B 1 282 ? 5.332 18.078 9.148 1 92.25 282 PRO B N 1
ATOM 6022 C CA . PRO B 1 282 ? 6.238 16.938 9.312 1 92.25 282 PRO B CA 1
ATOM 6023 C C . PRO B 1 282 ? 6.711 16.375 7.977 1 92.25 282 PRO B C 1
ATOM 6025 O O . PRO B 1 282 ? 5.91 16.203 7.059 1 92.25 282 PRO B O 1
ATOM 6028 N N . GLN B 1 283 ? 7.992 16.141 7.812 1 94.12 283 GLN B N 1
ATOM 6029 C CA . GLN B 1 283 ? 8.594 15.625 6.586 1 94.12 283 GLN B CA 1
ATOM 6030 C C . GLN B 1 283 ? 9.625 14.539 6.891 1 94.12 283 GLN B C 1
ATOM 6032 O O . GLN B 1 283 ? 10.227 14.531 7.965 1 94.12 283 GLN B O 1
ATOM 6037 N N . HIS B 1 284 ? 9.75 13.688 5.949 1 96.94 284 HIS B N 1
ATOM 6038 C CA . HIS B 1 284 ? 10.836 12.711 6.055 1 96.94 284 HIS B CA 1
ATOM 6039 C C . HIS B 1 284 ? 11.336 12.297 4.676 1 96.94 284 HIS B C 1
ATOM 6041 O O . HIS B 1 284 ? 10.602 12.391 3.688 1 96.94 284 HIS B O 1
ATOM 6047 N N . THR B 1 285 ? 12.547 11.945 4.531 1 96.81 285 THR B N 1
ATOM 6048 C CA . THR B 1 285 ? 13.195 11.195 3.465 1 96.81 285 THR B CA 1
ATOM 6049 C C . THR B 1 285 ? 13.922 9.977 4.023 1 96.81 285 THR B C 1
ATOM 6051 O O . THR B 1 285 ? 14.906 10.117 4.75 1 96.81 285 THR B O 1
ATOM 6054 N N . SER B 1 286 ? 13.391 8.828 3.705 1 98.5 286 SER B N 1
ATOM 6055 C CA . SER B 1 286 ? 13.922 7.676 4.426 1 98.5 286 SER B CA 1
ATOM 6056 C C . SER B 1 286 ? 14.18 6.508 3.48 1 98.5 286 SER B C 1
ATOM 6058 O O . SER B 1 286 ? 13.57 6.418 2.412 1 98.5 286 SER B O 1
ATOM 6060 N N . PHE B 1 287 ? 15.078 5.676 3.879 1 98.62 287 PHE B N 1
ATOM 6061 C CA . PHE B 1 287 ? 15.492 4.488 3.148 1 98.62 287 PHE B CA 1
ATOM 6062 C C . PHE B 1 287 ? 15.641 3.299 4.09 1 98.62 287 PHE B C 1
ATOM 6064 O O . PHE B 1 287 ? 16.141 3.445 5.211 1 98.62 287 PHE B O 1
ATOM 6071 N N . VAL B 1 288 ? 15.156 2.16 3.662 1 98 288 VAL B N 1
ATOM 6072 C CA . VAL B 1 288 ? 15.359 0.892 4.355 1 98 288 VAL B CA 1
ATOM 6073 C C . VAL B 1 288 ? 16.031 -0.109 3.414 1 98 288 VAL B C 1
ATOM 6075 O O . VAL B 1 288 ? 15.445 -0.503 2.4 1 98 288 VAL B O 1
ATOM 6078 N N . ASN B 1 289 ? 17.219 -0.53 3.703 1 96.94 289 ASN B N 1
ATOM 6079 C CA . ASN B 1 289 ? 17.953 -1.445 2.838 1 96.94 289 ASN B CA 1
ATOM 6080 C C . ASN B 1 289 ? 18 -0.939 1.399 1 96.94 289 ASN B C 1
ATOM 6082 O O . ASN B 1 289 ? 17.719 -1.688 0.463 1 96.94 289 ASN B O 1
ATOM 6086 N N . SER B 1 290 ? 18.234 0.336 1.233 1 97.75 290 SER B N 1
ATOM 6087 C CA . SER B 1 290 ? 18.406 1.037 -0.035 1 97.75 290 SER B CA 1
ATOM 6088 C C . SER B 1 290 ? 17.062 1.262 -0.725 1 97.75 290 SER B C 1
ATOM 6090 O O . SER B 1 290 ? 17 1.855 -1.804 1 97.75 290 SER B O 1
ATOM 6092 N N . ILE B 1 291 ? 15.953 0.788 -0.1 1 98.38 291 ILE B N 1
ATOM 6093 C CA . ILE B 1 291 ? 14.609 1.03 -0.63 1 98.38 291 ILE B CA 1
ATOM 6094 C C . ILE B 1 291 ? 14.148 2.432 -0.239 1 98.38 291 ILE B C 1
ATOM 6096 O O . ILE B 1 291 ? 14.266 2.828 0.923 1 98.38 291 ILE B O 1
ATOM 6100 N N . ALA B 1 292 ? 13.703 3.201 -1.217 1 98.06 292 ALA B N 1
ATOM 6101 C CA . ALA B 1 292 ? 13.102 4.492 -0.892 1 98.06 292 ALA B CA 1
ATOM 6102 C C . ALA B 1 292 ? 11.734 4.309 -0.24 1 98.06 292 ALA B C 1
ATOM 6104 O O . ALA B 1 292 ? 10.766 3.93 -0.906 1 98.06 292 ALA B O 1
ATOM 6105 N N . THR B 1 293 ? 11.641 4.559 1.029 1 98.19 293 THR B N 1
ATOM 6106 C CA . THR B 1 293 ? 10.391 4.395 1.774 1 98.19 293 THR B CA 1
ATOM 6107 C C . THR B 1 293 ? 9.633 5.715 1.854 1 98.19 293 THR B C 1
ATOM 6109 O O . THR B 1 293 ? 9.414 6.246 2.943 1 98.19 293 THR B O 1
ATOM 6112 N N . ASN B 1 294 ? 9.094 6.105 0.74 1 96.06 294 ASN B N 1
ATOM 6113 C CA . ASN B 1 294 ? 8.453 7.406 0.583 1 96.06 294 ASN B CA 1
ATOM 6114 C C . ASN B 1 294 ? 7.219 7.539 1.469 1 96.06 294 ASN B C 1
ATOM 6116 O O . ASN B 1 294 ? 6.848 8.648 1.861 1 96.06 294 ASN B O 1
ATOM 6120 N N . GLU B 1 295 ? 6.637 6.402 1.829 1 95.75 295 GLU B N 1
ATOM 6121 C CA . GLU B 1 295 ? 5.453 6.414 2.686 1 95.75 295 GLU B CA 1
ATOM 6122 C C . GLU B 1 295 ? 5.832 6.184 4.148 1 95.75 295 GLU B C 1
ATOM 6124 O O . GLU B 1 295 ? 4.957 6 4.996 1 95.75 295 GLU B O 1
ATOM 6129 N N . GLY B 1 296 ? 7.105 6.117 4.43 1 97.69 296 GLY B N 1
ATOM 6130 C CA . GLY B 1 296 ? 7.602 5.957 5.789 1 97.69 296 GLY B CA 1
ATOM 6131 C C . GLY B 1 296 ? 7.402 4.555 6.332 1 97.69 296 GLY B C 1
ATOM 6132 O O . GLY B 1 296 ? 7.715 3.57 5.66 1 97.69 296 GLY B O 1
ATOM 6133 N N . GLY B 1 297 ? 6.957 4.512 7.551 1 96.31 297 GLY B N 1
ATOM 6134 C CA . GLY B 1 297 ? 6.75 3.24 8.227 1 96.31 297 GLY B CA 1
ATOM 6135 C C . GLY B 1 297 ? 7.234 3.238 9.664 1 96.31 297 GLY B C 1
ATOM 6136 O O . GLY B 1 297 ? 7.383 4.301 10.273 1 96.31 297 GLY B O 1
ATOM 6137 N N . SER B 1 298 ? 7.363 2.055 10.195 1 95.44 298 SER B N 1
ATOM 6138 C CA . SER B 1 298 ? 7.676 1.88 11.609 1 95.44 298 SER B CA 1
ATOM 6139 C C . SER B 1 298 ? 9.016 2.521 11.969 1 95.44 298 SER B C 1
ATOM 6141 O O . SER B 1 298 ? 9.188 3.035 13.07 1 95.44 298 SER B O 1
ATOM 6143 N N . HIS B 1 299 ? 9.93 2.564 11.031 1 97.5 299 HIS B N 1
ATOM 6144 C CA . HIS B 1 299 ? 11.234 3.15 11.289 1 97.5 299 HIS B CA 1
ATOM 6145 C C . HIS B 1 299 ? 11.148 4.668 11.414 1 97.5 299 HIS B C 1
ATOM 6147 O O . HIS B 1 299 ? 11.766 5.262 12.297 1 97.5 299 HIS B O 1
ATOM 6153 N N . VAL B 1 300 ? 10.406 5.258 10.523 1 97.94 300 VAL B N 1
ATOM 6154 C CA . VAL B 1 300 ? 10.219 6.703 10.57 1 97.94 300 VAL B CA 1
ATOM 6155 C C . VAL B 1 300 ? 9.508 7.094 11.867 1 97.94 300 VAL B C 1
ATOM 6157 O O . VAL B 1 300 ? 9.93 8.023 12.555 1 97.94 300 VAL B O 1
ATOM 6160 N N . LYS B 1 301 ? 8.484 6.355 12.18 1 95 301 LYS B N 1
ATOM 6161 C CA . LYS B 1 301 ? 7.738 6.613 13.414 1 95 301 LYS B CA 1
ATOM 6162 C C . LYS B 1 301 ? 8.648 6.523 14.633 1 95 301 LYS B C 1
ATOM 6164 O O . LYS B 1 301 ? 8.586 7.371 15.531 1 95 301 LYS B O 1
ATOM 6169 N N . MET B 1 302 ? 9.438 5.527 14.695 1 95.75 302 MET B N 1
ATOM 6170 C CA . MET B 1 302 ? 10.336 5.328 15.82 1 95.75 302 MET B CA 1
ATOM 6171 C C . MET B 1 302 ? 11.305 6.5 15.961 1 95.75 302 MET B C 1
ATOM 6173 O O . MET B 1 302 ? 11.484 7.035 17.047 1 95.75 302 MET B O 1
ATOM 6177 N N . VAL B 1 303 ? 11.883 6.906 14.867 1 97.31 303 VAL B N 1
ATOM 6178 C CA . VAL B 1 303 ? 12.867 7.984 14.883 1 97.31 303 VAL B CA 1
ATOM 6179 C C . VAL B 1 303 ? 12.195 9.289 15.32 1 97.31 303 VAL B C 1
ATOM 6181 O O . VAL B 1 303 ? 12.688 9.969 16.219 1 97.31 303 VAL B O 1
ATOM 6184 N N . ILE B 1 304 ? 11.102 9.602 14.758 1 96.88 304 ILE B N 1
ATOM 6185 C CA . ILE B 1 304 ? 10.383 10.844 15.047 1 96.88 304 ILE B CA 1
ATOM 6186 C C . ILE B 1 304 ? 9.93 10.852 16.5 1 96.88 304 ILE B C 1
ATOM 6188 O O . ILE B 1 304 ? 10.078 11.852 17.203 1 96.88 304 ILE B O 1
ATOM 6192 N N . ASP B 1 305 ? 9.406 9.742 17.016 1 94.69 305 ASP B N 1
ATOM 6193 C CA . ASP B 1 305 ? 8.945 9.648 18.391 1 94.69 305 ASP B CA 1
ATOM 6194 C C . ASP B 1 305 ? 10.102 9.859 19.375 1 94.69 305 ASP B C 1
ATOM 6196 O O . ASP B 1 305 ? 9.984 10.633 20.328 1 94.69 305 ASP B O 1
ATOM 6200 N N . LYS B 1 306 ? 11.164 9.211 19.156 1 96 306 LYS B N 1
ATOM 6201 C CA . LYS B 1 306 ? 12.289 9.273 20.078 1 96 306 LYS B CA 1
ATOM 6202 C C . LYS B 1 306 ? 12.945 10.648 20.047 1 96 306 LYS B C 1
ATOM 6204 O O . LYS B 1 306 ? 13.281 11.203 21.109 1 96 306 LYS B O 1
ATOM 6209 N N . ILE B 1 307 ? 13.117 11.188 18.891 1 96.81 307 ILE B N 1
ATOM 6210 C CA . ILE B 1 307 ? 13.711 12.516 18.766 1 96.81 307 ILE B CA 1
ATOM 6211 C C . ILE B 1 307 ? 12.781 13.547 19.406 1 96.81 307 ILE B C 1
ATOM 6213 O O . ILE B 1 307 ? 13.242 14.422 20.141 1 96.81 307 ILE B O 1
ATOM 6217 N N . SER B 1 308 ? 11.516 13.438 19.156 1 96.38 308 SER B N 1
ATOM 6218 C CA . SER B 1 308 ? 10.539 14.352 19.734 1 96.38 308 SER B CA 1
ATOM 6219 C C . SER B 1 308 ? 10.539 14.258 21.25 1 96.38 308 SER B C 1
ATOM 6221 O O . SER B 1 308 ? 10.391 15.266 21.953 1 96.38 308 SER B O 1
ATOM 6223 N N . SER B 1 309 ? 10.664 13.078 21.781 1 95.62 309 SER B N 1
ATOM 6224 C CA . SER B 1 309 ? 10.727 12.883 23.219 1 95.62 309 SER B CA 1
ATOM 6225 C C . SER B 1 309 ? 11.938 13.586 23.828 1 95.62 309 SER B C 1
ATOM 6227 O O . SER B 1 309 ? 11.844 14.211 24.875 1 95.62 309 SER B O 1
ATOM 6229 N N . LYS B 1 310 ? 13.023 13.5 23.172 1 95.75 310 LYS B N 1
ATOM 6230 C CA . LYS B 1 310 ? 14.234 14.164 23.641 1 95.75 310 LYS B CA 1
ATOM 6231 C C . LYS B 1 310 ? 14.078 15.688 23.578 1 95.75 310 LYS B C 1
ATOM 6233 O O . LYS B 1 310 ? 14.5 16.391 24.484 1 95.75 310 LYS B O 1
ATOM 6238 N N . ILE B 1 311 ? 13.508 16.109 22.516 1 96.31 311 ILE B N 1
ATOM 6239 C CA . ILE B 1 311 ? 13.266 17.547 22.375 1 96.31 311 ILE B CA 1
ATOM 6240 C C . ILE B 1 311 ? 12.312 18.016 23.469 1 96.31 311 ILE B C 1
ATOM 6242 O O . ILE B 1 311 ? 12.508 19.094 24.047 1 96.31 311 ILE B O 1
ATOM 6246 N N . LEU B 1 312 ? 11.336 17.234 23.766 1 96.44 312 LEU B N 1
ATOM 6247 C CA . LEU B 1 312 ? 10.391 17.562 24.828 1 96.44 312 LEU B CA 1
ATOM 6248 C C . LEU B 1 312 ? 11.109 17.719 26.156 1 96.44 312 LEU B C 1
ATOM 6250 O O . LEU B 1 312 ? 10.828 18.641 26.922 1 96.44 312 LEU B O 1
ATOM 6254 N N . ASP B 1 313 ? 12.008 16.859 26.406 1 95.44 313 ASP B N 1
ATOM 6255 C CA . ASP B 1 313 ? 12.781 16.938 27.641 1 95.44 313 ASP B CA 1
ATOM 6256 C C . ASP B 1 313 ? 13.547 18.25 27.719 1 95.44 313 ASP B C 1
ATOM 6258 O O . ASP B 1 313 ? 13.625 18.859 28.797 1 95.44 313 ASP B O 1
ATOM 6262 N N . ILE B 1 314 ? 14.07 18.641 26.656 1 95.12 314 ILE B N 1
ATOM 6263 C CA . ILE B 1 314 ? 14.82 19.891 26.625 1 95.12 314 ILE B CA 1
ATOM 6264 C C . ILE B 1 314 ? 13.875 21.078 26.812 1 95.12 314 ILE B C 1
ATOM 6266 O O . ILE B 1 314 ? 14.172 22 27.578 1 95.12 314 ILE B O 1
ATOM 6270 N N . ILE B 1 315 ? 12.82 21 26.141 1 95.19 315 ILE B N 1
ATOM 6271 C CA . ILE B 1 315 ? 11.836 22.078 26.203 1 95.19 315 ILE B CA 1
ATOM 6272 C C . ILE B 1 315 ? 11.32 22.219 27.625 1 95.19 315 ILE B C 1
ATOM 6274 O O . ILE B 1 315 ? 11.125 23.344 28.125 1 95.19 315 ILE B O 1
ATOM 6278 N N . ARG B 1 316 ? 11.141 21.156 28.297 1 94.56 316 ARG B N 1
ATOM 6279 C CA . ARG B 1 316 ? 10.57 21.156 29.641 1 94.56 316 ARG B CA 1
ATOM 6280 C C . ARG B 1 316 ? 11.516 21.812 30.641 1 94.56 316 ARG B C 1
ATOM 6282 O O . ARG B 1 316 ? 11.086 22.266 31.703 1 94.56 316 ARG B O 1
ATOM 6289 N N . LYS B 1 317 ? 12.703 21.859 30.359 1 92.31 317 LYS B N 1
ATOM 6290 C CA . LYS B 1 317 ? 13.656 22.578 31.203 1 92.31 317 LYS B CA 1
ATOM 6291 C C . LYS B 1 317 ? 13.445 24.094 31.094 1 92.31 317 LYS B C 1
ATOM 6293 O O . LYS B 1 317 ? 13.734 24.828 32.031 1 92.31 317 LYS B O 1
ATOM 6298 N N . LYS B 1 318 ? 12.859 24.516 30.031 1 88.5 318 LYS B N 1
ATOM 6299 C CA . LYS B 1 318 ? 12.625 25.922 29.766 1 88.5 318 LYS B CA 1
ATOM 6300 C C . LYS B 1 318 ? 11.148 26.281 29.938 1 88.5 318 LYS B C 1
ATOM 6302 O O . LYS B 1 318 ? 10.797 27.438 30.188 1 88.5 318 LYS B O 1
ATOM 6307 N N . TRP B 1 319 ? 10.328 25.344 29.641 1 89.94 319 TRP B N 1
ATOM 6308 C CA . TRP B 1 319 ? 8.875 25.453 29.672 1 89.94 319 TRP B CA 1
ATOM 6309 C C . TRP B 1 319 ? 8.258 24.25 30.375 1 89.94 319 TRP B C 1
ATOM 6311 O O . TRP B 1 319 ? 7.789 23.312 29.719 1 89.94 319 TRP B O 1
ATOM 6321 N N . LYS B 1 320 ? 8.141 24.266 31.75 1 87.25 320 LYS B N 1
ATOM 6322 C CA . LYS B 1 320 ? 7.898 23.125 32.625 1 87.25 320 LYS B CA 1
ATOM 6323 C C . LYS B 1 320 ? 6.551 22.469 32.312 1 87.25 320 LYS B C 1
ATOM 6325 O O . LYS B 1 320 ? 6.434 21.25 32.344 1 87.25 320 LYS B O 1
ATOM 6330 N N . ASN B 1 321 ? 5.488 23.141 31.891 1 86.75 321 ASN B N 1
ATOM 6331 C CA . ASN B 1 321 ? 4.152 22.578 31.797 1 86.75 321 ASN B CA 1
ATOM 6332 C C . ASN B 1 321 ? 3.85 22.094 30.375 1 86.75 321 ASN B C 1
ATOM 6334 O O . ASN B 1 321 ? 2.764 21.578 30.109 1 86.75 321 ASN B O 1
ATOM 6338 N N . PHE B 1 322 ? 4.91 22.172 29.594 1 89.62 322 PHE B N 1
ATOM 6339 C CA . PHE B 1 322 ? 4.664 21.734 28.234 1 89.62 322 PHE B CA 1
ATOM 6340 C C . PHE B 1 322 ? 4.734 20.219 28.109 1 89.62 322 PHE B C 1
ATOM 6342 O O . PHE B 1 322 ? 5.703 19.609 28.562 1 89.62 322 PHE B O 1
ATOM 6349 N N . ARG B 1 323 ? 3.605 19.531 27.547 1 86.12 323 ARG B N 1
ATOM 6350 C CA . ARG B 1 323 ? 3.562 18.062 27.516 1 86.12 323 ARG B CA 1
ATOM 6351 C C . ARG B 1 323 ? 3.166 17.562 26.125 1 86.12 323 ARG B C 1
ATOM 6353 O O . ARG B 1 323 ? 2.869 16.375 25.953 1 86.12 323 ARG B O 1
ATOM 6360 N N . LYS B 1 324 ? 3.213 18.281 25.078 1 87.88 324 LYS B N 1
ATOM 6361 C CA . LYS B 1 324 ? 2.664 17.891 23.781 1 87.88 324 LYS B CA 1
ATOM 6362 C C . LYS B 1 324 ? 3.771 17.5 22.812 1 87.88 324 LYS B C 1
ATOM 6364 O O . LYS B 1 324 ? 4.125 18.266 21.922 1 87.88 324 LYS B O 1
ATOM 6369 N N . ALA B 1 325 ? 4.23 16.266 22.906 1 87.38 325 ALA B N 1
ATOM 6370 C CA . ALA B 1 325 ? 5.273 15.75 22.016 1 87.38 325 ALA B CA 1
ATOM 6371 C C . ALA B 1 325 ? 4.801 15.742 20.562 1 87.38 325 ALA B C 1
ATOM 6373 O O . ALA B 1 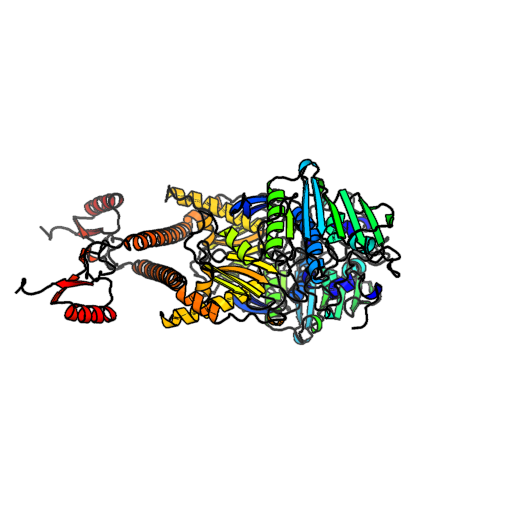325 ? 5.594 15.977 19.641 1 87.38 325 ALA B O 1
ATOM 6374 N N . GLY B 1 326 ? 3.539 15.43 20.391 1 88.81 326 GLY B N 1
ATOM 6375 C CA . GLY B 1 326 ? 2.967 15.398 19.062 1 88.81 326 GLY B CA 1
ATOM 6376 C C . GLY B 1 326 ? 3.074 16.734 18.344 1 88.81 326 GLY B C 1
ATOM 6377 O O . GLY B 1 326 ? 3.236 16.766 17.109 1 88.81 326 GLY B O 1
ATOM 6378 N N . GLU B 1 327 ? 3.033 17.766 19.047 1 90.19 327 GLU B N 1
ATOM 6379 C CA . GLU B 1 327 ? 3.148 19.094 18.469 1 90.19 327 GLU B CA 1
ATOM 6380 C C . GLU B 1 327 ? 4.551 19.344 17.922 1 90.19 327 GLU B C 1
ATOM 6382 O O . GLU B 1 327 ? 4.719 20.047 16.922 1 90.19 327 GLU B O 1
ATOM 6387 N N . ILE B 1 328 ? 5.527 18.797 18.547 1 95.19 328 ILE B N 1
ATOM 6388 C CA . ILE B 1 328 ? 6.922 18.984 18.172 1 95.19 328 ILE B CA 1
ATOM 6389 C C . ILE B 1 328 ? 7.168 18.344 16.797 1 95.19 328 ILE B C 1
ATOM 6391 O O . ILE B 1 328 ? 7.906 18.891 15.977 1 95.19 328 ILE B O 1
ATOM 6395 N N . GLN B 1 329 ? 6.508 17.25 16.484 1 96 329 GLN B N 1
ATOM 6396 C CA . GLN B 1 329 ? 6.719 16.469 15.281 1 96 329 GLN B CA 1
ATOM 6397 C C . GLN B 1 329 ? 6.391 17.281 14.031 1 96 329 GLN B C 1
ATOM 6399 O O . GLN B 1 329 ? 6.965 17.047 12.969 1 96 329 GLN B O 1
ATOM 6404 N N . LYS B 1 330 ? 5.574 18.203 14.195 1 92.31 330 LYS B N 1
ATOM 6405 C CA . LYS B 1 330 ? 5.094 19 13.078 1 92.31 330 LYS B CA 1
ATOM 6406 C C . LYS B 1 330 ? 6.203 19.906 12.531 1 92.31 330 LYS B C 1
ATOM 6408 O O . LYS B 1 330 ? 6.098 20.422 11.414 1 92.31 330 LYS B O 1
ATOM 6413 N N . TYR B 1 331 ? 7.219 20.062 13.281 1 93.5 331 TYR B N 1
ATOM 6414 C CA . TYR B 1 331 ? 8.266 21.016 12.906 1 93.5 331 TYR B CA 1
ATOM 6415 C C . TYR B 1 331 ? 9.562 20.281 12.555 1 93.5 331 TYR B C 1
ATOM 6417 O O . TYR B 1 331 ? 10.617 20.906 12.43 1 93.5 331 TYR B O 1
ATOM 6425 N N . LEU B 1 332 ? 9.469 19 12.344 1 95.94 332 LEU B N 1
ATOM 6426 C CA . LEU B 1 332 ? 10.68 18.219 12.109 1 95.94 332 LEU B CA 1
ATOM 6427 C C . LEU B 1 332 ? 10.727 17.703 10.68 1 95.94 332 LEU B C 1
ATOM 6429 O O . LEU B 1 332 ? 9.695 17.297 10.125 1 95.94 332 LEU B O 1
ATOM 6433 N N . TRP B 1 333 ? 11.898 17.719 10.109 1 95.69 333 TRP B N 1
ATOM 6434 C CA . TRP B 1 333 ? 12.25 17.047 8.867 1 95.69 333 TRP B CA 1
ATOM 6435 C C . TRP B 1 333 ? 13.359 16.016 9.102 1 95.69 333 TRP B C 1
ATOM 6437 O O . TRP B 1 333 ? 14.5 16.391 9.398 1 95.69 333 TRP B O 1
ATOM 6447 N N . ALA B 1 334 ? 12.992 14.812 8.914 1 97.56 334 ALA B N 1
ATOM 6448 C CA . ALA B 1 334 ? 13.938 13.75 9.242 1 97.56 334 ALA B CA 1
ATOM 6449 C C . ALA B 1 334 ? 14.445 13.055 7.984 1 97.56 334 ALA B C 1
ATOM 6451 O O . ALA B 1 334 ? 13.672 12.797 7.059 1 97.56 334 ALA B O 1
ATOM 6452 N N . PHE B 1 335 ? 15.742 12.859 7.91 1 98 335 PHE B N 1
ATOM 6453 C CA . PHE B 1 335 ? 16.406 11.969 6.957 1 98 335 PHE B CA 1
ATOM 6454 C C . PHE B 1 335 ? 16.859 10.688 7.641 1 98 335 PHE B C 1
ATOM 6456 O O . PHE B 1 335 ? 17.531 10.734 8.68 1 98 335 PHE B O 1
ATOM 6463 N N . ILE B 1 336 ? 16.484 9.562 7.066 1 98.5 336 ILE B N 1
ATOM 6464 C CA . ILE B 1 336 ? 16.75 8.305 7.758 1 98.5 336 ILE B CA 1
ATOM 6465 C C . ILE B 1 336 ? 17.312 7.281 6.777 1 98.5 336 ILE B C 1
ATOM 6467 O O . ILE B 1 336 ? 16.734 7.031 5.719 1 98.5 336 ILE B O 1
ATOM 6471 N N . ASN B 1 337 ? 18.5 6.758 7.004 1 98.12 337 ASN B N 1
ATOM 6472 C CA . ASN B 1 337 ? 19.078 5.578 6.371 1 98.12 337 ASN B CA 1
ATOM 6473 C C . ASN B 1 337 ? 19.141 4.398 7.336 1 98.12 337 ASN B C 1
ATOM 6475 O O . ASN B 1 337 ? 19.938 4.406 8.281 1 98.12 337 ASN B O 1
ATOM 6479 N N . PHE B 1 338 ? 18.328 3.412 7.098 1 97.75 338 PHE B N 1
ATOM 6480 C CA . PHE B 1 338 ? 18.094 2.332 8.047 1 97.75 338 PHE B CA 1
ATOM 6481 C C . PHE B 1 338 ? 18.312 0.974 7.391 1 97.75 338 PHE B C 1
ATOM 6483 O O . PHE B 1 338 ? 17.906 0.756 6.25 1 97.75 338 PHE B O 1
ATOM 6490 N N . GLN B 1 339 ? 19.078 0.11 8.031 1 96.19 339 GLN B N 1
ATOM 6491 C CA . GLN B 1 339 ? 19.234 -1.283 7.625 1 96.19 339 GLN B CA 1
ATOM 6492 C C . GLN B 1 339 ? 18.594 -2.225 8.633 1 96.19 339 GLN B C 1
ATOM 6494 O O . GLN B 1 339 ? 18.859 -2.137 9.836 1 96.19 339 GLN B O 1
ATOM 6499 N N . VAL B 1 340 ? 17.75 -3.121 8.109 1 96.06 340 VAL B N 1
ATOM 6500 C CA . VAL B 1 340 ? 17.047 -4.031 9.008 1 96.06 340 VAL B CA 1
ATOM 6501 C C . VAL B 1 340 ? 17 -5.43 8.391 1 96.06 340 VAL B C 1
ATOM 6503 O O . VAL B 1 340 ? 16.938 -5.574 7.168 1 96.06 340 VAL B O 1
ATOM 6506 N N . GLU B 1 341 ? 17.109 -6.414 9.242 1 94.81 341 GLU B N 1
ATOM 6507 C CA . GLU B 1 341 ? 17.016 -7.805 8.805 1 94.81 341 GLU B CA 1
ATOM 6508 C C . GLU B 1 341 ? 15.562 -8.211 8.539 1 94.81 341 GLU B C 1
ATOM 6510 O O . GLU B 1 341 ? 14.664 -7.828 9.297 1 94.81 341 GLU B O 1
ATOM 6515 N N . ASN B 1 342 ? 15.344 -8.898 7.492 1 92.25 342 ASN B N 1
ATOM 6516 C CA . ASN B 1 342 ? 14.062 -9.508 7.156 1 92.25 342 ASN B CA 1
ATOM 6517 C C . ASN B 1 342 ? 12.922 -8.5 7.223 1 92.25 342 ASN B C 1
ATOM 6519 O O . ASN B 1 342 ? 11.922 -8.734 7.902 1 92.25 342 ASN B O 1
ATOM 6523 N N . PRO B 1 343 ? 13.047 -7.418 6.465 1 95 343 PRO B N 1
ATOM 6524 C CA . PRO B 1 343 ? 12 -6.398 6.531 1 95 343 PRO B CA 1
ATOM 6525 C C . PRO B 1 343 ? 10.688 -6.863 5.898 1 95 343 PRO B C 1
ATOM 6527 O O . PRO B 1 343 ? 10.703 -7.602 4.91 1 95 343 PRO B O 1
ATOM 6530 N N . ALA B 1 344 ? 9.617 -6.453 6.504 1 94.06 344 ALA B N 1
ATOM 6531 C CA . ALA B 1 344 ? 8.281 -6.605 5.926 1 94.06 344 ALA B CA 1
ATOM 6532 C C . ALA B 1 344 ? 7.715 -5.258 5.484 1 94.06 344 ALA B C 1
ATOM 6534 O O . ALA B 1 344 ? 7.906 -4.246 6.164 1 94.06 344 ALA B O 1
ATOM 6535 N N . PHE B 1 345 ? 7.055 -5.234 4.348 1 94.81 345 PHE B N 1
ATOM 6536 C CA . PHE B 1 345 ? 6.5 -4.004 3.799 1 94.81 345 PHE B CA 1
ATOM 6537 C C . PHE B 1 345 ? 5 -4.148 3.561 1 94.81 345 PHE B C 1
ATOM 6539 O O . PHE B 1 345 ? 4.48 -5.262 3.51 1 94.81 345 PHE B O 1
ATOM 6546 N N . TYR B 1 346 ? 4.371 -3.059 3.393 1 92.69 346 TYR B N 1
ATOM 6547 C CA . TYR B 1 346 ? 2.926 -2.939 3.238 1 92.69 346 TYR B CA 1
ATOM 6548 C C . TYR B 1 346 ? 2.459 -3.605 1.95 1 92.69 346 TYR B C 1
ATOM 6550 O O . TYR B 1 346 ? 1.357 -4.156 1.892 1 92.69 346 TYR B O 1
ATOM 6558 N N . SER B 1 347 ? 3.246 -3.52 0.968 1 92.38 347 SER B N 1
ATOM 6559 C CA . SER B 1 347 ? 2.949 -4.051 -0.358 1 92.38 347 SER B CA 1
ATOM 6560 C C . SER B 1 347 ? 4.223 -4.453 -1.092 1 92.38 347 SER B C 1
ATOM 6562 O O . SER B 1 347 ? 5.328 -4.277 -0.57 1 92.38 347 SER B O 1
ATOM 6564 N N . GLN B 1 348 ? 4.055 -5.043 -2.244 1 92.38 348 GLN B N 1
ATOM 6565 C CA . GLN B 1 348 ? 5.191 -5.441 -3.07 1 92.38 348 GLN B CA 1
ATOM 6566 C C . GLN B 1 348 ? 6.004 -4.227 -3.51 1 92.38 348 GLN B C 1
ATOM 6568 O O . GLN B 1 348 ? 7.215 -4.32 -3.705 1 92.38 348 GLN B O 1
ATOM 6573 N N . ILE B 1 349 ? 5.43 -3.066 -3.523 1 92.94 349 ILE B N 1
ATOM 6574 C CA . ILE B 1 349 ? 6.121 -1.848 -3.928 1 92.94 349 ILE B CA 1
ATOM 6575 C C . ILE B 1 349 ? 7.164 -1.473 -2.879 1 92.94 349 ILE B C 1
ATOM 6577 O O . ILE B 1 349 ? 8.156 -0.809 -3.189 1 92.94 349 ILE B O 1
ATOM 6581 N N . LYS B 1 350 ? 6.949 -1.806 -1.653 1 95.38 350 LYS B N 1
ATOM 6582 C CA . LYS B 1 350 ? 7.898 -1.76 -0.546 1 95.38 350 LYS B CA 1
ATOM 6583 C C . LYS B 1 350 ? 8.195 -0.32 -0.136 1 95.38 350 LYS B C 1
ATOM 6585 O O . LYS B 1 350 ? 9.297 -0.016 0.326 1 95.38 350 LYS B O 1
ATOM 6590 N N . ASP B 1 351 ? 7.27 0.581 -0.284 1 96.19 351 ASP B N 1
ATOM 6591 C CA . ASP B 1 351 ? 7.559 1.98 0.011 1 96.19 351 ASP B CA 1
ATOM 6592 C C . ASP B 1 351 ? 7.113 2.348 1.424 1 96.19 351 ASP B C 1
ATOM 6594 O O . ASP B 1 351 ? 7.242 3.5 1.842 1 96.19 351 ASP B O 1
ATOM 6598 N N . ARG B 1 352 ? 6.625 1.355 2.195 1 96.19 352 ARG B N 1
ATOM 6599 C CA . ARG B 1 352 ? 6.238 1.559 3.588 1 96.19 352 ARG B CA 1
ATOM 6600 C C . ARG B 1 352 ? 6.633 0.361 4.445 1 96.19 352 ARG B C 1
ATOM 6602 O O . ARG B 1 352 ? 6.121 -0.743 4.254 1 96.19 352 ARG B O 1
ATOM 6609 N N . LEU B 1 353 ? 7.488 0.611 5.422 1 96.88 353 LEU B N 1
ATOM 6610 C CA . LEU B 1 353 ? 7.953 -0.461 6.297 1 96.88 353 LEU B CA 1
ATOM 6611 C C . LEU B 1 353 ? 6.902 -0.795 7.352 1 96.88 353 LEU B C 1
ATOM 6613 O O . LEU B 1 353 ? 6.391 0.1 8.023 1 96.88 353 LEU B O 1
ATOM 6617 N N . THR B 1 354 ? 6.602 -2.102 7.523 1 94.19 354 THR B N 1
ATOM 6618 C CA . THR B 1 354 ? 5.586 -2.492 8.492 1 94.19 354 THR B CA 1
ATOM 6619 C C . THR B 1 354 ? 6.191 -3.371 9.586 1 94.19 354 THR B C 1
ATOM 6621 O O . THR B 1 354 ? 5.516 -3.734 10.547 1 94.19 354 THR B O 1
ATOM 6624 N N . THR B 1 355 ? 7.488 -3.734 9.453 1 93.62 355 THR B N 1
ATOM 6625 C CA . THR B 1 355 ? 8.156 -4.469 10.523 1 93.62 355 THR B CA 1
ATOM 6626 C C . THR B 1 355 ? 7.969 -3.771 11.867 1 93.62 355 THR B C 1
ATOM 6628 O O . THR B 1 355 ? 8.242 -2.576 11.992 1 93.62 355 THR B O 1
ATOM 6631 N N . PRO B 1 356 ? 7.43 -4.492 12.797 1 90.94 356 PRO B N 1
ATOM 6632 C CA . PRO B 1 356 ? 7.301 -3.855 14.109 1 90.94 356 PRO B CA 1
ATOM 6633 C C . PRO B 1 356 ? 8.648 -3.451 14.703 1 90.94 356 PRO B C 1
ATOM 6635 O O . PRO B 1 356 ? 9.641 -4.16 14.531 1 90.94 356 PRO B O 1
ATOM 6638 N N . ALA B 1 357 ? 8.602 -2.402 15.422 1 91.69 357 ALA B N 1
ATOM 6639 C CA . ALA B 1 357 ? 9.82 -1.847 15.992 1 91.69 357 ALA B CA 1
ATOM 6640 C C . ALA B 1 357 ? 10.539 -2.879 16.859 1 91.69 357 ALA B C 1
ATOM 6642 O O . ALA B 1 357 ? 11.766 -2.904 16.922 1 91.69 357 ALA B O 1
ATOM 6643 N N . GLU B 1 358 ? 9.789 -3.729 17.547 1 89.19 358 GLU B N 1
ATOM 6644 C CA . GLU B 1 358 ? 10.352 -4.734 18.453 1 89.19 358 GLU B CA 1
ATOM 6645 C C . GLU B 1 358 ? 11.203 -5.738 17.688 1 89.19 358 GLU B C 1
ATOM 6647 O O . GLU B 1 358 ? 12.031 -6.441 18.281 1 89.19 358 GLU B O 1
ATOM 6652 N N . ASN B 1 359 ? 11.008 -5.836 16.344 1 89 359 ASN B N 1
ATOM 6653 C CA . ASN B 1 359 ? 11.734 -6.805 15.523 1 89 359 ASN B CA 1
ATOM 6654 C C . ASN B 1 359 ? 12.961 -6.18 14.875 1 89 359 ASN B C 1
ATOM 6656 O O . ASN B 1 359 ? 13.695 -6.852 14.156 1 89 359 ASN B O 1
ATOM 6660 N N . PHE B 1 360 ? 13.164 -4.867 15.188 1 93 360 PHE B N 1
ATOM 6661 C CA . PHE B 1 360 ? 14.375 -4.246 14.672 1 93 360 PHE B CA 1
ATOM 6662 C C . PHE B 1 360 ? 15.609 -4.828 15.352 1 93 360 PHE B C 1
ATOM 6664 O O . PHE B 1 360 ? 15.602 -5.086 16.562 1 93 360 PHE B O 1
ATOM 6671 N N . SER B 1 361 ? 16.531 -5.383 14.727 1 79.12 361 SER B N 1
ATOM 6672 C CA . SER B 1 361 ? 17.75 -5.992 15.25 1 79.12 361 SER B CA 1
ATOM 6673 C C . SER B 1 361 ? 18.484 -5.039 16.188 1 79.12 361 SER B C 1
ATOM 6675 O O . SER B 1 361 ? 19.156 -5.48 17.125 1 79.12 361 SER B O 1
ATOM 6677 N N . ASP B 1 362 ? 18.422 -3.777 15.914 1 78.56 362 ASP B N 1
ATOM 6678 C CA . ASP B 1 362 ? 19.094 -2.789 16.75 1 78.56 362 ASP B CA 1
ATOM 6679 C C . ASP B 1 362 ? 18.141 -1.646 17.109 1 78.56 362 ASP B C 1
ATOM 6681 O O . ASP B 1 362 ? 17.531 -1.046 16.234 1 78.56 362 ASP B O 1
ATOM 6685 N N . THR B 1 363 ? 18.062 -1.523 18.422 1 80.38 363 THR B N 1
ATOM 6686 C CA . THR B 1 363 ? 17.172 -0.461 18.875 1 80.38 363 THR B CA 1
ATOM 6687 C C . THR B 1 363 ? 17.766 0.911 18.594 1 80.38 363 THR B C 1
ATOM 6689 O O . THR B 1 363 ? 18.969 1.111 18.75 1 80.38 363 THR B O 1
ATOM 6692 N N . PHE B 1 364 ? 16.984 1.757 18.031 1 91.38 364 PHE B N 1
ATOM 6693 C CA . PHE B 1 364 ? 17.344 3.148 17.797 1 91.38 364 PHE B CA 1
ATOM 6694 C C . PHE B 1 364 ? 17.391 3.926 19.109 1 91.38 364 PHE B C 1
ATOM 6696 O O . PHE B 1 364 ? 16.359 4.16 19.734 1 91.38 364 PHE B O 1
ATOM 6703 N N . ASN B 1 365 ? 18.578 4.262 19.578 1 92.25 365 ASN B N 1
ATOM 6704 C CA . ASN B 1 365 ? 18.781 5.133 20.734 1 92.25 365 ASN B CA 1
ATOM 6705 C C . ASN B 1 365 ? 19.5 6.422 20.344 1 92.25 365 ASN B C 1
ATOM 6707 O O . ASN B 1 365 ? 20.578 6.379 19.75 1 92.25 365 ASN B O 1
ATOM 6711 N N . VAL B 1 366 ? 18.922 7.5 20.688 1 94.81 366 VAL B N 1
ATOM 6712 C CA . VAL B 1 366 ? 19.469 8.797 20.328 1 94.81 366 VAL B CA 1
ATOM 6713 C C . VAL B 1 366 ? 20.766 9.039 21.094 1 94.81 366 VAL B C 1
ATOM 6715 O O . VAL B 1 366 ? 20.766 9.055 22.328 1 94.81 366 VAL B O 1
ATOM 6718 N N . PRO B 1 367 ? 21.844 9.258 20.422 1 96.31 367 PRO B N 1
ATOM 6719 C CA . PRO B 1 367 ? 23.094 9.523 21.125 1 96.31 367 PRO B CA 1
ATOM 6720 C C . PRO B 1 367 ? 23.062 10.828 21.922 1 96.31 367 PRO B C 1
ATOM 6722 O O . PRO B 1 367 ? 22.484 11.82 21.469 1 96.31 367 PRO B O 1
ATOM 6725 N N . GLN B 1 368 ? 23.734 10.828 23.078 1 96.06 368 GLN B N 1
ATOM 6726 C CA . GLN B 1 368 ? 23.766 12.008 23.922 1 96.06 368 GLN B CA 1
ATOM 6727 C C . GLN B 1 368 ? 24.391 13.195 23.203 1 96.06 368 GLN B C 1
ATOM 6729 O O . GLN B 1 368 ? 23.953 14.328 23.344 1 96.06 368 GLN B O 1
ATOM 6734 N N . LYS B 1 369 ? 25.406 12.906 22.469 1 95.81 369 LYS B N 1
ATOM 6735 C CA . LYS B 1 369 ? 26.078 13.969 21.703 1 95.81 369 LYS B CA 1
ATOM 6736 C C . LYS B 1 369 ? 25.094 14.664 20.766 1 95.81 369 LYS B C 1
ATOM 6738 O O . LYS B 1 369 ? 25.141 15.883 20.594 1 95.81 369 LYS B O 1
ATOM 6743 N N . PHE B 1 370 ? 24.281 13.898 20.172 1 96.38 370 PHE B N 1
ATOM 6744 C CA . PHE B 1 370 ? 23.266 14.422 19.281 1 96.38 370 PHE B CA 1
ATOM 6745 C C . PHE B 1 370 ? 22.266 15.297 20.031 1 96.38 370 PHE B C 1
ATOM 6747 O O . PHE B 1 370 ? 21.875 16.359 19.562 1 96.38 370 PHE B O 1
ATOM 6754 N N . VAL B 1 371 ? 21.875 14.859 21.188 1 95.44 371 VAL B N 1
ATOM 6755 C CA . VAL B 1 371 ? 20.953 15.602 22.047 1 95.44 371 VAL B CA 1
ATOM 6756 C C . VAL B 1 371 ? 21.562 16.938 22.438 1 95.44 371 VAL B C 1
ATOM 6758 O O . VAL B 1 371 ? 20.891 17.984 22.391 1 95.44 371 VAL B O 1
ATOM 6761 N N . ASP B 1 372 ? 22.781 16.938 22.781 1 95.19 372 ASP B N 1
ATOM 6762 C CA . ASP B 1 372 ? 23.484 18.156 23.141 1 95.19 372 ASP B CA 1
ATOM 6763 C C . ASP B 1 372 ? 23.531 19.125 21.969 1 95.19 372 ASP B C 1
ATOM 6765 O O . ASP B 1 372 ? 23.344 20.344 22.141 1 95.19 372 ASP B O 1
ATOM 6769 N N . GLU B 1 373 ? 23.766 18.562 20.828 1 93.19 373 GLU B N 1
ATOM 6770 C CA . GLU B 1 373 ? 23.797 19.375 19.609 1 93.19 373 GLU B CA 1
ATOM 6771 C C . GLU B 1 373 ? 22.422 20 19.344 1 93.19 373 GLU B C 1
ATOM 6773 O O . GLU B 1 373 ? 22.344 21.172 18.938 1 93.19 373 GLU B O 1
ATOM 6778 N N . LEU B 1 374 ? 21.422 19.234 19.531 1 92.62 374 LEU B N 1
ATOM 6779 C CA . LEU B 1 374 ? 20.062 19.75 19.391 1 92.62 374 LEU B CA 1
ATOM 6780 C C . LEU B 1 374 ? 19.828 20.938 20.312 1 92.62 374 LEU B C 1
ATOM 6782 O O . LEU B 1 374 ? 19.297 21.953 19.906 1 92.62 374 LEU B O 1
ATOM 6786 N N . ASN B 1 375 ? 20.281 20.781 21.484 1 92 375 ASN B N 1
ATOM 6787 C CA . ASN B 1 375 ? 20.094 21.812 22.5 1 92 375 ASN B CA 1
ATOM 6788 C C . ASN B 1 375 ? 20.828 23.094 22.141 1 92 375 ASN B C 1
ATOM 6790 O O . ASN B 1 375 ? 20.359 24.203 22.438 1 92 375 ASN B O 1
ATOM 6794 N N . GLU B 1 376 ? 21.922 22.984 21.469 1 91.62 376 GLU B N 1
ATOM 6795 C CA . GLU B 1 376 ? 22.781 24.125 21.172 1 91.62 376 GLU B CA 1
ATOM 6796 C C . GLU B 1 376 ? 22.469 24.703 19.797 1 91.62 376 GLU B C 1
ATOM 6798 O O . GLU B 1 376 ? 22.938 25.781 19.453 1 91.62 376 GLU B O 1
ATOM 6803 N N . SER B 1 377 ? 21.641 24.062 19.047 1 87.62 377 SER B N 1
ATOM 6804 C CA . SER B 1 377 ? 21.453 24.375 17.641 1 87.62 377 SER B CA 1
ATOM 6805 C C . SER B 1 377 ? 20.562 25.609 17.469 1 87.62 377 SER B C 1
ATOM 6807 O O . SER B 1 377 ? 20.531 26.203 16.375 1 87.62 377 SER B O 1
ATOM 6809 N N . GLY B 1 378 ? 19.828 26.016 18.453 1 88.94 378 GLY B N 1
ATOM 6810 C CA . GLY B 1 378 ? 18.844 27.078 18.297 1 88.94 378 GLY B CA 1
ATOM 6811 C C . GLY B 1 378 ? 17.5 26.578 17.812 1 88.94 378 GLY B C 1
ATOM 6812 O O . GLY B 1 378 ? 16.5 27.312 17.875 1 88.94 378 GLY B O 1
ATOM 6813 N N . MET B 1 379 ? 17.453 25.359 17.359 1 90.69 379 MET B N 1
ATOM 6814 C CA . MET B 1 379 ? 16.234 24.75 16.828 1 90.69 379 MET B CA 1
ATOM 6815 C C . MET B 1 379 ? 15.141 24.688 17.891 1 90.69 379 MET B C 1
ATOM 6817 O O . MET B 1 379 ? 13.961 24.906 17.594 1 90.69 379 MET B O 1
ATOM 6821 N N . ILE B 1 380 ? 15.523 24.422 19.078 1 92.38 380 ILE B N 1
ATOM 6822 C CA . ILE B 1 380 ? 14.586 24.25 20.188 1 92.38 380 ILE B CA 1
ATOM 6823 C C . ILE B 1 380 ? 13.875 25.562 20.469 1 92.38 380 ILE B C 1
ATOM 6825 O O . ILE B 1 380 ? 12.648 25.594 20.625 1 92.38 380 ILE B O 1
ATOM 6829 N N . GLU B 1 381 ? 14.633 26.641 20.453 1 90.5 381 GLU B N 1
ATOM 6830 C CA . GLU B 1 381 ? 14.07 27.969 20.688 1 90.5 381 GLU B CA 1
ATOM 6831 C C . GLU B 1 381 ? 13.07 28.328 19.594 1 90.5 381 GLU B C 1
ATOM 6833 O O . GLU B 1 381 ? 12.023 28.938 19.875 1 90.5 381 GLU B O 1
ATOM 6838 N N . ILE B 1 382 ? 13.445 27.938 18.453 1 90.38 382 ILE B N 1
ATOM 6839 C CA . ILE B 1 382 ? 12.562 28.219 17.328 1 90.38 382 ILE B CA 1
ATOM 6840 C C . ILE B 1 382 ? 11.266 27.422 17.484 1 90.38 382 ILE B C 1
ATOM 6842 O O . ILE B 1 382 ? 10.172 27.969 17.281 1 90.38 382 ILE B O 1
ATOM 6846 N N . ILE B 1 383 ? 11.32 26.156 17.828 1 92.56 383 ILE B N 1
ATOM 6847 C CA . ILE B 1 383 ? 10.156 25.281 18 1 92.56 383 ILE B CA 1
ATOM 6848 C C . ILE B 1 383 ? 9.266 25.828 19.109 1 92.56 383 ILE B C 1
ATOM 6850 O O . ILE B 1 383 ? 8.047 25.938 18.938 1 92.56 383 ILE B O 1
ATOM 6854 N N . ILE B 1 384 ? 9.891 26.219 20.219 1 91.44 384 ILE B N 1
ATOM 6855 C CA . ILE B 1 384 ? 9.156 26.797 21.344 1 91.44 384 ILE B CA 1
ATOM 6856 C C . ILE B 1 384 ? 8.406 28.047 20.891 1 91.44 384 ILE B C 1
ATOM 6858 O O . ILE B 1 384 ? 7.223 28.219 21.172 1 91.44 384 ILE B O 1
ATOM 6862 N N . SER B 1 385 ? 9.133 28.891 20.219 1 89.25 385 SER B N 1
ATOM 6863 C CA . SER B 1 385 ? 8.547 30.141 19.719 1 89.25 385 SER B CA 1
ATOM 6864 C C . SER B 1 385 ? 7.352 29.859 18.828 1 89.25 385 SER B C 1
ATOM 6866 O O . SER B 1 385 ? 6.316 30.531 18.938 1 89.25 385 SER B O 1
ATOM 6868 N N . LYS B 1 386 ? 7.508 28.906 18.016 1 87.44 386 LYS B N 1
ATOM 6869 C CA . LYS B 1 386 ? 6.434 28.547 17.094 1 87.44 386 LYS B CA 1
ATOM 6870 C C . LYS B 1 386 ? 5.234 27.969 17.844 1 87.44 386 LYS B C 1
ATOM 6872 O O . LYS B 1 386 ? 4.09 28.297 17.531 1 87.44 386 LYS B O 1
ATOM 6877 N N . ILE B 1 387 ? 5.438 27.094 18.797 1 88.25 387 ILE B N 1
ATOM 6878 C CA . ILE B 1 387 ? 4.371 26.469 19.578 1 88.25 387 ILE B CA 1
ATOM 6879 C C . ILE B 1 387 ? 3.645 27.531 20.406 1 88.25 387 ILE B C 1
ATOM 6881 O O . ILE B 1 387 ? 2.412 27.547 20.469 1 88.25 387 ILE B O 1
ATOM 6885 N N . LYS B 1 388 ? 4.352 28.406 21.078 1 84.75 388 LYS B N 1
ATOM 6886 C CA . LYS B 1 388 ? 3.766 29.469 21.875 1 84.75 388 LYS B CA 1
ATOM 6887 C C . LYS B 1 388 ? 2.936 30.406 21.016 1 84.75 388 LYS B C 1
ATOM 6889 O O . LYS B 1 388 ? 1.835 30.812 21.406 1 84.75 388 LYS B O 1
ATOM 6894 N N . SER B 1 389 ? 3.533 30.719 20.016 1 82.19 389 SER B N 1
ATOM 6895 C CA . SER B 1 389 ? 2.818 31.594 19.094 1 82.19 389 SER B CA 1
ATOM 6896 C C . SER B 1 389 ? 1.496 30.984 18.656 1 82.19 389 SER B C 1
ATOM 6898 O O . SER B 1 389 ? 0.483 31.672 18.547 1 82.19 389 SER B O 1
ATOM 6900 N N . LYS B 1 390 ? 1.553 29.734 18.406 1 78.62 390 LYS B N 1
ATOM 6901 C CA . LYS B 1 390 ? 0.342 29.016 18.016 1 78.62 390 LYS B CA 1
ATOM 6902 C C . LYS B 1 390 ? -0.67 29 19.156 1 78.62 390 LYS B C 1
ATOM 6904 O O . LYS B 1 390 ? -1.861 29.219 18.938 1 78.62 390 LYS B O 1
ATOM 6909 N N . ALA B 1 391 ? -0.287 28.641 20.359 1 75.44 391 ALA B N 1
ATOM 6910 C CA . ALA B 1 391 ? -1.143 28.594 21.547 1 75.44 391 ALA B CA 1
ATOM 6911 C C . ALA B 1 391 ? -1.774 29.953 21.812 1 75.44 391 ALA B C 1
ATOM 6913 O O . ALA B 1 391 ? -2.957 30.031 22.156 1 75.44 391 ALA B O 1
ATOM 6914 N N . GLU B 1 392 ? -1.004 30.891 21.828 1 71.62 392 GLU B N 1
ATOM 6915 C CA . GLU B 1 392 ? -1.507 32.25 22.031 1 71.62 392 GLU B CA 1
ATOM 6916 C C . GLU B 1 392 ? -2.578 32.594 21.016 1 71.62 392 GLU B C 1
ATOM 6918 O O . GLU B 1 392 ? -3.604 33.188 21.359 1 71.62 392 GLU B O 1
ATOM 6923 N N . ARG B 1 393 ? -2.34 32.094 19.906 1 65.62 393 ARG B N 1
ATOM 6924 C CA . ARG B 1 393 ? -3.297 32.312 18.828 1 65.62 393 ARG B CA 1
ATOM 6925 C C . ARG B 1 393 ? -4.613 31.578 19.109 1 65.62 393 ARG B C 1
ATOM 6927 O O . ARG B 1 393 ? -5.691 32.125 18.875 1 65.62 393 ARG B O 1
ATOM 6934 N N . GLU B 1 394 ? -4.434 30.438 19.547 1 67.5 394 GLU B N 1
ATOM 6935 C CA . GLU B 1 394 ? -5.609 29.625 19.875 1 67.5 394 GLU B CA 1
ATOM 6936 C C . GLU B 1 394 ? -6.383 30.234 21.047 1 67.5 394 GLU B C 1
ATOM 6938 O O . GLU B 1 394 ? -7.613 30.219 21.047 1 67.5 394 GLU B O 1
ATOM 6943 N N . GLU B 1 395 ? -5.75 30.688 22.047 1 64.06 395 GLU B N 1
ATOM 6944 C CA . GLU B 1 395 ? -6.371 31.328 23.203 1 64.06 395 GLU B CA 1
ATOM 6945 C C . GLU B 1 395 ? -7.055 32.625 22.812 1 64.06 395 GLU B C 1
ATOM 6947 O O . GLU B 1 395 ? -8.141 32.938 23.312 1 64.06 395 GLU B O 1
ATOM 6952 N N . GLU B 1 396 ? -6.418 33.312 22.062 1 57.5 396 GLU B N 1
ATOM 6953 C CA . GLU B 1 396 ? -7.012 34.562 21.578 1 57.5 396 GLU B CA 1
ATOM 6954 C C . GLU B 1 396 ? -8.297 34.281 20.797 1 57.5 396 GLU B C 1
ATOM 6956 O O . GLU B 1 396 ? -9.273 35.031 20.922 1 57.5 396 GLU B O 1
ATOM 6961 N N . LYS B 1 397 ? -8.328 33.156 20.172 1 55.75 397 LYS B N 1
ATOM 6962 C CA . LYS B 1 397 ? -9.508 32.719 19.438 1 55.75 397 LYS B CA 1
ATOM 6963 C C . LYS B 1 397 ? -10.648 32.344 20.391 1 55.75 397 LYS B C 1
ATOM 6965 O O . LYS B 1 397 ? -11.805 32.688 20.141 1 55.75 397 LYS B O 1
ATOM 6970 N N . LYS B 1 398 ? -10.328 31.609 21.344 1 54.09 398 LYS B N 1
ATOM 6971 C CA . LYS B 1 398 ? -11.32 31.25 22.344 1 54.09 398 LYS B CA 1
ATOM 6972 C C . LYS B 1 398 ? -11.883 32.469 23.047 1 54.09 398 LYS B C 1
ATOM 6974 O O . LYS B 1 398 ? -13.086 32.531 23.328 1 54.09 398 LYS B O 1
ATOM 6979 N N . ARG B 1 399 ? -11.078 33.406 23.281 1 50.84 399 ARG B N 1
ATOM 6980 C CA . ARG B 1 399 ? -11.492 34.625 23.938 1 50.84 399 ARG B CA 1
ATOM 6981 C C . ARG B 1 399 ? -12.297 35.531 23 1 50.84 399 ARG B C 1
ATOM 6983 O O . ARG B 1 399 ? -13.289 36.125 23.406 1 50.84 399 ARG B O 1
ATOM 6990 N N . SER B 1 400 ? -11.812 35.406 21.875 1 49.91 400 SER B N 1
ATOM 6991 C CA . SER B 1 400 ? -12.57 36.188 20.906 1 49.91 400 SER B CA 1
ATOM 6992 C C . SER B 1 400 ? -13.906 35.531 20.578 1 49.91 400 SER B C 1
ATOM 6994 O O . SER B 1 400 ? -14.898 36.219 20.312 1 49.91 400 SER B O 1
ATOM 6996 N N . GLY B 1 401 ? -13.875 34.156 20.578 1 46.59 401 GLY B N 1
ATOM 6997 C CA . GLY B 1 401 ? -15.125 33.438 20.375 1 46.59 401 GLY B CA 1
ATOM 6998 C C . GLY B 1 401 ? -16.078 33.562 21.562 1 46.59 401 GLY B C 1
ATOM 6999 O O . GLY B 1 401 ? -17.297 33.625 21.375 1 46.59 401 GLY B O 1
ATOM 7000 N N . LYS B 1 402 ? -15.734 33.594 22.844 1 44.19 402 LYS B N 1
ATOM 7001 C CA . LYS B 1 402 ? -16.547 33.812 24.031 1 44.19 402 LYS B CA 1
ATOM 7002 C C . LYS B 1 402 ? -17 35.281 24.094 1 44.19 402 LYS B C 1
ATOM 7004 O O . LYS B 1 402 ? -18.078 35.562 24.609 1 44.19 402 LYS B O 1
ATOM 7009 N N . LYS B 1 403 ? -16.328 36.094 23.625 1 39.03 403 LYS B N 1
ATOM 7010 C CA . LYS B 1 403 ? -16.75 37.469 23.781 1 39.03 403 LYS B CA 1
ATOM 7011 C C . LYS B 1 403 ? -17.969 37.781 22.906 1 39.03 403 LYS B C 1
ATOM 7013 O O . LYS B 1 403 ? -18.516 38.875 22.938 1 39.03 403 LYS B O 1
ATOM 7018 N N . VAL B 1 404 ? -18.234 36.844 22.031 1 36.47 404 VAL B N 1
ATOM 7019 C CA . VAL B 1 404 ? -19.516 37.125 21.391 1 36.47 404 VAL B CA 1
ATOM 7020 C C . VAL B 1 404 ? -20.656 36.781 22.344 1 36.47 404 VAL B C 1
ATOM 7022 O O . VAL B 1 404 ? -21.766 36.469 21.906 1 36.47 404 VAL B O 1
ATOM 7025 N N . LYS B 1 405 ? -20.484 36.469 23.562 1 36.47 405 LYS B N 1
ATOM 7026 C CA . LYS B 1 405 ? -21.656 36.5 24.438 1 36.47 405 LYS B CA 1
ATOM 7027 C C . LYS B 1 405 ? -22.359 37.844 24.359 1 36.47 405 LYS B C 1
ATOM 7029 O O . LYS B 1 405 ? -21.734 38.875 24.547 1 36.47 405 LYS B O 1
ATOM 7034 N N . LYS B 1 406 ? -23.578 37.906 23.766 1 36.69 406 LYS B N 1
ATOM 7035 C CA . LYS B 1 406 ? -24.641 38.906 23.656 1 36.69 406 LYS B CA 1
ATOM 7036 C C . LYS B 1 406 ? -24.812 39.656 24.984 1 36.69 406 LYS B C 1
ATOM 7038 O O . LYS B 1 406 ? -25.031 39.062 26.031 1 36.69 406 LYS B O 1
ATOM 7043 N N . LEU B 1 407 ? -24.234 40.688 25.266 1 35.09 407 LEU B N 1
ATOM 7044 C CA . LEU B 1 407 ? -24.891 41.562 26.25 1 35.09 407 LEU B CA 1
ATOM 7045 C C . LEU B 1 407 ? -26.391 41.594 26.016 1 35.09 407 LEU B C 1
ATOM 7047 O O . LEU B 1 407 ? -26.875 42.219 25.062 1 35.09 407 LEU B O 1
ATOM 7051 N N . LYS B 1 408 ? -27.062 40.625 26.078 1 38.41 408 LYS B N 1
ATOM 7052 C CA . LYS B 1 408 ? -28.469 40.312 25.891 1 38.41 408 LYS B CA 1
ATOM 7053 C C . LYS B 1 408 ? -29.359 41.406 26.5 1 38.41 408 LYS B C 1
ATOM 7055 O O . LYS B 1 408 ? -30.578 41.406 26.281 1 38.41 408 LYS B O 1
ATOM 7060 N N . GLY B 1 409 ? -29 42.25 27.438 1 39.34 409 GLY B N 1
ATOM 7061 C CA . GLY B 1 409 ? -30.078 42.844 28.188 1 39.34 409 GLY B CA 1
ATOM 7062 C C . GLY B 1 409 ? -30.562 44.156 27.578 1 39.34 409 GLY B C 1
ATOM 7063 O O . GLY B 1 409 ? -31.578 44.719 28.016 1 39.34 409 GLY B O 1
ATOM 7064 N N . ILE B 1 410 ? -29.75 45.188 27 1 42.72 410 ILE B N 1
ATOM 7065 C CA . ILE B 1 410 ? -30.312 46.5 26.703 1 42.72 410 ILE B CA 1
ATOM 7066 C C . ILE B 1 410 ? -30.984 46.438 25.328 1 42.72 410 ILE B C 1
ATOM 7068 O O . ILE B 1 410 ? -30.312 46.25 24.312 1 42.72 410 ILE B O 1
ATOM 7072 N N . SER B 1 411 ? -32.219 46.469 25.094 1 59.22 411 SER B N 1
ATOM 7073 C CA . SER B 1 411 ? -33.094 46.562 23.906 1 59.22 411 SER B CA 1
ATOM 7074 C C . SER B 1 411 ? -32.656 47.719 23.016 1 59.22 411 SER B C 1
ATOM 7076 O O . SER B 1 411 ? -32.25 48.781 23.5 1 59.22 411 SER B O 1
ATOM 7078 N N . LYS B 1 412 ? -32.281 47.812 21.766 1 62.78 412 LYS B N 1
ATOM 7079 C CA . LYS B 1 412 ? -32.062 48.75 20.688 1 62.78 412 LYS B CA 1
ATOM 7080 C C . LYS B 1 412 ? -30.562 49.094 20.562 1 62.78 412 LYS B C 1
ATOM 7082 O O . LYS B 1 412 ? -30.188 49.969 19.766 1 62.78 412 LYS B O 1
ATOM 7087 N N . LEU B 1 413 ? -29.781 48.594 21.5 1 64.81 413 LEU B N 1
ATOM 7088 C CA . LEU B 1 413 ? -28.359 48.844 21.406 1 64.81 413 LEU B CA 1
ATOM 7089 C C . LEU B 1 413 ? -27.719 48.031 20.297 1 64.81 413 LEU B C 1
ATOM 7091 O O . LEU B 1 413 ? -27.922 46.812 20.219 1 64.81 413 LEU B O 1
ATOM 7095 N N . GLU B 1 414 ? -27.062 48.719 19.234 1 68.25 414 GLU B N 1
ATOM 7096 C CA . GLU B 1 414 ? -26.172 48.094 18.281 1 68.25 414 GLU B CA 1
ATOM 7097 C C . GLU B 1 414 ? -24.75 47.969 18.828 1 68.25 414 GLU B C 1
ATOM 7099 O O . GLU B 1 414 ? -24.094 48.969 19.094 1 68.25 414 GLU B O 1
ATOM 7104 N N . GLU B 1 415 ? -24.266 46.844 19.078 1 64.44 415 GLU B N 1
ATOM 7105 C CA . GLU B 1 415 ? -23.016 46.625 19.797 1 64.44 415 GLU B CA 1
ATOM 7106 C C . GLU B 1 415 ? -21.828 46.625 18.828 1 64.44 415 GLU B C 1
ATOM 7108 O O . GLU B 1 415 ? -21.969 46.25 17.672 1 64.44 415 GLU B O 1
ATOM 7113 N N . ALA B 1 416 ? -20.703 47.344 19.25 1 68.38 416 ALA B N 1
ATOM 7114 C CA . ALA B 1 416 ? -19.422 47.219 18.547 1 68.38 416 ALA B CA 1
ATOM 7115 C C . ALA B 1 416 ? -18.766 45.875 18.797 1 68.38 416 ALA B C 1
ATOM 7117 O O . ALA B 1 416 ? -18.844 45.344 19.906 1 68.38 416 ALA B O 1
ATOM 7118 N N . ASN B 1 417 ? -18.094 45.344 17.828 1 66.19 417 ASN B N 1
ATOM 7119 C CA . ASN B 1 417 ? -17.469 44.031 17.922 1 66.19 417 ASN B CA 1
ATOM 7120 C C . ASN B 1 417 ? -16.438 44 19.047 1 66.19 417 ASN B C 1
ATOM 7122 O O . ASN B 1 417 ? -16.281 42.969 19.703 1 66.19 417 ASN B O 1
ATOM 7126 N N . LEU B 1 418 ? -15.852 45.094 19.438 1 63.12 418 LEU B N 1
ATOM 7127 C CA . LEU B 1 418 ? -14.789 45.188 20.438 1 63.12 418 LEU B CA 1
ATOM 7128 C C . LEU B 1 418 ? -15.336 45.625 21.781 1 63.12 418 LEU B C 1
ATOM 7130 O O . LEU B 1 418 ? -14.578 45.75 22.75 1 63.12 418 LEU B O 1
ATOM 7134 N N . ALA B 1 419 ? -16.641 45.781 21.938 1 65 419 ALA B N 1
ATOM 7135 C CA . ALA B 1 419 ? -17.234 46.406 23.125 1 65 419 ALA B CA 1
ATOM 7136 C C . ALA B 1 419 ? -17.109 45.469 24.328 1 65 419 ALA B C 1
ATOM 7138 O O . ALA B 1 419 ? -16.984 45.906 25.469 1 65 419 ALA B O 1
ATOM 7139 N N . ALA B 1 420 ? -17.203 44.25 24.094 1 61.06 420 ALA B N 1
ATOM 7140 C CA . ALA B 1 420 ? -17.141 43.281 25.172 1 61.06 420 ALA B CA 1
ATOM 7141 C C . ALA B 1 420 ? -15.719 42.719 25.312 1 61.06 420 ALA B C 1
ATOM 7143 O O . ALA B 1 420 ? -15.5 41.719 26.016 1 61.06 420 ALA B O 1
ATOM 7144 N N . SER B 1 421 ? -14.688 43.312 24.594 1 57.81 421 SER B N 1
ATOM 7145 C CA . SER B 1 421 ? -13.289 42.906 24.609 1 57.81 421 SER B CA 1
ATOM 7146 C C . SER B 1 421 ? -12.43 43.875 25.406 1 57.81 421 SER B C 1
ATOM 7148 O O . SER B 1 421 ? -12.922 44.875 25.906 1 57.81 421 SER B O 1
ATOM 7150 N N . ASP B 1 422 ? -11.07 43.594 25.609 1 58 422 ASP B N 1
ATOM 7151 C CA . ASP B 1 422 ? -10.148 44.469 26.344 1 58 422 ASP B CA 1
ATOM 7152 C C . ASP B 1 422 ? -9.984 45.812 25.656 1 58 422 ASP B C 1
ATOM 7154 O O . ASP B 1 422 ? -9.422 46.75 26.234 1 58 422 ASP B O 1
ATOM 7158 N N . GLN B 1 423 ? -10.555 45.875 24.516 1 57.34 423 GLN B N 1
ATOM 7159 C CA . GLN B 1 423 ? -10.523 47.125 23.781 1 57.34 423 GLN B CA 1
ATOM 7160 C C . GLN B 1 423 ? -11.844 47.875 23.938 1 57.34 423 GLN B C 1
ATOM 7162 O O . GLN B 1 423 ? -12.164 48.75 23.125 1 57.34 423 GLN B O 1
ATOM 7167 N N . SER B 1 424 ? -12.531 47.5 24.859 1 61.91 424 SER B N 1
ATOM 7168 C CA . SER B 1 424 ? -13.82 48.125 25.109 1 61.91 424 SER B CA 1
ATOM 7169 C C . SER B 1 424 ? -13.648 49.625 25.344 1 61.91 424 SER B C 1
ATOM 7171 O O . SER B 1 424 ? -14.539 50.406 25.016 1 61.91 424 SER B O 1
ATOM 7173 N N . ARG B 1 425 ? -12.484 49.969 25.844 1 58.88 425 ARG B N 1
ATOM 7174 C CA . ARG B 1 425 ? -12.195 51.375 26.172 1 58.88 425 ARG B CA 1
ATOM 7175 C C . ARG B 1 425 ? -12.086 52.188 24.891 1 58.88 425 ARG B C 1
ATOM 7177 O O . ARG B 1 425 ? -12.234 53.406 24.938 1 58.88 425 ARG B O 1
ATOM 7184 N N . LYS B 1 426 ? -11.906 51.594 23.703 1 60.06 426 LYS B N 1
ATOM 7185 C CA . LYS B 1 426 ? -11.797 52.281 22.438 1 60.06 426 LYS B CA 1
ATOM 7186 C C . LYS B 1 426 ? -13.148 52.344 21.719 1 60.06 426 LYS B C 1
ATOM 7188 O O . LYS B 1 426 ? -13.258 52.906 20.625 1 60.06 426 LYS B O 1
ATOM 7193 N N . CYS B 1 427 ? -13.945 51.688 22.359 1 64.69 427 CYS B N 1
ATOM 7194 C CA . CYS B 1 427 ? -15.266 51.688 21.734 1 64.69 427 CYS B CA 1
ATOM 7195 C C . CYS B 1 427 ? -16.047 52.938 22.109 1 64.69 427 CYS B C 1
ATOM 7197 O O . CYS B 1 427 ? -15.914 53.438 23.219 1 64.69 427 CYS B O 1
ATOM 7199 N N . THR B 1 428 ? -16.594 53.594 21.156 1 68.62 428 THR B N 1
ATOM 7200 C CA . THR B 1 428 ? -17.406 54.781 21.344 1 68.62 428 THR B CA 1
ATOM 7201 C C . THR B 1 428 ? -18.891 54.438 21.25 1 68.62 428 THR B C 1
ATOM 7203 O O . THR B 1 428 ? -19.312 53.719 20.344 1 68.62 428 THR B O 1
ATOM 7206 N N . LEU B 1 429 ? -19.578 54.75 22.25 1 65.12 429 LEU B N 1
ATOM 7207 C CA . LEU B 1 429 ? -21.031 54.656 22.203 1 65.12 429 LEU B CA 1
ATOM 7208 C C . LEU B 1 429 ? -21.625 55.875 21.547 1 65.12 429 LEU B C 1
ATOM 7210 O O . LEU B 1 429 ? -21.422 57 22 1 65.12 429 LEU B O 1
ATOM 7214 N N . ILE B 1 430 ? -22.219 55.625 20.438 1 67.5 430 ILE B N 1
ATOM 7215 C CA . ILE B 1 430 ? -22.969 56.688 19.766 1 67.5 430 ILE B CA 1
ATOM 7216 C C . ILE B 1 430 ? -24.422 56.656 20.203 1 67.5 430 ILE B C 1
ATOM 7218 O O . ILE B 1 430 ? -25.125 55.656 20.016 1 67.5 430 ILE B O 1
ATOM 7222 N N . LEU B 1 431 ? -24.812 57.656 20.906 1 65.69 431 LEU B N 1
ATOM 7223 C CA . LEU B 1 431 ? -26.203 57.844 21.297 1 65.69 431 LEU B CA 1
ATOM 7224 C C . LEU B 1 431 ? -26.969 58.625 20.25 1 65.69 431 LEU B C 1
ATOM 7226 O O . LEU B 1 431 ? -26.484 59.688 19.781 1 65.69 431 LEU B O 1
ATOM 7230 N N . THR B 1 432 ? -27.969 58 19.703 1 67.31 432 THR B N 1
ATOM 7231 C CA . THR B 1 432 ? -28.766 58.656 18.672 1 67.31 432 THR B CA 1
ATOM 7232 C C . THR B 1 432 ? -30.109 59.094 19.234 1 67.31 432 THR B C 1
ATOM 7234 O O . THR B 1 432 ? -30.594 58.531 20.219 1 67.31 432 THR B O 1
ATOM 7237 N N . GLU B 1 433 ? -30.5 60.312 18.672 1 63.56 433 GLU B N 1
ATOM 7238 C CA . GLU B 1 433 ? -31.875 60.719 19.016 1 63.56 433 GLU B CA 1
ATOM 7239 C C . GLU B 1 433 ? -32.906 59.906 18.219 1 63.56 433 GLU B C 1
ATOM 7241 O O . GLU B 1 433 ? -33.25 60.281 17.109 1 63.56 433 GLU B O 1
ATOM 7246 N N . GLY B 1 434 ? -33.375 58.906 18.719 1 68.38 434 GLY B N 1
ATOM 7247 C CA . GLY B 1 434 ? -34.438 58.094 18.125 1 68.38 434 GLY B CA 1
ATOM 7248 C C . GLY B 1 434 ? -33.906 57 17.203 1 68.38 434 GLY B C 1
ATOM 7249 O O . GLY B 1 434 ? -32.688 56.969 16.922 1 68.38 434 GLY B O 1
ATOM 7250 N N . ASP B 1 435 ? -34.75 56.281 16.781 1 69.88 435 ASP B N 1
ATOM 7251 C CA . ASP B 1 435 ? -34.438 55.094 16.016 1 69.88 435 ASP B CA 1
ATOM 7252 C C . ASP B 1 435 ? -34 55.469 14.594 1 69.88 435 ASP B C 1
ATOM 7254 O O . ASP B 1 435 ? -33.219 54.75 13.977 1 69.88 435 ASP B O 1
ATOM 7258 N N . SER B 1 436 ? -34.469 56.625 14.031 1 67.69 436 SER B N 1
ATOM 7259 C CA . SER B 1 436 ? -34.094 57.062 12.688 1 67.69 436 SER B CA 1
ATOM 7260 C C . SER B 1 436 ? -32.625 57.406 12.617 1 67.69 436 SER B C 1
ATOM 7262 O O . SER B 1 436 ? -31.938 57.062 11.656 1 67.69 436 SER B O 1
ATOM 7264 N N . ALA B 1 437 ? -32.188 58.125 13.703 1 64.31 437 ALA B N 1
ATOM 7265 C CA . ALA B 1 437 ? -30.781 58.531 13.75 1 64.31 437 ALA B CA 1
ATOM 7266 C C . ALA B 1 437 ? -29.891 57.312 13.992 1 64.31 437 ALA B C 1
ATOM 7268 O O . ALA B 1 437 ? -28.75 57.281 13.531 1 64.31 437 ALA B O 1
ATOM 7269 N N . LYS B 1 438 ? -30.453 56.375 14.68 1 68.5 438 LYS B N 1
ATOM 7270 C CA . LYS B 1 438 ? -29.703 55.156 14.875 1 68.5 438 LYS B CA 1
ATOM 7271 C C . LYS B 1 438 ? -29.453 54.438 13.547 1 68.5 438 LYS B C 1
ATOM 7273 O O . LYS B 1 438 ? -28.344 54 13.266 1 68.5 438 LYS B O 1
ATOM 7278 N N . SER B 1 439 ? -30.406 54.375 12.703 1 72.56 439 SER B N 1
ATOM 7279 C CA . SER B 1 439 ? -30.297 53.719 11.414 1 72.56 439 SER B CA 1
ATOM 7280 C C . SER B 1 439 ? -29.234 54.375 10.531 1 72.56 439 SER B C 1
ATOM 7282 O O . SER B 1 439 ? -28.484 53.688 9.844 1 72.56 439 SER B O 1
ATOM 7284 N N . LEU B 1 440 ? -29.094 55.688 10.578 1 65.44 440 LEU B N 1
ATOM 7285 C CA . LEU B 1 440 ? -28.094 56.438 9.82 1 65.44 440 LEU B CA 1
ATOM 7286 C C . LEU B 1 440 ? -26.703 56.156 10.359 1 65.44 440 LEU B C 1
ATOM 7288 O O . LEU B 1 440 ? -25.75 55.969 9.586 1 65.44 440 LEU B O 1
ATOM 7292 N N . ALA B 1 441 ? -26.609 56.125 11.68 1 66.25 441 ALA B N 1
ATOM 7293 C CA . ALA B 1 441 ? -25.312 55.875 12.297 1 66.25 441 ALA B CA 1
ATOM 7294 C C . ALA B 1 441 ? -24.859 54.438 11.992 1 66.25 441 ALA B C 1
ATOM 7296 O O . ALA B 1 441 ? -23.688 54.219 11.68 1 66.25 441 ALA B O 1
ATOM 7297 N N . VAL B 1 442 ? -25.812 53.656 12.047 1 71.31 442 VAL B N 1
ATOM 7298 C CA . VAL B 1 442 ? -25.484 52.25 11.789 1 71.31 442 VAL B CA 1
ATOM 7299 C C . VAL B 1 442 ? -25.094 52.062 10.32 1 71.31 442 VAL B C 1
ATOM 7301 O O . VAL B 1 442 ? -24.172 51.344 10 1 71.31 442 VAL B O 1
ATOM 7304 N N . SER B 1 443 ? -25.688 52.719 9.406 1 69.56 443 SER B N 1
ATOM 7305 C CA . SER B 1 443 ? -25.312 52.719 7.992 1 69.56 443 SER B CA 1
ATOM 7306 C C . SER B 1 443 ? -23.906 53.25 7.789 1 69.56 443 SER B C 1
ATOM 7308 O O . SER B 1 443 ? -23.172 52.781 6.918 1 69.56 443 SER B O 1
ATOM 7310 N N . GLY B 1 444 ? -23.5 54.188 8.562 1 62.19 444 GLY B N 1
ATOM 7311 C CA . GLY B 1 444 ? -22.141 54.719 8.539 1 62.19 444 GLY B CA 1
ATOM 7312 C C . GLY B 1 444 ? -21.109 53.75 9.094 1 62.19 444 GLY B C 1
ATOM 7313 O O . GLY B 1 444 ? -19.969 53.719 8.648 1 62.19 444 GLY B O 1
ATOM 7314 N N . LEU B 1 445 ? -21.594 52.969 10.039 1 63.28 445 LEU B N 1
ATOM 7315 C CA . LEU B 1 445 ? -20.688 51.969 10.609 1 63.28 445 LEU B CA 1
ATOM 7316 C C . LEU B 1 445 ? -20.344 50.906 9.586 1 63.28 445 LEU B C 1
ATOM 7318 O O . LEU B 1 445 ? -19.266 50.281 9.656 1 63.28 445 LEU B O 1
ATOM 7322 N N . SER B 1 446 ? -21.078 50.688 8.617 1 61.25 446 SER B N 1
ATOM 7323 C CA . SER B 1 446 ? -20.797 49.75 7.523 1 61.25 446 SER B CA 1
ATOM 7324 C C . SER B 1 446 ? -19.609 50.25 6.684 1 61.25 446 SER B C 1
ATOM 7326 O O . SER B 1 446 ? -18.906 49.438 6.066 1 61.25 446 SER B O 1
ATOM 7328 N N . VAL B 1 447 ? -19.234 51.469 6.621 1 58.88 447 VAL B N 1
ATOM 7329 C CA . VAL B 1 447 ? -18.141 52.062 5.875 1 58.88 447 VAL B CA 1
ATOM 7330 C C . VAL B 1 447 ? -16.906 52.156 6.758 1 58.88 447 VAL B C 1
ATOM 7332 O O . VAL B 1 447 ? -15.797 51.844 6.32 1 58.88 447 VAL B O 1
ATOM 7335 N N . ILE B 1 448 ? -17.031 52.531 8.055 1 57.59 448 ILE B N 1
ATOM 7336 C CA . ILE B 1 448 ? -15.875 52.781 8.906 1 57.59 448 ILE B CA 1
ATOM 7337 C C . ILE B 1 448 ? -15.531 51.531 9.711 1 57.59 448 ILE B C 1
ATOM 7339 O O . ILE B 1 448 ? -14.422 51.406 10.234 1 57.59 448 ILE B O 1
ATOM 7343 N N . GLY B 1 449 ? -16.406 50.5 9.828 1 64.75 449 GLY B N 1
ATOM 7344 C CA . GLY B 1 449 ? -16.234 49.219 10.539 1 64.75 449 GLY B CA 1
ATOM 7345 C C . GLY B 1 449 ? -17.016 49.156 11.836 1 64.75 449 GLY B C 1
ATOM 7346 O O . GLY B 1 449 ? -17.25 50.188 12.477 1 64.75 449 GLY B O 1
ATOM 7347 N N . ARG B 1 450 ? -17.484 48.031 12.211 1 65.56 450 ARG B N 1
ATOM 7348 C CA . ARG B 1 450 ? -18.375 47.812 13.344 1 65.56 450 ARG B CA 1
ATOM 7349 C C . ARG B 1 450 ? -17.609 47.406 14.594 1 65.56 450 ARG B C 1
ATOM 7351 O O . ARG B 1 450 ? -18.203 47 15.586 1 65.56 450 ARG B O 1
ATOM 7358 N N . ASP B 1 451 ? -16.359 47.656 14.602 1 69.12 451 ASP B N 1
ATOM 7359 C CA . ASP B 1 451 ? -15.562 47.062 15.68 1 69.12 451 ASP B CA 1
ATOM 7360 C C . ASP B 1 451 ? -15.555 48 16.906 1 69.12 451 ASP B C 1
ATOM 7362 O O . ASP B 1 451 ? -15.562 47.5 18.047 1 69.12 451 ASP B O 1
ATOM 7366 N N . LYS B 1 452 ? -15.555 49.312 16.766 1 68.06 452 LYS B N 1
ATOM 7367 C CA . LYS B 1 452 ? -15.289 50.188 17.891 1 68.06 452 LYS B CA 1
ATOM 7368 C C . LYS B 1 452 ? -16.516 51.031 18.234 1 68.06 452 LYS B C 1
ATOM 7370 O O . LYS B 1 452 ? -16.484 51.844 19.172 1 68.06 452 LYS B O 1
ATOM 7375 N N . TYR B 1 453 ? -17.594 50.938 17.484 1 71.38 453 TYR B N 1
ATOM 7376 C CA . TYR B 1 453 ? -18.703 51.875 17.719 1 71.38 453 TYR B CA 1
ATOM 7377 C C . TYR B 1 453 ? -19.969 51.094 18.109 1 71.38 453 TYR B C 1
ATOM 7379 O O . TYR B 1 453 ? -20.375 50.156 17.422 1 71.38 453 TYR B O 1
ATOM 7387 N N . ARG B 1 454 ? -20.438 51.5 19.234 1 71.31 454 ARG B N 1
ATOM 7388 C CA . ARG B 1 454 ? -21.766 51.094 19.688 1 71.31 454 ARG B CA 1
ATOM 7389 C C . ARG B 1 454 ? -22.797 52.188 19.375 1 71.31 454 ARG B C 1
ATOM 7391 O O . ARG B 1 454 ? -22.484 53.375 19.375 1 71.31 454 ARG B O 1
ATOM 7398 N N . VAL B 1 455 ? -23.938 51.656 18.938 1 73.5 455 VAL B N 1
ATOM 7399 C CA . VAL B 1 455 ? -25 52.656 18.688 1 73.5 455 VAL B CA 1
ATOM 7400 C C . VAL B 1 455 ? -26.234 52.312 19.516 1 73.5 455 VAL B C 1
ATOM 7402 O O . VAL B 1 455 ? -26.672 51.156 19.531 1 73.5 455 VAL B O 1
ATOM 7405 N N . PHE B 1 456 ? -26.688 53.344 20.312 1 70.81 456 PHE B N 1
ATOM 7406 C CA . PHE B 1 456 ? -27.891 53.188 21.125 1 70.81 456 PHE B CA 1
ATOM 7407 C C . PHE B 1 456 ? -28.812 54.375 20.953 1 70.81 456 PHE B C 1
ATOM 7409 O O . PHE B 1 456 ? -28.391 55.531 21.094 1 70.81 456 PHE B O 1
ATOM 7416 N N . PRO B 1 457 ? -29.969 54.156 20.578 1 67.81 457 PRO B N 1
ATOM 7417 C CA . PRO B 1 457 ? -30.922 55.25 20.453 1 67.81 457 PRO B CA 1
ATOM 7418 C C . PRO B 1 457 ? -31.5 55.688 21.797 1 67.81 457 PRO B C 1
ATOM 7420 O O . PRO B 1 457 ? -31.875 54.844 22.609 1 67.81 457 PRO B O 1
ATOM 7423 N N . LEU B 1 458 ? -31.156 56.969 22.109 1 59.97 458 LEU B N 1
ATOM 7424 C CA . LEU B 1 458 ? -31.781 57.531 23.297 1 59.97 458 LEU B CA 1
ATOM 7425 C C . LEU B 1 458 ? -33.25 57.875 23.016 1 59.97 458 LEU B C 1
ATOM 7427 O O . LEU B 1 458 ? -33.594 58.25 21.891 1 59.97 458 LEU B O 1
ATOM 7431 N N . LYS B 1 459 ? -33.969 57.531 23.734 1 54.78 459 LYS B N 1
ATOM 7432 C CA . LYS B 1 459 ? -35.344 58.031 23.609 1 54.78 459 LYS B CA 1
ATOM 7433 C C . LYS B 1 459 ? -35.375 59.562 23.641 1 54.78 459 LYS B C 1
ATOM 7435 O O . LYS B 1 459 ? -34.406 60.188 24.094 1 54.78 459 LYS B O 1
ATOM 7440 N N . GLY B 1 460 ? -36.219 60.281 23.75 1 46.06 460 GLY B N 1
ATOM 7441 C CA . GLY B 1 460 ? -36.562 61.688 23.625 1 46.06 460 GLY B CA 1
ATOM 7442 C C . GLY B 1 460 ? -35.531 62.625 24.266 1 46.06 460 GLY B C 1
ATOM 7443 O O . GLY B 1 460 ? -34.469 62.188 24.656 1 46.06 460 GLY B O 1
ATOM 7444 N N . LYS B 1 461 ? -35.906 63.688 24.938 1 40.88 461 LYS B N 1
ATOM 7445 C CA . LYS B 1 461 ? -35.531 65.062 25.25 1 40.88 461 LYS B CA 1
ATOM 7446 C C . LYS B 1 461 ? -34.469 65.125 26.328 1 40.88 461 LYS B C 1
ATOM 7448 O O . LYS B 1 461 ? -34.125 66.188 26.812 1 40.88 461 LYS B O 1
ATOM 7453 N N . ASN B 1 462 ? -33.906 64 26.953 1 35.03 462 ASN B N 1
ATOM 7454 C CA . ASN B 1 462 ? -33.375 64.5 28.219 1 35.03 462 ASN B CA 1
ATOM 7455 C C . ASN B 1 462 ? -32.031 65.188 28.016 1 35.03 462 ASN B C 1
ATOM 7457 O O . ASN B 1 462 ? -31.422 65.625 28.984 1 35.03 462 ASN B O 1
ATOM 7461 N N . LEU B 1 463 ? -31.219 64.812 27.016 1 32.28 463 LEU B N 1
ATOM 7462 C CA . LEU B 1 463 ? -29.938 65.5 27.125 1 32.28 463 LEU B CA 1
ATOM 7463 C C . LEU B 1 463 ? -30.031 66.938 26.594 1 32.28 463 LEU B C 1
ATOM 7465 O O . LEU B 1 463 ? -29.016 67.625 26.5 1 32.28 463 LEU B O 1
ATOM 7469 N N . MET B 1 464 ? -31.156 67.312 26.094 1 24.11 464 MET B N 1
ATOM 7470 C CA . MET B 1 464 ? -31.156 68.75 25.984 1 24.11 464 MET B CA 1
ATOM 7471 C C . MET B 1 464 ? -31.312 69.375 27.344 1 24.11 464 MET B C 1
ATOM 7473 O O . MET B 1 464 ? -32.062 68.938 28.188 1 24.11 464 MET B O 1
#

pLDDT: mean 87.58, std 15.58, range [24.11, 98.94]